Protein 1J3L (pdb70)

Radius of gyration: 29.52 Å; Cα contacts (8 Å, |Δi|>4): 2884; chains: 6; bounding box: 76×70×76 Å

Sequence (968 aa):
MEARTTDLSDLYPEGEALPVFKSFGGRARFAGRVRTLRVFEDNALVRKVLEEEGAGQVLFVDGGGSLRTALLGGNLARRAWEKGWAGVVVHGAVRDTEELREVPIGLLALAATPKKSAKEGKGEVDVPLKVLGVEVLPGSFLLADEDGLLLLPEPPSGVRSGGMEARTTDLSDLYPEGEALPVFKSFGGRARFAGRVRTLRVFEDNALVRKVLEEEGAGQVLFVDGGGSLRTALLGGNLARRAWEKGWAGVVVHGAVRDTEELREVPIGLLALAATPKKSAKEGKGEVDVPLKVLGVEVLPGSFLLADEDGLLLLPEPPSGVRSGGMEARTTDLSDLYPEGEALPVFKSFGGRARFAGRVRTLRVFEDNALVRKVLEEEGAGQVLFVDGGGSLRTALLGGNLARRAWEKGWAGVVVHGAVRDTEELREVPIGLLALAATPKKSAKEGKGEVDVPLKVLGVEVLPGSFLLADEDGLLLLPEPPSGVRMEARTTDLSDLYPEGEALPVFKSFGGRARFAGRVRTLRVFEDNALVRKVLEEEGAGQVLFVDGGGSLRTALLGGNLARRAWEKGWAGVVVHGAVRDTEELREVPIGLLALAATPKKSAKEGKGEVDVPLKVLGVEVLPGSFLLADEDGLLLLPEPPSGVRSGGMEARTTDLSDLYPEGEALPVFKSFGGRARFAGRVRTLRVFEDNALVRKVLEEEGAGQVLFVDGGGSLRTALLGGNLARRAWEKGWAGVVVHGAVRDTEELREVPIGLLALAATPKKSAKEGKGEVDVPLKVLGVEVLPGSFLLADEDGLLLLPEPPSGVRSGGMEARTTDLSDLYPEGEALPVFKSFGGRARFAGRVRTLRVFEDNALVRKVLEEEGAGQVLFVDGGGSLRTALLGGNLARRAWEKGWAGVVVHGAVRDTEELREVPIGLLALAATPKKSAKEGKGEVDVPLKVLGVEVLPGSFLLADEDGLLLLPEPP

Structure (mmCIF, N/CA/C/O backbone):
data_1J3L
#
_entry.id   1J3L
#
_cell.length_a   61.872
_cell.length_b   109.068
_cell.length_c   270.319
_cell.angle_alpha   90.00
_cell.angle_beta   90.00
_cell.angle_gamma   90.00
#
_symmetry.space_group_name_H-M   'C 2 2 21'
#
loop_
_entity.id
_entity.type
_entity.pdbx_description
1 polymer 'Demethylmenaquinone Methyltransferase'
2 non-polymer 'MAGNESIUM ION'
3 non-polymer 'CHLORIDE ION'
4 water water
#
loop_
_atom_site.group_PDB
_atom_site.id
_atom_site.type_symbol
_atom_site.label_atom_id
_atom_site.label_alt_id
_atom_site.label_comp_id
_atom_site.label_asym_id
_atom_site.label_entity_id
_atom_site.label_seq_id
_atom_site.pdbx_PDB_ins_code
_atom_site.Cartn_x
_atom_site.Cartn_y
_atom_site.Cartn_z
_atom_site.occupancy
_atom_site.B_iso_or_equiv
_atom_site.auth_seq_id
_atom_site.auth_comp_id
_atom_site.auth_asym_id
_atom_site.auth_atom_id
_atom_site.pdbx_PDB_model_num
ATOM 1 N N . MET A 1 1 ? 20.687 -27.784 -60.772 1.00 94.86 1 MET A N 1
ATOM 2 C CA . MET A 1 1 ? 20.330 -27.969 -59.339 1.00 93.75 1 MET A CA 1
ATOM 3 C C . MET A 1 1 ? 21.570 -28.029 -58.460 1.00 92.81 1 MET A C 1
ATOM 4 O O . MET A 1 1 ? 22.676 -28.309 -58.933 1.00 88.69 1 MET A O 1
ATOM 9 N N . GLU A 1 2 ? 21.383 -27.758 -57.173 1.00 87.79 2 GLU A N 1
ATOM 10 C CA . GLU A 1 2 ? 22.496 -27.782 -56.232 1.00 81.58 2 GLU A CA 1
ATOM 11 C C . GLU A 1 2 ? 21.997 -28.092 -54.825 1.00 77.54 2 GLU A C 1
ATOM 12 O O . GLU A 1 2 ? 21.042 -28.844 -54.661 1.00 80.43 2 GLU A O 1
ATOM 18 N N . ALA A 1 3 ? 22.647 -27.530 -53.808 1.00 70.73 3 ALA A N 1
ATOM 19 C CA . ALA A 1 3 ? 22.223 -27.741 -52.425 1.00 63.23 3 ALA A CA 1
ATOM 20 C C . ALA A 1 3 ? 20.711 -27.763 -52.348 1.00 57.91 3 ALA A C 1
ATOM 21 O O . ALA A 1 3 ? 20.021 -27.205 -53.204 1.00 60.55 3 ALA A O 1
ATOM 23 N N . ARG A 1 4 ? 20.202 -28.377 -51.302 1.00 50.12 4 ARG A N 1
ATOM 24 C CA . ARG A 1 4 ? 18.789 -28.433 -51.149 1.00 47.48 4 ARG A CA 1
ATOM 25 C C . ARG A 1 4 ? 18.442 -28.415 -49.698 1.00 46.31 4 ARG A C 1
ATOM 26 O O . ARG A 1 4 ? 19.224 -28.806 -48.806 1.00 47.64 4 ARG A O 1
ATOM 34 N N . THR A 1 5 ? 17.206 -28.019 -49.477 1.00 40.65 5 THR A N 1
ATOM 35 C CA . THR A 1 5 ? 16.681 -27.894 -48.164 1.00 35.22 5 THR A CA 1
ATOM 36 C C . THR A 1 5 ? 16.437 -29.317 -47.676 1.00 36.98 5 THR A C 1
ATOM 37 O O . THR A 1 5 ? 16.791 -29.621 -46.549 1.00 26.42 5 THR A O 1
ATOM 41 N N . THR A 1 6 ? 15.830 -30.157 -48.520 1.00 31.55 6 THR A N 1
ATOM 42 C CA . THR A 1 6 ? 15.506 -31.525 -48.165 1.00 33.07 6 THR A CA 1
ATOM 43 C C . THR A 1 6 ? 16.750 -32.354 -47.821 1.00 38.12 6 THR A C 1
ATOM 44 O O . THR A 1 6 ? 16.893 -32.825 -46.696 1.00 34.35 6 THR A O 1
ATOM 48 N N . ASP A 1 7 ? 17.659 -32.522 -48.776 1.00 39.81 7 ASP A N 1
ATOM 49 C CA . ASP A 1 7 ? 18.873 -33.305 -48.528 1.00 40.45 7 ASP A CA 1
ATOM 50 C C . ASP A 1 7 ? 19.537 -32.899 -47.229 1.00 43.91 7 ASP A C 1
ATOM 51 O O . ASP A 1 7 ? 19.773 -33.726 -46.349 1.00 54.69 7 ASP A O 1
ATOM 56 N N . LEU A 1 8 ? 19.839 -31.613 -47.120 1.00 40.04 8 LEU A N 1
ATOM 57 C CA . LEU A 1 8 ? 20.498 -31.089 -45.941 1.00 39.32 8 LEU A CA 1
ATOM 58 C C . LEU A 1 8 ? 19.675 -31.284 -44.682 1.00 37.34 8 LEU A C 1
ATOM 59 O O . LEU A 1 8 ? 20.217 -31.308 -43.578 1.00 42.56 8 LEU A O 1
ATOM 64 N N . SER A 1 9 ? 18.366 -31.431 -44.835 1.00 36.62 9 SER A N 1
ATOM 65 C CA . SER A 1 9 ? 17.529 -31.657 -43.664 1.00 38.96 9 SER A CA 1
ATOM 66 C C . SER A 1 9 ? 17.811 -33.068 -43.156 1.00 39.95 9 SER A C 1
ATOM 67 O O . SER A 1 9 ? 17.814 -33.311 -41.948 1.00 44.39 9 SER A O 1
ATOM 70 N N . ASP A 1 10 ? 18.050 -33.996 -44.082 1.00 34.69 10 ASP A N 1
ATOM 71 C CA . ASP A 1 10 ? 18.347 -35.380 -43.716 1.00 38.19 10 ASP A CA 1
ATOM 72 C C . ASP A 1 10 ? 19.705 -35.436 -43.008 1.00 35.44 10 ASP A C 1
ATOM 73 O O . ASP A 1 10 ? 19.836 -36.037 -41.940 1.00 33.22 10 ASP A O 1
ATOM 78 N N . LEU A 1 11 ? 20.704 -34.790 -43.608 1.00 38.47 11 LEU A N 1
ATOM 79 C CA . LEU A 1 11 ? 22.056 -34.745 -43.051 1.00 44.78 11 LEU A CA 1
ATOM 80 C C . LEU A 1 11 ? 22.114 -33.995 -41.719 1.00 46.69 11 LEU A C 1
ATOM 81 O O . LEU A 1 11 ? 22.945 -34.307 -40.869 1.00 56.11 11 LEU A O 1
ATOM 86 N N . TYR A 1 12 ? 21.236 -33.008 -41.538 1.00 49.64 12 TYR A N 1
ATOM 87 C CA . TYR A 1 12 ? 21.213 -32.222 -40.301 1.00 38.59 12 TYR A CA 1
ATOM 88 C C . TYR A 1 12 ? 19.871 -32.256 -39.580 1.00 40.82 12 TYR A C 1
ATOM 89 O O . TYR A 1 12 ? 19.053 -31.350 -39.731 1.00 45.15 12 TYR A O 1
ATOM 98 N N . PRO A 1 13 ? 19.627 -33.303 -38.781 1.00 43.38 13 PRO A N 1
ATOM 99 C CA . PRO A 1 13 ? 18.359 -33.406 -38.053 1.00 37.69 13 PRO A CA 1
ATOM 100 C C . PRO A 1 13 ? 18.173 -32.341 -36.976 1.00 39.46 13 PRO A C 1
ATOM 101 O O . PRO A 1 13 ? 17.072 -32.166 -36.456 1.00 37.85 13 PRO A O 1
ATOM 105 N N . GLU A 1 14 ? 19.244 -31.629 -36.638 1.00 42.12 14 GLU A N 1
ATOM 106 C CA . GLU A 1 14 ? 19.155 -30.596 -35.607 1.00 50.17 14 GLU A CA 1
ATOM 107 C C . GLU A 1 14 ? 18.701 -29.271 -36.215 1.00 48.93 14 GLU A C 1
ATOM 108 O O . GLU A 1 14 ? 18.317 -28.344 -35.500 1.00 49.48 14 GLU A O 1
ATOM 114 N N . GLY A 1 15 ? 18.746 -29.188 -37.539 1.00 43.01 15 GLY A N 1
ATOM 115 C CA . GLY A 1 15 ? 18.326 -27.974 -38.203 1.00 43.94 15 GLY A CA 1
ATOM 116 C C . GLY A 1 15 ? 16.842 -27.723 -38.002 1.00 40.78 15 GLY A C 1
ATOM 117 O O . GLY A 1 15 ? 16.076 -28.648 -37.733 1.00 42.05 15 GLY A O 1
ATOM 118 N N . GLU A 1 16 ? 16.444 -26.462 -38.109 1.00 33.21 16 GLU A N 1
ATOM 119 C CA . GLU A 1 16 ? 15.052 -26.069 -37.967 1.00 32.20 16 GLU A CA 1
ATOM 120 C C . GLU A 1 16 ? 14.539 -25.852 -39.380 1.00 35.11 16 GLU A C 1
ATOM 121 O O . GLU A 1 16 ? 15.296 -25.449 -40.256 1.00 33.80 16 GLU A O 1
ATOM 127 N N . ALA A 1 17 ? 13.261 -26.126 -39.605 1.00 36.57 17 ALA A N 1
ATOM 128 C CA . ALA A 1 17 ? 12.689 -25.968 -40.935 1.00 37.45 17 ALA A CA 1
ATOM 129 C C . ALA A 1 17 ? 11.308 -25.310 -40.920 1.00 37.10 17 ALA A C 1
ATOM 130 O O . ALA A 1 17 ? 10.524 -25.475 -39.979 1.00 25.17 17 ALA A O 1
ATOM 132 N N . LEU A 1 18 ? 11.033 -24.547 -41.970 1.00 28.71 18 LEU A N 1
ATOM 133 C CA . LEU A 1 18 ? 9.753 -23.882 -42.125 1.00 29.40 18 LEU A CA 1
ATOM 134 C C . LEU A 1 18 ? 9.146 -24.335 -43.448 1.00 28.39 18 LEU A C 1
ATOM 135 O O . LEU A 1 18 ? 9.855 -24.492 -44.448 1.00 32.97 18 LEU A O 1
ATOM 140 N N . PRO A 1 19 ? 7.829 -24.592 -43.462 1.00 22.52 19 PRO A N 1
ATOM 141 C CA . PRO A 1 19 ? 7.177 -25.024 -44.701 1.00 23.88 19 PRO A CA 1
ATOM 142 C C . PRO A 1 19 ? 7.155 -23.865 -45.698 1.00 21.43 19 PRO A C 1
ATOM 143 O O . PRO A 1 19 ? 7.286 -22.701 -45.313 1.00 18.82 19 PRO A O 1
ATOM 155 N N . VAL A 1 21 ? 5.284 -21.709 -47.047 1.00 26.50 21 VAL A N 1
ATOM 156 C CA . VAL A 1 21 ? 4.003 -21.020 -46.942 1.00 24.44 21 VAL A CA 1
ATOM 157 C C . VAL A 1 21 ? 4.187 -19.531 -47.271 1.00 28.82 21 VAL A C 1
ATOM 158 O O . VAL A 1 21 ? 3.345 -18.692 -46.955 1.00 18.22 21 VAL A O 1
ATOM 162 N N . PHE A 1 22 ? 5.316 -19.220 -47.898 1.00 22.50 22 PHE A N 1
ATOM 163 C CA . PHE A 1 22 ? 5.626 -17.862 -48.316 1.00 30.17 22 PHE A CA 1
ATOM 164 C C . PHE A 1 22 ? 5.509 -17.800 -49.840 1.00 26.04 22 PHE A C 1
ATOM 165 O O . PHE A 1 22 ? 5.750 -18.786 -50.521 1.00 29.42 22 PHE A O 1
ATOM 173 N N . LYS A 1 23 ? 5.125 -16.656 -50.381 1.00 21.89 23 LYS A N 1
ATOM 174 C CA . LYS A 1 23 ? 5.044 -16.549 -51.825 1.00 22.24 23 LYS A CA 1
ATOM 175 C C . LYS A 1 23 ? 6.424 -16.096 -52.277 1.00 20.89 23 LYS A C 1
ATOM 176 O O . LYS A 1 23 ? 7.117 -15.400 -51.546 1.00 19.39 23 LYS A O 1
ATOM 182 N N . SER A 1 24 ? 6.841 -16.524 -53.460 1.00 15.19 24 SER A N 1
ATOM 183 C CA . SER A 1 24 ? 8.136 -16.128 -53.974 1.00 20.19 24 SER A CA 1
ATOM 184 C C . SER A 1 24 ? 7.917 -14.907 -54.861 1.00 16.33 24 SER A C 1
ATOM 185 O O . SER A 1 24 ? 7.238 -14.983 -55.881 1.00 35.40 24 SER A O 1
ATOM 188 N N . PHE A 1 25 ? 8.498 -13.779 -54.469 1.00 23.08 25 PHE A N 1
ATOM 189 C CA . PHE A 1 25 ? 8.343 -12.542 -55.224 1.00 22.50 25 PHE A CA 1
ATOM 190 C C . PHE A 1 25 ? 9.622 -12.107 -55.954 1.00 18.30 25 PHE A C 1
ATOM 191 O O . PHE A 1 25 ? 9.565 -11.305 -56.886 1.00 21.33 25 PHE A O 1
ATOM 199 N N . GLY A 1 26 ? 10.770 -12.622 -55.525 1.00 18.80 26 GLY A N 1
ATOM 200 C CA . GLY A 1 26 ? 12.033 -12.241 -56.144 1.00 11.59 26 GLY A CA 1
ATOM 201 C C . GLY A 1 26 ? 12.360 -12.982 -57.425 1.00 11.29 26 GLY A C 1
ATOM 202 O O . GLY A 1 26 ? 11.636 -13.886 -57.833 1.00 22.74 26 GLY A O 1
ATOM 203 N N . GLY A 1 27 ? 13.455 -12.594 -58.068 1.00 21.74 27 GLY A N 1
ATOM 204 C CA . GLY A 1 27 ? 13.859 -13.248 -59.302 1.00 21.50 27 GLY A CA 1
ATOM 205 C C . GLY A 1 27 ? 14.565 -14.573 -59.057 1.00 24.70 27 GLY A C 1
ATOM 206 O O . GLY A 1 27 ? 14.811 -15.325 -59.997 1.00 27.60 27 GLY A O 1
ATOM 207 N N . ARG A 1 28 ? 14.903 -14.861 -57.800 1.00 32.37 28 ARG A N 1
ATOM 208 C CA . ARG A 1 28 ? 15.572 -16.123 -57.465 1.00 29.14 28 ARG A CA 1
ATOM 209 C C . ARG A 1 28 ? 14.648 -17.001 -56.632 1.00 28.39 28 ARG A C 1
ATOM 210 O O . ARG A 1 28 ? 14.195 -16.586 -55.563 1.00 31.82 28 ARG A O 1
ATOM 218 N N . ALA A 1 29 ? 14.377 -18.210 -57.119 1.00 28.66 29 ALA A N 1
ATOM 219 C CA . ALA A 1 29 ? 13.528 -19.147 -56.395 1.00 23.73 29 ALA A CA 1
ATOM 220 C C . ALA A 1 29 ? 14.377 -19.824 -55.324 1.00 26.55 29 ALA A C 1
ATOM 221 O O . ALA A 1 29 ? 13.882 -20.208 -54.268 1.00 22.60 29 ALA A O 1
ATOM 223 N N . ARG A 1 30 ? 15.668 -19.948 -55.605 1.00 27.65 30 ARG A N 1
ATOM 224 C CA . ARG A 1 30 ? 16.591 -20.585 -54.672 1.00 31.10 30 ARG A CA 1
ATOM 225 C C . ARG A 1 30 ? 17.715 -19.635 -54.284 1.00 22.59 30 ARG A C 1
ATOM 226 O O . ARG A 1 30 ? 18.334 -19.000 -55.144 1.00 28.19 30 ARG A O 1
ATOM 234 N N . PHE A 1 31 ? 17.962 -19.544 -52.981 1.00 22.70 31 PHE A N 1
ATOM 235 C CA . PHE A 1 31 ? 19.003 -18.689 -52.432 1.00 24.09 31 PHE A CA 1
ATOM 236 C C . PHE A 1 31 ? 19.349 -19.174 -51.024 1.00 29.54 31 PHE A C 1
ATOM 237 O O . PHE A 1 31 ? 18.608 -19.957 -50.427 1.00 27.72 31 PHE A O 1
ATOM 245 N N . ALA A 1 32 ? 20.474 -18.699 -50.498 1.00 26.36 32 ALA A N 1
ATOM 246 C CA . ALA A 1 32 ? 20.928 -19.095 -49.174 1.00 23.89 32 ALA A CA 1
ATOM 247 C C . ALA A 1 32 ? 21.971 -18.123 -48.634 1.00 21.67 32 ALA A C 1
ATOM 248 O O . ALA A 1 32 ? 22.559 -17.350 -49.387 1.00 24.80 32 ALA A O 1
ATOM 250 N N . GLY A 1 33 ? 22.208 -18.159 -47.328 1.00 24.86 33 GLY A N 1
ATOM 251 C CA . GLY A 1 33 ? 23.203 -17.265 -46.765 1.00 18.19 33 GLY A CA 1
ATOM 252 C C . GLY A 1 33 ? 23.181 -17.147 -45.256 1.00 30.67 33 GLY A C 1
ATOM 253 O O . GLY A 1 33 ? 22.324 -17.728 -44.580 1.00 20.87 33 GLY A O 1
ATOM 254 N N . ARG A 1 34 ? 24.146 -16.397 -44.729 1.00 23.55 34 ARG A N 1
ATOM 255 C CA . ARG A 1 34 ? 24.248 -16.161 -43.302 1.00 20.16 34 ARG A CA 1
ATOM 256 C C . ARG A 1 34 ? 23.057 -15.285 -42.917 1.00 29.35 34 ARG A C 1
ATOM 257 O O . ARG A 1 34 ? 22.835 -14.235 -43.519 1.00 26.75 34 ARG A O 1
ATOM 265 N N . VAL A 1 35 ? 22.301 -15.722 -41.917 1.00 28.12 35 VAL A N 1
ATOM 266 C CA . VAL A 1 35 ? 21.122 -15.006 -41.453 1.00 19.50 35 VAL A CA 1
ATOM 267 C C . VAL A 1 35 ? 21.395 -13.736 -40.655 1.00 27.79 35 VAL A C 1
ATOM 268 O O . VAL A 1 35 ? 22.291 -13.674 -39.814 1.00 29.39 35 VAL A O 1
ATOM 272 N N . ARG A 1 36 ? 20.582 -12.730 -40.942 1.00 29.41 36 ARG A N 1
ATOM 273 C CA . ARG A 1 36 ? 20.620 -11.435 -40.284 1.00 34.02 36 ARG A CA 1
ATOM 274 C C . ARG A 1 36 ? 19.141 -11.238 -39.939 1.00 30.79 36 ARG A C 1
ATOM 275 O O . ARG A 1 36 ? 18.283 -11.389 -40.804 1.00 38.28 36 ARG A O 1
ATOM 283 N N . THR A 1 37 ? 18.830 -10.911 -38.694 1.00 21.26 37 THR A N 1
ATOM 284 C CA . THR A 1 37 ? 17.434 -10.754 -38.307 1.00 24.36 37 THR A CA 1
ATOM 285 C C . THR A 1 37 ? 17.010 -9.328 -38.022 1.00 31.33 37 THR A C 1
ATOM 286 O O . THR A 1 37 ? 17.835 -8.424 -37.857 1.00 35.08 37 THR A O 1
ATOM 290 N N . LEU A 1 38 ? 15.697 -9.151 -37.945 1.00 26.95 38 LEU A N 1
ATOM 291 C CA . LEU A 1 38 ? 15.108 -7.855 -37.685 1.00 28.47 38 LEU A CA 1
ATOM 292 C C . LEU A 1 38 ? 13.655 -8.050 -37.270 1.00 30.52 38 LEU A C 1
ATOM 293 O O . LEU A 1 38 ? 12.929 -8.860 -37.854 1.00 33.69 38 LEU A O 1
ATOM 298 N N . ARG A 1 39 ? 13.244 -7.324 -36.242 1.00 28.63 39 ARG A N 1
ATOM 299 C CA . ARG A 1 39 ? 11.875 -7.403 -35.766 1.00 28.90 39 ARG A CA 1
ATOM 300 C C . ARG A 1 39 ? 11.283 -6.010 -35.828 1.00 35.72 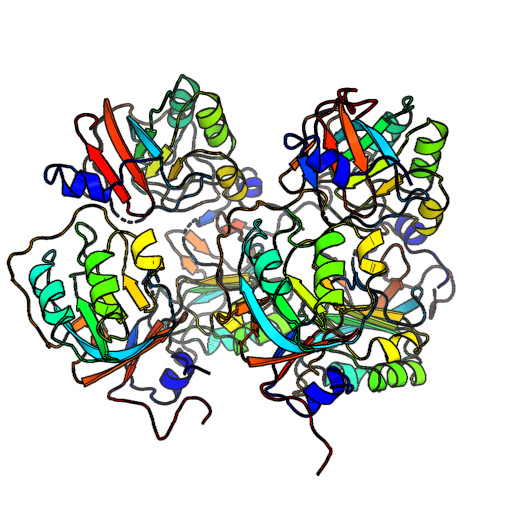39 ARG A C 1
ATOM 301 O O . ARG A 1 39 ? 11.846 -5.061 -35.287 1.00 36.67 39 ARG A O 1
ATOM 309 N N . VAL A 1 40 ? 10.156 -5.890 -36.517 1.00 32.48 40 VAL A N 1
ATOM 310 C CA . VAL A 1 40 ? 9.474 -4.616 -36.646 1.00 25.45 40 VAL A CA 1
ATOM 311 C C . VAL A 1 40 ? 7.996 -4.897 -36.802 1.00 29.13 40 VAL A C 1
ATOM 312 O O . VAL A 1 40 ? 7.565 -6.051 -36.893 1.00 23.87 40 VAL A O 1
ATOM 316 N N . PHE A 1 41 ? 7.213 -3.832 -36.825 1.00 24.55 41 PHE A N 1
ATOM 317 C CA . PHE A 1 41 ? 5.788 -3.980 -37.008 1.00 27.48 41 PHE A CA 1
ATOM 318 C C . PHE A 1 41 ? 5.325 -2.782 -37.800 1.00 30.28 41 PHE A C 1
ATOM 319 O O . PHE A 1 41 ? 5.379 -1.652 -37.317 1.00 24.95 41 PHE A O 1
ATOM 327 N N . GLU A 1 42 ? 4.878 -3.029 -39.022 1.00 28.46 42 GLU A N 1
ATOM 328 C CA . GLU A 1 42 ? 4.397 -1.965 -39.881 1.00 30.09 42 GLU A CA 1
ATOM 329 C C . GLU A 1 42 ? 5.256 -0.715 -39.921 1.00 33.86 42 GLU A C 1
ATOM 330 O O . GLU A 1 42 ? 4.733 0.390 -40.030 1.00 40.95 42 GLU A O 1
ATOM 336 N N . ASP A 1 43 ? 6.572 -0.906 -39.853 1.00 36.86 43 ASP A N 1
ATOM 337 C CA . ASP A 1 43 ? 7.536 0.194 -39.917 1.00 33.15 43 ASP A CA 1
ATOM 338 C C . ASP A 1 43 ? 8.797 -0.429 -40.510 1.00 23.44 43 ASP A C 1
ATOM 339 O O . ASP A 1 43 ? 9.246 -1.482 -40.046 1.00 34.03 43 ASP A O 1
ATOM 344 N N . ASN A 1 44 ? 9.370 0.205 -41.526 1.00 22.15 44 ASN A N 1
ATOM 345 C CA . ASN A 1 44 ? 10.550 -0.352 -42.167 1.00 20.47 44 ASN A CA 1
ATOM 346 C C . ASN A 1 44 ? 11.752 0.560 -42.279 1.00 27.67 44 ASN A C 1
ATOM 347 O O . ASN A 1 44 ? 12.627 0.296 -43.100 1.00 31.35 44 ASN A O 1
ATOM 352 N N . ALA A 1 45 ? 11.816 1.626 -41.486 1.00 27.60 45 ALA A N 1
ATOM 353 C CA . ALA A 1 45 ? 12.989 2.502 -41.558 1.00 31.50 45 ALA A CA 1
ATOM 354 C C . ALA A 1 45 ? 14.223 1.634 -41.272 1.00 24.82 45 ALA A C 1
ATOM 355 O O . ALA A 1 45 ? 15.281 1.810 -41.886 1.00 23.16 45 ALA A O 1
ATOM 357 N N . LEU A 1 46 ? 14.060 0.683 -40.351 1.00 20.14 46 LEU A N 1
ATOM 358 C CA . LEU A 1 46 ? 15.127 -0.243 -39.984 1.00 25.59 46 LEU A CA 1
ATOM 359 C C . LEU A 1 46 ? 15.486 -1.165 -41.143 1.00 19.95 46 LEU A C 1
ATOM 360 O O . LEU A 1 46 ? 16.616 -1.633 -41.234 1.00 32.97 46 LEU A O 1
ATOM 365 N N . VAL A 1 47 ? 14.529 -1.428 -42.028 1.00 20.97 47 VAL A N 1
ATOM 366 C CA . VAL A 1 47 ? 14.792 -2.299 -43.170 1.00 19.15 47 VAL A CA 1
ATOM 367 C C . VAL A 1 47 ? 15.721 -1.594 -44.140 1.00 27.78 47 VAL A C 1
ATOM 368 O O . VAL A 1 47 ? 16.639 -2.201 -44.695 1.00 37.44 47 VAL A O 1
ATOM 372 N N . ARG A 1 48 ? 15.476 -0.307 -44.347 1.00 26.21 48 ARG A N 1
ATOM 373 C CA . ARG A 1 48 ? 16.303 0.472 -45.249 1.00 24.48 48 ARG A CA 1
ATOM 374 C C . ARG A 1 48 ? 17.718 0.629 -44.695 1.00 24.07 48 ARG A C 1
ATOM 375 O O . ARG A 1 48 ? 18.691 0.426 -45.418 1.00 23.62 48 ARG A O 1
ATOM 383 N N . LYS A 1 49 ? 17.828 0.967 -43.410 1.00 22.59 49 LYS A N 1
ATOM 384 C CA . LYS A 1 49 ? 19.132 1.150 -42.771 1.00 24.50 49 LYS A CA 1
ATOM 385 C C . LYS A 1 49 ? 19.994 -0.117 -42.828 1.00 29.67 49 LYS A C 1
ATOM 386 O O . LYS A 1 49 ? 21.156 -0.072 -43.231 1.00 28.91 49 LYS A O 1
ATOM 392 N N . VAL A 1 50 ? 19.417 -1.248 -42.433 1.00 26.38 50 VAL A N 1
ATOM 393 C CA . VAL A 1 50 ? 20.135 -2.515 -42.444 1.00 29.82 50 VAL A CA 1
ATOM 394 C C . VAL A 1 50 ? 20.517 -3.021 -43.846 1.00 25.42 50 VAL A C 1
ATOM 395 O O . VAL A 1 50 ? 21.629 -3.506 -44.040 1.00 31.78 50 VAL A O 1
ATOM 399 N N . LEU A 1 51 ? 19.620 -2.909 -44.824 1.00 26.51 51 LEU A N 1
ATOM 400 C CA . LEU A 1 51 ? 19.946 -3.389 -46.167 1.00 28.92 51 LEU A CA 1
ATOM 401 C C . LEU A 1 51 ? 21.012 -2.534 -46.835 1.00 28.36 51 LEU A C 1
ATOM 402 O O . LEU A 1 51 ? 21.543 -2.898 -47.883 1.00 36.38 51 LEU A O 1
ATOM 407 N N . GLU A 1 52 ? 21.329 -1.401 -46.220 1.00 29.85 52 GLU A N 1
ATOM 408 C CA . GLU A 1 52 ? 22.336 -0.498 -46.762 1.00 31.46 52 GLU A CA 1
ATOM 409 C C . GLU A 1 52 ? 23.710 -0.975 -46.313 1.00 37.80 52 GLU A C 1
ATOM 410 O O . GLU A 1 52 ? 24.738 -0.501 -46.803 1.00 27.13 52 GLU A O 1
ATOM 416 N N . GLU A 1 53 ? 23.718 -1.911 -45.366 1.00 39.01 53 GLU A N 1
ATOM 417 C CA . GLU A 1 53 ? 24.968 -2.453 -44.861 1.00 42.22 53 GLU A CA 1
ATOM 418 C C . GLU A 1 53 ? 25.332 -3.596 -45.785 1.00 45.13 53 GLU A C 1
ATOM 419 O O . GLU A 1 53 ? 24.443 -4.266 -46.322 1.00 40.92 53 GLU A O 1
ATOM 425 N N . GLU A 1 54 ? 26.622 -3.806 -46.018 1.00 41.64 54 GLU A N 1
ATOM 426 C CA . GLU A 1 54 ? 26.973 -4.878 -46.908 1.00 35.58 54 GLU A CA 1
ATOM 427 C C . GLU A 1 54 ? 26.427 -6.234 -46.537 1.00 25.45 54 GLU A C 1
ATOM 428 O O . GLU A 1 54 ? 26.666 -6.721 -45.436 1.00 41.49 54 GLU A O 1
ATOM 434 N N . GLY A 1 55 ? 25.676 -6.811 -47.481 1.00 27.12 55 GLY A N 1
ATOM 435 C CA . GLY A 1 55 ? 25.040 -8.099 -47.267 1.00 33.38 55 GLY A CA 1
ATOM 436 C C . GLY A 1 55 ? 25.566 -9.277 -48.075 1.00 26.07 55 GLY A C 1
ATOM 437 O O . GLY A 1 55 ? 24.837 -10.248 -48.310 1.00 30.71 55 GLY A O 1
ATOM 438 N N . ALA A 1 56 ? 26.828 -9.209 -48.483 1.00 19.70 56 ALA A N 1
ATOM 439 C CA . ALA A 1 56 ? 27.440 -10.290 -49.239 1.00 20.96 56 ALA A CA 1
ATOM 440 C C . ALA A 1 56 ? 27.257 -11.622 -48.512 1.00 19.35 56 ALA A C 1
ATOM 441 O O . ALA A 1 56 ? 27.591 -11.757 -47.337 1.00 27.54 56 ALA A O 1
ATOM 443 N N . GLY A 1 57 ? 26.712 -12.601 -49.221 1.00 21.61 57 GLY A N 1
ATOM 444 C CA . GLY A 1 57 ? 26.506 -13.919 -48.641 1.00 19.86 57 GLY A CA 1
ATOM 445 C C . GLY A 1 57 ? 25.573 -13.949 -47.443 1.00 28.14 57 GLY A C 1
ATOM 446 O O . GLY A 1 57 ? 25.690 -14.820 -46.581 1.00 30.56 57 GLY A O 1
ATOM 447 N N . GLN A 1 58 ? 24.635 -13.010 -47.376 1.00 27.22 58 GLN A N 1
ATOM 448 C CA . GLN A 1 58 ? 23.716 -12.974 -46.243 1.00 26.04 58 GLN A CA 1
ATOM 449 C C . GLN A 1 58 ? 22.244 -12.973 -46.623 1.00 22.64 58 GLN A C 1
ATOM 450 O O . GLN A 1 58 ? 21.869 -12.623 -47.735 1.00 26.21 58 GLN A O 1
ATOM 456 N N . VAL A 1 59 ? 21.415 -13.375 -45.671 1.00 25.73 59 VAL A N 1
ATOM 457 C CA . VAL A 1 59 ? 19.982 -13.402 -45.860 1.00 28.04 59 VAL A CA 1
ATOM 458 C C . VAL A 1 59 ? 19.331 -12.625 -44.721 1.00 28.30 59 VAL A C 1
ATOM 459 O O . VAL A 1 59 ? 19.571 -12.918 -43.550 1.00 33.96 59 VAL A O 1
ATOM 463 N N . LEU A 1 60 ? 18.515 -11.633 -45.056 1.00 21.93 60 LEU A N 1
ATOM 464 C CA . LEU A 1 60 ? 17.845 -10.866 -44.022 1.00 19.02 60 LEU A CA 1
ATOM 465 C C . LEU A 1 60 ? 16.460 -11.466 -43.794 1.00 18.06 60 LEU A C 1
ATOM 466 O O . LEU A 1 60 ? 15.675 -11.638 -44.725 1.00 22.03 60 LEU A O 1
ATOM 471 N N . PHE A 1 61 ? 16.186 -11.811 -42.547 1.00 23.61 61 PHE A N 1
ATOM 472 C CA . PHE A 1 61 ? 14.908 -12.385 -42.166 1.00 33.80 61 PHE A CA 1
ATOM 473 C C . PHE A 1 61 ? 14.179 -11.292 -41.391 1.00 28.02 61 PHE A C 1
ATOM 474 O O . PHE A 1 61 ? 14.597 -10.913 -40.297 1.00 32.29 61 PHE A O 1
ATOM 482 N N . VAL A 1 62 ? 13.105 -10.773 -41.972 1.00 26.09 62 VAL A N 1
ATOM 483 C CA . VAL A 1 62 ? 12.335 -9.713 -41.334 1.00 30.19 62 VAL A CA 1
ATOM 484 C C . VAL A 1 62 ? 11.061 -10.240 -40.712 1.00 27.74 62 VAL A C 1
ATOM 485 O O . VAL A 1 62 ? 10.179 -10.751 -41.408 1.00 24.54 62 VAL A O 1
ATOM 489 N N . ASP A 1 63 ? 10.977 -10.128 -39.395 1.00 30.58 63 ASP A N 1
ATOM 490 C CA . ASP A 1 63 ? 9.787 -10.570 -38.683 1.00 38.72 63 ASP A CA 1
ATOM 491 C C . ASP A 1 63 ? 8.853 -9.364 -38.579 1.00 32.08 63 ASP A C 1
ATOM 492 O O . ASP A 1 63 ? 9.129 -8.430 -37.826 1.00 24.20 63 ASP A O 1
ATOM 497 N N . GLY A 1 64 ? 7.767 -9.374 -39.349 1.00 29.77 64 GLY A N 1
ATOM 498 C CA . GLY A 1 64 ? 6.832 -8.261 -39.317 1.00 17.17 64 GLY A CA 1
ATOM 499 C C . GLY A 1 64 ? 5.615 -8.570 -38.472 1.00 20.29 64 GLY A C 1
ATOM 500 O O . GLY A 1 64 ? 4.566 -7.935 -38.600 1.00 25.99 64 GLY A O 1
ATOM 501 N N . GLY A 1 65 ? 5.750 -9.549 -37.590 1.00 20.45 65 GLY A N 1
ATOM 502 C CA . GLY A 1 65 ? 4.622 -9.913 -36.758 1.00 30.60 65 GLY A CA 1
ATOM 503 C C . GLY A 1 65 ? 3.550 -10.545 -37.619 1.00 29.08 65 GLY A C 1
ATOM 504 O O . GLY A 1 65 ? 2.422 -10.742 -37.174 1.00 34.93 65 GLY A O 1
ATOM 505 N N . GLY A 1 66 ? 3.914 -10.850 -38.864 1.00 33.48 66 GLY A N 1
ATOM 506 C CA . GLY A 1 66 ? 2.991 -11.470 -39.797 1.00 22.91 66 GLY A CA 1
ATOM 507 C C . GLY A 1 66 ? 1.959 -10.522 -40.374 1.00 30.75 66 GLY A C 1
ATOM 508 O O . GLY A 1 66 ? 1.074 -10.956 -41.110 1.00 25.50 66 GLY A O 1
ATOM 509 N N . SER A 1 67 ? 2.062 -9.232 -40.057 1.00 19.45 67 SER A N 1
ATOM 510 C CA . SER A 1 67 ? 1.096 -8.260 -40.566 1.00 22.08 67 SER A CA 1
ATOM 511 C C . SER A 1 67 ? 1.080 -8.119 -42.080 1.00 23.02 67 SER A C 1
ATOM 512 O O . SER A 1 67 ? 2.121 -8.134 -42.723 1.00 24.13 67 SER A O 1
ATOM 515 N N . LEU A 1 68 ? -0.114 -7.948 -42.639 1.00 26.91 68 LEU A N 1
ATOM 516 C CA . LEU A 1 68 ? -0.278 -7.792 -44.081 1.00 20.36 68 LEU A CA 1
ATOM 517 C C . LEU A 1 68 ? -0.843 -6.401 -44.377 1.00 25.80 68 LEU A C 1
ATOM 518 O O . LEU A 1 68 ? -1.186 -6.087 -45.525 1.00 30.54 68 LEU A O 1
ATOM 523 N N . ARG A 1 69 ? -0.928 -5.574 -43.337 1.00 28.53 69 ARG A N 1
ATOM 524 C CA . ARG A 1 69 ? -1.462 -4.215 -43.444 1.00 28.97 69 ARG A CA 1
ATOM 525 C C . ARG A 1 69 ? -0.574 -3.269 -44.231 1.00 25.13 69 ARG A C 1
ATOM 526 O O . ARG A 1 69 ? -1.075 -2.399 -44.938 1.00 30.98 69 ARG A O 1
ATOM 534 N N . THR A 1 70 ? 0.737 -3.407 -44.084 1.00 19.43 70 THR A N 1
ATOM 535 C CA . THR A 1 70 ? 1.663 -2.528 -44.792 1.00 26.16 70 THR A CA 1
ATOM 536 C C . THR A 1 70 ? 2.837 -3.318 -45.353 1.00 24.45 70 THR A C 1
ATOM 537 O O . THR A 1 70 ? 3.132 -4.416 -44.894 1.00 20.48 70 THR A O 1
ATOM 541 N N . ALA A 1 71 ? 3.498 -2.750 -46.353 1.00 23.14 71 ALA A N 1
ATOM 542 C CA . ALA A 1 71 ? 4.634 -3.403 -46.984 1.00 26.08 71 ALA A CA 1
ATOM 543 C C . ALA A 1 71 ? 5.931 -3.028 -46.282 1.00 32.66 71 ALA A C 1
ATOM 544 O O . ALA A 1 71 ? 6.175 -1.854 -45.993 1.00 30.94 71 ALA A O 1
ATOM 546 N N . LEU A 1 72 ? 6.756 -4.033 -46.004 1.00 24.86 72 LEU A N 1
ATOM 547 C CA . LEU A 1 72 ? 8.033 -3.799 -45.350 1.00 26.09 72 LEU A CA 1
ATOM 548 C C . LEU A 1 72 ? 9.123 -3.642 -46.393 1.00 25.23 72 LEU A C 1
ATOM 549 O O . LEU A 1 72 ? 10.230 -3.191 -46.091 1.00 24.29 72 LEU A O 1
ATOM 554 N N . LEU A 1 73 ? 8.810 -3.996 -47.633 1.00 22.65 73 LEU A N 1
ATOM 555 C CA . LEU A 1 73 ? 9.797 -3.872 -48.692 1.00 18.69 73 LEU A CA 1
ATOM 556 C C . LEU A 1 73 ? 9.112 -3.650 -50.036 1.00 23.04 73 LEU A C 1
ATOM 557 O O . LEU A 1 73 ? 8.132 -4.318 -50.372 1.00 21.69 73 LEU A O 1
ATOM 562 N N . GLY A 1 74 ? 9.617 -2.672 -50.781 1.00 23.64 74 GLY A N 1
ATOM 563 C CA . GLY A 1 74 ? 9.061 -2.366 -52.081 1.00 13.24 74 GLY A CA 1
ATOM 564 C C . GLY A 1 74 ? 10.101 -2.535 -53.161 1.00 19.84 74 GLY A C 1
ATOM 565 O O . GLY A 1 74 ? 11.152 -3.150 -52.943 1.00 18.11 74 GLY A O 1
ATOM 566 N N . GLY A 1 75 ? 9.808 -2.001 -54.342 1.00 21.10 75 GLY A N 1
ATOM 567 C CA . GLY A 1 75 ? 10.744 -2.108 -55.436 1.00 18.83 75 GLY A CA 1
ATOM 568 C C . GLY A 1 75 ? 12.089 -1.479 -55.122 1.00 26.72 75 GLY A C 1
ATOM 569 O O . GLY A 1 75 ? 13.128 -2.037 -55.462 1.00 30.71 75 GLY A O 1
ATOM 570 N N . ASN A 1 76 ? 12.074 -0.320 -54.470 1.00 34.84 76 ASN A N 1
ATOM 571 C CA . ASN A 1 76 ? 13.308 0.385 -54.133 1.00 28.67 76 ASN A CA 1
ATOM 572 C C . ASN A 1 76 ? 14.232 -0.405 -53.216 1.00 20.71 76 ASN A C 1
ATOM 573 O O . ASN A 1 76 ? 15.416 -0.548 -53.503 1.00 18.92 76 ASN A O 1
ATOM 578 N N . LEU A 1 77 ? 13.699 -0.897 -52.104 1.00 21.62 77 LEU A N 1
ATOM 579 C CA . LEU A 1 77 ? 14.521 -1.664 -51.175 1.00 26.41 77 LEU A CA 1
ATOM 580 C C . LEU A 1 77 ? 15.015 -2.963 -51.795 1.00 26.56 77 LEU A C 1
ATOM 581 O O . LEU A 1 77 ? 16.134 -3.396 -51.534 1.00 29.52 77 LEU A O 1
ATOM 586 N N . ALA A 1 78 ? 14.193 -3.585 -52.630 1.00 21.04 78 ALA A N 1
ATOM 587 C CA . ALA A 1 78 ? 14.613 -4.824 -53.266 1.00 26.55 78 ALA A CA 1
ATOM 588 C C . ALA A 1 78 ? 15.874 -4.558 -54.089 1.00 20.83 78 ALA A C 1
ATOM 589 O O . ALA A 1 78 ? 16.866 -5.290 -53.985 1.00 22.20 78 ALA A O 1
ATOM 591 N N . ARG A 1 79 ? 15.828 -3.507 -54.903 1.00 22.82 79 ARG A N 1
ATOM 592 C CA . ARG A 1 79 ? 16.959 -3.145 -55.736 1.00 20.68 79 ARG A CA 1
ATOM 593 C C . ARG A 1 79 ? 18.144 -2.745 -54.872 1.00 14.70 79 ARG A C 1
ATOM 594 O O . ARG A 1 79 ? 19.266 -3.070 -55.191 1.00 15.72 79 ARG A O 1
ATOM 602 N N . ARG A 1 80 ? 17.894 -2.041 -53.773 1.00 15.60 80 ARG A N 1
ATOM 603 C CA . ARG A 1 80 ? 18.986 -1.635 -52.901 1.00 26.10 80 ARG A CA 1
ATOM 604 C C . ARG A 1 80 ? 19.675 -2.875 -52.311 1.00 34.24 80 ARG A C 1
ATOM 605 O O . ARG A 1 80 ? 20.901 -2.988 -52.349 1.00 28.35 80 ARG A O 1
ATOM 613 N N . ALA A 1 81 ? 18.876 -3.810 -51.796 1.00 23.28 81 ALA A N 1
ATOM 614 C CA . ALA A 1 81 ? 19.393 -5.043 -51.204 1.00 26.10 81 ALA A CA 1
ATOM 615 C C . ALA A 1 81 ? 20.290 -5.764 -52.187 1.00 22.36 81 ALA A C 1
ATOM 616 O O . ALA A 1 81 ? 21.347 -6.295 -51.819 1.00 21.11 81 ALA A O 1
ATOM 618 N N . TRP A 1 82 ? 19.866 -5.772 -53.445 1.00 22.20 82 TRP A N 1
ATOM 619 C CA . TRP A 1 82 ? 20.631 -6.417 -54.497 1.00 21.35 82 TRP A CA 1
ATOM 620 C C . TRP A 1 82 ? 21.948 -5.701 -54.772 1.00 24.17 82 TRP A C 1
ATOM 621 O O . TRP A 1 82 ? 22.985 -6.349 -54.919 1.00 30.29 82 TRP A O 1
ATOM 632 N N . GLU A 1 83 ? 21.909 -4.370 -54.857 1.00 28.81 83 GLU A N 1
ATOM 633 C CA . GLU A 1 83 ? 23.120 -3.584 -55.113 1.00 28.96 83 GLU A CA 1
ATOM 634 C C . GLU A 1 83 ? 24.119 -3.775 -53.967 1.00 23.72 83 GLU A C 1
ATOM 635 O O . GLU A 1 83 ? 25.321 -3.696 -54.168 1.00 21.95 83 GLU A O 1
ATOM 641 N N . LYS A 1 84 ? 23.610 -4.019 -52.766 1.00 25.49 84 LYS A N 1
ATOM 642 C CA . LYS A 1 84 ? 24.461 -4.217 -51.601 1.00 21.76 84 LYS A CA 1
ATOM 643 C C . LYS A 1 84 ? 24.922 -5.669 -51.444 1.00 29.87 84 LYS A C 1
ATOM 644 O O . LYS A 1 84 ? 25.600 -6.012 -50.475 1.00 25.61 84 LYS A O 1
ATOM 650 N N . GLY A 1 85 ? 24.531 -6.518 -52.392 1.00 23.45 85 GLY A N 1
ATOM 651 C CA . GLY A 1 85 ? 24.954 -7.912 -52.379 1.00 27.27 85 GLY A CA 1
ATOM 652 C C . GLY A 1 85 ? 24.142 -8.941 -51.613 1.00 25.71 85 GLY A C 1
ATOM 653 O O . GLY A 1 85 ? 24.509 -10.115 -51.566 1.00 27.89 85 GLY A O 1
ATOM 654 N N . TRP A 1 86 ? 23.047 -8.520 -51.001 1.00 18.60 86 TRP A N 1
ATOM 655 C CA . TRP A 1 86 ? 22.233 -9.461 -50.258 1.00 23.07 86 TRP A CA 1
ATOM 656 C C . TRP A 1 86 ? 21.846 -10.643 -51.136 1.00 22.83 86 TRP A C 1
ATOM 657 O O . TRP A 1 86 ? 21.535 -10.482 -52.319 1.00 29.98 86 TRP A O 1
ATOM 668 N N . ALA A 1 87 ? 21.879 -11.835 -50.556 1.00 21.23 87 ALA A N 1
ATOM 669 C CA . ALA A 1 87 ? 21.510 -13.043 -51.287 1.00 22.09 87 ALA A CA 1
ATOM 670 C C . ALA A 1 87 ? 19.992 -13.168 -51.313 1.00 18.68 87 ALA A C 1
ATOM 671 O O . ALA A 1 87 ? 19.417 -13.713 -52.258 1.00 20.89 87 ALA A O 1
ATOM 673 N N . GLY A 1 88 ? 19.346 -12.651 -50.275 1.00 18.38 88 GLY A N 1
ATOM 674 C CA . GLY A 1 88 ? 17.900 -12.720 -50.204 1.00 22.21 88 GLY A CA 1
ATOM 675 C C . GLY A 1 88 ? 17.298 -12.087 -48.962 1.00 17.99 88 GLY A C 1
ATOM 676 O O . GLY A 1 88 ? 17.993 -11.761 -48.001 1.00 18.31 88 GLY A O 1
ATOM 677 N N . VAL A 1 89 ? 15.982 -11.927 -48.998 1.00 24.13 89 VAL A N 1
ATOM 678 C CA . VAL A 1 89 ? 15.220 -11.348 -47.900 1.00 21.26 89 VAL A CA 1
ATOM 679 C C . VAL A 1 89 ? 13.996 -12.227 -47.659 1.00 23.07 89 VAL A C 1
ATOM 680 O O . VAL A 1 89 ? 13.305 -12.624 -48.606 1.00 26.72 89 VAL A O 1
ATOM 684 N N . VAL A 1 90 ? 13.746 -12.561 -46.400 1.00 20.55 90 VAL A N 1
ATOM 685 C CA . VAL A 1 90 ? 12.574 -13.356 -46.052 1.00 16.93 90 VAL A CA 1
ATOM 686 C C . VAL A 1 90 ? 11.706 -12.488 -45.161 1.00 20.94 90 VAL A C 1
ATOM 687 O O . VAL A 1 90 ? 12.142 -12.044 -44.104 1.00 24.57 90 VAL A O 1
ATOM 691 N N . VAL A 1 91 ? 10.478 -12.237 -45.589 1.00 22.97 91 VAL A N 1
ATOM 692 C CA . VAL A 1 91 ? 9.592 -11.388 -44.816 1.00 24.02 91 VAL A CA 1
ATOM 693 C C . VAL A 1 91 ? 8.404 -12.110 -44.199 1.00 27.50 91 VAL A C 1
ATOM 694 O O . VAL A 1 91 ? 7.543 -12.634 -44.913 1.00 22.63 91 VAL A O 1
ATOM 698 N N . HIS A 1 92 ? 8.373 -12.158 -42.871 1.00 19.36 92 HIS A N 1
ATOM 699 C CA . HIS A 1 92 ? 7.235 -12.751 -42.190 1.00 25.76 92 HIS A CA 1
ATOM 700 C C . HIS A 1 92 ? 6.313 -11.550 -42.113 1.00 22.56 92 HIS A C 1
ATOM 701 O O . HIS A 1 92 ? 6.242 -10.871 -41.087 1.00 26.74 92 HIS A O 1
ATOM 708 N N . GLY A 1 93 ? 5.641 -11.283 -43.228 1.00 19.50 93 GLY A N 1
ATOM 709 C CA . GLY A 1 93 ? 4.760 -10.137 -43.343 1.00 7.85 93 GLY A CA 1
ATOM 710 C C . GLY A 1 93 ? 4.554 -9.844 -44.817 1.00 23.42 93 GLY A C 1
ATOM 711 O O . GLY A 1 93 ? 4.677 -10.759 -45.647 1.00 15.39 93 GLY A O 1
ATOM 712 N N . ALA A 1 94 ? 4.280 -8.585 -45.162 1.00 16.16 94 ALA A N 1
ATOM 713 C CA . ALA A 1 94 ? 4.021 -8.251 -46.553 1.00 23.72 94 ALA A CA 1
ATOM 714 C C . ALA A 1 94 ? 5.032 -7.341 -47.236 1.00 23.14 94 ALA A C 1
ATOM 715 O O . ALA A 1 94 ? 5.842 -6.681 -46.580 1.00 18.41 94 ALA A O 1
ATOM 717 N N . VAL A 1 95 ? 4.956 -7.335 -48.567 1.00 15.02 95 VAL A N 1
ATOM 718 C CA . VAL A 1 95 ? 5.814 -6.533 -49.438 1.00 19.48 95 VAL A CA 1
ATOM 719 C C . VAL A 1 95 ? 4.913 -5.866 -50.494 1.00 22.15 95 VAL A C 1
ATOM 720 O O . VAL A 1 95 ? 3.698 -6.062 -50.462 1.00 21.10 95 VAL A O 1
ATOM 724 N N . ARG A 1 96 ? 5.487 -5.062 -51.395 1.00 14.87 96 ARG A N 1
ATOM 725 C CA . ARG A 1 96 ? 4.702 -4.442 -52.470 1.00 16.74 96 ARG A CA 1
ATOM 726 C C . ARG A 1 96 ? 5.527 -4.208 -53.749 1.00 21.89 96 ARG A C 1
ATOM 727 O O . ARG A 1 96 ? 6.741 -4.381 -53.748 1.00 13.90 96 ARG A O 1
ATOM 735 N N . ASP A 1 97 ? 4.860 -3.813 -54.833 1.00 27.49 97 ASP A N 1
ATOM 736 C CA . ASP A 1 97 ? 5.494 -3.597 -56.147 1.00 20.82 97 ASP A CA 1
ATOM 737 C C . ASP A 1 97 ? 5.922 -4.949 -56.698 1.00 20.93 97 ASP A C 1
ATOM 738 O O . ASP A 1 97 ? 6.986 -5.084 -57.294 1.00 26.85 97 ASP A O 1
ATOM 743 N N . THR A 1 98 ? 5.086 -5.951 -56.492 1.00 19.62 98 THR A N 1
ATOM 744 C CA . THR A 1 98 ? 5.385 -7.288 -56.966 1.00 18.03 98 THR A CA 1
ATOM 745 C C . THR A 1 98 ? 5.969 -7.336 -58.383 1.00 22.11 98 THR A C 1
ATOM 746 O O . THR A 1 98 ? 6.908 -8.088 -58.629 1.00 20.25 98 THR A O 1
ATOM 750 N N . GLU A 1 99 ? 5.432 -6.551 -59.315 1.00 19.54 99 GLU A N 1
ATOM 751 C CA . GLU A 1 99 ? 5.975 -6.573 -60.671 1.00 19.08 99 GLU A CA 1
ATOM 752 C C . GLU A 1 99 ? 7.461 -6.190 -60.658 1.00 21.02 99 GLU A C 1
ATOM 753 O O . GLU A 1 99 ? 8.263 -6.761 -61.390 1.00 18.86 99 GLU A O 1
ATOM 759 N N . GLU A 1 100 ? 7.830 -5.224 -59.823 1.00 19.11 100 GLU A N 1
ATOM 760 C CA . GLU A 1 100 ? 9.231 -4.818 -59.730 1.00 24.67 100 GLU A CA 1
ATOM 761 C C . GLU A 1 100 ? 10.107 -5.822 -58.956 1.00 23.86 100 GLU A C 1
ATOM 762 O O . GLU A 1 100 ? 11.264 -6.048 -59.315 1.00 23.55 100 GLU A O 1
ATOM 768 N N . LEU A 1 101 ? 9.559 -6.429 -57.909 1.00 17.13 101 LEU A N 1
ATOM 769 C CA . LEU A 1 101 ? 10.326 -7.383 -57.117 1.00 21.55 101 LEU A CA 1
ATOM 770 C C . LEU A 1 101 ? 10.792 -8.564 -57.967 1.00 27.40 101 LEU A C 1
ATOM 771 O O . LEU A 1 101 ? 11.933 -9.022 -57.836 1.00 20.13 101 LEU A O 1
ATOM 776 N N . ARG A 1 102 ? 9.899 -9.034 -58.840 1.00 22.83 102 ARG A N 1
ATOM 777 C CA . ARG A 1 102 ? 10.153 -10.177 -59.717 1.00 21.66 102 ARG A CA 1
ATOM 778 C C . ARG A 1 102 ? 11.370 -9.996 -60.621 1.00 21.32 102 ARG A C 1
ATOM 779 O O . ARG A 1 102 ? 12.007 -10.966 -61.021 1.00 16.64 102 ARG A O 1
ATOM 787 N N . GLU A 1 103 ? 11.681 -8.746 -60.930 1.00 10.25 103 GLU A N 1
ATOM 788 C CA . GLU A 1 103 ? 12.794 -8.410 -61.806 1.00 30.52 103 GLU A CA 1
ATOM 789 C C . GLU A 1 103 ? 14.159 -8.245 -61.140 1.00 26.66 103 GLU A C 1
ATOM 790 O O . GLU A 1 103 ? 15.147 -8.018 -61.832 1.00 14.63 103 GLU A O 1
ATOM 796 N N . VAL A 1 104 ? 14.210 -8.346 -59.813 1.00 22.75 104 VAL A N 1
ATOM 797 C CA . VAL A 1 104 ? 15.469 -8.200 -59.079 1.00 23.87 104 VAL A CA 1
ATOM 798 C C . VAL A 1 104 ? 16.036 -9.594 -58.835 1.00 25.05 104 VAL A C 1
ATOM 799 O O . VAL A 1 104 ? 15.358 -10.458 -58.276 1.00 18.09 104 VAL A O 1
ATOM 803 N N . PRO A 1 105 ? 17.290 -9.833 -59.253 1.00 29.87 105 PRO A N 1
ATOM 804 C CA . PRO A 1 105 ? 17.915 -11.150 -59.073 1.00 30.00 105 PRO A CA 1
ATOM 805 C C . PRO A 1 105 ? 18.385 -11.499 -57.671 1.00 25.82 105 PRO A C 1
ATOM 806 O O . PRO A 1 105 ? 19.570 -11.710 -57.439 1.00 28.64 105 PRO A O 1
ATOM 810 N N . ILE A 1 106 ? 17.433 -11.546 -56.745 1.00 21.68 106 ILE A N 1
ATOM 811 C CA . ILE A 1 106 ? 17.677 -11.913 -55.357 1.00 25.04 106 ILE A CA 1
ATOM 812 C C . ILE A 1 106 ? 16.453 -12.697 -54.914 1.00 20.70 106 ILE A C 1
ATOM 813 O O . ILE A 1 106 ? 15.407 -12.647 -55.563 1.00 27.00 106 ILE A O 1
ATOM 818 N N . GLY A 1 107 ? 16.593 -13.430 -53.820 1.00 20.99 107 GLY A N 1
ATOM 819 C CA . GLY A 1 107 ? 15.471 -14.181 -53.302 1.00 15.89 107 GLY A CA 1
ATOM 820 C C . GLY A 1 107 ? 14.603 -13.245 -52.493 1.00 15.42 107 GLY A C 1
ATOM 821 O O . GLY A 1 107 ? 15.125 -12.399 -51.765 1.00 17.52 107 GLY A O 1
ATOM 822 N N . LEU A 1 108 ? 13.287 -13.366 -52.639 1.00 20.83 108 LEU A N 1
ATOM 823 C CA . LEU A 1 108 ? 12.350 -12.529 -51.891 1.00 27.75 108 LEU A CA 1
ATOM 824 C C . LEU A 1 108 ? 11.049 -13.264 -51.538 1.00 21.15 108 LEU A C 1
ATOM 825 O O . LEU A 1 108 ? 10.170 -13.446 -52.385 1.00 26.27 108 LEU A O 1
ATOM 830 N N . LEU A 1 109 ? 10.938 -13.676 -50.279 1.00 20.97 109 LEU A N 1
ATOM 831 C CA . LEU A 1 109 ? 9.755 -14.381 -49.803 1.00 19.42 109 LEU A CA 1
ATOM 832 C C . LEU A 1 109 ? 8.946 -13.492 -48.873 1.00 19.69 109 LEU A C 1
ATOM 833 O O . LEU A 1 109 ? 9.496 -12.687 -48.115 1.00 18.90 109 LEU A O 1
ATOM 838 N N . ALA A 1 110 ? 7.631 -13.633 -48.943 1.00 16.86 110 ALA A N 1
ATOM 839 C CA . ALA A 1 110 ? 6.743 -12.866 -48.094 1.00 20.78 110 ALA A CA 1
ATOM 840 C C . ALA A 1 110 ? 5.437 -13.635 -48.026 1.00 21.64 110 ALA A C 1
ATOM 841 O O . ALA A 1 110 ? 5.210 -14.544 -48.822 1.00 26.09 110 ALA A O 1
ATOM 843 N N . LEU A 1 111 ? 4.587 -13.284 -47.069 1.00 16.96 111 LEU A N 1
ATOM 844 C CA . LEU A 1 111 ? 3.305 -13.955 -46.918 1.00 17.38 111 LEU A CA 1
ATOM 845 C C . LEU A 1 111 ? 2.327 -13.424 -47.953 1.00 18.74 111 LEU A C 1
ATOM 846 O O . LEU A 1 111 ? 1.429 -14.133 -48.397 1.00 11.62 111 LEU A O 1
ATOM 851 N N . ALA A 1 112 ? 2.524 -12.170 -48.350 1.00 22.08 112 ALA A N 1
ATOM 852 C CA . ALA A 1 112 ? 1.644 -11.553 -49.324 1.00 18.12 112 ALA A CA 1
ATOM 853 C C . ALA A 1 112 ? 2.084 -10.159 -49.707 1.00 18.02 112 ALA A C 1
ATOM 854 O O . ALA A 1 112 ? 2.940 -9.552 -49.058 1.00 18.10 112 ALA A O 1
ATOM 856 N N . ALA A 1 113 ? 1.501 -9.667 -50.793 1.00 10.42 113 ALA A N 1
ATOM 857 C CA . ALA A 1 113 ? 1.764 -8.308 -51.238 1.00 21.14 113 ALA A CA 1
ATOM 858 C C . ALA A 1 113 ? 0.596 -7.463 -50.697 1.00 11.82 113 ALA A C 1
ATOM 859 O O . ALA A 1 113 ? -0.502 -7.974 -50.477 1.00 14.91 113 ALA A O 1
ATOM 861 N N . THR A 1 114 ? 0.838 -6.181 -50.475 1.00 14.96 114 THR A N 1
ATOM 862 C CA . THR A 1 114 ? -0.188 -5.275 -49.971 1.00 13.39 114 THR A CA 1
ATOM 863 C C . THR A 1 114 ? 0.178 -3.892 -50.518 1.00 18.05 114 THR A C 1
ATOM 864 O O . THR A 1 114 ? 1.362 -3.591 -50.714 1.00 18.55 114 THR A O 1
ATOM 868 N N . PRO A 1 115 ? -0.828 -3.032 -50.763 1.00 18.11 115 PRO A N 1
ATOM 869 C CA . PRO A 1 115 ? -0.639 -1.677 -51.305 1.00 21.45 115 PRO A CA 1
ATOM 870 C C . PRO A 1 115 ? -0.019 -0.578 -50.449 1.00 22.46 115 PRO A C 1
ATOM 871 O O . PRO A 1 115 ? 0.760 0.230 -50.956 1.00 23.27 115 PRO A O 1
ATOM 875 N N . LYS A 1 116 ? -0.383 -0.523 -49.169 1.00 29.52 116 LYS A N 1
ATOM 876 C CA . LYS A 1 116 ? 0.123 0.526 -48.283 1.00 26.83 116 LYS A CA 1
ATOM 877 C C . LYS A 1 116 ? 1.572 0.429 -47.863 1.00 27.09 116 LYS A C 1
ATOM 878 O O . LYS A 1 116 ? 2.066 -0.644 -47.521 1.00 31.40 116 LYS A O 1
ATOM 884 N N . LYS A 1 117 ? 2.241 1.577 -47.869 1.00 22.35 117 LYS A N 1
ATOM 885 C CA . LYS A 1 117 ? 3.629 1.658 -47.455 1.00 24.78 117 LYS A CA 1
ATOM 886 C C . LYS A 1 117 ? 3.670 1.661 -45.923 1.00 25.12 117 LYS A C 1
ATOM 887 O O . LYS A 1 117 ? 2.685 2.007 -45.272 1.00 25.57 117 LYS A O 1
ATOM 893 N N . SER A 1 118 ? 4.804 1.255 -45.361 1.00 24.35 118 SER A N 1
ATOM 894 C CA . SER A 1 118 ? 4.994 1.205 -43.914 1.00 25.19 118 SER A CA 1
ATOM 895 C C . SER A 1 118 ? 5.448 2.561 -43.379 1.00 32.36 118 SER A C 1
ATOM 896 O O . SER A 1 118 ? 5.951 3.405 -44.123 1.00 28.33 118 SER A O 1
ATOM 899 N N . ALA A 1 119 ? 5.269 2.757 -42.080 1.00 20.96 119 ALA A N 1
ATOM 900 C CA . ALA A 1 119 ? 5.679 3.991 -41.440 1.00 28.18 119 ALA A CA 1
ATOM 901 C C . ALA A 1 119 ? 7.198 3.950 -41.332 1.00 32.49 119 ALA A C 1
ATOM 902 O O . ALA A 1 119 ? 7.814 2.900 -41.538 1.00 32.20 119 ALA A O 1
ATOM 904 N N . LYS A 1 120 ? 7.800 5.086 -40.997 1.00 39.68 120 LYS A N 1
ATOM 905 C CA . LYS A 1 120 ? 9.248 5.167 -40.900 1.00 40.06 120 LYS A CA 1
ATOM 906 C C . LYS A 1 120 ? 9.782 5.810 -39.623 1.00 41.15 120 LYS A C 1
ATOM 907 O O . LYS A 1 120 ? 10.718 6.608 -39.675 1.00 41.61 120 LYS A O 1
ATOM 913 N N . GLU A 1 121 ? 9.201 5.461 -38.480 1.00 39.36 121 GLU A N 1
ATOM 914 C CA . GLU A 1 121 ? 9.650 6.025 -37.213 1.00 41.66 121 GLU A CA 1
ATOM 915 C C . GLU A 1 121 ? 10.973 5.382 -36.827 1.00 45.46 121 GLU A C 1
ATOM 916 O O . GLU A 1 121 ? 11.817 6.012 -36.194 1.00 51.74 121 GLU A O 1
ATOM 922 N N . GLY A 1 122 ? 11.152 4.126 -37.216 1.00 43.06 122 GLY A N 1
ATOM 923 C CA . GLY A 1 122 ? 12.388 3.430 -36.910 1.00 41.34 122 GLY A CA 1
ATOM 924 C C . GLY A 1 122 ? 12.321 2.496 -35.718 1.00 39.26 122 GLY A C 1
ATOM 925 O O . GLY A 1 122 ? 13.355 2.145 -35.152 1.00 45.66 122 GLY A O 1
ATOM 926 N N . LYS A 1 123 ? 11.112 2.097 -35.331 1.00 40.36 123 LYS A N 1
ATOM 927 C CA . LYS A 1 123 ? 10.924 1.183 -34.202 1.00 38.38 123 LYS A CA 1
ATOM 928 C C . LYS A 1 123 ? 11.309 -0.228 -34.631 1.00 43.08 123 LYS A C 1
ATOM 929 O O . LYS A 1 123 ? 11.107 -0.605 -35.786 1.00 39.19 123 LYS A O 1
ATOM 935 N N . GLY A 1 124 ? 11.861 -1.005 -33.705 1.00 36.51 124 GLY A N 1
ATOM 936 C CA . GLY A 1 124 ? 12.254 -2.361 -34.033 1.00 43.45 124 GLY A CA 1
ATOM 937 C C . GLY A 1 124 ? 13.588 -2.778 -33.447 1.00 44.11 124 GLY A C 1
ATOM 938 O O . GLY A 1 124 ? 14.346 -1.948 -32.941 1.00 40.72 124 GLY A O 1
ATOM 939 N N . GLU A 1 125 ? 13.875 -4.075 -33.527 1.00 47.06 125 GLU A N 1
ATOM 940 C CA . GLU A 1 125 ? 15.113 -4.639 -32.997 1.00 44.02 125 GLU A CA 1
ATOM 941 C C . GLU A 1 125 ? 15.963 -5.257 -34.105 1.00 39.82 125 GLU A C 1
ATOM 942 O O . GLU A 1 125 ? 15.438 -5.877 -35.031 1.00 40.59 125 GLU A O 1
ATOM 948 N N . VAL A 1 126 ? 17.279 -5.109 -33.984 1.00 42.38 126 VAL A N 1
ATOM 949 C CA . VAL A 1 126 ? 18.212 -5.646 -34.964 1.00 37.37 126 VAL A CA 1
ATOM 950 C C . VAL A 1 126 ? 19.014 -6.832 -34.417 1.00 40.50 126 VAL A C 1
ATOM 951 O O . VAL A 1 126 ? 19.486 -6.809 -33.282 1.00 49.75 126 VAL A O 1
ATOM 955 N N . ASP A 1 127 ? 19.168 -7.859 -35.249 1.00 44.56 127 ASP A N 1
ATOM 956 C CA . ASP A 1 127 ? 19.895 -9.079 -34.908 1.00 38.88 127 ASP A CA 1
ATOM 957 C C . ASP A 1 127 ? 19.535 -9.716 -33.559 1.00 42.29 127 ASP A C 1
ATOM 958 O O . ASP A 1 127 ? 20.413 -10.033 -32.753 1.00 39.15 127 ASP A O 1
ATOM 963 N N . VAL A 1 128 ? 18.235 -9.904 -33.330 1.00 34.61 128 VAL A N 1
ATOM 964 C CA . VAL A 1 128 ? 17.729 -10.532 -32.109 1.00 35.48 128 VAL A CA 1
ATOM 965 C C . VAL A 1 128 ? 17.109 -11.877 -32.461 1.00 40.83 128 VAL A C 1
ATOM 966 O O . VAL A 1 128 ? 16.693 -12.095 -33.600 1.00 41.95 128 VAL A O 1
ATOM 970 N N . PRO A 1 129 ? 17.051 -12.805 -31.491 1.00 42.00 129 PRO A N 1
ATOM 971 C CA . PRO A 1 129 ? 16.458 -14.113 -31.773 1.00 42.85 129 PRO A CA 1
ATOM 972 C C . PRO A 1 129 ? 14.996 -13.907 -32.161 1.00 38.63 129 PRO A C 1
ATOM 973 O O . PRO A 1 129 ? 14.285 -13.141 -31.513 1.00 45.22 129 PRO A O 1
ATOM 977 N N . LEU A 1 130 ? 14.549 -14.580 -33.213 1.00 36.85 130 LEU A N 1
ATOM 978 C CA . LEU A 1 130 ? 13.165 -14.452 -33.656 1.00 30.79 130 LEU A CA 1
ATOM 979 C C . LEU A 1 130 ? 12.446 -15.777 -33.494 1.00 29.76 130 LEU A C 1
ATOM 980 O O . LEU A 1 130 ? 13.071 -16.837 -33.484 1.00 30.33 130 LEU A O 1
ATOM 985 N N . LYS A 1 131 ? 11.125 -15.711 -33.391 1.00 32.51 131 LYS A N 1
ATOM 986 C CA . LYS A 1 131 ? 10.307 -16.909 -33.279 1.00 35.67 131 LYS A CA 1
ATOM 987 C C . LYS A 1 131 ? 9.263 -16.778 -34.386 1.00 25.37 131 LYS A C 1
ATOM 988 O O . LYS A 1 131 ? 8.322 -15.996 -34.274 1.00 29.90 131 LYS A O 1
ATOM 994 N N . VAL A 1 132 ? 9.435 -17.540 -35.460 1.00 32.87 132 VAL A N 1
ATOM 995 C CA . VAL A 1 132 ? 8.517 -17.475 -36.593 1.00 33.74 132 VAL A CA 1
ATOM 996 C C . VAL A 1 132 ? 7.829 -18.807 -36.871 1.00 37.72 132 VAL A C 1
ATOM 997 O O . VAL A 1 132 ? 8.491 -19.820 -37.112 1.00 32.63 132 VAL A O 1
ATOM 1001 N N . LEU A 1 133 ? 6.497 -18.790 -36.852 1.00 38.11 133 LEU A N 1
ATOM 1002 C CA . LEU A 1 133 ? 5.706 -19.996 -37.076 1.00 42.89 133 LEU A CA 1
ATOM 1003 C C . LEU A 1 133 ? 6.297 -21.141 -36.270 1.00 34.22 133 LEU A C 1
ATOM 1004 O O . LEU A 1 133 ? 6.632 -22.194 -36.809 1.00 35.85 133 LEU A O 1
ATOM 1009 N N . GLY A 1 134 ? 6.441 -20.901 -34.972 1.00 31.69 134 GLY A N 1
ATOM 1010 C CA . GLY A 1 134 ? 6.971 -21.905 -34.069 1.00 38.16 134 GLY A CA 1
ATOM 1011 C C . GLY A 1 134 ? 8.455 -22.193 -34.170 1.00 39.67 134 GLY A C 1
ATOM 1012 O O . GLY A 1 134 ? 8.999 -22.913 -33.337 1.00 47.44 134 GLY A O 1
ATOM 1013 N N . VAL A 1 135 ? 9.120 -21.637 -35.176 1.00 40.16 135 VAL A N 1
ATOM 1014 C CA . VAL A 1 135 ? 10.545 -21.879 -35.340 1.00 33.10 135 VAL A CA 1
ATOM 1015 C C . VAL A 1 135 ? 11.401 -20.676 -34.968 1.00 32.80 135 VAL A C 1
ATOM 1016 O O . VAL A 1 135 ? 11.088 -19.533 -35.303 1.00 28.43 135 VAL A O 1
ATOM 1020 N N . GLU A 1 136 ? 12.486 -20.954 -34.258 1.00 33.69 136 GLU A N 1
ATOM 1021 C CA . GLU A 1 136 ? 13.412 -19.924 -33.815 1.00 31.48 136 GLU A CA 1
ATOM 1022 C C . GLU A 1 136 ? 14.409 -19.591 -34.922 1.00 35.05 136 GLU A C 1
ATOM 1023 O O . GLU A 1 136 ? 15.030 -20.481 -35.504 1.00 37.84 136 GLU A O 1
ATOM 1029 N N . VAL A 1 137 ? 14.551 -18.307 -35.227 1.00 34.12 137 VAL A N 1
ATOM 1030 C CA . VAL A 1 137 ? 15.502 -17.885 -36.247 1.00 34.93 137 VAL A CA 1
ATOM 1031 C C . VAL A 1 137 ? 16.573 -17.071 -35.549 1.00 29.65 137 VAL A C 1
ATOM 1032 O O . VAL A 1 137 ? 16.285 -16.078 -34.889 1.00 41.08 137 VAL A O 1
ATOM 1036 N N . LEU A 1 138 ? 17.815 -17.508 -35.687 1.00 30.71 138 LEU A N 1
ATOM 1037 C CA . LEU A 1 138 ? 18.910 -16.844 -35.002 1.00 34.78 138 LEU A CA 1
ATOM 1038 C C . LEU A 1 138 ? 19.886 -16.085 -35.876 1.00 26.76 138 LEU A C 1
ATOM 1039 O O . LEU A 1 138 ? 20.264 -16.533 -36.961 1.00 24.51 138 LEU A O 1
ATOM 1044 N N . PRO A 1 139 ? 20.307 -14.908 -35.404 1.00 23.38 139 PRO A N 1
ATOM 1045 C CA . PRO A 1 139 ? 21.260 -14.111 -36.163 1.00 23.08 139 PRO A CA 1
ATOM 1046 C C . PRO A 1 139 ? 22.514 -14.982 -36.176 1.00 37.19 139 PRO A C 1
ATOM 1047 O O . PRO A 1 139 ? 22.919 -15.491 -35.124 1.00 33.23 139 PRO A O 1
ATOM 1051 N N . GLY A 1 140 ? 23.106 -15.188 -37.348 1.00 31.14 140 GLY A N 1
ATOM 1052 C CA . GLY A 1 140 ? 24.313 -15.987 -37.408 1.00 32.60 140 GLY A CA 1
ATOM 1053 C C . GLY A 1 140 ? 24.144 -17.415 -37.868 1.00 30.02 140 GLY A C 1
ATOM 1054 O O . GLY A 1 140 ? 25.133 -18.129 -38.052 1.00 40.73 140 GLY A O 1
ATOM 1055 N N . SER A 1 141 ? 22.905 -17.852 -38.039 1.00 30.49 141 SER A N 1
ATOM 1056 C CA . SER A 1 141 ? 22.665 -19.212 -38.507 1.00 33.29 141 SER A CA 1
ATOM 1057 C C . SER A 1 141 ? 22.713 -19.148 -40.023 1.00 26.93 141 SER A C 1
ATOM 1058 O O . SER A 1 141 ? 22.742 -18.061 -40.590 1.00 29.32 141 SER A O 1
ATOM 1061 N N . PHE A 1 142 ? 22.738 -20.304 -40.676 1.00 26.52 142 PHE A N 1
ATOM 1062 C CA . PHE A 1 142 ? 22.776 -20.354 -42.134 1.00 24.97 142 PHE A CA 1
ATOM 1063 C C . PHE A 1 142 ? 21.377 -20.691 -42.637 1.00 34.02 142 PHE A C 1
ATOM 1064 O O . PHE A 1 142 ? 20.740 -21.624 -42.147 1.00 36.28 142 PHE A O 1
ATOM 1072 N N . LEU A 1 143 ? 20.889 -19.920 -43.603 1.00 38.57 143 LEU A N 1
ATOM 1073 C CA . LEU A 1 143 ? 19.567 -20.170 -44.145 1.00 28.10 143 LEU A CA 1
ATOM 1074 C C . LEU A 1 143 ? 19.623 -20.666 -45.577 1.00 30.16 143 LEU A C 1
ATOM 1075 O O . LEU A 1 143 ? 20.438 -20.222 -46.385 1.00 28.81 143 LEU A O 1
ATOM 1080 N N . LEU A 1 144 ? 18.742 -21.609 -45.871 1.00 32.07 144 LEU A N 1
ATOM 1081 C CA . LEU A 1 144 ? 18.637 -22.197 -47.188 1.00 27.90 144 LEU A CA 1
ATOM 1082 C C . LEU A 1 144 ? 17.185 -22.054 -47.589 1.00 27.17 144 LEU A C 1
ATOM 1083 O O . LEU A 1 144 ? 16.286 -22.287 -46.784 1.00 30.48 144 LEU A O 1
ATOM 1088 N N . ALA A 1 145 ? 16.950 -21.661 -48.833 1.00 32.57 145 ALA A N 1
ATOM 1089 C CA . ALA A 1 145 ? 15.586 -21.489 -49.296 1.00 25.46 145 ALA A CA 1
ATOM 1090 C C . ALA A 1 145 ? 15.384 -21.977 -50.714 1.00 24.10 145 ALA A C 1
ATOM 1091 O O . ALA A 1 145 ? 16.172 -21.668 -51.615 1.00 22.58 145 ALA A O 1
ATOM 1093 N N . ASP A 1 146 ? 14.317 -22.751 -50.897 1.00 22.52 146 ASP A N 1
ATOM 1094 C CA . ASP A 1 146 ? 13.952 -23.272 -52.207 1.00 31.26 146 ASP A CA 1
ATOM 1095 C C . ASP A 1 146 ? 12.469 -23.652 -52.219 1.00 25.51 146 ASP A C 1
ATOM 1096 O O . ASP A 1 146 ? 11.752 -23.377 -51.260 1.00 20.39 146 ASP A O 1
ATOM 1101 N N . GLU A 1 147 ? 12.021 -24.282 -53.304 1.00 18.41 147 GLU A N 1
ATOM 1102 C CA . GLU A 1 147 ? 10.627 -24.691 -53.457 1.00 23.60 147 GLU A CA 1
ATOM 1103 C C . GLU A 1 147 ? 10.064 -25.597 -52.361 1.00 27.36 147 GLU A C 1
ATOM 1104 O O . GLU A 1 147 ? 8.849 -25.696 -52.213 1.00 29.41 147 GLU A O 1
ATOM 1110 N N . ASP A 1 148 ? 10.926 -26.266 -51.601 1.00 24.99 148 ASP A N 1
ATOM 1111 C CA . ASP A 1 148 ? 10.441 -27.145 -50.546 1.00 26.47 148 ASP A CA 1
ATOM 1112 C C . ASP A 1 148 ? 10.419 -26.461 -49.191 1.00 25.53 148 ASP A C 1
ATOM 1113 O O . ASP A 1 148 ? 10.058 -27.080 -48.190 1.00 26.76 148 ASP A O 1
ATOM 1118 N N . GLY A 1 149 ? 10.815 -25.194 -49.147 1.00 21.80 149 GLY A N 1
ATOM 1119 C CA . GLY A 1 149 ? 10.804 -24.490 -47.879 1.00 24.71 149 GLY A CA 1
ATOM 1120 C C . GLY A 1 149 ? 12.113 -23.858 -47.440 1.00 25.18 149 GLY A C 1
ATOM 1121 O O . GLY A 1 149 ? 13.003 -23.604 -48.250 1.00 26.05 149 GLY A O 1
ATOM 1122 N N . LEU A 1 150 ? 12.223 -23.609 -46.139 1.00 28.03 150 LEU A N 1
ATOM 1123 C CA . LEU A 1 150 ? 13.403 -22.970 -45.565 1.00 28.11 150 LEU A CA 1
ATOM 1124 C C . LEU A 1 150 ? 14.087 -23.836 -44.521 1.00 30.73 150 LEU A C 1
ATOM 1125 O O . LEU A 1 150 ? 13.439 -24.346 -43.607 1.00 23.16 150 LEU A O 1
ATOM 1130 N N . LEU A 1 151 ? 15.401 -23.990 -44.655 1.00 34.17 151 LEU A N 1
ATOM 1131 C CA . LEU A 1 151 ? 16.175 -24.768 -43.699 1.00 31.44 151 LEU A CA 1
ATOM 1132 C C . LEU A 1 151 ? 17.139 -23.837 -42.961 1.00 35.89 151 LEU A C 1
ATOM 1133 O O . LEU A 1 151 ? 17.887 -23.079 -43.581 1.00 32.20 151 LEU A O 1
ATOM 1138 N N . LEU A 1 152 ? 17.106 -23.895 -41.635 1.00 36.35 152 LEU A N 1
ATOM 1139 C CA . LEU A 1 152 ? 17.969 -23.074 -40.794 1.00 35.30 152 LEU A CA 1
ATOM 1140 C C . LEU A 1 152 ? 18.976 -23.959 -40.064 1.00 38.41 152 LEU A C 1
ATOM 1141 O O . LEU A 1 152 ? 18.589 -24.787 -39.242 1.00 34.94 152 LEU A O 1
ATOM 1146 N N . LEU A 1 153 ? 20.260 -23.773 -40.360 1.00 40.41 153 LEU A N 1
ATOM 1147 C CA . LEU A 1 153 ? 21.331 -24.551 -39.741 1.00 44.61 153 LEU A CA 1
ATOM 1148 C C . LEU A 1 153 ? 22.137 -23.662 -38.798 1.00 53.30 153 LEU A C 1
ATOM 1149 O O . LEU A 1 153 ? 22.371 -22.490 -39.096 1.00 61.76 153 LEU A O 1
ATOM 1154 N N . PRO A 1 154 ? 22.575 -24.206 -37.646 1.00 60.11 154 PRO A N 1
ATOM 1155 C CA . PRO A 1 154 ? 23.357 -23.439 -36.663 1.00 56.29 154 PRO A CA 1
ATOM 1156 C C . PRO A 1 154 ? 24.564 -22.754 -37.304 1.00 50.73 154 PRO A C 1
ATOM 1157 O O . PRO A 1 154 ? 25.086 -21.771 -36.784 1.00 45.67 154 PRO A O 1
ATOM 1161 N N . GLU A 1 155 ? 24.995 -23.308 -38.433 1.00 52.05 155 GLU A N 1
ATOM 1162 C CA . GLU A 1 155 ? 26.107 -22.788 -39.220 1.00 46.13 155 GLU A CA 1
ATOM 1163 C C . GLU A 1 155 ? 26.027 -23.500 -40.573 1.00 44.85 155 GLU A C 1
ATOM 1164 O O . GLU A 1 155 ? 25.331 -24.510 -40.704 1.00 43.13 155 GLU A O 1
ATOM 1170 N N . PRO A 1 156 ? 26.720 -22.982 -41.601 1.00 45.28 156 PRO A N 1
ATOM 1171 C CA . PRO A 1 156 ? 26.667 -23.630 -42.916 1.00 51.34 156 PRO A CA 1
ATOM 1172 C C . PRO A 1 156 ? 27.108 -25.095 -42.882 1.00 56.97 156 PRO A C 1
ATOM 1173 O O . PRO A 1 156 ? 27.708 -25.546 -41.907 1.00 54.25 156 PRO A O 1
ATOM 1177 N N . PRO A 1 157 ? 26.801 -25.857 -43.947 1.00 62.98 157 PRO A N 1
ATOM 1178 C CA . PRO A 1 157 ? 27.160 -27.277 -44.047 1.00 67.49 157 PRO A CA 1
ATOM 1179 C C . PRO A 1 157 ? 28.637 -27.575 -43.791 1.00 70.28 157 PRO A C 1
ATOM 1180 O O . PRO A 1 157 ? 29.516 -26.967 -44.401 1.00 68.83 157 PRO A O 1
ATOM 1184 N N . SER A 1 158 ? 28.895 -28.517 -42.885 1.00 79.16 158 SER A N 1
ATOM 1185 C CA . SER A 1 158 ? 30.254 -28.924 -42.529 1.00 85.66 158 SER A CA 1
ATOM 1186 C C . SER A 1 158 ? 30.678 -30.147 -43.342 1.00 92.31 158 SER A C 1
ATOM 1187 O O . SER A 1 158 ? 30.013 -31.186 -43.318 1.00 93.97 158 SER A O 1
ATOM 1190 N N . GLY A 1 159 ? 31.791 -30.017 -44.057 1.00 97.27 159 GLY A N 1
ATOM 1191 C CA . GLY A 1 159 ? 32.285 -31.114 -44.871 1.00 101.81 159 GLY A CA 1
ATOM 1192 C C . GLY A 1 159 ? 32.629 -32.376 -44.099 1.00 105.63 159 GLY A C 1
ATOM 1193 O O . GLY A 1 159 ? 33.765 -32.550 -43.651 1.00 108.07 159 GLY A O 1
ATOM 1194 N N . VAL A 1 160 ? 31.644 -33.259 -43.944 1.00 104.13 160 VAL A N 1
ATOM 1195 C CA . VAL A 1 160 ? 31.836 -34.523 -43.237 1.00 100.83 160 VAL A CA 1
ATOM 1196 C C . VAL A 1 160 ? 31.572 -35.670 -44.213 1.00 100.84 160 VAL A C 1
ATOM 1197 O O . VAL A 1 160 ? 31.308 -36.806 -43.815 1.00 99.02 160 VAL A O 1
ATOM 1201 N N . ARG A 1 161 ? 31.642 -35.347 -45.501 1.00 102.53 161 ARG A N 1
ATOM 1202 C CA . ARG A 1 161 ? 31.438 -36.313 -46.578 1.00 103.07 161 ARG A CA 1
ATOM 1203 C C . ARG A 1 161 ? 32.238 -35.849 -47.792 1.00 102.39 161 ARG A C 1
ATOM 1204 O O . ARG A 1 161 ? 32.891 -36.647 -48.467 1.00 99.91 161 ARG A O 1
ATOM 1212 N N . SER A 1 162 ? 32.172 -34.545 -48.052 1.00 103.76 162 SER A N 1
ATOM 1213 C CA . SER A 1 162 ? 32.866 -33.921 -49.174 1.00 102.46 162 SER A CA 1
ATOM 1214 C C . SER A 1 162 ? 32.354 -32.494 -49.395 1.00 99.00 162 SER A C 1
ATOM 1215 O O . SER A 1 162 ? 32.650 -31.868 -50.412 1.00 95.78 162 SER A O 1
ATOM 1216 N N . GLY A 1 163 ? 31.585 -31.987 -48.433 1.00 99.33 163 GLY A N 1
ATOM 1217 C CA . GLY A 1 163 ? 31.045 -30.641 -48.538 1.00 95.50 163 GLY A CA 1
ATOM 1218 C C . GLY A 1 163 ? 29.956 -30.372 -47.514 1.00 93.42 163 GLY A C 1
ATOM 1219 O O . GLY A 1 163 ? 30.105 -29.508 -46.648 1.00 87.86 163 GLY A O 1
ATOM 1220 N N . GLY A 1 164 ? 28.858 -31.115 -47.618 1.00 92.69 164 GLY A N 1
ATOM 1221 C CA . GLY A 1 164 ? 27.755 -30.953 -46.689 1.00 92.35 164 GLY A CA 1
ATOM 1222 C C . GLY A 1 164 ? 27.913 -31.843 -45.469 1.00 93.49 164 GLY A C 1
ATOM 1223 O O . GLY A 1 164 ? 28.939 -32.553 -45.374 1.00 91.74 164 GLY A O 1
ATOM 1225 N N . MET B 1 1 ? -6.846 -1.816 -64.093 1.00 29.11 1 MET B N 1
ATOM 1226 C CA . MET B 1 1 ? -5.756 -2.212 -65.034 1.00 45.18 1 MET B CA 1
ATOM 1227 C C . MET B 1 1 ? -4.723 -1.097 -65.158 1.00 46.08 1 MET B C 1
ATOM 1228 O O . MET B 1 1 ? -3.531 -1.363 -65.328 1.00 43.44 1 MET B O 1
ATOM 1233 N N . GLU B 1 2 ? -5.198 0.146 -65.050 1.00 57.24 2 GLU B N 1
ATOM 1234 C CA . GLU B 1 2 ? -4.373 1.354 -65.173 1.00 58.62 2 GLU B CA 1
ATOM 1235 C C . GLU B 1 2 ? -3.564 1.759 -63.933 1.00 56.01 2 GLU B C 1
ATOM 1236 O O . GLU B 1 2 ? -2.539 1.151 -63.618 1.00 61.39 2 GLU B O 1
ATOM 1242 N N . ALA B 1 3 ? -4.017 2.807 -63.251 1.00 48.85 3 ALA B N 1
ATOM 1243 C CA . ALA B 1 3 ? -3.338 3.302 -62.056 1.00 43.75 3 ALA B CA 1
ATOM 1244 C C . ALA B 1 3 ? -3.054 2.182 -61.040 1.00 32.66 3 ALA B C 1
ATOM 1245 O O . ALA B 1 3 ? -3.910 1.343 -60.768 1.00 30.47 3 ALA B O 1
ATOM 1247 N N . ARG B 1 4 ? -1.844 2.180 -60.489 1.00 24.04 4 ARG B N 1
ATOM 1248 C CA . ARG B 1 4 ? -1.431 1.168 -59.521 1.00 26.05 4 ARG B CA 1
ATOM 1249 C C . ARG B 1 4 ? -1.961 1.376 -58.110 1.00 21.32 4 ARG B C 1
ATOM 1250 O O . ARG B 1 4 ? -2.037 2.498 -57.628 1.00 23.47 4 ARG B O 1
ATOM 1258 N N . THR B 1 5 ? -2.308 0.284 -57.436 1.00 20.11 5 THR B N 1
ATOM 1259 C CA . THR B 1 5 ? -2.805 0.389 -56.074 1.00 17.43 5 THR B CA 1
ATOM 1260 C C . THR B 1 5 ? -1.721 0.996 -55.187 1.00 25.76 5 THR B C 1
ATOM 1261 O O . THR B 1 5 ? -2.025 1.741 -54.263 1.00 18.45 5 THR B O 1
ATOM 1265 N N . THR B 1 6 ? -0.459 0.693 -55.485 1.00 18.89 6 THR B N 1
ATOM 1266 C CA . THR B 1 6 ? 0.650 1.208 -54.694 1.00 19.12 6 THR B CA 1
ATOM 1267 C C . THR B 1 6 ? 0.825 2.727 -54.799 1.00 19.34 6 THR B C 1
ATOM 1268 O O . THR B 1 6 ? 0.996 3.411 -53.785 1.00 23.82 6 THR B O 1
ATOM 1272 N N . ASP B 1 7 ? 0.789 3.242 -56.025 1.00 20.84 7 ASP B N 1
ATOM 1273 C CA . ASP B 1 7 ? 0.955 4.668 -56.284 1.00 22.74 7 ASP B CA 1
ATOM 1274 C C . ASP B 1 7 ? -0.202 5.487 -55.742 1.00 33.19 7 ASP B C 1
ATOM 1275 O O . ASP B 1 7 ? -0.005 6.595 -55.219 1.00 27.64 7 ASP B O 1
ATOM 1280 N N . LEU B 1 8 ? -1.409 4.945 -55.879 1.00 24.07 8 LEU B N 1
ATOM 1281 C CA . LEU B 1 8 ? -2.591 5.646 -55.413 1.00 30.90 8 LEU B CA 1
ATOM 1282 C C . LEU B 1 8 ? -2.662 5.601 -53.901 1.00 32.97 8 LEU B C 1
ATOM 1283 O O . LEU B 1 8 ? -3.182 6.525 -53.282 1.00 27.60 8 LEU B O 1
ATOM 1288 N N . SER B 1 9 ? -2.147 4.523 -53.310 1.00 29.44 9 SER B N 1
ATOM 1289 C CA . SER B 1 9 ? -2.152 4.397 -51.857 1.00 26.24 9 SER B CA 1
ATOM 1290 C C . SER B 1 9 ? -1.264 5.496 -51.297 1.00 22.04 9 SER B C 1
ATOM 1291 O O . SER B 1 9 ? -1.588 6.109 -50.285 1.00 16.13 9 SER B O 1
ATOM 1294 N N . ASP B 1 10 ? -0.144 5.747 -51.970 1.00 24.64 10 ASP B N 1
ATOM 1295 C CA . ASP B 1 10 ? 0.779 6.785 -51.535 1.00 23.44 10 ASP B CA 1
ATOM 1296 C C . ASP B 1 10 ? 0.106 8.141 -51.672 1.00 30.91 10 ASP B C 1
ATOM 1297 O O . ASP B 1 10 ? 0.199 8.987 -50.782 1.00 29.85 10 ASP B O 1
ATOM 1302 N N . LEU B 1 11 ? -0.587 8.326 -52.791 1.00 31.51 11 LEU B N 1
ATOM 1303 C CA . LEU B 1 11 ? -1.279 9.575 -53.078 1.00 34.26 11 LEU B CA 1
ATOM 1304 C C . LEU B 1 11 ? -2.482 9.812 -52.161 1.00 31.05 11 LEU B C 1
ATOM 1305 O O . LEU B 1 11 ? -2.727 10.944 -51.748 1.00 37.07 11 LEU B O 1
ATOM 1310 N N . TYR B 1 12 ? -3.226 8.751 -51.844 1.00 29.88 12 TYR B N 1
ATOM 1311 C CA . TYR B 1 12 ? -4.396 8.858 -50.962 1.00 35.81 12 TYR B CA 1
ATOM 1312 C C . TYR B 1 12 ? -4.190 8.018 -49.700 1.00 31.16 12 TYR B C 1
ATOM 1313 O O . TYR B 1 12 ? -4.813 6.969 -49.525 1.00 33.42 12 TYR B O 1
ATOM 1322 N N . PRO B 1 13 ? -3.313 8.479 -48.795 1.00 38.96 13 PRO B N 1
ATOM 1323 C CA . PRO B 1 13 ? -3.009 7.779 -47.542 1.00 39.53 13 PRO B CA 1
ATOM 1324 C C . PRO B 1 13 ? -4.225 7.313 -46.749 1.00 41.22 13 PRO B C 1
ATOM 1325 O O . PRO B 1 13 ? -4.205 6.234 -46.162 1.00 49.30 13 PRO B O 1
ATOM 1329 N N . GLU B 1 14 ? -5.280 8.124 -46.736 1.00 49.23 14 GLU B N 1
ATOM 1330 C CA . GLU B 1 14 ? -6.499 7.793 -45.995 1.00 47.83 14 GLU B CA 1
ATOM 1331 C C . GLU B 1 14 ? -7.259 6.579 -46.534 1.00 43.44 14 GLU B C 1
ATOM 1332 O O . GLU B 1 14 ? -8.011 5.935 -45.801 1.00 42.44 14 GLU B O 1
ATOM 1338 N N . GLY B 1 15 ? -7.066 6.279 -47.815 1.00 32.87 15 GLY B N 1
ATOM 1339 C CA . GLY B 1 15 ? -7.745 5.155 -48.433 1.00 36.53 15 GLY B CA 1
ATOM 1340 C C . GLY B 1 15 ? -7.540 3.838 -47.711 1.00 30.07 15 GLY B C 1
ATOM 1341 O O . GLY B 1 15 ? -6.534 3.651 -47.027 1.00 29.83 15 GLY B O 1
ATOM 1342 N N . GLU B 1 16 ? -8.502 2.931 -47.866 1.00 29.33 16 GLU B N 1
ATOM 1343 C CA . GLU B 1 16 ? -8.457 1.607 -47.237 1.00 34.12 16 GLU B CA 1
ATOM 1344 C C . GLU B 1 16 ? -7.869 0.608 -48.224 1.00 25.89 16 GLU B C 1
ATOM 1345 O O . GLU B 1 16 ? -8.198 0.639 -49.407 1.00 21.75 16 GLU B O 1
ATOM 1351 N N . ALA B 1 17 ? -7.012 -0.285 -47.738 1.00 22.25 17 ALA B N 1
ATOM 1352 C CA . ALA B 1 17 ? -6.386 -1.268 -48.611 1.00 22.41 17 ALA B CA 1
ATOM 1353 C C . ALA B 1 17 ? -6.423 -2.667 -48.036 1.00 19.80 17 ALA B C 1
ATOM 1354 O O . ALA B 1 17 ? -6.403 -2.848 -46.820 1.00 23.75 17 ALA B O 1
ATOM 1356 N N . LEU B 1 18 ? -6.497 -3.655 -48.922 1.00 22.59 18 LEU B N 1
ATOM 1357 C CA . LEU B 1 18 ? -6.500 -5.062 -48.530 1.00 25.97 18 LEU B CA 1
ATOM 1358 C C . LEU B 1 18 ? -5.378 -5.767 -49.277 1.00 23.59 18 LEU B C 1
ATOM 1359 O O . LEU B 1 18 ? -5.156 -5.511 -50.465 1.00 23.29 18 LEU B O 1
ATOM 1364 N N . PRO B 1 19 ? -4.658 -6.670 -48.588 1.00 28.57 19 PRO B N 1
ATOM 1365 C CA . PRO B 1 19 ? -3.551 -7.429 -49.174 1.00 15.68 19 PRO B CA 1
ATOM 1366 C C . PRO B 1 19 ? -4.104 -8.425 -50.196 1.00 17.95 19 PRO B C 1
ATOM 1367 O O . PRO B 1 19 ? -5.273 -8.817 -50.124 1.00 25.44 19 PRO B O 1
ATOM 1379 N N . VAL B 1 21 ? -4.667 -11.513 -50.761 1.00 20.44 21 VAL B N 1
ATOM 1380 C CA . VAL B 1 21 ? -4.760 -12.839 -50.165 1.00 21.50 21 VAL B CA 1
ATOM 1381 C C . VAL B 1 21 ? -5.777 -13.656 -50.951 1.00 23.65 21 VAL B C 1
ATOM 1382 O O . VAL B 1 21 ? -6.116 -14.778 -50.590 1.00 21.97 21 VAL B O 1
ATOM 1386 N N . PHE B 1 22 ? -6.256 -13.078 -52.043 1.00 17.88 22 PHE B N 1
ATOM 1387 C CA . PHE B 1 22 ? -7.221 -13.755 -52.886 1.00 22.56 22 PHE B CA 1
ATOM 1388 C C . PHE B 1 22 ? -6.524 -14.405 -54.081 1.00 26.60 22 PHE B C 1
ATOM 1389 O O . PHE B 1 22 ? -5.442 -13.985 -54.487 1.00 26.06 22 PHE B O 1
ATOM 1397 N N . LYS B 1 23 ? -7.134 -15.448 -54.628 1.00 23.62 23 LYS B N 1
ATOM 1398 C CA . LYS B 1 23 ? -6.599 -16.069 -55.823 1.00 22.11 23 LYS B CA 1
ATOM 1399 C C . LYS B 1 23 ? -7.334 -15.362 -56.976 1.00 22.92 23 LYS B C 1
ATOM 1400 O O . LYS B 1 23 ? -8.540 -15.112 -56.884 1.00 19.75 23 LYS B O 1
ATOM 1406 N N . SER B 1 24 ? -6.602 -15.022 -58.034 1.00 18.88 24 SER B N 1
ATOM 1407 C CA . SER B 1 24 ? -7.174 -14.374 -59.206 1.00 16.00 24 SER B CA 1
ATOM 1408 C C . SER B 1 24 ? -7.632 -15.460 -60.186 1.00 22.61 24 SER B C 1
ATOM 1409 O O . S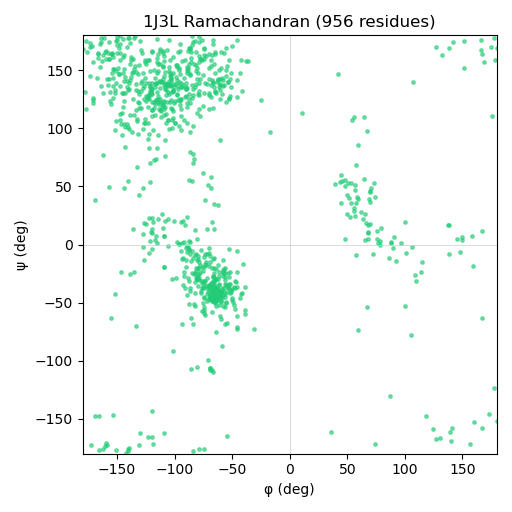ER B 1 24 ? -6.819 -16.070 -60.873 1.00 19.02 24 SER B O 1
ATOM 1412 N N . PHE B 1 25 ? -8.940 -15.686 -60.251 1.00 24.43 25 PHE B N 1
ATOM 1413 C CA . PHE B 1 25 ? -9.517 -16.721 -61.108 1.00 25.38 25 PHE B CA 1
ATOM 1414 C C . PHE B 1 25 ? -9.930 -16.270 -62.507 1.00 19.08 25 PHE B C 1
ATOM 1415 O O . PHE B 1 25 ? -10.008 -17.090 -63.426 1.00 19.23 25 PHE B O 1
ATOM 1423 N N . GLY B 1 26 ? -10.192 -14.977 -62.664 1.00 24.18 26 GLY B N 1
ATOM 1424 C CA . GLY B 1 26 ? -10.617 -14.454 -63.951 1.00 22.30 26 GLY B CA 1
ATOM 1425 C C . GLY B 1 26 ? -9.500 -14.256 -64.957 1.00 24.66 26 GLY B C 1
ATOM 1426 O O . GLY B 1 26 ? -8.349 -14.595 -64.696 1.00 26.62 26 GLY B O 1
ATOM 1427 N N . GLY B 1 27 ? -9.842 -13.694 -66.110 1.00 26.63 27 GLY B N 1
ATOM 1428 C CA . GLY B 1 27 ? -8.855 -13.486 -67.158 1.00 26.55 27 GLY B CA 1
ATOM 1429 C C . GLY B 1 27 ? -8.097 -12.180 -67.056 1.00 19.96 27 GLY B C 1
ATOM 1430 O O . GLY B 1 27 ? -7.279 -11.853 -67.918 1.00 31.99 27 GLY B O 1
ATOM 1431 N N . ARG B 1 28 ? -8.380 -11.430 -66.000 1.00 13.73 28 ARG B N 1
ATOM 1432 C CA . ARG B 1 28 ? -7.726 -10.154 -65.753 1.00 16.45 28 ARG B CA 1
ATOM 1433 C C . ARG B 1 28 ? -7.536 -10.012 -64.256 1.00 23.47 28 ARG B C 1
ATOM 1434 O O . ARG B 1 28 ? -8.491 -10.089 -63.485 1.00 27.91 28 ARG B O 1
ATOM 1442 N N . ALA B 1 29 ? -6.297 -9.815 -63.836 1.00 21.32 29 ALA B N 1
ATOM 1443 C CA . ALA B 1 29 ? -6.039 -9.659 -62.423 1.00 19.22 29 ALA B CA 1
ATOM 1444 C C . ALA B 1 29 ? -6.134 -8.173 -62.073 1.00 27.04 29 ALA B C 1
ATOM 1445 O O . ALA B 1 29 ? -6.301 -7.808 -60.912 1.00 36.37 29 ALA B O 1
ATOM 1447 N N . ARG B 1 30 ? -6.029 -7.313 -63.083 1.00 22.45 30 ARG B N 1
ATOM 1448 C CA . ARG B 1 30 ? -6.145 -5.873 -62.853 1.00 21.52 30 ARG B CA 1
ATOM 1449 C C . ARG B 1 30 ? -7.505 -5.395 -63.336 1.00 22.26 30 ARG B C 1
ATOM 1450 O O . ARG B 1 30 ? -7.925 -5.691 -64.456 1.00 18.07 30 ARG B O 1
ATOM 1458 N N . PHE B 1 31 ? -8.192 -4.664 -62.469 1.00 19.73 31 PHE B N 1
ATOM 1459 C CA . PHE B 1 31 ? -9.504 -4.134 -62.781 1.00 10.71 31 PHE B CA 1
ATOM 1460 C C . PHE B 1 31 ? -9.871 -3.076 -61.739 1.00 15.15 31 PHE B C 1
ATOM 1461 O O . PHE B 1 31 ? -9.231 -2.983 -60.690 1.00 19.11 31 PHE B O 1
ATOM 1469 N N . ALA B 1 32 ? -10.882 -2.268 -62.033 1.00 16.89 32 ALA B N 1
ATOM 1470 C CA . ALA B 1 32 ? -11.314 -1.229 -61.100 1.00 25.05 32 ALA B CA 1
ATOM 1471 C C . ALA B 1 32 ? -12.764 -0.899 -61.381 1.00 18.88 32 ALA B C 1
ATOM 1472 O O . ALA B 1 32 ? -13.279 -1.244 -62.436 1.00 18.18 32 ALA B O 1
ATOM 1474 N N . GLY B 1 33 ? -13.414 -0.229 -60.435 1.00 23.07 33 GLY B N 1
ATOM 1475 C CA . GLY B 1 33 ? -14.803 0.145 -60.619 1.00 31.02 33 GLY B CA 1
ATOM 1476 C C . GLY B 1 33 ? -15.481 0.611 -59.345 1.00 28.93 33 GLY B C 1
ATOM 1477 O O . GLY B 1 33 ? -14.970 0.403 -58.242 1.00 22.74 33 GLY B O 1
ATOM 1478 N N . ARG B 1 34 ? -16.627 1.263 -59.502 1.00 25.89 34 ARG B N 1
ATOM 1479 C CA . ARG B 1 34 ? -17.393 1.731 -58.359 1.00 27.50 34 ARG B CA 1
ATOM 1480 C C . ARG B 1 34 ? -17.877 0.475 -57.636 1.00 22.21 34 ARG B C 1
ATOM 1481 O O . ARG B 1 34 ? -18.277 -0.508 -58.271 1.00 25.67 34 ARG B O 1
ATOM 1489 N N . VAL B 1 35 ? -17.846 0.515 -56.310 1.00 19.18 35 VAL B N 1
ATOM 1490 C CA . VAL B 1 35 ? -18.220 -0.636 -55.506 1.00 24.00 35 VAL B CA 1
ATOM 1491 C C . VAL B 1 35 ? -19.696 -0.843 -55.196 1.00 25.19 35 VAL B C 1
ATOM 1492 O O . VAL B 1 35 ? -20.422 0.085 -54.853 1.00 24.98 35 VAL B O 1
ATOM 1496 N N . ARG B 1 36 ? -20.102 -2.099 -55.300 1.00 24.81 36 ARG B N 1
ATOM 1497 C CA . ARG B 1 36 ? -21.450 -2.557 -55.009 1.00 21.84 36 ARG B CA 1
ATOM 1498 C C . ARG B 1 36 ? -21.160 -3.653 -53.981 1.00 24.51 36 ARG B C 1
ATOM 1499 O O . ARG B 1 36 ? -20.329 -4.521 -54.239 1.00 24.02 36 ARG B O 1
ATOM 1507 N N . THR B 1 37 ? -21.804 -3.622 -52.817 1.00 24.27 37 THR B N 1
ATOM 1508 C CA . THR B 1 37 ? -21.510 -4.640 -51.806 1.00 21.68 37 THR B CA 1
ATOM 1509 C C . THR B 1 37 ? -22.602 -5.668 -51.555 1.00 24.40 37 THR B C 1
ATOM 1510 O O . THR B 1 37 ? -23.772 -5.462 -51.887 1.00 25.48 37 THR B O 1
ATOM 1514 N N . LEU B 1 38 ? -22.206 -6.768 -50.930 1.00 20.29 38 LEU B N 1
ATOM 1515 C CA . LEU B 1 38 ? -23.129 -7.847 -50.636 1.00 27.09 38 LEU B CA 1
ATOM 1516 C C . LEU B 1 38 ? -22.553 -8.761 -49.558 1.00 22.87 38 LEU B C 1
ATOM 1517 O O . LEU B 1 38 ? -21.414 -9.194 -49.621 1.00 25.33 38 LEU B O 1
ATOM 1522 N N . ARG B 1 39 ? -23.342 -9.036 -48.543 1.00 17.29 39 ARG B N 1
ATOM 1523 C CA . ARG B 1 39 ? -22.904 -9.927 -47.479 1.00 17.54 39 ARG B CA 1
ATOM 1524 C C . ARG B 1 39 ? -23.861 -11.105 -47.444 1.00 20.78 39 ARG B C 1
ATOM 1525 O O . ARG B 1 39 ? -25.026 -10.956 -47.188 1.00 24.67 39 ARG B O 1
ATOM 1533 N N . VAL B 1 40 ? -23.346 -12.282 -47.735 1.00 21.53 40 VAL B N 1
ATOM 1534 C CA . VAL B 1 40 ? -24.155 -13.498 -47.764 1.00 25.00 40 VAL B CA 1
ATOM 1535 C C . VAL B 1 40 ? -23.418 -14.658 -47.122 1.00 31.87 40 VAL B C 1
ATOM 1536 O O . VAL B 1 40 ? -22.201 -14.593 -46.934 1.00 31.05 40 VAL B O 1
ATOM 1540 N N . PHE B 1 41 ? -24.150 -15.701 -46.740 1.00 27.55 41 PHE B N 1
ATOM 1541 C CA . PHE B 1 41 ? -23.484 -16.849 -46.148 1.00 23.63 41 PHE B CA 1
ATOM 1542 C C . PHE B 1 41 ? -23.879 -18.131 -46.863 1.00 21.42 41 PHE B C 1
ATOM 1543 O O . PHE B 1 41 ? -24.949 -18.673 -46.590 1.00 27.19 41 PHE B O 1
ATOM 1551 N N . GLU B 1 42 ? -23.021 -18.605 -47.768 1.00 25.11 42 GLU B N 1
ATOM 1552 C CA . GLU B 1 42 ? -23.235 -19.848 -48.500 1.00 23.41 42 GLU B CA 1
ATOM 1553 C C . GLU B 1 42 ? -24.525 -19.911 -49.247 1.00 25.58 42 GLU B C 1
ATOM 1554 O O . GLU B 1 42 ? -25.091 -20.981 -49.383 1.00 28.89 42 GLU B O 1
ATOM 1560 N N . ASP B 1 43 ? -24.984 -18.753 -49.717 1.00 26.60 43 ASP B N 1
ATOM 1561 C CA . ASP B 1 43 ? -26.217 -18.648 -50.492 1.00 27.15 43 ASP B CA 1
ATOM 1562 C C . ASP B 1 43 ? -25.907 -17.644 -51.602 1.00 24.81 43 ASP B C 1
ATOM 1563 O O . ASP B 1 43 ? -25.331 -16.592 -51.332 1.00 24.38 43 ASP B O 1
ATOM 1568 N N . ASN B 1 44 ? -26.267 -17.942 -52.847 1.00 19.15 44 ASN B N 1
ATOM 1569 C CA . ASN B 1 44 ? -25.916 -17.004 -53.906 1.00 27.20 44 ASN B CA 1
ATOM 1570 C C . ASN B 1 44 ? -27.070 -16.461 -54.733 1.00 19.57 44 ASN B C 1
ATOM 1571 O O . ASN B 1 44 ? -26.862 -16.006 -55.851 1.00 20.75 44 ASN B O 1
ATOM 1576 N N . ALA B 1 45 ? -28.279 -16.482 -54.184 1.00 21.50 45 ALA B N 1
ATOM 1577 C CA . ALA B 1 45 ? -29.425 -15.967 -54.927 1.00 21.72 45 ALA B CA 1
ATOM 1578 C C . ALA B 1 45 ? -29.297 -14.461 -55.115 1.00 17.47 45 ALA B C 1
ATOM 1579 O O . ALA B 1 45 ? -29.571 -13.958 -56.192 1.00 23.48 45 ALA B O 1
ATOM 1581 N N . LEU B 1 46 ? -28.872 -13.748 -54.075 1.00 25.66 46 LEU B N 1
ATOM 1582 C CA . LEU B 1 46 ? -28.709 -12.299 -54.168 1.00 17.18 46 LEU B CA 1
ATOM 1583 C C . LEU B 1 46 ? -27.547 -11.928 -55.068 1.00 25.80 46 LEU B C 1
ATOM 1584 O O . LEU B 1 46 ? -27.605 -10.916 -55.759 1.00 30.45 46 LEU B O 1
ATOM 1589 N N . VAL B 1 47 ? -26.490 -12.738 -55.053 1.00 25.94 47 VAL B N 1
ATOM 1590 C CA . VAL B 1 47 ? -25.328 -12.474 -55.898 1.00 31.72 47 VAL B CA 1
ATOM 1591 C C . VAL B 1 47 ? -25.754 -12.559 -57.358 1.00 22.08 47 VAL B C 1
ATOM 1592 O O . VAL B 1 47 ? -25.326 -11.760 -58.175 1.00 18.97 47 VAL B O 1
ATOM 1596 N N . ARG B 1 48 ? -26.600 -13.533 -57.679 1.00 26.26 48 ARG B N 1
ATOM 1597 C CA . ARG B 1 48 ? -27.094 -13.693 -59.043 1.00 26.88 48 ARG B CA 1
ATOM 1598 C C . ARG B 1 48 ? -28.036 -12.534 -59.413 1.00 29.38 48 ARG B C 1
ATOM 1599 O O . ARG B 1 48 ? -27.920 -11.944 -60.483 1.00 24.83 48 ARG B O 1
ATOM 1607 N N . LYS B 1 49 ? -28.960 -12.214 -58.513 1.00 27.28 49 LYS B N 1
ATOM 1608 C CA . LYS B 1 49 ? -29.909 -11.131 -58.736 1.00 35.00 49 LYS B CA 1
ATOM 1609 C C . LYS B 1 49 ? -29.167 -9.818 -59.005 1.00 32.51 49 LYS B C 1
ATOM 1610 O O . LYS B 1 49 ? -29.558 -9.051 -59.884 1.00 29.99 49 LYS B O 1
ATOM 1616 N N . VAL B 1 50 ? -28.090 -9.571 -58.259 1.00 29.53 50 VAL B N 1
ATOM 1617 C CA . VAL B 1 50 ? -27.312 -8.344 -58.422 1.00 24.97 50 VAL B CA 1
ATOM 1618 C C . VAL B 1 50 ? -26.503 -8.287 -59.720 1.00 27.42 50 VAL B C 1
ATOM 1619 O O . VAL B 1 50 ? -26.529 -7.280 -60.426 1.00 27.69 50 VAL B O 1
ATOM 1623 N N . LEU B 1 51 ? -25.789 -9.357 -60.047 1.00 23.65 51 LEU B N 1
ATOM 1624 C CA . LEU B 1 51 ? -24.982 -9.363 -61.259 1.00 26.31 51 LEU B CA 1
ATOM 1625 C C . LEU B 1 51 ? -25.821 -9.430 -62.536 1.00 32.23 51 LEU B C 1
ATOM 1626 O O . LEU B 1 51 ? -25.311 -9.276 -63.645 1.00 22.80 51 LEU B O 1
ATOM 1631 N N . GLU B 1 52 ? -27.117 -9.645 -62.373 1.00 32.22 52 GLU B N 1
ATOM 1632 C CA . GLU B 1 52 ? -28.024 -9.701 -63.511 1.00 32.51 52 GLU B CA 1
ATOM 1633 C C . GLU B 1 52 ? -28.401 -8.270 -63.932 1.00 32.16 52 GLU B C 1
ATOM 1634 O O . GLU B 1 52 ? -29.046 -8.058 -64.958 1.00 29.90 52 GLU B O 1
ATOM 1640 N N . GLU B 1 53 ? -28.001 -7.292 -63.123 1.00 35.12 53 GLU B N 1
ATOM 1641 C CA . GLU B 1 53 ? -28.280 -5.893 -63.422 1.00 35.08 53 GLU B CA 1
ATOM 1642 C C . GLU B 1 53 ? -27.159 -5.341 -64.311 1.00 35.96 53 GLU B C 1
ATOM 1643 O O . GLU B 1 53 ? -26.136 -5.998 -64.498 1.00 30.11 53 GLU B O 1
ATOM 1649 N N . GLU B 1 54 ? -27.349 -4.146 -64.865 1.00 36.89 54 GLU B N 1
ATOM 1650 C CA . GLU B 1 54 ? -26.319 -3.543 -65.706 1.00 37.09 54 GLU B CA 1
ATOM 1651 C C . GLU B 1 54 ? -25.073 -3.358 -64.857 1.00 26.45 54 GLU B C 1
ATOM 1652 O O . GLU B 1 54 ? -25.133 -2.733 -63.798 1.00 20.61 54 GLU B O 1
ATOM 1658 N N . GLY B 1 55 ? -23.953 -3.900 -65.328 1.00 26.84 55 GLY B N 1
ATOM 1659 C CA . GLY B 1 55 ? -22.701 -3.800 -64.597 1.00 29.19 55 GLY B CA 1
ATOM 1660 C C . GLY B 1 55 ? -22.125 -2.399 -64.631 1.00 26.75 55 GLY B C 1
ATOM 1661 O O . GLY B 1 55 ? -21.723 -1.857 -63.601 1.00 30.56 55 GLY B O 1
ATOM 1662 N N . ALA B 1 56 ? -22.075 -1.826 -65.828 1.00 23.12 56 ALA B N 1
ATOM 1663 C CA . ALA B 1 56 ? -21.579 -0.474 -66.027 1.00 26.52 56 ALA B CA 1
ATOM 1664 C C . ALA B 1 56 ? -20.296 -0.177 -65.268 1.00 24.46 56 ALA B C 1
ATOM 1665 O O . ALA B 1 56 ? -20.261 0.716 -64.429 1.00 34.14 56 ALA B O 1
ATOM 1667 N N . GLY B 1 57 ? -19.245 -0.929 -65.554 1.00 34.25 57 GLY B N 1
ATOM 1668 C CA . GLY B 1 57 ? -17.975 -0.697 -64.889 1.00 41.35 57 GLY B CA 1
ATOM 1669 C C . GLY B 1 57 ? -17.942 -0.746 -63.369 1.00 35.01 57 GLY B C 1
ATOM 1670 O O . GLY B 1 57 ? -17.072 -0.140 -62.750 1.00 45.50 57 GLY B O 1
ATOM 1671 N N . GLN B 1 58 ? -18.875 -1.452 -62.749 1.00 29.41 58 GLN B N 1
ATOM 1672 C CA . GLN B 1 58 ? -18.852 -1.540 -61.299 1.00 25.05 58 GLN B CA 1
ATOM 1673 C C . GLN B 1 58 ? -18.161 -2.821 -60.883 1.00 19.29 58 GLN B C 1
ATOM 1674 O O . GLN B 1 58 ? -17.948 -3.729 -61.698 1.00 14.68 58 GLN B O 1
ATOM 1680 N N . VAL B 1 59 ? -17.807 -2.871 -59.604 1.00 18.24 59 VAL B N 1
ATOM 1681 C CA . VAL B 1 59 ? -17.194 -4.047 -59.012 1.00 16.89 59 VAL B CA 1
ATOM 1682 C C . VAL B 1 59 ? -18.103 -4.496 -57.874 1.00 21.44 59 VAL B C 1
ATOM 1683 O O . VAL B 1 59 ? -18.558 -3.687 -57.050 1.00 18.05 59 VAL B O 1
ATOM 1687 N N . LEU B 1 60 ? -18.406 -5.787 -57.855 1.00 18.37 60 LEU B N 1
ATOM 1688 C CA . LEU B 1 60 ? -19.265 -6.336 -56.824 1.00 17.60 60 LEU B CA 1
ATOM 1689 C C . LEU B 1 60 ? -18.346 -6.938 -55.790 1.00 17.98 60 LEU B C 1
ATOM 1690 O O . LEU B 1 60 ? -17.430 -7.684 -56.141 1.00 19.90 60 LEU B O 1
ATOM 1695 N N . PHE B 1 61 ? -18.549 -6.566 -54.530 1.00 18.92 61 PHE B N 1
ATOM 1696 C CA . PHE B 1 61 ? -17.739 -7.102 -53.457 1.00 19.80 61 PHE B CA 1
ATOM 1697 C C . PHE B 1 61 ? -18.655 -7.979 -52.630 1.00 23.83 61 PHE B C 1
ATOM 1698 O O . PHE B 1 61 ? -19.564 -7.489 -51.953 1.00 23.44 61 PHE B O 1
ATOM 1706 N N . VAL B 1 62 ? -18.429 -9.286 -52.715 1.00 21.70 62 VAL B N 1
ATOM 1707 C CA . VAL B 1 62 ? -19.243 -10.234 -51.980 1.00 16.87 62 VAL B CA 1
ATOM 1708 C C . VAL B 1 62 ? -18.490 -10.722 -50.773 1.00 17.36 62 VAL B C 1
ATOM 1709 O O . VAL B 1 62 ? -17.364 -11.197 -50.884 1.00 23.10 62 VAL B O 1
ATOM 1713 N N . ASP B 1 63 ? -19.106 -10.568 -49.612 1.00 25.60 63 ASP B N 1
ATOM 1714 C CA . ASP B 1 63 ? -18.504 -11.033 -48.380 1.00 20.55 63 ASP B CA 1
ATOM 1715 C C . ASP B 1 63 ? -19.260 -12.298 -47.988 1.00 26.11 63 ASP B C 1
ATOM 1716 O O . ASP B 1 63 ? -20.368 -12.234 -47.451 1.00 24.38 63 ASP B O 1
ATOM 1721 N N . GLY B 1 64 ? -18.658 -13.443 -48.300 1.00 18.12 64 GLY B N 1
ATOM 1722 C CA . GLY B 1 64 ? -19.252 -14.717 -47.977 1.00 15.80 64 GLY B CA 1
ATOM 1723 C C . GLY B 1 64 ? -18.742 -15.182 -46.631 1.00 18.65 64 GLY B C 1
ATOM 1724 O O . GLY B 1 64 ? -18.790 -16.370 -46.322 1.00 22.51 64 GLY B O 1
ATOM 1725 N N . GLY B 1 65 ? -18.241 -14.245 -45.834 1.00 17.88 65 GLY B N 1
ATOM 1726 C CA . GLY B 1 65 ? -17.742 -14.591 -44.515 1.00 26.55 65 GLY B CA 1
ATOM 1727 C C . GLY B 1 65 ? -16.490 -15.447 -44.511 1.00 32.73 65 GLY B C 1
ATOM 1728 O O . GLY B 1 65 ? -16.037 -15.874 -43.448 1.00 31.04 65 GLY B O 1
ATOM 1729 N N . GLY B 1 66 ? -15.930 -15.701 -45.691 1.00 29.19 66 GLY B N 1
ATOM 1730 C CA . GLY B 1 66 ? -14.720 -16.500 -45.772 1.00 21.38 66 GLY B CA 1
ATOM 1731 C C . GLY B 1 66 ? -14.956 -17.991 -45.916 1.00 22.78 66 GLY B C 1
ATOM 1732 O O . GLY B 1 66 ? -14.007 -18.758 -46.056 1.00 31.05 66 GLY B O 1
ATOM 1733 N N . SER B 1 67 ? -16.216 -18.410 -45.883 1.00 13.96 67 SER B N 1
ATOM 1734 C CA . SER B 1 67 ? -16.549 -19.825 -46.020 1.00 20.80 67 SER B CA 1
ATOM 1735 C C . SER B 1 67 ? -16.048 -20.414 -47.343 1.00 31.47 67 SER B C 1
ATOM 1736 O O . SER B 1 67 ? -16.076 -19.747 -48.374 1.00 23.79 67 SER B O 1
ATOM 1739 N N . LEU B 1 68 ? -15.593 -21.667 -47.307 1.00 24.87 68 LEU B N 1
ATOM 1740 C CA . LEU B 1 68 ? -15.124 -22.332 -48.513 1.00 22.81 68 LEU B CA 1
ATOM 1741 C C . LEU B 1 68 ? -15.972 -23.571 -48.756 1.00 16.35 68 LEU B C 1
ATOM 1742 O O . LEU B 1 68 ? -15.620 -24.431 -49.564 1.00 25.77 68 LEU B O 1
ATOM 1747 N N . ARG B 1 69 ? -17.094 -23.668 -48.051 1.00 22.15 69 ARG B N 1
ATOM 1748 C CA . ARG B 1 69 ? -17.983 -24.821 -48.203 1.00 27.44 69 ARG B CA 1
ATOM 1749 C C . ARG B 1 69 ? -18.753 -24.837 -49.520 1.00 31.78 69 ARG B C 1
ATOM 1750 O O . ARG B 1 69 ? -18.901 -25.891 -50.141 1.00 38.00 69 ARG B O 1
ATOM 1758 N N . THR B 1 70 ? -19.267 -23.682 -49.935 1.00 20.28 70 THR B N 1
ATOM 1759 C CA . THR B 1 70 ? -20.030 -23.615 -51.177 1.00 21.81 70 THR B CA 1
ATOM 1760 C C . THR B 1 70 ? -19.534 -22.469 -52.052 1.00 21.67 70 THR B C 1
ATOM 1761 O O . THR B 1 70 ? -18.968 -21.494 -51.548 1.00 21.77 70 THR B O 1
ATOM 1765 N N . ALA B 1 71 ? -19.737 -22.590 -53.360 1.00 12.97 71 ALA B N 1
ATOM 1766 C CA . ALA B 1 71 ? -19.294 -21.558 -54.295 1.00 16.84 71 ALA B CA 1
ATOM 1767 C C . ALA B 1 71 ? -20.360 -20.484 -54.460 1.00 20.67 71 ALA B C 1
ATOM 1768 O O . ALA B 1 71 ? -21.510 -20.779 -54.782 1.00 21.29 71 ALA B O 1
ATOM 1770 N N . LEU B 1 72 ? -19.970 -19.237 -54.235 1.00 9.69 72 LEU B N 1
ATOM 1771 C CA . LEU B 1 72 ? -20.890 -18.125 -54.381 1.00 18.20 72 LEU B CA 1
ATOM 1772 C C . LEU B 1 72 ? -21.021 -17.668 -55.824 1.00 16.33 72 LEU B C 1
ATOM 1773 O O . LEU B 1 72 ? -21.906 -16.876 -56.145 1.00 20.60 72 LEU B O 1
ATOM 1778 N N . LEU B 1 73 ? -20.172 -18.204 -56.696 1.00 15.73 73 LEU B N 1
ATOM 1779 C CA . LEU B 1 73 ? -20.163 -17.806 -58.101 1.00 22.23 73 LEU B CA 1
ATOM 1780 C C . LEU B 1 73 ? -19.627 -18.938 -58.996 1.00 19.29 73 LEU B C 1
ATOM 1781 O O . LEU B 1 73 ? -18.652 -19.623 -58.649 1.00 22.75 73 LEU B O 1
ATOM 1786 N N . GLY B 1 74 ? -20.309 -19.159 -60.117 1.00 26.12 74 GLY B N 1
ATOM 1787 C CA . GLY B 1 74 ? -19.911 -20.193 -61.061 1.00 18.14 74 GLY B CA 1
ATOM 1788 C C . GLY B 1 74 ? -19.573 -19.612 -62.428 1.00 22.10 74 GLY B C 1
ATOM 1789 O O . GLY B 1 74 ? -19.522 -18.390 -62.581 1.00 18.99 74 GLY B O 1
ATOM 1790 N N . GLY B 1 75 ? -19.351 -20.469 -63.427 1.00 20.70 75 GLY B N 1
ATOM 1791 C CA . GLY B 1 75 ? -19.012 -19.999 -64.768 1.00 24.27 75 GLY B CA 1
ATOM 1792 C C . GLY B 1 75 ? -20.117 -19.230 -65.476 1.00 31.15 75 GLY B C 1
ATOM 1793 O O . GLY B 1 75 ? -19.869 -18.162 -66.047 1.00 24.52 75 GLY B O 1
ATOM 1794 N N . ASN B 1 76 ? -21.338 -19.760 -65.423 1.00 30.52 76 ASN B N 1
ATOM 1795 C CA . ASN B 1 76 ? -22.485 -19.134 -66.079 1.00 31.83 76 ASN B CA 1
ATOM 1796 C C . ASN B 1 76 ? -22.768 -17.732 -65.560 1.00 29.96 76 ASN B C 1
ATOM 1797 O O . ASN B 1 76 ? -23.034 -16.808 -66.335 1.00 25.87 76 ASN B O 1
ATOM 1802 N N . LEU B 1 77 ? -22.709 -17.577 -64.246 1.00 19.98 77 LEU B N 1
ATOM 1803 C CA . LEU B 1 77 ? -22.963 -16.292 -63.632 1.00 26.12 77 LEU B CA 1
ATOM 1804 C C . LEU B 1 77 ? -21.791 -15.324 -63.893 1.00 26.94 77 LEU B C 1
ATOM 1805 O O . LEU B 1 77 ? -21.994 -14.124 -64.089 1.00 27.60 77 LEU B O 1
ATOM 1810 N N . ALA B 1 78 ? -20.571 -15.854 -63.907 1.00 25.71 78 ALA B N 1
ATOM 1811 C CA . ALA B 1 78 ? -19.379 -15.043 -64.157 1.00 26.02 78 ALA B CA 1
ATOM 1812 C C . ALA B 1 78 ? -19.448 -14.461 -65.564 1.00 24.74 78 ALA B C 1
ATOM 1813 O O . ALA B 1 78 ? -19.193 -13.274 -65.769 1.00 22.69 78 ALA B O 1
ATOM 1815 N N . ARG B 1 79 ? -19.774 -15.314 -66.529 1.00 21.90 79 ARG B N 1
ATOM 1816 C CA . ARG B 1 79 ? -19.887 -14.895 -67.921 1.00 28.83 79 ARG B CA 1
ATOM 1817 C C . ARG B 1 79 ? -21.054 -13.941 -68.078 1.00 25.60 79 ARG B C 1
ATOM 1818 O O . ARG B 1 79 ? -21.021 -13.040 -68.911 1.00 27.20 79 ARG B O 1
ATOM 1826 N N . ARG B 1 80 ? -22.080 -14.143 -67.260 1.00 24.32 80 ARG B N 1
ATOM 1827 C CA . ARG B 1 80 ? -23.273 -13.306 -67.290 1.00 25.77 80 ARG B CA 1
ATOM 1828 C C . ARG B 1 80 ? -22.881 -11.906 -66.827 1.00 29.44 80 ARG B C 1
ATOM 1829 O O . ARG B 1 80 ? -23.200 -10.902 -67.476 1.00 21.87 80 ARG B O 1
ATOM 1837 N N . ALA B 1 81 ? -22.164 -11.847 -65.709 1.00 22.17 81 ALA B N 1
ATOM 1838 C CA . ALA B 1 81 ? -21.729 -10.563 -65.180 1.00 26.20 81 ALA B CA 1
ATOM 1839 C C . ALA B 1 81 ? -20.922 -9.824 -66.247 1.00 24.21 81 ALA B C 1
ATOM 1840 O O . ALA B 1 81 ? -21.118 -8.638 -66.479 1.00 26.01 81 ALA B O 1
ATOM 1842 N N . TRP B 1 82 ? -20.020 -10.546 -66.898 1.00 23.35 82 TRP B N 1
ATOM 1843 C CA . TRP B 1 82 ? -19.165 -9.974 -67.931 1.00 23.74 82 TRP B CA 1
ATOM 1844 C C . TRP B 1 82 ? -19.978 -9.370 -69.078 1.00 24.89 82 TRP B C 1
ATOM 1845 O O . TRP B 1 82 ? -19.707 -8.251 -69.522 1.00 22.41 82 TRP B O 1
ATOM 1856 N N . GLU B 1 83 ? -20.980 -10.108 -69.537 1.00 22.45 83 GLU B N 1
ATOM 1857 C CA . GLU B 1 83 ? -21.833 -9.643 -70.612 1.00 33.27 83 GLU B CA 1
ATOM 1858 C C . GLU B 1 83 ? -22.677 -8.458 -70.161 1.00 26.82 83 GLU B C 1
ATOM 1859 O O . GLU B 1 83 ? -23.178 -7.700 -70.988 1.00 36.87 83 GLU B O 1
ATOM 1865 N N . LYS B 1 84 ? -22.828 -8.302 -68.848 1.00 26.04 84 LYS B N 1
ATOM 1866 C CA . LYS B 1 84 ? -23.598 -7.190 -68.289 1.00 24.55 84 LYS B CA 1
ATOM 1867 C C . LYS B 1 84 ? -22.689 -5.981 -68.065 1.00 28.55 84 LYS B C 1
ATOM 1868 O O . LYS B 1 84 ? -23.140 -4.923 -67.614 1.00 29.48 84 LYS B O 1
ATOM 1874 N N . GLY B 1 85 ? -21.404 -6.149 -68.372 1.00 27.48 85 GLY B N 1
ATOM 1875 C CA . GLY B 1 85 ? -20.455 -5.059 -68.212 1.00 17.76 85 GLY B CA 1
ATOM 1876 C C . GLY B 1 85 ? -19.792 -4.916 -66.854 1.00 14.75 85 GLY B C 1
ATOM 1877 O O . GLY B 1 85 ? -19.037 -3.974 -66.630 1.00 29.23 85 GLY B O 1
ATOM 1878 N N . TRP B 1 86 ? -20.082 -5.820 -65.931 1.00 17.88 86 TRP B N 1
ATOM 1879 C CA . TRP B 1 86 ? -19.452 -5.756 -64.620 1.00 21.04 86 TRP B CA 1
ATOM 1880 C C . TRP B 1 86 ? -17.938 -5.821 -64.818 1.00 28.41 86 TRP B C 1
ATOM 1881 O O . TRP B 1 86 ? -17.439 -6.623 -65.607 1.00 32.57 86 TRP B O 1
ATOM 1892 N N . ALA B 1 87 ? -17.207 -4.978 -64.100 1.00 24.49 87 ALA B N 1
ATOM 1893 C CA . ALA B 1 87 ? -15.756 -4.945 -64.223 1.00 24.29 87 ALA B CA 1
ATOM 1894 C C . ALA B 1 87 ? -15.057 -6.056 -63.449 1.00 18.24 87 ALA B C 1
ATOM 1895 O O . ALA B 1 87 ? -13.906 -6.376 -63.731 1.00 17.91 87 ALA B O 1
ATOM 1897 N N . GLY B 1 88 ? -15.749 -6.628 -62.468 1.00 13.79 88 GLY B N 1
ATOM 1898 C CA . GLY B 1 88 ? -15.161 -7.682 -61.659 1.00 24.39 88 GLY B CA 1
ATOM 1899 C C . GLY B 1 88 ? -15.930 -8.013 -60.385 1.00 21.63 88 GLY B C 1
ATOM 1900 O O . GLY B 1 88 ? -16.819 -7.275 -59.959 1.00 14.44 88 GLY B O 1
ATOM 1901 N N . VAL B 1 89 ? -15.574 -9.134 -59.776 1.00 20.82 89 VAL B N 1
ATOM 1902 C CA . VAL B 1 89 ? -16.225 -9.591 -58.564 1.00 17.20 89 VAL B CA 1
ATOM 1903 C C . VAL B 1 89 ? -15.165 -10.077 -57.585 1.00 22.29 89 VAL B C 1
ATOM 1904 O O . VAL B 1 89 ? -14.336 -10.919 -57.920 1.00 23.86 89 VAL B O 1
ATOM 1908 N N . VAL B 1 90 ? -15.190 -9.524 -56.379 1.00 23.30 90 VAL B N 1
ATOM 1909 C CA . VAL B 1 90 ? -14.265 -9.912 -55.328 1.00 24.22 90 VAL B CA 1
ATOM 1910 C C . VAL B 1 90 ? -15.102 -10.739 -54.350 1.00 22.93 90 VAL B C 1
ATOM 1911 O O . VAL B 1 90 ? -16.111 -10.266 -53.844 1.00 21.82 90 VAL B O 1
ATOM 1915 N N . VAL B 1 91 ? -14.694 -11.976 -54.095 1.00 21.26 91 VAL B N 1
ATOM 1916 C CA . VAL B 1 91 ? -15.462 -12.831 -53.202 1.00 18.35 91 VAL B CA 1
ATOM 1917 C C . VAL B 1 91 ? -14.689 -13.291 -51.974 1.00 20.93 91 VAL B C 1
ATOM 1918 O O . VAL B 1 91 ? -13.746 -14.076 -52.099 1.00 23.33 91 VAL B O 1
ATOM 1922 N N . HIS B 1 92 ? -15.061 -12.792 -50.792 1.00 20.03 92 HIS B N 1
ATOM 1923 C CA . HIS B 1 92 ? -14.406 -13.251 -49.564 1.00 11.38 92 HIS B CA 1
ATOM 1924 C C . HIS B 1 92 ? -15.176 -14.526 -49.241 1.00 19.81 92 HIS B C 1
ATOM 1925 O O . HIS B 1 92 ? -16.060 -14.537 -48.387 1.00 20.45 92 HIS B O 1
ATOM 1932 N N . GLY B 1 93 ? -14.831 -15.588 -49.964 1.00 17.57 93 GLY B N 1
ATOM 1933 C CA . GLY B 1 93 ? -15.481 -16.880 -49.830 1.00 17.30 93 GLY B CA 1
ATOM 1934 C C . GLY B 1 93 ? -15.004 -17.645 -51.045 1.00 19.04 93 GLY B C 1
ATOM 1935 O O . GLY B 1 93 ? -13.983 -17.269 -51.611 1.00 18.06 93 GLY B O 1
ATOM 1936 N N . ALA B 1 94 ? -15.728 -18.673 -51.480 1.00 23.57 94 ALA B N 1
ATOM 1937 C CA . ALA B 1 94 ? -15.270 -19.464 -52.627 1.00 25.03 94 ALA B CA 1
ATOM 1938 C C . ALA B 1 94 ? -16.094 -19.377 -53.913 1.00 28.61 94 ALA B C 1
ATOM 1939 O O . ALA B 1 94 ? -17.200 -18.853 -53.932 1.00 21.71 94 ALA B O 1
ATOM 1941 N N . VAL B 1 95 ? -15.519 -19.906 -54.987 1.00 18.43 95 VAL B N 1
ATOM 1942 C CA . VAL B 1 95 ? -16.141 -19.931 -56.296 1.00 19.02 95 VAL B CA 1
ATOM 1943 C C . VAL B 1 95 ? -15.931 -21.337 -56.877 1.00 21.46 95 VAL B C 1
ATOM 1944 O O . VAL B 1 95 ? -15.297 -22.189 -56.250 1.00 20.20 95 VAL B O 1
ATOM 1948 N N . ARG B 1 96 ? -16.465 -21.584 -58.066 1.00 19.68 96 ARG B N 1
ATOM 1949 C CA . ARG B 1 96 ? -16.280 -22.880 -58.705 1.00 18.33 96 ARG B CA 1
ATOM 1950 C C . ARG B 1 96 ? -16.231 -22.734 -60.220 1.00 17.82 96 ARG B C 1
ATOM 1951 O O . ARG B 1 96 ? -16.493 -21.649 -60.743 1.00 18.70 96 ARG B O 1
ATOM 1959 N N . ASP B 1 97 ? -15.910 -23.827 -60.913 1.00 16.88 97 ASP B N 1
ATOM 1960 C CA . ASP B 1 97 ? -15.775 -23.835 -62.381 1.00 21.31 97 ASP B CA 1
ATOM 1961 C C . ASP B 1 97 ? -14.537 -23.042 -62.753 1.00 24.36 97 ASP B C 1
ATOM 1962 O O . ASP B 1 97 ? -14.530 -22.336 -63.765 1.00 19.85 97 ASP B O 1
ATOM 1967 N N . THR B 1 98 ? -13.495 -23.156 -61.937 1.00 18.88 98 THR B N 1
ATOM 1968 C CA . THR B 1 98 ? -12.274 -22.405 -62.174 1.00 25.15 98 THR B CA 1
ATOM 1969 C C . THR B 1 98 ? -11.781 -22.446 -63.619 1.00 26.87 98 THR B C 1
ATOM 1970 O O . THR B 1 98 ? -11.214 -21.466 -64.106 1.00 22.23 98 THR B O 1
ATOM 1974 N N . GLU B 1 99 ? -12.015 -23.562 -64.309 1.00 30.00 99 GLU B N 1
ATOM 1975 C CA . GLU B 1 99 ? -11.594 -23.688 -65.701 1.00 26.76 99 GLU B CA 1
ATOM 1976 C C . GLU B 1 99 ? -12.341 -22.675 -66.563 1.00 28.89 99 GLU B C 1
ATOM 1977 O O . GLU B 1 99 ? -11.739 -21.969 -67.374 1.00 23.46 99 GLU B O 1
ATOM 1983 N N . GLU B 1 100 ? -13.655 -22.616 -66.386 1.00 17.07 100 GLU B N 1
ATOM 1984 C CA . GLU B 1 100 ? -14.490 -21.662 -67.112 1.00 20.95 100 GLU B CA 1
ATOM 1985 C C . GLU B 1 100 ? -14.151 -20.220 -66.705 1.00 16.06 100 GLU B C 1
ATOM 1986 O O . GLU B 1 100 ? -14.047 -19.338 -67.554 1.00 28.37 100 GLU B O 1
ATOM 1992 N N . LEU B 1 101 ? -13.959 -19.993 -65.407 1.00 21.10 101 LEU B N 1
ATOM 1993 C CA . LEU B 1 101 ? -13.659 -18.658 -64.883 1.00 18.80 101 LEU B CA 1
ATOM 1994 C C . LEU B 1 101 ? -12.437 -18.011 -65.520 1.00 18.45 101 LEU B C 1
ATOM 1995 O O . LEU B 1 101 ? -12.457 -16.829 -65.815 1.00 12.81 101 LEU B O 1
ATOM 2000 N N . ARG B 1 102 ? -11.373 -18.785 -65.707 1.00 20.53 102 ARG B N 1
ATOM 2001 C CA . ARG B 1 102 ? -10.143 -18.278 -66.312 1.00 15.43 102 ARG B CA 1
ATOM 2002 C C . ARG B 1 102 ? -10.424 -17.673 -67.694 1.00 24.06 102 ARG B C 1
ATOM 2003 O O . ARG B 1 102 ? -9.690 -16.807 -68.158 1.00 23.40 102 ARG B O 1
ATOM 2011 N N . GLU B 1 103 ? -11.503 -18.116 -68.332 1.00 20.23 103 GLU B N 1
ATOM 2012 C CA . GLU B 1 103 ? -11.877 -17.627 -69.654 1.00 15.77 103 GLU B CA 1
ATOM 2013 C C . GLU B 1 103 ? -12.751 -16.365 -69.646 1.00 24.09 103 GLU B C 1
ATOM 2014 O O . GLU B 1 103 ? -13.050 -15.824 -70.704 1.00 22.18 103 GLU B O 1
ATOM 2020 N N . VAL B 1 104 ? -13.167 -15.904 -68.467 1.00 18.34 104 VAL B N 1
ATOM 2021 C CA . VAL B 1 104 ? -13.996 -14.707 -68.376 1.00 16.91 104 VAL B CA 1
ATOM 2022 C C . VAL B 1 104 ? -13.060 -13.526 -68.128 1.00 26.02 104 VAL B C 1
ATOM 2023 O O . VAL B 1 104 ? -12.464 -13.396 -67.059 1.00 21.94 104 VAL B O 1
ATOM 2027 N N . PRO B 1 105 ? -12.919 -12.646 -69.132 1.00 25.15 105 PRO B N 1
ATOM 2028 C CA . PRO B 1 105 ? -12.050 -11.477 -69.062 1.00 22.25 105 PRO B CA 1
ATOM 2029 C C . PRO B 1 105 ? -12.419 -10.286 -68.160 1.00 24.54 105 PRO B C 1
ATOM 2030 O O . PRO B 1 105 ? -12.427 -9.141 -68.609 1.00 23.06 105 PRO B O 1
ATOM 2034 N N . ILE B 1 106 ? -12.715 -10.562 -66.891 1.00 14.72 106 ILE B N 1
ATOM 2035 C CA . ILE B 1 106 ? -13.003 -9.508 -65.919 1.00 17.02 106 ILE B CA 1
ATOM 2036 C C . ILE B 1 106 ? -12.318 -9.955 -64.646 1.00 14.49 106 ILE B C 1
ATOM 2037 O O . ILE B 1 106 ? -11.723 -11.023 -64.611 1.00 19.42 106 ILE B O 1
ATOM 2042 N N . GLY B 1 107 ? -12.387 -9.145 -63.602 1.00 17.63 107 GLY B N 1
ATOM 2043 C CA . GLY B 1 107 ? -11.745 -9.536 -62.362 1.00 13.59 107 GLY B CA 1
ATOM 2044 C C . GLY B 1 107 ? -12.595 -10.544 -61.627 1.00 14.72 107 GLY B C 1
ATOM 2045 O O . GLY B 1 107 ? -13.799 -10.359 -61.474 1.00 17.08 107 GLY B O 1
ATOM 2046 N N . LEU B 1 108 ? -11.979 -11.623 -61.184 1.00 15.33 108 LEU B N 1
ATOM 2047 C CA . LEU B 1 108 ? -12.704 -12.648 -60.448 1.00 15.17 108 LEU B CA 1
ATOM 2048 C C . LEU B 1 108 ? -11.797 -13.199 -59.346 1.00 20.93 108 LEU B C 1
ATOM 2049 O O . LEU B 1 108 ? -11.142 -14.227 -59.523 1.00 23.69 108 LEU B O 1
ATOM 2054 N N . LEU B 1 109 ? -11.766 -12.493 -58.214 1.00 12.12 109 LEU B N 1
ATOM 2055 C CA . LEU B 1 109 ? -10.945 -12.865 -57.071 1.00 7.77 109 LEU B CA 1
ATOM 2056 C C . LEU B 1 109 ? -11.737 -13.596 -56.000 1.00 13.54 109 LEU B C 1
ATOM 2057 O O . LEU B 1 109 ? -12.861 -13.219 -55.679 1.00 21.77 109 LEU B O 1
ATOM 2062 N N . ALA B 1 110 ? -11.138 -14.643 -55.443 1.00 10.61 110 ALA B N 1
ATOM 2063 C CA . ALA B 1 110 ? -11.778 -15.417 -54.396 1.00 13.57 110 ALA B CA 1
ATOM 2064 C C . ALA B 1 110 ? -10.719 -16.100 -53.530 1.00 21.60 110 ALA B C 1
ATOM 2065 O O . ALA B 1 110 ? -9.549 -16.189 -53.917 1.00 19.30 110 ALA B O 1
ATOM 2067 N N . LEU B 1 111 ? -11.121 -16.571 -52.352 1.00 19.21 111 LEU B N 1
ATOM 2068 C CA . LEU B 1 111 ? -10.169 -17.244 -51.479 1.00 20.42 111 LEU B CA 1
ATOM 2069 C C . LEU B 1 111 ? -9.851 -18.639 -51.995 1.00 17.71 111 LEU B C 1
ATOM 2070 O O . LEU B 1 111 ? -8.733 -19.117 -51.835 1.00 29.07 111 LEU B O 1
ATOM 2075 N N . ALA B 1 112 ? -10.828 -19.289 -52.619 1.00 18.19 112 ALA B N 1
ATOM 2076 C CA . ALA B 1 112 ? -10.610 -20.631 -53.138 1.00 22.42 112 ALA B CA 1
ATOM 2077 C C . ALA B 1 112 ? -11.768 -21.183 -53.950 1.00 29.01 112 ALA B C 1
ATOM 2078 O O . ALA B 1 112 ? -12.861 -20.622 -53.992 1.00 22.05 112 ALA B O 1
ATOM 2080 N N . ALA B 1 113 ? -11.496 -22.307 -54.597 1.00 25.40 113 ALA B N 1
ATOM 2081 C CA . ALA B 1 113 ? -12.486 -23.002 -55.391 1.00 21.95 113 ALA B CA 1
ATOM 2082 C C . ALA B 1 113 ? -13.075 -24.100 -54.510 1.00 24.60 113 ALA B C 1
ATOM 2083 O O . ALA B 1 113 ? -12.413 -24.596 -53.600 1.00 14.68 113 ALA B O 1
ATOM 2085 N N . THR B 1 114 ? -14.322 -24.464 -54.769 1.00 18.01 114 THR B N 1
ATOM 2086 C CA . THR B 1 114 ? -14.965 -25.527 -54.021 1.00 18.00 114 THR B CA 1
ATOM 2087 C C . THR B 1 114 ? -16.033 -26.062 -54.960 1.00 26.03 114 THR B C 1
ATOM 2088 O O . THR B 1 114 ? -16.592 -25.310 -55.753 1.00 23.49 114 THR B O 1
ATOM 2092 N N . PRO B 1 115 ? -16.328 -27.366 -54.880 1.00 21.31 115 PRO B N 1
ATOM 2093 C CA . PRO B 1 115 ? -17.315 -28.063 -55.707 1.00 24.39 115 PRO B CA 1
ATOM 2094 C C . PRO B 1 115 ? -18.792 -27.755 -55.488 1.00 24.45 115 PRO B C 1
ATOM 2095 O O . PRO B 1 115 ? -19.540 -27.570 -56.450 1.00 16.01 115 PRO B O 1
ATOM 2099 N N . LYS B 1 116 ? -19.214 -27.719 -54.232 1.00 21.06 116 LYS B N 1
ATOM 2100 C CA . LYS B 1 116 ? -20.623 -27.508 -53.920 1.00 29.56 116 LYS B CA 1
ATOM 2101 C C . LYS B 1 116 ? -21.187 -26.151 -54.317 1.00 32.91 116 LYS B C 1
ATOM 2102 O O . LYS B 1 116 ? -20.591 -25.107 -54.042 1.00 31.06 116 LYS B O 1
ATOM 2108 N N . LYS B 1 117 ? -22.335 -26.172 -54.987 1.00 23.91 117 LYS B N 1
ATOM 2109 C CA . LYS B 1 117 ? -22.983 -24.929 -55.365 1.00 30.63 117 LYS B CA 1
ATOM 2110 C C . LYS B 1 117 ? -23.642 -24.439 -54.077 1.00 20.78 117 LYS B C 1
ATOM 2111 O O . LYS B 1 117 ? -23.847 -25.214 -53.149 1.00 24.58 117 LYS B O 1
ATOM 2117 N N . SER B 1 118 ? -23.946 -23.152 -54.000 1.00 28.36 118 SER B N 1
ATOM 2118 C CA . SER B 1 118 ? -24.563 -22.617 -52.792 1.00 26.23 118 SER B CA 1
ATOM 2119 C C . SER B 1 118 ? -26.078 -22.769 -52.829 1.00 27.34 118 SER B C 1
ATOM 2120 O O . SER B 1 118 ? -26.664 -23.096 -53.864 1.00 29.20 118 SER B O 1
ATOM 2123 N N . ALA B 1 119 ? -26.701 -22.541 -51.682 1.00 21.98 119 ALA B N 1
ATOM 2124 C CA . ALA B 1 119 ? -28.148 -22.596 -51.566 1.00 24.15 119 ALA B CA 1
ATOM 2125 C C . ALA B 1 119 ? -28.653 -21.344 -52.275 1.00 24.66 119 ALA B C 1
ATOM 2126 O O . ALA B 1 119 ? -27.888 -20.406 -52.480 1.00 23.22 119 ALA B O 1
ATOM 2128 N N . LYS B 1 120 ? -29.931 -21.318 -52.633 1.00 32.80 120 LYS B N 1
ATOM 2129 C CA . LYS B 1 120 ? -30.504 -20.158 -53.313 1.00 35.13 120 LYS B CA 1
ATOM 2130 C C . LYS B 1 120 ? -31.756 -19.646 -52.608 1.00 40.87 120 LYS B C 1
ATOM 2131 O O . LYS B 1 120 ? -32.780 -19.414 -53.248 1.00 40.65 120 LYS B O 1
ATOM 2137 N N . GLU B 1 121 ? -31.674 -19.471 -51.292 1.00 37.39 121 GLU B N 1
ATOM 2138 C CA . GLU B 1 121 ? -32.815 -18.987 -50.518 1.00 39.27 121 GLU B CA 1
ATOM 2139 C C . GLU B 1 121 ? -32.973 -17.469 -50.609 1.00 40.35 121 GLU B C 1
ATOM 2140 O O . GLU B 1 121 ? -34.002 -16.913 -50.210 1.00 33.57 121 GLU B O 1
ATOM 2146 N N . GLY B 1 122 ? -31.938 -16.800 -51.113 1.00 40.58 122 GLY B N 1
ATOM 2147 C CA . GLY B 1 122 ? -31.990 -15.357 -51.289 1.00 26.29 122 GLY B CA 1
ATOM 2148 C C . GLY B 1 122 ? -31.770 -14.441 -50.103 1.00 24.07 122 GLY B C 1
ATOM 2149 O O . GLY B 1 122 ? -32.065 -13.249 -50.200 1.00 33.61 122 GLY B O 1
ATOM 2150 N N . LYS B 1 123 ? -31.255 -14.956 -48.991 1.00 23.82 123 LYS B N 1
ATOM 2151 C CA . LYS B 1 123 ? -31.010 -14.099 -47.827 1.00 30.89 123 LYS B CA 1
ATOM 2152 C C . LYS B 1 123 ? -29.671 -13.372 -47.950 1.00 29.28 123 LYS B C 1
ATOM 2153 O O . LYS B 1 123 ? -28.764 -13.843 -48.637 1.00 32.88 123 LYS B O 1
ATOM 2159 N N . GLY B 1 124 ? -29.551 -12.235 -47.270 1.00 25.27 124 GLY B N 1
ATOM 2160 C CA . GLY B 1 124 ? -28.325 -11.452 -47.316 1.00 27.11 124 GLY B CA 1
ATOM 2161 C C . GLY B 1 124 ? -28.579 -9.952 -47.333 1.00 25.81 124 GLY B C 1
ATOM 2162 O O . GLY B 1 124 ? -29.729 -9.514 -47.401 1.00 39.68 124 GLY B O 1
ATOM 2163 N N . GLU B 1 125 ? -27.518 -9.154 -47.265 1.00 25.80 125 GLU B N 1
ATOM 2164 C CA . GLU B 1 125 ? -27.672 -7.704 -47.278 1.00 31.58 125 GLU B CA 1
ATOM 2165 C C . GLU B 1 125 ? -26.967 -7.038 -48.458 1.00 34.09 125 GLU B C 1
ATOM 2166 O O . GLU B 1 125 ? -25.792 -7.281 -48.712 1.00 24.58 125 GLU B O 1
ATOM 2172 N N . VAL B 1 126 ? -27.702 -6.186 -49.167 1.00 33.05 126 VAL B N 1
ATOM 2173 C CA . VAL B 1 126 ? -27.179 -5.485 -50.332 1.00 31.86 126 VAL B CA 1
ATOM 2174 C C . VAL B 1 126 ? -26.773 -4.042 -50.045 1.00 28.35 126 VAL B C 1
ATOM 2175 O O . VAL B 1 126 ? -27.496 -3.308 -49.389 1.00 28.59 126 VAL B O 1
ATOM 2179 N N . ASP B 1 127 ? -25.613 -3.647 -50.558 1.00 28.11 127 ASP B N 1
ATOM 2180 C CA . ASP B 1 127 ? -25.088 -2.296 -50.381 1.00 29.07 127 ASP B CA 1
ATOM 2181 C C . ASP B 1 127 ? -25.056 -1.755 -48.957 1.00 23.95 127 ASP B C 1
ATOM 2182 O O . ASP B 1 127 ? -25.580 -0.675 -48.686 1.00 36.53 127 ASP B O 1
ATOM 2187 N N . VAL B 1 128 ? -24.452 -2.512 -48.049 1.00 25.66 128 VAL B N 1
ATOM 2188 C CA . VAL B 1 128 ? -24.292 -2.085 -46.658 1.00 27.07 128 VAL B CA 1
ATOM 2189 C C . VAL B 1 128 ? -22.789 -2.118 -46.393 1.00 29.95 128 VAL B C 1
ATOM 2190 O O . VAL B 1 128 ? -22.051 -2.783 -47.116 1.00 32.76 128 VAL B O 1
ATOM 2194 N N . PRO B 1 129 ? -22.307 -1.381 -45.378 1.00 33.48 129 PRO B N 1
ATOM 2195 C CA . PRO B 1 129 ? -20.863 -1.429 -45.122 1.00 25.40 129 PRO B CA 1
ATOM 2196 C C . PRO B 1 129 ? -20.427 -2.890 -44.916 1.00 29.39 129 PRO B C 1
ATOM 2197 O O . PRO B 1 129 ? -21.212 -3.721 -44.464 1.00 25.15 129 PRO B O 1
ATOM 2201 N N . LEU B 1 130 ? -19.190 -3.210 -45.271 1.00 20.34 130 LEU B N 1
ATOM 2202 C CA . LEU B 1 130 ? -18.679 -4.567 -45.088 1.00 29.47 130 LEU B CA 1
ATOM 2203 C C . LEU B 1 130 ? -17.432 -4.476 -44.220 1.00 21.69 130 LEU B C 1
ATOM 2204 O O . LEU B 1 130 ? -16.823 -3.420 -44.118 1.00 24.09 130 LEU B O 1
ATOM 2209 N N . LYS B 1 131 ? -17.059 -5.575 -43.584 1.00 22.16 131 LYS B N 1
ATOM 2210 C CA . LYS B 1 131 ? -15.852 -5.589 -42.762 1.00 32.37 131 LYS B CA 1
ATOM 2211 C C . LYS B 1 131 ? -15.066 -6.826 -43.174 1.00 31.12 131 LYS B C 1
ATOM 2212 O O . LYS B 1 131 ? -15.322 -7.934 -42.700 1.00 22.25 131 LYS B O 1
ATOM 2218 N N . VAL B 1 132 ? -14.123 -6.622 -44.086 1.00 23.14 132 VAL B N 1
ATOM 2219 C CA . VAL B 1 132 ? -13.305 -7.701 -44.608 1.00 23.23 132 VAL B CA 1
ATOM 2220 C C . VAL B 1 132 ? -11.884 -7.548 -44.112 1.00 31.00 132 VAL B C 1
ATOM 2221 O O . VAL B 1 132 ? -11.232 -6.528 -44.367 1.00 23.07 132 VAL B O 1
ATOM 2225 N N . LEU B 1 133 ? -11.418 -8.566 -43.392 1.00 32.64 133 LEU B N 1
ATOM 2226 C CA . LEU B 1 133 ? -10.066 -8.577 -42.850 1.00 32.73 133 LEU B CA 1
ATOM 2227 C C . LEU B 1 133 ? -9.728 -7.268 -42.135 1.00 26.65 133 LEU B C 1
ATOM 2228 O O . LEU B 1 133 ? -8.751 -6.601 -42.459 1.00 29.92 133 LEU B O 1
ATOM 2233 N N . GLY B 1 134 ? -10.556 -6.896 -41.169 1.00 38.30 134 GLY B N 1
ATOM 2234 C CA . GLY B 1 134 ? -10.310 -5.677 -40.422 1.00 37.46 134 GLY B CA 1
ATOM 2235 C C . GLY B 1 134 ? -10.400 -4.381 -41.205 1.00 30.22 134 GLY B C 1
ATOM 2236 O O . GLY B 1 134 ? -10.125 -3.316 -40.659 1.00 33.37 134 GLY B O 1
ATOM 2237 N N . VAL B 1 135 ? -10.767 -4.451 -42.479 1.00 27.96 135 VAL B N 1
ATOM 2238 C CA . VAL B 1 135 ? -10.888 -3.228 -43.272 1.00 29.41 135 VAL B CA 1
ATOM 2239 C C . VAL B 1 135 ? -12.340 -3.033 -43.705 1.00 35.87 135 VAL B C 1
ATOM 2240 O O . VAL B 1 135 ? -13.017 -3.998 -44.078 1.00 34.09 135 VAL B O 1
ATOM 2244 N N . GLU B 1 136 ? -12.832 -1.797 -43.653 1.00 35.87 136 GLU B N 1
ATOM 2245 C CA . GLU B 1 136 ? -14.212 -1.570 -44.053 1.00 34.80 136 GLU B CA 1
ATOM 2246 C C . GLU B 1 136 ? -14.360 -1.274 -45.545 1.00 32.92 136 GLU B C 1
ATOM 2247 O O . GLU B 1 136 ? -13.600 -0.504 -46.127 1.00 28.98 136 GLU B O 1
ATOM 2253 N N . VAL B 1 137 ? -15.340 -1.929 -46.153 1.00 19.11 137 VAL B N 1
ATOM 2254 C CA . VAL B 1 137 ? -15.627 -1.767 -47.564 1.00 27.14 137 VAL B CA 1
ATOM 2255 C C . VAL B 1 137 ? -16.992 -1.111 -47.658 1.00 26.34 137 VAL B C 1
ATOM 2256 O O . VAL B 1 137 ? -17.996 -1.688 -47.249 1.00 28.18 137 VAL B O 1
ATOM 2260 N N . LEU B 1 138 ? -17.026 0.095 -48.204 1.00 23.38 138 LEU B N 1
ATOM 2261 C CA . LEU B 1 138 ? -18.276 0.829 -48.318 1.00 19.91 138 LEU B CA 1
ATOM 2262 C C . LEU B 1 138 ? -18.830 0.866 -49.729 1.00 21.23 138 LEU B C 1
ATOM 2263 O O . LEU B 1 138 ? -18.091 1.071 -50.691 1.00 24.45 138 LEU B O 1
ATOM 2268 N N . PRO B 1 139 ? -20.144 0.649 -49.875 1.00 26.92 139 PRO B N 1
ATOM 2269 C CA . PRO B 1 139 ? -20.745 0.690 -51.210 1.00 24.73 139 PRO B CA 1
ATOM 2270 C C . PRO B 1 139 ? -20.685 2.154 -51.677 1.00 30.18 139 PRO B C 1
ATOM 2271 O O . PRO B 1 139 ? -20.945 3.076 -50.896 1.00 28.07 139 PRO B O 1
ATOM 2275 N N . GLY B 1 140 ? -20.319 2.367 -52.935 1.00 27.16 140 GLY B N 1
ATOM 2276 C CA . GLY B 1 140 ? -20.215 3.724 -53.446 1.00 27.81 140 GLY B CA 1
ATOM 2277 C C . GLY B 1 140 ? -18.762 4.103 -53.650 1.00 26.01 140 GLY B C 1
ATOM 2278 O O . GLY B 1 140 ? -18.438 4.951 -54.481 1.00 32.71 140 GLY B O 1
ATOM 2279 N N . SER B 1 141 ? -17.890 3.460 -52.880 1.00 26.37 141 SER B N 1
ATOM 2280 C CA . SER B 1 141 ? -16.448 3.669 -52.955 1.00 23.81 141 SER B CA 1
ATOM 2281 C C . SER B 1 141 ? -15.918 3.210 -54.300 1.00 17.90 141 SER B C 1
ATOM 2282 O O . SER B 1 141 ? -16.588 2.485 -55.027 1.00 27.97 141 SER B O 1
ATOM 2285 N N . PHE B 1 142 ? -14.708 3.628 -54.635 1.00 22.83 142 PHE B N 1
ATOM 2286 C CA . PHE B 1 142 ? -14.119 3.205 -55.891 1.00 30.48 142 PHE B CA 1
ATOM 2287 C C . PHE B 1 142 ? -12.979 2.242 -55.576 1.00 34.76 142 PHE B C 1
ATOM 2288 O O . PHE B 1 142 ? -12.038 2.590 -54.846 1.00 28.10 142 PHE B O 1
ATOM 2296 N N . LEU B 1 143 ? -13.071 1.037 -56.132 1.00 26.05 143 LEU B N 1
ATOM 2297 C CA . LEU B 1 143 ? -12.078 -0.011 -55.901 1.00 22.70 143 LEU B CA 1
ATOM 2298 C C . LEU B 1 143 ? -11.095 -0.244 -57.048 1.00 22.59 143 LEU B C 1
ATOM 2299 O O . LEU B 1 143 ? -11.467 -0.292 -58.218 1.00 30.30 143 LEU B O 1
ATOM 2304 N N . LEU B 1 144 ? -9.832 -0.395 -56.674 1.00 22.62 144 LEU B N 1
ATOM 2305 C CA . LEU B 1 144 ? -8.747 -0.658 -57.601 1.00 21.24 144 LEU B CA 1
ATOM 2306 C C . LEU B 1 144 ? -8.136 -1.978 -57.151 1.00 19.91 144 LEU B C 1
ATOM 2307 O O . LEU B 1 144 ? -7.955 -2.201 -55.959 1.00 23.80 144 LEU B O 1
ATOM 2312 N N . ALA B 1 145 ? -7.840 -2.849 -58.110 1.00 19.65 145 ALA B N 1
ATOM 2313 C CA . ALA B 1 145 ? -7.270 -4.151 -57.817 1.00 19.71 145 ALA B CA 1
ATOM 2314 C C . ALA B 1 145 ? -6.181 -4.532 -58.810 1.00 14.43 145 ALA B C 1
ATOM 2315 O O . ALA B 1 145 ? -6.307 -4.303 -60.006 1.00 16.39 145 ALA B O 1
ATOM 2317 N N . ASP B 1 146 ? -5.107 -5.111 -58.288 1.00 19.14 146 ASP B N 1
ATOM 2318 C CA . ASP B 1 146 ? -3.992 -5.580 -59.097 1.00 15.79 146 ASP B CA 1
ATOM 2319 C C . ASP B 1 146 ? -3.208 -6.581 -58.255 1.00 14.55 146 ASP B C 1
ATOM 2320 O O . ASP B 1 146 ? -3.632 -6.947 -57.155 1.00 15.82 146 ASP B O 1
ATOM 2325 N N . GLU B 1 147 ? -2.070 -7.027 -58.766 1.00 16.55 147 GLU B N 1
ATOM 2326 C CA . GLU B 1 147 ? -1.256 -8.003 -58.065 1.00 18.52 147 GLU B CA 1
ATOM 2327 C C . GLU B 1 147 ? -0.795 -7.567 -56.669 1.00 20.35 147 GLU B C 1
ATOM 2328 O O . GLU B 1 147 ? -0.497 -8.397 -55.819 1.00 19.18 147 GLU B O 1
ATOM 2334 N N . ASP B 1 148 ? -0.748 -6.268 -56.426 1.00 19.73 148 ASP B N 1
ATOM 2335 C CA . ASP B 1 148 ? -0.301 -5.774 -55.135 1.00 18.39 148 ASP B CA 1
ATOM 2336 C C . ASP B 1 148 ? -1.410 -5.640 -54.101 1.00 16.33 148 ASP B C 1
ATOM 2337 O O . ASP B 1 148 ? -1.157 -5.270 -52.958 1.00 21.56 148 ASP B O 1
ATOM 2342 N N . GLY B 1 149 ? -2.639 -5.935 -54.499 1.00 21.20 149 GLY B N 1
ATOM 2343 C CA . GLY B 1 149 ? -3.731 -5.847 -53.553 1.00 25.13 149 GLY B CA 1
ATOM 2344 C C . GLY B 1 149 ? -4.906 -5.004 -53.988 1.00 21.58 149 GLY B C 1
ATOM 2345 O O . GLY B 1 149 ? -5.018 -4.641 -55.169 1.00 27.04 149 GLY B O 1
ATOM 2346 N N . LEU B 1 150 ? -5.779 -4.703 -53.020 1.00 24.79 150 LEU B N 1
ATOM 2347 C CA . LEU B 1 150 ? -7.006 -3.930 -53.248 1.00 26.87 150 LEU B CA 1
ATOM 2348 C C . LEU B 1 150 ? -7.018 -2.574 -52.527 1.00 24.56 150 LEU B C 1
ATOM 2349 O O . LEU B 1 150 ? -6.716 -2.493 -51.333 1.00 31.49 150 LEU B O 1
ATOM 2354 N N . LEU B 1 151 ? -7.362 -1.507 -53.244 1.00 28.06 151 LEU B N 1
ATOM 2355 C CA . LEU B 1 151 ? -7.433 -0.176 -52.639 1.00 22.94 151 LEU B CA 1
ATOM 2356 C C . LEU B 1 151 ? -8.822 0.448 -52.807 1.00 18.72 151 LEU B C 1
ATOM 2357 O O . LEU B 1 151 ? -9.370 0.490 -53.906 1.00 22.59 151 LEU B O 1
ATOM 2362 N N . LEU B 1 152 ? -9.388 0.924 -51.706 1.00 21.80 152 LEU B N 1
ATOM 2363 C CA . LEU B 1 152 ? -10.700 1.557 -51.726 1.00 31.11 152 LEU B CA 1
ATOM 2364 C C . LEU B 1 152 ? -10.595 3.070 -51.483 1.00 29.84 152 LEU B C 1
ATOM 2365 O O . LEU B 1 152 ? -10.050 3.515 -50.477 1.00 26.68 152 LEU B O 1
ATOM 2370 N N . LEU B 1 153 ? -11.117 3.848 -52.428 1.00 26.57 153 LEU B N 1
ATOM 2371 C CA . LEU B 1 153 ? -11.111 5.307 -52.362 1.00 28.94 153 LEU B CA 1
ATOM 2372 C C . LEU B 1 153 ? -12.554 5.838 -52.365 1.00 36.18 153 LEU B C 1
ATOM 2373 O O . LEU B 1 153 ? -13.491 5.102 -52.672 1.00 33.59 153 LEU B O 1
ATOM 2378 N N . PRO B 1 154 ? -12.750 7.122 -52.009 1.00 37.96 154 PRO B N 1
ATOM 2379 C CA . PRO B 1 154 ? -14.085 7.726 -51.986 1.00 26.84 154 PRO B CA 1
ATOM 2380 C C . PRO B 1 154 ? -14.523 8.089 -53.409 1.00 33.26 154 PRO B C 1
ATOM 2381 O O . PRO B 1 154 ? -15.721 8.144 -53.702 1.00 33.66 154 PRO B O 1
ATOM 2385 N N . GLU B 1 155 ? -13.547 8.308 -54.290 1.00 33.93 155 GLU B N 1
ATOM 2386 C CA . GLU B 1 155 ? -13.808 8.695 -55.675 1.00 36.09 155 GLU B CA 1
ATOM 2387 C C . GLU B 1 155 ? -12.660 8.233 -56.556 1.00 36.88 155 GLU B C 1
ATOM 2388 O O . GLU B 1 155 ? -11.508 8.134 -56.110 1.00 39.33 155 GLU B O 1
ATOM 2394 N N . PRO B 1 156 ? -12.948 7.956 -57.827 1.00 34.80 156 PRO B N 1
ATOM 2395 C CA . PRO B 1 156 ? -11.958 7.515 -58.810 1.00 38.12 156 PRO B CA 1
ATOM 2396 C C . PRO B 1 156 ? -10.740 8.424 -58.854 1.00 37.34 156 PRO B C 1
ATOM 2397 O O . PRO B 1 156 ? -10.850 9.613 -58.615 1.00 49.65 156 PRO B O 1
ATOM 2401 N N . PRO B 1 157 ? -9.557 7.862 -59.150 1.00 45.18 157 PRO B N 1
ATOM 2402 C CA . PRO B 1 157 ? -8.344 8.686 -59.215 1.00 52.36 157 PRO B CA 1
ATOM 2403 C C . PRO B 1 157 ? -8.543 9.838 -60.200 1.00 57.12 157 PRO B C 1
ATOM 2404 O O . PRO B 1 157 ? -9.517 9.850 -60.953 1.00 58.12 157 PRO B O 1
ATOM 2408 N N . SER B 1 158 ? -7.613 10.787 -60.202 1.00 68.89 158 SER B N 1
ATOM 2409 C CA . SER B 1 158 ? -7.683 11.945 -61.092 1.00 83.07 158 SER B CA 1
ATOM 2410 C C . SER B 1 158 ? -7.624 11.563 -62.572 1.00 88.24 158 SER B C 1
ATOM 2411 O O . SER B 1 158 ? -7.077 12.303 -63.392 1.00 86.74 158 SER B O 1
ATOM 2414 N N . GLY B 1 159 ? -8.195 10.410 -62.907 1.00 93.67 159 GLY B N 1
ATOM 2415 C CA . GLY B 1 159 ? -8.192 9.955 -64.284 1.00 98.25 159 GLY B CA 1
ATOM 2416 C C . GLY B 1 159 ? -9.506 10.191 -65.003 1.00 101.01 159 GLY B C 1
ATOM 2417 O O . GLY B 1 159 ? -9.719 11.249 -65.597 1.00 101.06 159 GLY B O 1
ATOM 2418 N N . VAL B 1 160 ? -10.390 9.200 -64.953 1.00 102.58 160 VAL B N 1
ATOM 2419 C CA . VAL B 1 160 ? -11.692 9.298 -65.604 1.00 105.85 160 VAL B CA 1
ATOM 2420 C C . VAL B 1 160 ? -12.617 8.160 -65.177 1.00 108.99 160 VAL B C 1
ATOM 2421 O O . VAL B 1 160 ? -13.375 7.628 -65.992 1.00 108.92 160 VAL B O 1
ATOM 2422 N N . ARG B 1 161 ? -12.549 7.803 -63.895 1.00 108.71 161 ARG B N 1
ATOM 2423 C CA . ARG B 1 161 ? -13.362 6.732 -63.314 1.00 103.74 161 ARG B CA 1
ATOM 2424 C C . ARG B 1 161 ? -13.615 5.543 -64.241 1.00 104.87 161 ARG B C 1
ATOM 2425 O O . ARG B 1 161 ? -12.893 5.337 -65.219 1.00 109.28 161 ARG B O 1
ATOM 2433 N N . SER B 1 162 ? -14.637 4.755 -63.908 1.00 104.26 162 SER B N 1
ATOM 2434 C CA . SER B 1 162 ? -15.029 3.581 -64.689 1.00 97.03 162 SER B CA 1
ATOM 2435 C C . SER B 1 162 ? -14.002 2.442 -64.682 1.00 93.57 162 SER B C 1
ATOM 2436 O O . SER B 1 162 ? -14.337 1.299 -64.363 1.00 86.02 162 SER B O 1
ATOM 2439 N N . GLY B 1 163 ? -12.759 2.753 -65.038 1.00 91.25 163 GLY B N 1
ATOM 2440 C CA . GLY B 1 163 ? -11.729 1.730 -65.069 1.00 90.88 163 GLY B CA 1
ATOM 2441 C C . GLY B 1 163 ? -10.403 2.156 -64.469 1.00 91.75 163 GLY B C 1
ATOM 2442 O O . GLY B 1 163 ? -9.386 1.483 -64.656 1.00 87.65 163 GLY B O 1
ATOM 2443 N N . GLY B 1 164 ? -10.408 3.272 -63.745 1.00 92.36 164 GLY B N 1
ATOM 2444 C CA . GLY B 1 164 ? -9.185 3.755 -63.129 1.00 92.14 164 GLY B CA 1
ATOM 2445 C C . GLY B 1 164 ? -9.103 5.267 -63.062 1.00 88.53 164 GLY B C 1
ATOM 2446 O O . GLY B 1 164 ? -10.028 5.941 -63.561 1.00 84.40 164 GLY B O 1
ATOM 2448 N N . MET C 1 1 ? -16.003 -41.772 -63.929 1.00 72.46 1 MET C N 1
ATOM 2449 C CA . MET C 1 1 ? -15.102 -41.083 -62.960 1.00 71.31 1 MET C CA 1
ATOM 2450 C C . MET C 1 1 ? -14.386 -39.916 -63.626 1.00 73.36 1 MET C C 1
ATOM 2451 O O . MET C 1 1 ? -13.426 -39.373 -63.079 1.00 70.64 1 MET C O 1
ATOM 2456 N N . GLU C 1 2 ? -14.850 -39.536 -64.812 1.00 74.14 2 GLU C N 1
ATOM 2457 C CA . GLU C 1 2 ? -14.233 -38.434 -65.532 1.00 68.57 2 GLU C CA 1
ATOM 2458 C C . GLU C 1 2 ? -15.148 -37.210 -65.559 1.00 61.41 2 GLU C C 1
ATOM 2459 O O . GLU C 1 2 ? -14.872 -36.221 -66.239 1.00 58.28 2 GLU C O 1
ATOM 2465 N N . ALA C 1 3 ? -16.249 -37.282 -64.822 1.00 52.90 3 ALA C N 1
ATOM 2466 C CA . ALA C 1 3 ? -17.154 -36.149 -64.753 1.00 47.50 3 ALA C CA 1
ATOM 2467 C C . ALA C 1 3 ? -16.463 -35.119 -63.858 1.00 41.62 3 ALA C C 1
ATOM 2468 O O . ALA C 1 3 ? -15.457 -35.416 -63.218 1.00 39.67 3 ALA C O 1
ATOM 2470 N N . ARG C 1 4 ? -16.996 -33.907 -63.814 1.00 42.10 4 ARG C N 1
ATOM 2471 C CA . ARG C 1 4 ? -16.393 -32.868 -62.997 1.00 35.91 4 ARG C CA 1
ATOM 2472 C C . ARG C 1 4 ? -16.983 -32.898 -61.596 1.00 35.08 4 ARG C C 1
ATOM 2473 O O . ARG C 1 4 ? -18.139 -33.288 -61.412 1.00 31.47 4 ARG C O 1
ATOM 2481 N N . THR C 1 5 ? -16.193 -32.500 -60.604 1.00 25.36 5 THR C N 1
ATOM 2482 C CA . THR C 1 5 ? -16.689 -32.504 -59.235 1.00 23.75 5 THR C CA 1
ATOM 2483 C C . THR C 1 5 ? -17.882 -31.582 -59.091 1.00 17.51 5 THR C C 1
ATOM 2484 O O . THR C 1 5 ? -18.797 -31.864 -58.330 1.00 31.85 5 THR C O 1
ATOM 2488 N N . THR C 1 6 ? -17.873 -30.482 -59.834 1.00 24.08 6 THR C N 1
ATOM 2489 C CA . THR C 1 6 ? -18.959 -29.518 -59.764 1.00 24.41 6 THR C CA 1
ATOM 2490 C C . THR C 1 6 ? -20.257 -30.130 -60.284 1.00 29.53 6 THR C C 1
ATOM 2491 O O . THR C 1 6 ? -21.301 -30.068 -59.624 1.00 17.59 6 THR C O 1
ATOM 2495 N N . ASP C 1 7 ? -20.187 -30.749 -61.454 1.00 31.82 7 ASP C N 1
ATOM 2496 C CA . ASP C 1 7 ? -21.371 -31.353 -62.045 1.00 34.45 7 ASP C CA 1
ATOM 2497 C C . ASP C 1 7 ? -21.915 -32.548 -61.254 1.00 38.92 7 ASP C C 1
ATOM 2498 O O . ASP C 1 7 ? -23.132 -32.716 -61.129 1.00 34.09 7 ASP C O 1
ATOM 2503 N N . LEU C 1 8 ? -21.021 -33.369 -60.711 1.00 34.98 8 LEU C N 1
ATOM 2504 C CA . LEU C 1 8 ? -21.441 -34.540 -59.945 1.00 33.66 8 LEU C CA 1
ATOM 2505 C C . LEU C 1 8 ? -22.022 -34.169 -58.594 1.00 27.16 8 LEU C C 1
ATOM 2506 O O . LEU C 1 8 ? -22.864 -34.883 -58.050 1.00 32.58 8 LEU C O 1
ATOM 2511 N N . SER C 1 9 ? -21.558 -33.055 -58.047 1.00 25.85 9 SER C N 1
ATOM 2512 C CA . SER C 1 9 ? -22.044 -32.574 -56.762 1.00 22.82 9 SER C CA 1
ATOM 2513 C C . SER C 1 9 ? -23.485 -32.122 -56.956 1.00 21.79 9 SER C C 1
ATOM 2514 O O . SER C 1 9 ? -24.334 -32.317 -56.080 1.00 20.97 9 SER C O 1
ATOM 2517 N N . ASP C 1 10 ? -23.751 -31.523 -58.114 1.00 27.31 10 ASP C N 1
ATOM 2518 C CA . ASP C 1 10 ? -25.090 -31.043 -58.455 1.00 37.28 10 ASP C CA 1
ATOM 2519 C C . ASP C 1 10 ? -26.073 -32.213 -58.514 1.00 37.29 10 ASP C C 1
ATOM 2520 O O . ASP C 1 10 ? -27.228 -32.077 -58.102 1.00 32.75 10 ASP C O 1
ATOM 2525 N N . LEU C 1 11 ? -25.600 -33.351 -59.036 1.00 38.80 11 LEU C N 1
ATOM 2526 C CA . LEU C 1 11 ? -26.397 -34.578 -59.146 1.00 37.07 11 LEU C CA 1
ATOM 2527 C C . LEU C 1 11 ? -26.477 -35.319 -57.818 1.00 38.57 11 LEU C C 1
ATOM 2528 O O . LEU C 1 11 ? -27.454 -36.008 -57.535 1.00 41.94 11 LEU C O 1
ATOM 2533 N N . TYR C 1 12 ? -25.434 -35.188 -57.011 1.00 40.07 12 TYR C N 1
ATOM 2534 C CA . TYR C 1 12 ? -25.390 -35.856 -55.724 1.00 36.22 12 TYR C CA 1
ATOM 2535 C C . TYR C 1 12 ? -25.224 -34.857 -54.588 1.00 33.67 12 TYR C C 1
ATOM 2536 O O . TYR C 1 12 ? -24.181 -34.813 -53.943 1.00 33.51 12 TYR C O 1
ATOM 2545 N N . PRO C 1 13 ? -26.268 -34.058 -54.312 1.00 37.75 13 PRO C N 1
ATOM 2546 C CA . PRO C 1 13 ? -26.236 -33.048 -53.248 1.00 39.73 13 PRO C CA 1
ATOM 2547 C C . PRO C 1 13 ? -25.809 -33.582 -51.891 1.00 40.12 13 PRO C C 1
ATOM 2548 O O . PRO C 1 13 ? -25.251 -32.851 -51.078 1.00 49.46 13 PRO C O 1
ATOM 2552 N N . GLU C 1 14 ? -26.072 -34.861 -51.650 1.00 47.60 14 GLU C N 1
ATOM 2553 C CA . GLU C 1 14 ? -25.705 -35.487 -50.388 1.00 41.73 14 GLU C CA 1
ATOM 2554 C C . GLU C 1 14 ? -24.219 -35.838 -50.369 1.00 43.38 14 GLU C C 1
ATOM 2555 O O . GLU C 1 14 ? -23.655 -36.123 -49.309 1.00 42.87 14 GLU C O 1
ATOM 2561 N N . GLY C 1 15 ? -23.591 -35.819 -51.544 1.00 33.08 15 GLY C N 1
ATOM 2562 C CA . GLY C 1 15 ? -22.173 -36.117 -51.630 1.00 28.27 15 GLY C CA 1
ATOM 2563 C C . GLY C 1 15 ? -21.359 -35.044 -50.922 1.00 32.09 15 GLY C C 1
ATOM 2564 O O . GLY C 1 15 ? -21.617 -33.856 -51.085 1.00 34.25 15 GLY C O 1
ATOM 2565 N N . GLU C 1 16 ? -20.376 -35.448 -50.129 1.00 36.71 16 GLU C N 1
ATOM 2566 C CA . GLU C 1 16 ? -19.556 -34.479 -49.420 1.00 35.68 16 GLU C CA 1
ATOM 2567 C C . GLU C 1 16 ? -18.364 -33.991 -50.226 1.00 34.51 16 GLU C C 1
ATOM 2568 O O . GLU C 1 16 ? -17.593 -34.781 -50.777 1.00 34.61 16 GLU C O 1
ATOM 2574 N N . ALA C 1 17 ? -18.229 -32.670 -50.285 1.00 29.25 17 ALA C N 1
ATOM 2575 C CA . ALA C 1 17 ? -17.150 -32.034 -51.017 1.00 32.42 17 ALA C CA 1
ATOM 2576 C C . ALA C 1 17 ? -16.184 -31.281 -50.105 1.00 30.19 17 ALA C C 1
ATOM 2577 O O . ALA C 1 17 ? -16.544 -30.865 -49.000 1.00 31.28 17 ALA C O 1
ATOM 2579 N N . LEU C 1 18 ? -14.951 -31.122 -50.583 1.00 28.81 18 LEU C N 1
ATOM 2580 C CA . LEU C 1 18 ? -13.896 -30.403 -49.866 1.00 24.21 18 LEU C CA 1
ATOM 2581 C C . LEU C 1 18 ? -13.321 -29.350 -50.818 1.00 30.49 18 LEU C C 1
ATOM 2582 O O . LEU C 1 18 ? -13.061 -29.645 -51.987 1.00 28.59 18 LEU C O 1
ATOM 2587 N N . PRO C 1 19 ? -13.117 -28.107 -50.333 1.00 27.38 19 PRO C N 1
ATOM 2588 C CA . PRO C 1 19 ? -12.572 -27.043 -51.186 1.00 26.72 19 PRO C CA 1
ATOM 2589 C C . PRO C 1 19 ? -11.134 -27.324 -51.597 1.00 21.36 19 PRO C C 1
ATOM 2590 O O . PRO C 1 19 ? -10.443 -28.112 -50.960 1.00 24.49 19 PRO C O 1
ATOM 2602 N N . VAL C 1 21 ? -8.115 -26.353 -51.129 1.00 18.62 21 VAL C N 1
ATOM 2603 C CA . VAL C 1 21 ? -7.178 -25.619 -50.287 1.00 26.18 21 VAL C CA 1
ATOM 2604 C C . VAL C 1 21 ? -5.836 -26.343 -50.342 1.00 30.91 21 VAL C C 1
ATOM 2605 O O . VAL C 1 21 ? -4.880 -25.981 -49.652 1.00 36.59 21 VAL C O 1
ATOM 2609 N N . PHE C 1 22 ? -5.790 -27.373 -51.178 1.00 25.81 22 PHE C N 1
ATOM 2610 C CA . PHE C 1 22 ? -4.599 -28.187 -51.379 1.00 36.82 22 PHE C CA 1
ATOM 2611 C C . PHE C 1 22 ? -3.867 -27.718 -52.644 1.00 38.41 22 PHE C C 1
ATOM 2612 O O . PHE C 1 22 ? -4.477 -27.172 -53.560 1.00 40.76 22 PHE C O 1
ATOM 2620 N N . LYS C 1 23 ? -2.563 -27.941 -52.713 1.00 38.18 23 LYS C N 1
ATOM 2621 C CA . LYS C 1 23 ? -1.791 -27.579 -53.904 1.00 30.16 23 LYS C CA 1
ATOM 2622 C C . LYS C 1 23 ? -1.590 -28.880 -54.702 1.00 24.42 23 LYS C C 1
ATOM 2623 O O . LYS C 1 23 ? -1.324 -29.899 -54.111 1.00 25.44 23 LYS C O 1
ATOM 2629 N N . SER C 1 24 ? -1.732 -28.831 -56.029 1.00 26.23 24 SER C N 1
ATOM 2630 C CA . SER C 1 24 ? -1.592 -29.989 -56.922 1.00 29.62 24 SER C CA 1
ATOM 2631 C C . SER C 1 24 ? -0.140 -30.144 -57.280 1.00 29.62 24 SER C C 1
ATOM 2632 O O . SER C 1 24 ? 0.344 -29.434 -58.181 1.00 26.88 24 SER C O 1
ATOM 2635 N N . PHE C 1 25 ? 0.560 -31.018 -56.563 1.00 31.83 25 PHE C N 1
ATOM 2636 C CA . PHE C 1 25 ? 1.975 -31.254 -56.790 1.00 31.42 25 PHE C CA 1
ATOM 2637 C C . PHE C 1 25 ? 2.272 -32.278 -57.899 1.00 34.82 25 PHE C C 1
ATOM 2638 O O . PHE C 1 25 ? 3.347 -32.242 -58.531 1.00 24.51 25 PHE C O 1
ATOM 2646 N N . GLY C 1 26 ? 1.308 -33.162 -58.146 1.00 26.38 26 GLY C N 1
ATOM 2647 C CA . GLY C 1 26 ? 1.484 -34.215 -59.130 1.00 25.13 26 GLY C CA 1
ATOM 2648 C C . GLY C 1 26 ? 1.320 -33.862 -60.587 1.00 30.29 26 GLY C C 1
ATOM 2649 O O . GLY C 1 26 ? 1.022 -32.726 -60.947 1.00 31.65 26 GLY C O 1
ATOM 2650 N N . GLY C 1 27 ? 1.522 -34.874 -61.424 1.00 34.79 27 GLY C N 1
ATOM 2651 C CA . GLY C 1 27 ? 1.416 -34.708 -62.862 1.00 35.31 27 GLY C CA 1
ATOM 2652 C C . GLY C 1 27 ? -0.022 -34.675 -63.335 1.00 35.05 27 GLY C C 1
ATOM 2653 O O . GLY C 1 27 ? -0.321 -34.131 -64.393 1.00 44.22 27 GLY C O 1
ATOM 2654 N N . ARG C 1 28 ? -0.915 -35.260 -62.547 1.00 31.67 28 ARG C N 1
ATOM 2655 C CA . ARG C 1 28 ? -2.333 -35.282 -62.882 1.00 31.10 28 ARG C CA 1
ATOM 2656 C C . ARG C 1 28 ? -3.024 -34.332 -61.918 1.00 28.57 28 ARG C C 1
ATOM 2657 O O . ARG C 1 28 ? -2.760 -34.360 -60.718 1.00 29.59 28 ARG C O 1
ATOM 2665 N N . ALA C 1 29 ? -3.899 -33.490 -62.445 1.00 24.05 29 ALA C N 1
ATOM 2666 C CA . ALA C 1 29 ? -4.646 -32.551 -61.621 1.00 31.25 29 ALA C CA 1
ATOM 2667 C C . ALA C 1 29 ? -6.028 -33.146 -61.380 1.00 23.66 29 ALA C C 1
ATOM 2668 O O . ALA C 1 29 ? -6.670 -32.889 -60.360 1.00 29.57 29 ALA C O 1
ATOM 2670 N N . ARG C 1 30 ? -6.481 -33.943 -62.335 1.00 30.23 30 ARG C N 1
ATOM 2671 C CA . ARG C 1 30 ? -7.784 -34.588 -62.241 1.00 33.01 30 ARG C CA 1
ATOM 2672 C C . ARG C 1 30 ? -7.606 -36.093 -62.119 1.00 31.84 30 ARG C C 1
ATOM 2673 O O . ARG C 1 30 ? -6.996 -36.732 -62.978 1.00 34.70 30 ARG C O 1
ATOM 2681 N N . PHE C 1 31 ? -8.122 -36.650 -61.031 1.00 26.35 31 PHE C N 1
ATOM 2682 C CA . PHE C 1 31 ? -8.030 -38.082 -60.781 1.00 23.32 31 PHE C CA 1
ATOM 2683 C C . PHE C 1 31 ? -9.181 -38.534 -59.881 1.00 31.54 31 PHE C C 1
ATOM 2684 O O . PHE C 1 31 ? -9.840 -37.711 -59.239 1.00 33.30 31 PHE C O 1
ATOM 2692 N N . ALA C 1 32 ? -9.413 -39.842 -59.822 1.00 20.97 32 ALA C N 1
ATOM 2693 C CA . ALA C 1 32 ? -10.490 -40.374 -58.996 1.00 32.01 32 ALA C CA 1
ATOM 2694 C C . ALA C 1 32 ? -10.344 -41.875 -58.778 1.00 28.43 32 ALA C C 1
ATOM 2695 O O . ALA C 1 32 ? -9.757 -42.574 -59.592 1.00 23.39 32 ALA C O 1
ATOM 2697 N N . GLY C 1 33 ? -10.878 -42.364 -57.667 1.00 33.71 33 GLY C N 1
ATOM 2698 C CA . GLY C 1 33 ? -10.789 -43.782 -57.374 1.00 31.55 33 GLY C CA 1
ATOM 2699 C C . GLY C 1 33 ? -11.346 -44.104 -56.002 1.00 38.48 33 GLY C C 1
ATOM 2700 O O . GLY C 1 33 ? -11.638 -43.194 -55.214 1.00 38.07 33 GLY C O 1
ATOM 2701 N N . ARG C 1 34 ? -11.507 -45.394 -55.716 1.00 32.16 34 ARG C N 1
ATOM 2702 C CA . ARG C 1 34 ? -12.019 -45.818 -54.418 1.00 21.80 34 ARG C CA 1
ATOM 2703 C C . ARG C 1 34 ? -11.041 -45.312 -53.379 1.00 24.98 34 ARG C C 1
ATOM 2704 O O . ARG C 1 34 ? -9.825 -45.399 -53.565 1.00 24.69 34 ARG C O 1
ATOM 2712 N N . VAL C 1 35 ? -11.564 -44.775 -52.286 1.00 22.54 35 VAL C N 1
ATOM 2713 C CA . VAL C 1 35 ? -10.696 -44.231 -51.249 1.00 34.71 35 VAL C CA 1
ATOM 2714 C C . VAL C 1 35 ? -10.221 -45.268 -50.241 1.00 33.72 35 VAL C C 1
ATOM 2715 O O . VAL C 1 35 ? -10.823 -46.326 -50.085 1.00 37.66 35 VAL C O 1
ATOM 2719 N N . ARG C 1 36 ? -9.107 -44.948 -49.594 1.00 31.16 36 ARG C N 1
ATOM 2720 C CA . ARG C 1 36 ? -8.527 -45.754 -48.537 1.00 27.64 36 ARG C CA 1
ATOM 2721 C C . ARG C 1 36 ? -7.934 -44.719 -47.584 1.00 32.16 36 ARG C C 1
ATOM 2722 O O . ARG C 1 36 ? -7.062 -43.928 -47.950 1.00 34.63 36 ARG C O 1
ATOM 2730 N N . THR C 1 37 ? -8.449 -44.709 -46.365 1.00 32.15 37 THR C N 1
ATOM 2731 C CA . THR C 1 37 ? -8.026 -43.755 -45.367 1.00 33.45 37 THR C CA 1
ATOM 2732 C C . THR C 1 37 ? -6.829 -44.175 -44.545 1.00 35.20 37 THR C C 1
ATOM 2733 O O . THR C 1 37 ? -6.547 -45.358 -44.367 1.00 44.11 37 THR C O 1
ATOM 2737 N N . LEU C 1 38 ? -6.139 -43.167 -44.035 1.00 40.27 38 LEU C N 1
ATOM 2738 C CA . LEU C 1 38 ? -4.968 -43.342 -43.196 1.00 41.15 38 LEU C CA 1
ATOM 2739 C C . LEU C 1 38 ? -4.829 -42.078 -42.357 1.00 40.69 38 LEU C C 1
ATOM 2740 O O . LEU C 1 38 ? -4.922 -40.960 -42.876 1.00 38.58 38 LEU C O 1
ATOM 2745 N N . ARG C 1 39 ? -4.644 -42.260 -41.055 1.00 38.63 39 ARG C N 1
ATOM 2746 C CA . ARG C 1 39 ? -4.480 -41.134 -40.157 1.00 36.59 39 ARG C CA 1
ATOM 2747 C C . ARG C 1 39 ? -3.164 -41.301 -39.428 1.00 40.11 39 ARG C C 1
ATOM 2748 O O . ARG C 1 39 ? -2.906 -42.345 -38.829 1.00 39.24 39 ARG C O 1
ATOM 2756 N N . VAL C 1 40 ? -2.335 -40.263 -39.507 1.00 38.52 40 VAL C N 1
ATOM 2757 C CA . VAL C 1 40 ? -1.018 -40.240 -38.888 1.00 36.35 40 VAL C CA 1
ATOM 2758 C C . VAL C 1 40 ? -0.701 -38.823 -38.461 1.00 35.69 40 VAL C C 1
ATOM 2759 O O . VAL C 1 40 ? -1.492 -37.909 -38.680 1.00 41.35 40 VAL C O 1
ATOM 2763 N N . PHE C 1 41 ? 0.469 -38.647 -37.861 1.00 39.38 41 PHE C N 1
ATOM 2764 C CA . PHE C 1 41 ? 0.910 -37.337 -37.406 1.00 35.22 41 PHE C CA 1
ATOM 2765 C C . PHE C 1 41 ? 2.425 -37.248 -37.400 1.00 28.82 41 PHE C C 1
ATOM 2766 O O . PHE C 1 41 ? 3.069 -37.711 -36.466 1.00 35.43 41 PHE C O 1
ATOM 2774 N N . GLU C 1 42 ? 2.990 -36.650 -38.443 1.00 41.39 42 GLU C N 1
ATOM 2775 C CA . GLU C 1 42 ? 4.434 -36.474 -38.535 1.00 42.06 42 GLU C CA 1
ATOM 2776 C C . GLU C 1 42 ? 5.196 -37.792 -38.462 1.00 42.20 42 GLU C C 1
ATOM 2777 O O . GLU C 1 42 ? 6.283 -37.868 -37.898 1.00 45.32 42 GLU C O 1
ATOM 2783 N N . ASP C 1 43 ? 4.603 -38.827 -39.041 1.00 43.98 43 ASP C N 1
ATOM 2784 C CA . ASP C 1 43 ? 5.201 -40.153 -39.099 1.00 32.07 43 ASP C CA 1
ATOM 2785 C C . ASP C 1 43 ? 4.537 -40.786 -40.305 1.00 33.53 43 ASP C C 1
ATOM 2786 O O . ASP C 1 43 ? 3.314 -40.907 -40.349 1.00 28.74 43 ASP C O 1
ATOM 2791 N N . ASN C 1 44 ? 5.338 -41.181 -41.287 1.00 37.76 44 ASN C N 1
ATOM 2792 C CA . ASN C 1 44 ? 4.794 -41.753 -42.509 1.00 38.23 44 ASN C CA 1
ATOM 2793 C C . ASN C 1 44 ? 5.056 -43.235 -42.700 1.00 39.18 44 ASN C C 1
ATOM 2794 O O . ASN C 1 44 ? 4.882 -43.755 -43.802 1.00 38.60 44 ASN C O 1
ATOM 2799 N N . ALA C 1 45 ? 5.472 -43.917 -41.640 1.00 37.69 45 ALA C N 1
ATOM 2800 C CA . ALA C 1 45 ? 5.746 -45.347 -41.742 1.00 41.03 45 ALA C CA 1
ATOM 2801 C C . ALA C 1 45 ? 4.592 -46.048 -42.443 1.00 33.94 45 ALA C C 1
ATOM 2802 O O . ALA C 1 45 ? 4.797 -46.777 -43.414 1.00 39.51 45 ALA C O 1
ATOM 2804 N N . LEU C 1 46 ? 3.378 -45.808 -41.953 1.00 37.24 46 LEU C N 1
ATOM 2805 C CA . LEU C 1 46 ? 2.175 -46.407 -42.521 1.00 30.31 46 LEU C CA 1
ATOM 2806 C C . LEU C 1 46 ? 1.900 -45.955 -43.951 1.00 39.87 46 LEU C C 1
ATOM 2807 O O . LEU C 1 46 ? 1.307 -46.695 -44.735 1.00 47.91 46 LEU C O 1
ATOM 2812 N N . VAL C 1 47 ? 2.321 -44.741 -44.295 1.00 38.74 47 VAL C N 1
ATOM 2813 C CA . VAL C 1 47 ? 2.110 -44.246 -45.647 1.00 36.95 47 VAL C CA 1
ATOM 2814 C C . VAL C 1 47 ? 2.877 -45.119 -46.635 1.00 37.71 47 VAL C C 1
ATOM 2815 O O . VAL C 1 47 ? 2.331 -45.532 -47.656 1.00 26.62 47 VAL C O 1
ATOM 2819 N N . ARG C 1 48 ? 4.144 -45.391 -46.330 1.00 32.83 48 ARG C N 1
ATOM 2820 C CA . ARG C 1 48 ? 4.980 -46.225 -47.200 1.00 47.91 48 ARG C CA 1
ATOM 2821 C C . ARG C 1 48 ? 4.445 -47.652 -47.303 1.00 43.82 48 ARG C C 1
ATOM 2822 O O . ARG C 1 48 ? 4.390 -48.238 -48.386 1.00 41.86 48 ARG C O 1
ATOM 2830 N N . LYS C 1 49 ? 4.063 -48.199 -46.158 1.00 47.93 49 LYS C N 1
ATOM 2831 C CA . LYS C 1 49 ? 3.525 -49.550 -46.068 1.00 49.27 49 LYS C CA 1
ATOM 2832 C C . LYS C 1 49 ? 2.305 -49.718 -46.978 1.00 45.71 49 LYS C C 1
ATOM 2833 O O . LYS C 1 49 ? 2.260 -50.617 -47.821 1.00 44.01 49 LYS C O 1
ATOM 2839 N N . VAL C 1 50 ? 1.328 -48.831 -46.808 1.00 47.07 50 VAL C N 1
ATOM 2840 C CA . VAL C 1 50 ? 0.094 -48.860 -47.582 1.00 36.06 50 VAL C CA 1
ATOM 2841 C C . VAL C 1 50 ? 0.279 -48.709 -49.082 1.00 33.20 50 VAL C C 1
ATOM 2842 O O . VAL C 1 50 ? -0.349 -49.428 -49.859 1.00 32.00 50 VAL C O 1
ATOM 2846 N N . LEU C 1 51 ? 1.129 -47.780 -49.501 1.00 28.26 51 LEU C N 1
ATOM 2847 C CA . LEU C 1 51 ? 1.342 -47.571 -50.929 1.00 34.52 51 LEU C CA 1
ATOM 2848 C C . LEU C 1 51 ? 2.147 -48.685 -51.578 1.00 35.09 51 LEU C C 1
ATOM 2849 O O . LEU C 1 51 ? 2.138 -48.823 -52.798 1.00 36.65 51 LEU C O 1
ATOM 2854 N N . GLU C 1 52 ? 2.850 -49.478 -50.774 1.00 44.66 52 GLU C N 1
ATOM 2855 C CA . GLU C 1 52 ? 3.627 -50.574 -51.341 1.00 47.80 52 GLU C CA 1
ATOM 2856 C C . GLU C 1 52 ? 2.628 -51.648 -51.744 1.00 48.96 52 GLU C C 1
ATOM 2857 O O . GLU C 1 52 ? 2.930 -52.522 -52.562 1.00 51.00 52 GLU C O 1
ATOM 2863 N N . GLU C 1 53 ? 1.433 -51.572 -51.159 1.00 42.78 53 GLU C N 1
ATOM 2864 C CA . GLU C 1 53 ? 0.354 -52.502 -51.484 1.00 41.42 53 GLU C CA 1
ATOM 2865 C C . GLU C 1 53 ? -0.048 -52.227 -52.931 1.00 34.46 53 GLU C C 1
ATOM 2866 O O . GLU C 1 53 ? 0.466 -51.307 -53.567 1.00 36.49 53 GLU C O 1
ATOM 2872 N N . GLU C 1 54 ? -0.968 -53.016 -53.457 1.00 36.98 54 GLU C N 1
ATOM 2873 C CA . GLU C 1 54 ? -1.400 -52.809 -54.826 1.00 41.96 54 GLU C CA 1
ATOM 2874 C C . GLU C 1 54 ? -2.405 -51.661 -54.866 1.00 41.94 54 GLU C C 1
ATOM 2875 O O . GLU C 1 54 ? -3.371 -51.635 -54.096 1.00 37.03 54 GLU C O 1
ATOM 2881 N N . GLY C 1 55 ? -2.155 -50.708 -55.762 1.00 42.37 55 GLY C N 1
ATOM 2882 C CA . GLY C 1 55 ? -3.020 -49.551 -55.902 1.00 34.60 55 GLY C CA 1
ATOM 2883 C C . GLY C 1 55 ? -4.401 -49.871 -56.435 1.00 37.67 55 GLY C C 1
ATOM 2884 O O . GLY C 1 55 ? -5.400 -49.567 -55.795 1.00 39.92 55 GLY C O 1
ATOM 2885 N N . ALA C 1 56 ? -4.458 -50.474 -57.615 1.00 33.07 56 ALA C N 1
ATOM 2886 C CA . ALA C 1 56 ? -5.728 -50.838 -58.233 1.00 37.25 56 ALA C CA 1
ATOM 2887 C C . ALA C 1 56 ? -6.632 -49.629 -58.472 1.00 34.63 56 ALA C C 1
ATOM 2888 O O . ALA C 1 56 ? -7.845 -49.713 -58.287 1.00 28.42 56 ALA C O 1
ATOM 2890 N N . GLY C 1 57 ? -6.038 -48.511 -58.882 1.00 35.25 57 GLY C N 1
ATOM 2891 C CA . GLY C 1 57 ? -6.813 -47.313 -59.155 1.00 36.27 57 GLY C CA 1
ATOM 2892 C C . GLY C 1 57 ? -7.514 -46.683 -57.957 1.00 33.55 57 GLY C C 1
ATOM 2893 O O . GLY C 1 57 ? -8.534 -46.013 -58.110 1.00 34.85 57 GLY C O 1
ATOM 2894 N N . GLN C 1 58 ? -6.972 -46.893 -56.763 1.00 20.01 58 GLN C N 1
ATOM 2895 C CA . GLN C 1 58 ? -7.553 -46.323 -55.554 1.00 23.87 58 GLN C CA 1
ATOM 2896 C C . GLN C 1 58 ? -6.846 -45.012 -55.234 1.00 25.93 58 GLN C C 1
ATOM 2897 O O . GLN C 1 58 ? -5.795 -44.706 -55.798 1.00 28.14 58 GLN C O 1
ATOM 2903 N N . VAL C 1 59 ? -7.425 -44.238 -54.329 1.00 20.79 59 VAL C N 1
ATOM 2904 C CA . VAL C 1 59 ? -6.815 -42.990 -53.918 1.00 26.59 59 VAL C CA 1
ATOM 2905 C C . VAL C 1 59 ? -6.584 -43.045 -52.420 1.00 28.50 59 VAL C C 1
ATOM 2906 O O . VAL C 1 59 ? -7.495 -43.359 -51.642 1.00 28.63 59 VAL C O 1
ATOM 2910 N N . LEU C 1 60 ? -5.351 -42.750 -52.028 1.00 22.33 60 LEU C N 1
ATOM 2911 C CA . LEU C 1 60 ? -4.966 -42.757 -50.628 1.00 27.02 60 LEU C CA 1
ATOM 2912 C C . LEU C 1 60 ? -5.225 -41.372 -50.051 1.00 26.50 60 LEU C C 1
ATOM 2913 O O . LEU C 1 60 ? -4.708 -40.375 -50.561 1.00 26.59 60 LEU C O 1
ATOM 2918 N N . PHE C 1 61 ? -6.052 -41.310 -49.014 1.00 32.49 61 PHE C N 1
ATOM 2919 C CA . PHE C 1 61 ? -6.355 -40.045 -48.367 1.00 29.78 61 PHE C CA 1
ATOM 2920 C C . PHE C 1 61 ? -5.660 -40.032 -47.026 1.00 29.64 61 PHE C C 1
ATOM 2921 O O . PHE C 1 61 ? -6.102 -40.687 -46.086 1.00 33.12 61 PHE C O 1
ATOM 2929 N N . VAL C 1 62 ? -4.567 -39.288 -46.941 1.00 32.11 62 VAL C N 1
ATOM 2930 C CA . VAL C 1 62 ? -3.816 -39.206 -45.699 1.00 30.07 62 VA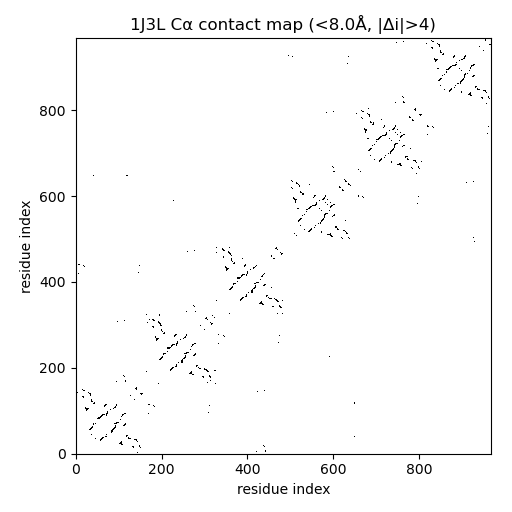L C CA 1
ATOM 2931 C C . VAL C 1 62 ? -4.198 -37.971 -44.891 1.00 34.37 62 VAL C C 1
ATOM 2932 O O . VAL C 1 62 ? -4.302 -36.862 -45.423 1.00 32.46 62 VAL C O 1
ATOM 2936 N N . ASP C 1 63 ? -4.421 -38.182 -43.599 1.00 39.52 63 ASP C N 1
ATOM 2937 C CA . ASP C 1 63 ? -4.764 -37.097 -42.699 1.00 35.05 63 ASP C CA 1
ATOM 2938 C C . ASP C 1 63 ? -3.631 -36.953 -41.704 1.00 38.81 63 ASP C C 1
ATOM 2939 O O . ASP C 1 63 ? -3.600 -37.649 -40.696 1.00 31.87 63 ASP C O 1
ATOM 2944 N N . GLY C 1 64 ? -2.701 -36.051 -42.005 1.00 40.79 64 GLY C N 1
ATOM 2945 C CA . GLY C 1 64 ? -1.567 -35.827 -41.130 1.00 36.66 64 GLY C CA 1
ATOM 2946 C C . GLY C 1 64 ? -1.848 -34.779 -40.078 1.00 29.54 64 GLY C C 1
ATOM 2947 O O . GLY C 1 64 ? -0.928 -34.160 -39.547 1.00 29.03 64 GLY C O 1
ATOM 2948 N N . GLY C 1 65 ? -3.124 -34.578 -39.776 1.00 25.13 65 GLY C N 1
ATOM 2949 C CA . GLY C 1 65 ? -3.490 -33.598 -38.773 1.00 31.72 65 GLY C CA 1
ATOM 2950 C C . GLY C 1 65 ? -3.239 -32.180 -39.242 1.00 31.52 65 GLY C C 1
ATOM 2951 O O . GLY C 1 65 ? -3.171 -31.251 -38.437 1.00 34.04 65 GLY C O 1
ATOM 2952 N N . GLY C 1 66 ? -3.094 -32.019 -40.552 1.00 33.26 66 GLY C N 1
ATOM 2953 C CA . GLY C 1 66 ? -2.854 -30.707 -41.123 1.00 33.05 66 GLY C CA 1
ATOM 2954 C C . GLY C 1 66 ? -1.515 -30.123 -40.724 1.00 34.26 66 GLY C C 1
ATOM 2955 O O . GLY C 1 66 ? -1.307 -28.919 -40.825 1.00 41.82 66 GLY C O 1
ATOM 2956 N N . SER C 1 67 ? -0.598 -30.966 -40.266 1.00 33.12 67 SER C N 1
ATOM 2957 C CA . SER C 1 67 ? 0.710 -30.471 -39.861 1.00 34.18 67 SER C CA 1
ATOM 2958 C C . SER C 1 67 ? 1.635 -30.195 -41.044 1.00 35.21 67 SER C C 1
ATOM 2959 O O . SER C 1 67 ? 1.686 -30.962 -42.007 1.00 25.89 67 SER C O 1
ATOM 2962 N N . LEU C 1 68 ? 2.373 -29.091 -40.959 1.00 26.73 68 LEU C N 1
ATOM 2963 C CA . LEU C 1 68 ? 3.300 -28.724 -42.016 1.00 31.02 68 LEU C CA 1
ATOM 2964 C C . LEU C 1 68 ? 4.739 -28.896 -41.546 1.00 26.24 68 LEU C C 1
ATOM 2965 O O . LEU C 1 68 ? 5.673 -28.523 -42.250 1.00 28.27 68 LEU C O 1
ATOM 2970 N N . ARG C 1 69 ? 4.908 -29.472 -40.359 1.00 27.99 69 ARG C N 1
ATOM 2971 C CA . ARG C 1 69 ? 6.234 -29.671 -39.777 1.00 25.31 69 ARG C CA 1
ATOM 2972 C C . ARG C 1 69 ? 7.071 -30.717 -40.490 1.00 25.60 69 ARG C C 1
ATOM 2973 O O . ARG C 1 69 ? 8.290 -30.595 -40.562 1.00 19.37 69 ARG C O 1
ATOM 2981 N N . THR C 1 70 ? 6.424 -31.764 -40.990 1.00 22.10 70 THR C N 1
ATOM 2982 C CA . THR C 1 70 ? 7.153 -32.814 -41.695 1.00 27.42 70 THR C CA 1
ATOM 2983 C C . THR C 1 70 ? 6.401 -33.288 -42.923 1.00 23.74 70 THR C C 1
ATOM 2984 O O . THR C 1 70 ? 5.180 -33.163 -43.002 1.00 31.11 70 THR C O 1
ATOM 2988 N N . ALA C 1 71 ? 7.143 -33.827 -43.880 1.00 17.82 71 ALA C N 1
ATOM 2989 C CA . ALA C 1 71 ? 6.563 -34.346 -45.103 1.00 26.23 71 ALA C CA 1
ATOM 2990 C C . ALA C 1 71 ? 6.203 -35.841 -44.945 1.00 33.83 71 ALA C C 1
ATOM 2991 O O . ALA C 1 71 ? 7.024 -36.666 -44.538 1.00 33.07 71 ALA C O 1
ATOM 2993 N N . LEU C 1 72 ? 4.962 -36.175 -45.272 1.00 28.46 72 LEU C N 1
ATOM 2994 C CA . LEU C 1 72 ? 4.476 -37.538 -45.168 1.00 25.78 72 LEU C CA 1
ATOM 2995 C C . LEU C 1 72 ? 4.723 -38.300 -46.455 1.00 26.35 72 LEU C C 1
ATOM 2996 O O . LEU C 1 72 ? 4.477 -39.502 -46.529 1.00 27.17 72 LEU C O 1
ATOM 3001 N N . LEU C 1 73 ? 5.203 -37.599 -47.471 1.00 25.39 73 LEU C N 1
ATOM 3002 C CA . LEU C 1 73 ? 5.457 -38.231 -48.750 1.00 23.64 73 LEU C CA 1
ATOM 3003 C C . LEU C 1 73 ? 6.444 -37.432 -49.590 1.00 25.93 73 LEU C C 1
ATOM 3004 O O . LEU C 1 73 ? 6.434 -36.198 -49.588 1.00 30.29 73 LEU C O 1
ATOM 3009 N N . GLY C 1 74 ? 7.308 -38.150 -50.300 1.00 27.63 74 GLY C N 1
ATOM 3010 C CA . GLY C 1 74 ? 8.300 -37.507 -51.139 1.00 28.76 74 GLY C CA 1
ATOM 3011 C C . GLY C 1 74 ? 8.316 -38.083 -52.538 1.00 22.32 74 GLY C C 1
ATOM 3012 O O . GLY C 1 74 ? 7.363 -38.735 -52.959 1.00 28.22 74 GLY C O 1
ATOM 3013 N N . GLY C 1 75 ? 9.404 -37.836 -53.257 1.00 21.60 75 GLY C N 1
ATOM 3014 C CA . GLY C 1 75 ? 9.526 -38.329 -54.610 1.00 26.42 75 GLY C CA 1
ATOM 3015 C C . GLY C 1 75 ? 9.563 -39.841 -54.686 1.00 36.10 75 GLY C C 1
ATOM 3016 O O . GLY C 1 75 ? 8.827 -40.450 -55.462 1.00 36.79 75 GLY C O 1
ATOM 3017 N N . ASN C 1 76 ? 10.428 -40.450 -53.882 1.00 33.67 76 ASN C N 1
ATOM 3018 C CA . ASN C 1 76 ? 10.558 -41.897 -53.869 1.00 35.79 76 ASN C CA 1
ATOM 3019 C C . ASN C 1 76 ? 9.216 -42.584 -53.610 1.00 37.96 76 ASN C C 1
ATOM 3020 O O . ASN C 1 76 ? 8.816 -43.486 -54.347 1.00 33.06 76 ASN C O 1
ATOM 3025 N N . LEU C 1 77 ? 8.519 -42.152 -52.567 1.00 27.21 77 LEU C N 1
ATOM 3026 C CA . LEU C 1 77 ? 7.234 -42.741 -52.249 1.00 34.09 77 LEU C CA 1
ATOM 3027 C C . LEU C 1 77 ? 6.197 -42.403 -53.323 1.00 33.38 77 LEU C C 1
ATOM 3028 O O . LEU C 1 77 ? 5.313 -43.205 -53.608 1.00 29.16 77 LEU C O 1
ATOM 3033 N N . ALA C 1 78 ? 6.300 -41.221 -53.924 1.00 37.40 78 ALA C N 1
ATOM 3034 C CA . ALA C 1 78 ? 5.356 -40.847 -54.975 1.00 34.90 78 ALA C CA 1
ATOM 3035 C C . ALA C 1 78 ? 5.534 -41.797 -56.167 1.00 32.66 78 ALA C C 1
ATOM 3036 O O . ALA C 1 78 ? 4.561 -42.345 -56.680 1.00 35.98 78 ALA C O 1
ATOM 3038 N N . ARG C 1 79 ? 6.778 -41.994 -56.597 1.00 25.32 79 ARG C N 1
ATOM 3039 C CA . ARG C 1 79 ? 7.049 -42.886 -57.715 1.00 28.12 79 ARG C CA 1
ATOM 3040 C C . ARG C 1 79 ? 6.578 -44.310 -57.418 1.00 26.64 79 ARG C C 1
ATOM 3041 O O . ARG C 1 79 ? 6.006 -44.956 -58.290 1.00 28.26 79 ARG C O 1
ATOM 3049 N N . ARG C 1 80 ? 6.790 -44.789 -56.192 1.00 25.81 80 ARG C N 1
ATOM 3050 C CA . ARG C 1 80 ? 6.354 -46.138 -55.820 1.00 34.91 80 ARG C CA 1
ATOM 3051 C C . ARG C 1 80 ? 4.854 -46.255 -56.039 1.00 40.66 80 ARG C C 1
ATOM 3052 O O . ARG C 1 80 ? 4.380 -47.173 -56.711 1.00 46.63 80 ARG C O 1
ATOM 3060 N N . ALA C 1 81 ? 4.113 -45.315 -55.458 1.00 41.12 81 ALA C N 1
ATOM 3061 C CA . ALA C 1 81 ? 2.661 -45.298 -55.569 1.00 42.84 81 ALA C CA 1
ATOM 3062 C C . ALA C 1 81 ? 2.233 -45.420 -57.024 1.00 36.80 81 ALA C C 1
ATOM 3063 O O . ALA C 1 81 ? 1.356 -46.217 -57.356 1.00 37.81 81 ALA C O 1
ATOM 3065 N N . TRP C 1 82 ? 2.861 -44.628 -57.886 1.00 32.45 82 TRP C N 1
ATOM 3066 C CA . TRP C 1 82 ? 2.559 -44.651 -59.313 1.00 35.26 82 TRP C CA 1
ATOM 3067 C C . TRP C 1 82 ? 2.836 -46.030 -59.917 1.00 36.47 82 TRP C C 1
ATOM 3068 O O . TRP C 1 82 ? 2.018 -46.558 -60.668 1.00 36.33 82 TRP C O 1
ATOM 3079 N N . GLU C 1 83 ? 3.986 -46.610 -59.588 1.00 27.45 83 GLU C N 1
ATOM 3080 C CA . GLU C 1 83 ? 4.335 -47.927 -60.108 1.00 36.25 83 GLU C CA 1
ATOM 3081 C C . GLU C 1 83 ? 3.453 -49.023 -59.511 1.00 31.89 83 GLU C C 1
ATOM 3082 O O . GLU C 1 83 ? 3.397 -50.134 -60.027 1.00 39.07 83 GLU C O 1
ATOM 3088 N N . LYS C 1 84 ? 2.751 -48.701 -58.430 1.00 38.21 84 LYS C N 1
ATOM 3089 C CA . LYS C 1 84 ? 1.867 -49.665 -57.789 1.00 35.51 84 LYS C CA 1
ATOM 3090 C C . LYS C 1 84 ? 0.417 -49.530 -58.244 1.00 36.75 84 LYS C C 1
ATOM 3091 O O . LYS C 1 84 ? -0.452 -50.256 -57.774 1.00 45.07 84 LYS C O 1
ATOM 3097 N N . GLY C 1 85 ? 0.157 -48.592 -59.149 1.00 34.34 85 GLY C N 1
ATOM 3098 C CA . GLY C 1 85 ? -1.190 -48.425 -59.668 1.00 31.14 85 GLY C CA 1
ATOM 3099 C C . GLY C 1 85 ? -2.173 -47.480 -58.992 1.00 34.13 85 GLY C C 1
ATOM 3100 O O . GLY C 1 85 ? -3.346 -47.449 -59.376 1.00 34.18 85 GLY C O 1
ATOM 3101 N N . TRP C 1 86 ? -1.725 -46.712 -58.003 1.00 31.41 86 TRP C N 1
ATOM 3102 C CA . TRP C 1 86 ? -2.623 -45.784 -57.322 1.00 29.39 86 TRP C CA 1
ATOM 3103 C C . TRP C 1 86 ? -3.010 -44.631 -58.251 1.00 30.04 86 TRP C C 1
ATOM 3104 O O . TRP C 1 86 ? -2.189 -44.162 -59.031 1.00 24.57 86 TRP C O 1
ATOM 3115 N N . ALA C 1 87 ? -4.264 -44.187 -58.173 1.00 25.61 87 ALA C N 1
ATOM 3116 C CA . ALA C 1 87 ? -4.743 -43.080 -59.004 1.00 27.62 87 ALA C CA 1
ATOM 3117 C C . ALA C 1 87 ? -4.217 -41.761 -58.437 1.00 25.58 87 ALA C C 1
ATOM 3118 O O . ALA C 1 87 ? -3.934 -40.818 -59.176 1.00 24.33 87 ALA C O 1
ATOM 3120 N N . GLY C 1 88 ? -4.080 -41.709 -57.115 1.00 26.53 88 GLY C N 1
ATOM 3121 C CA . GLY C 1 88 ? -3.575 -40.509 -56.483 1.00 23.90 88 GLY C CA 1
ATOM 3122 C C . GLY C 1 88 ? -3.479 -40.594 -54.971 1.00 30.49 88 GLY C C 1
ATOM 3123 O O . GLY C 1 88 ? -3.981 -41.535 -54.341 1.00 27.18 88 GLY C O 1
ATOM 3124 N N . VAL C 1 89 ? -2.811 -39.598 -54.397 1.00 23.53 89 VAL C N 1
ATOM 3125 C CA . VAL C 1 89 ? -2.631 -39.481 -52.963 1.00 21.74 89 VAL C CA 1
ATOM 3126 C C . VAL C 1 89 ? -3.042 -38.059 -52.558 1.00 30.28 89 VAL C C 1
ATOM 3127 O O . VAL C 1 89 ? -2.653 -37.078 -53.199 1.00 22.89 89 VAL C O 1
ATOM 3131 N N . VAL C 1 90 ? -3.855 -37.962 -51.513 1.00 24.90 90 VAL C N 1
ATOM 3132 C CA . VAL C 1 90 ? -4.309 -36.682 -51.000 1.00 22.71 90 VAL C CA 1
ATOM 3133 C C . VAL C 1 90 ? -3.751 -36.564 -49.590 1.00 24.23 90 VAL C C 1
ATOM 3134 O O . VAL C 1 90 ? -3.981 -37.431 -48.748 1.00 32.34 90 VAL C O 1
ATOM 3138 N N . VAL C 1 91 ? -3.023 -35.492 -49.318 1.00 23.47 91 VAL C N 1
ATOM 3139 C CA . VAL C 1 91 ? -2.428 -35.365 -48.002 1.00 17.59 91 VAL C CA 1
ATOM 3140 C C . VAL C 1 91 ? -2.869 -34.141 -47.225 1.00 23.48 91 VAL C C 1
ATOM 3141 O O . VAL C 1 91 ? -2.610 -33.013 -47.633 1.00 37.73 91 VAL C O 1
ATOM 3145 N N . HIS C 1 92 ? -3.546 -34.369 -46.106 1.00 29.39 92 HIS C N 1
ATOM 3146 C CA . HIS C 1 92 ? -3.956 -33.268 -45.247 1.00 30.40 92 HIS C CA 1
ATOM 3147 C C . HIS C 1 92 ? -2.723 -33.008 -44.398 1.00 27.21 92 HIS C C 1
ATOM 3148 O O . HIS C 1 92 ? -2.701 -33.314 -43.204 1.00 26.19 92 HIS C O 1
ATOM 3155 N N . GLY C 1 93 ? -1.688 -32.476 -45.042 1.00 34.30 93 GLY C N 1
ATOM 3156 C CA . GLY C 1 93 ? -0.439 -32.189 -44.363 1.00 29.30 93 GLY C CA 1
ATOM 3157 C C . GLY C 1 93 ? 0.621 -31.754 -45.354 1.00 29.36 93 GLY C C 1
ATOM 3158 O O . GLY C 1 93 ? 0.309 -31.118 -46.357 1.00 33.87 93 GLY C O 1
ATOM 3159 N N . ALA C 1 94 ? 1.872 -32.116 -45.098 1.00 26.04 94 ALA C N 1
ATOM 3160 C CA . ALA C 1 94 ? 2.965 -31.708 -45.971 1.00 19.80 94 ALA C CA 1
ATOM 3161 C C . ALA C 1 94 ? 3.669 -32.852 -46.705 1.00 27.52 94 ALA C C 1
ATOM 3162 O O . ALA C 1 94 ? 3.581 -34.015 -46.315 1.00 22.76 94 ALA C O 1
ATOM 3164 N N . VAL C 1 95 ? 4.361 -32.486 -47.779 1.00 17.99 95 VAL C N 1
ATOM 3165 C CA . VAL C 1 95 ? 5.122 -33.405 -48.609 1.00 22.79 95 VAL C CA 1
ATOM 3166 C C . VAL C 1 95 ? 6.399 -32.668 -49.021 1.00 27.33 95 VAL C C 1
ATOM 3167 O O . VAL C 1 95 ? 6.617 -31.521 -48.624 1.00 23.50 95 VAL C O 1
ATOM 3171 N N . ARG C 1 96 ? 7.248 -33.327 -49.798 1.00 23.18 96 ARG C N 1
ATOM 3172 C CA . ARG C 1 96 ? 8.474 -32.698 -50.259 1.00 26.06 96 ARG C CA 1
ATOM 3173 C C . ARG C 1 96 ? 8.936 -33.227 -51.616 1.00 26.85 96 ARG C C 1
ATOM 3174 O O . ARG C 1 96 ? 8.300 -34.106 -52.203 1.00 22.69 96 ARG C O 1
ATOM 3182 N N . ASP C 1 97 ? 10.040 -32.675 -52.109 1.00 26.76 97 ASP C N 1
ATOM 3183 C CA . ASP C 1 97 ? 10.581 -33.038 -53.416 1.00 29.81 97 ASP C CA 1
ATOM 3184 C C . ASP C 1 97 ? 9.627 -32.502 -54.483 1.00 36.05 97 ASP C C 1
ATOM 3185 O O . ASP C 1 97 ? 9.264 -33.211 -55.432 1.00 28.56 97 ASP C O 1
ATOM 3190 N N . THR C 1 98 ? 9.218 -31.249 -54.302 1.00 28.53 98 THR C N 1
ATOM 3191 C CA . THR C 1 98 ? 8.306 -30.571 -55.218 1.00 27.97 98 THR C CA 1
ATOM 3192 C C . THR C 1 98 ? 8.661 -30.835 -56.677 1.00 28.12 98 THR C C 1
ATOM 3193 O O . THR C 1 98 ? 7.797 -31.138 -57.497 1.00 36.69 98 THR C O 1
ATOM 3197 N N . GLU C 1 99 ? 9.940 -30.722 -56.993 1.00 29.11 99 GLU C N 1
ATOM 3198 C CA . GLU C 1 99 ? 10.424 -30.941 -58.349 1.00 40.01 99 GLU C CA 1
ATOM 3199 C C . GLU C 1 99 ? 10.188 -32.372 -58.856 1.00 35.46 99 GLU C C 1
ATOM 3200 O O . GLU C 1 99 ? 9.842 -32.577 -60.022 1.00 27.45 99 GLU C O 1
ATOM 3206 N N . GLU C 1 100 ? 10.367 -33.351 -57.973 1.00 27.53 100 GLU C N 1
ATOM 3207 C CA . GLU C 1 100 ? 10.166 -34.759 -58.312 1.00 26.28 100 GLU C CA 1
ATOM 3208 C C . GLU C 1 100 ? 8.690 -35.147 -58.389 1.00 28.47 100 GLU C C 1
ATOM 3209 O O . GLU C 1 100 ? 8.295 -35.949 -59.227 1.00 26.16 100 GLU C O 1
ATOM 3215 N N . LEU C 1 101 ? 7.878 -34.590 -57.498 1.00 31.23 101 LEU C N 1
ATOM 3216 C CA . LEU C 1 101 ? 6.458 -34.902 -57.481 1.00 26.93 101 LEU C CA 1
ATOM 3217 C C . LEU C 1 101 ? 5.773 -34.544 -58.804 1.00 26.17 101 LEU C C 1
ATOM 3218 O O . LEU C 1 101 ? 4.976 -35.319 -59.345 1.00 35.35 101 LEU C O 1
ATOM 3223 N N . ARG C 1 102 ? 6.097 -33.367 -59.323 1.00 29.49 102 ARG C N 1
ATOM 3224 C CA . ARG C 1 102 ? 5.498 -32.871 -60.561 1.00 34.10 102 ARG C CA 1
ATOM 3225 C C . ARG C 1 102 ? 5.708 -33.802 -61.748 1.00 33.61 102 ARG C C 1
ATOM 3226 O O . ARG C 1 102 ? 4.950 -33.751 -62.724 1.00 18.84 102 ARG C O 1
ATOM 3234 N N . GLU C 1 103 ? 6.726 -34.655 -61.652 1.00 32.77 103 GLU C N 1
ATOM 3235 C CA . GLU C 1 103 ? 7.057 -35.590 -62.720 1.00 40.54 103 GLU C CA 1
ATOM 3236 C C . GLU C 1 103 ? 6.217 -36.861 -62.721 1.00 37.65 103 GLU C C 1
ATOM 3237 O O . GLU C 1 103 ? 6.044 -37.493 -63.763 1.00 46.34 103 GLU C O 1
ATOM 3243 N N . VAL C 1 104 ? 5.688 -37.228 -61.561 1.00 31.35 104 VAL C N 1
ATOM 3244 C CA . VAL C 1 104 ? 4.867 -38.431 -61.439 1.00 33.86 104 VAL C CA 1
ATOM 3245 C C . VAL C 1 104 ? 3.436 -38.196 -61.944 1.00 35.42 104 VAL C C 1
ATOM 3246 O O . VAL C 1 104 ? 2.685 -37.404 -61.366 1.00 27.47 104 VAL C O 1
ATOM 3250 N N . PRO C 1 105 ? 3.036 -38.908 -63.017 1.00 33.12 105 PRO C N 1
ATOM 3251 C CA . PRO C 1 105 ? 1.708 -38.797 -63.631 1.00 30.83 105 PRO C CA 1
ATOM 3252 C C . PRO C 1 105 ? 0.512 -39.300 -62.831 1.00 34.60 105 PRO C C 1
ATOM 3253 O O . PRO C 1 105 ? -0.315 -40.042 -63.357 1.00 37.47 105 PRO C O 1
ATOM 3257 N N . ILE C 1 106 ? 0.420 -38.903 -61.566 1.00 29.20 106 ILE C N 1
ATOM 3258 C CA . ILE C 1 106 ? -0.717 -39.284 -60.739 1.00 32.52 106 ILE C CA 1
ATOM 3259 C C . ILE C 1 106 ? -1.148 -38.084 -59.900 1.00 32.50 106 ILE C C 1
ATOM 3260 O O . ILE C 1 106 ? -0.487 -37.046 -59.896 1.00 32.40 106 ILE C O 1
ATOM 3265 N N . GLY C 1 107 ? -2.256 -38.227 -59.188 1.00 32.58 107 GLY C N 1
ATOM 3266 C CA . GLY C 1 107 ? -2.728 -37.132 -58.366 1.00 29.52 107 GLY C CA 1
ATOM 3267 C C . GLY C 1 107 ? -1.963 -37.027 -57.063 1.00 31.44 107 GLY C C 1
ATOM 3268 O O . GLY C 1 107 ? -1.824 -38.006 -56.343 1.00 31.60 107 GLY C O 1
ATOM 3269 N N . LEU C 1 108 ? -1.464 -35.835 -56.759 1.00 23.95 108 LEU C N 1
ATOM 3270 C CA . LEU C 1 108 ? -0.726 -35.611 -55.528 1.00 31.89 108 LEU C CA 1
ATOM 3271 C C . LEU C 1 108 ? -1.095 -34.247 -54.936 1.00 25.63 108 LEU C C 1
ATOM 3272 O O . LEU C 1 108 ? -0.610 -33.217 -55.391 1.00 29.17 108 LEU C O 1
ATOM 3277 N N . LEU C 1 109 ? -1.963 -34.254 -53.930 1.00 26.31 109 LEU C N 1
ATOM 3278 C CA . LEU C 1 109 ? -2.407 -33.027 -53.267 1.00 24.85 109 LEU C CA 1
ATOM 3279 C C . LEU C 1 109 ? -1.912 -32.932 -51.825 1.00 20.22 109 LEU C C 1
ATOM 3280 O O . LEU C 1 109 ? -1.894 -33.929 -51.092 1.00 25.28 109 LEU C O 1
ATOM 3285 N N . ALA C 1 110 ? -1.511 -31.732 -51.419 1.00 22.00 110 ALA C N 1
ATOM 3286 C CA . ALA C 1 110 ? -1.030 -31.500 -50.056 1.00 18.23 110 ALA C CA 1
ATOM 3287 C C . ALA C 1 110 ? -1.192 -30.021 -49.715 1.00 25.74 110 ALA C C 1
ATOM 3288 O O . ALA C 1 110 ? -1.292 -29.180 -50.610 1.00 27.92 110 ALA C O 1
ATOM 3290 N N . LEU C 1 111 ? -1.213 -29.705 -48.426 1.00 21.56 111 LEU C N 1
ATOM 3291 C CA . LEU C 1 111 ? -1.376 -28.324 -47.996 1.00 23.81 111 LEU C CA 1
ATOM 3292 C C . LEU C 1 111 ? -0.161 -27.480 -48.360 1.00 25.82 111 LEU C C 1
ATOM 3293 O O . LEU C 1 111 ? -0.297 -26.325 -48.763 1.00 27.91 111 LEU C O 1
ATOM 3298 N N . ALA C 1 112 ? 1.025 -28.057 -48.225 1.00 25.93 112 ALA C N 1
ATOM 3299 C CA . ALA C 1 112 ? 2.250 -27.333 -48.534 1.00 23.10 112 ALA C CA 1
ATOM 3300 C C . ALA C 1 112 ? 3.426 -28.285 -48.662 1.00 27.70 112 ALA C C 1
ATOM 3301 O O . ALA C 1 112 ? 3.314 -29.475 -48.378 1.00 17.18 112 ALA C O 1
ATOM 3303 N N . ALA C 1 113 ? 4.558 -27.746 -49.090 1.00 26.70 113 ALA C N 1
ATOM 3304 C CA . ALA C 1 113 ? 5.767 -28.533 -49.212 1.00 19.89 113 ALA C CA 1
ATOM 3305 C C . ALA C 1 113 ? 6.593 -28.141 -47.995 1.00 25.26 113 ALA C C 1
ATOM 3306 O O . ALA C 1 113 ? 6.561 -26.985 -47.571 1.00 27.66 113 ALA C O 1
ATOM 3308 N N . THR C 1 114 ? 7.300 -29.103 -47.411 1.00 26.43 114 THR C N 1
ATOM 3309 C CA . THR C 1 114 ? 8.121 -28.832 -46.239 1.00 26.00 114 THR C CA 1
ATOM 3310 C C . THR C 1 114 ? 9.391 -29.674 -46.299 1.00 36.00 114 THR C C 1
ATOM 3311 O O . THR C 1 114 ? 9.366 -30.834 -46.708 1.00 33.33 114 THR C O 1
ATOM 3315 N N . PRO C 1 115 ? 10.525 -29.092 -45.887 1.00 32.35 115 PRO C N 1
ATOM 3316 C CA . PRO C 1 115 ? 11.836 -29.753 -45.896 1.00 39.55 115 PRO C CA 1
ATOM 3317 C C . PRO C 1 115 ? 12.006 -31.093 -45.186 1.00 37.36 115 PRO C C 1
ATOM 3318 O O . PRO C 1 115 ? 12.239 -32.114 -45.834 1.00 34.35 115 PRO C O 1
ATOM 3322 N N . LYS C 1 116 ? 11.899 -31.085 -43.860 1.00 34.92 116 LYS C N 1
ATOM 3323 C CA . LYS C 1 116 ? 12.089 -32.295 -43.063 1.00 28.77 116 LYS C CA 1
ATOM 3324 C C . LYS C 1 116 ? 11.260 -33.530 -43.373 1.00 27.55 116 LYS C C 1
ATOM 3325 O O . LYS C 1 116 ? 10.089 -33.464 -43.728 1.00 31.63 116 LYS C O 1
ATOM 3331 N N . LYS C 1 117 ? 11.906 -34.671 -43.197 1.00 30.01 117 LYS C N 1
ATOM 3332 C CA . LYS C 1 117 ? 11.294 -35.971 -43.387 1.00 34.98 117 LYS C CA 1
ATOM 3333 C C . LYS C 1 117 ? 10.505 -36.287 -42.108 1.00 30.20 117 LYS C C 1
ATOM 3334 O O . LYS C 1 117 ? 10.820 -35.773 -41.033 1.00 33.23 117 LYS C O 1
ATOM 3340 N N . SER C 1 118 ? 9.478 -37.120 -42.223 1.00 32.70 118 SER C N 1
ATOM 3341 C CA . SER C 1 118 ? 8.695 -37.511 -41.059 1.00 38.31 118 SER C CA 1
ATOM 3342 C C . SER C 1 118 ? 9.408 -38.669 -40.361 1.00 38.27 118 SER C C 1
ATOM 3343 O O . SER C 1 118 ? 10.412 -39.181 -40.856 1.00 39.59 118 SER C O 1
ATOM 3346 N N . ALA C 1 119 ? 8.889 -39.074 -39.210 1.00 38.22 119 ALA C N 1
ATOM 3347 C CA . ALA C 1 119 ? 9.478 -40.177 -38.462 1.00 43.62 119 ALA C CA 1
ATOM 3348 C C . ALA C 1 119 ? 9.062 -41.493 -39.113 1.00 43.34 119 ALA C C 1
ATOM 3349 O O . ALA C 1 119 ? 8.081 -41.552 -39.855 1.00 46.56 119 ALA C O 1
ATOM 3351 N N . LYS C 1 120 ? 9.814 -42.548 -38.832 1.00 50.06 120 LYS C N 1
ATOM 3352 C CA . LYS C 1 120 ? 9.545 -43.851 -39.419 1.00 48.91 120 LYS C CA 1
ATOM 3353 C C . LYS C 1 120 ? 9.279 -44.934 -38.378 1.00 49.48 120 LYS C C 1
ATOM 3354 O O . LYS C 1 120 ? 9.917 -45.981 -38.388 1.00 50.36 120 LYS C O 1
ATOM 3360 N N . GLU C 1 121 ? 8.330 -44.671 -37.485 1.00 53.24 121 GLU C N 1
ATOM 3361 C CA . GLU C 1 121 ? 7.969 -45.619 -36.438 1.00 57.01 121 GLU C CA 1
ATOM 3362 C C . GLU C 1 121 ? 6.803 -46.479 -36.904 1.00 58.88 121 GLU C C 1
ATOM 3363 O O . GLU C 1 121 ? 6.966 -47.683 -37.126 1.00 61.48 121 GLU C O 1
ATOM 3369 N N . GLY C 1 122 ? 5.629 -45.866 -37.047 1.00 49.45 122 GLY C N 1
ATOM 3370 C CA . GLY C 1 122 ? 4.467 -46.612 -37.507 1.00 46.31 122 GLY C CA 1
ATOM 3371 C C . GLY C 1 122 ? 3.159 -46.342 -36.790 1.00 42.65 122 GLY C C 1
ATOM 3372 O O . GLY C 1 122 ? 2.218 -47.133 -36.881 1.00 42.55 122 GLY C O 1
ATOM 3373 N N . LYS C 1 123 ? 3.096 -45.229 -36.068 1.00 45.18 123 LYS C N 1
ATOM 3374 C CA . LYS C 1 123 ? 1.880 -44.864 -35.353 1.00 43.54 123 LYS C CA 1
ATOM 3375 C C . LYS C 1 123 ? 0.824 -44.458 -36.381 1.00 43.99 123 LYS C C 1
ATOM 3376 O O . LYS C 1 123 ? 1.156 -43.998 -37.474 1.00 48.79 123 LYS C O 1
ATOM 3382 N N . GLY C 1 124 ? -0.447 -44.636 -36.038 1.00 42.46 124 GLY C N 1
ATOM 3383 C CA . GLY C 1 124 ? -1.505 -44.280 -36.968 1.00 40.68 124 GLY C CA 1
ATOM 3384 C C . GLY C 1 124 ? -2.500 -45.400 -37.219 1.00 41.71 124 GLY C C 1
ATOM 3385 O O . GLY C 1 124 ? -2.281 -46.546 -36.818 1.00 39.65 124 GLY C O 1
ATOM 3386 N N . GLU C 1 125 ? -3.594 -45.073 -37.900 1.00 31.78 125 GLU C N 1
ATOM 3387 C CA . GLU C 1 125 ? -4.635 -46.051 -38.183 1.00 46.58 125 GLU C CA 1
ATOM 3388 C C . GLU C 1 125 ? -5.013 -46.120 -39.662 1.00 46.85 125 GLU C C 1
ATOM 3389 O O . GLU C 1 125 ? -5.086 -45.096 -40.343 1.00 51.82 125 GLU C O 1
ATOM 3395 N N . VAL C 1 126 ? -5.260 -47.331 -40.152 1.00 41.63 126 VAL C N 1
ATOM 3396 C CA . VAL C 1 126 ? -5.640 -47.516 -41.542 1.00 42.21 126 VAL C CA 1
ATOM 3397 C C . VAL C 1 126 ? -7.132 -47.787 -41.624 1.00 40.49 126 VAL C C 1
ATOM 3398 O O . VAL C 1 126 ? -7.753 -48.183 -40.641 1.00 52.33 126 VAL C O 1
ATOM 3402 N N . ASP C 1 127 ? -7.696 -47.553 -42.802 1.00 47.63 127 ASP C N 1
ATOM 3403 C CA . ASP C 1 127 ? -9.113 -47.776 -43.075 1.00 46.29 127 ASP C CA 1
ATOM 3404 C C . ASP C 1 127 ? -10.081 -47.403 -41.961 1.00 49.96 127 ASP C C 1
ATOM 3405 O O . ASP C 1 127 ? -10.914 -48.219 -41.560 1.00 47.47 127 ASP C O 1
ATOM 3410 N N . VAL C 1 128 ? -9.972 -46.174 -41.465 1.00 46.63 128 VAL C N 1
ATOM 3411 C CA . VAL C 1 128 ? -10.862 -45.696 -40.418 1.00 37.01 128 VAL C CA 1
ATOM 3412 C C . VAL C 1 128 ? -11.526 -44.411 -40.888 1.00 42.09 128 VAL C C 1
ATOM 3413 O O . VAL C 1 128 ? -11.001 -43.712 -41.758 1.00 35.00 128 VAL C O 1
ATOM 3417 N N . PRO C 1 129 ? -12.704 -44.093 -40.331 1.00 48.27 129 PRO C N 1
ATOM 3418 C CA . PRO C 1 129 ? -13.421 -42.874 -40.707 1.00 45.09 129 PRO C CA 1
ATOM 3419 C C . PRO C 1 129 ? -12.510 -41.679 -40.448 1.00 45.04 129 PRO C C 1
ATOM 3420 O O . PRO C 1 129 ? -11.773 -41.665 -39.462 1.00 46.44 129 PRO C O 1
ATOM 3424 N N . LEU C 1 130 ? -12.540 -40.688 -41.331 1.00 37.00 130 LEU C N 1
ATOM 3425 C CA . LEU C 1 130 ? -11.705 -39.506 -41.142 1.00 41.40 130 LEU C CA 1
ATOM 3426 C C . LEU C 1 130 ? -12.549 -38.245 -41.032 1.00 40.95 130 LEU C C 1
ATOM 3427 O O . LEU C 1 130 ? -13.741 -38.250 -41.343 1.00 45.70 130 LEU C O 1
ATOM 3432 N N . LYS C 1 131 ? -11.927 -37.163 -40.581 1.00 37.68 131 LYS C N 1
ATOM 3433 C CA . LYS C 1 131 ? -12.620 -35.893 -40.477 1.00 41.43 131 LYS C CA 1
ATOM 3434 C C . LYS C 1 131 ? -11.635 -34.796 -40.835 1.00 40.48 131 LYS C C 1
ATOM 3435 O O . LYS C 1 131 ? -10.770 -34.425 -40.036 1.00 42.92 131 LYS C O 1
ATOM 3441 N N . VAL C 1 132 ? -11.759 -34.307 -42.065 1.00 32.45 132 VAL C N 1
ATOM 3442 C CA . VAL C 1 132 ? -10.886 -33.265 -42.585 1.00 17.86 132 VAL C CA 1
ATOM 3443 C C . VAL C 1 132 ? -11.714 -32.040 -42.917 1.00 23.18 132 VAL C C 1
ATOM 3444 O O . VAL C 1 132 ? -12.646 -32.112 -43.712 1.00 28.38 132 VAL C O 1
ATOM 3448 N N . LEU C 1 133 ? -11.362 -30.915 -42.308 1.00 30.16 133 LEU C N 1
ATOM 3449 C CA . LEU C 1 133 ? -12.064 -29.665 -42.541 1.00 27.20 133 LEU C CA 1
ATOM 3450 C C . LEU C 1 133 ? -13.581 -29.825 -42.412 1.00 31.38 133 LEU C C 1
ATOM 3451 O O . LEU C 1 133 ? -14.345 -29.301 -43.226 1.00 28.67 133 LEU C O 1
ATOM 3456 N N . GLY C 1 134 ? -13.999 -30.567 -41.386 1.00 29.53 134 GLY C N 1
ATOM 3457 C CA . GLY C 1 134 ? -15.412 -30.763 -41.114 1.00 26.26 134 GLY C CA 1
ATOM 3458 C C . GLY C 1 134 ? -16.158 -31.722 -42.015 1.00 34.80 134 GLY C C 1
ATOM 3459 O O . GLY C 1 134 ? -17.388 -31.782 -41.978 1.00 36.03 134 GLY C O 1
ATOM 3460 N N . VAL C 1 135 ? -15.421 -32.482 -42.815 1.00 33.19 135 VAL C N 1
ATOM 3461 C CA . VAL C 1 135 ? -16.026 -33.435 -43.735 1.00 36.19 135 VAL C CA 1
ATOM 3462 C C . VAL C 1 135 ? -15.562 -34.856 -43.432 1.00 37.67 135 VAL C C 1
ATOM 3463 O O . VAL C 1 135 ? -14.390 -35.086 -43.145 1.00 37.97 135 VAL C O 1
ATOM 3467 N N . GLU C 1 136 ? -16.488 -35.808 -43.498 1.00 37.80 136 GLU C N 1
ATOM 3468 C CA . GLU C 1 136 ? -16.159 -37.208 -43.237 1.00 41.40 136 GLU C CA 1
ATOM 3469 C C . GLU C 1 136 ? -15.626 -37.952 -44.455 1.00 36.67 136 GLU C C 1
ATOM 3470 O O . GLU C 1 136 ? -16.253 -37.962 -45.516 1.00 42.07 136 GLU C O 1
ATOM 3476 N N . VAL C 1 137 ? -14.455 -38.562 -44.289 1.00 33.98 137 VAL C N 1
ATOM 3477 C CA . VAL C 1 137 ? -13.808 -39.340 -45.346 1.00 35.59 137 VAL C CA 1
ATOM 3478 C C . VAL C 1 137 ? -14.007 -40.785 -44.922 1.00 35.00 137 VAL C C 1
ATOM 3479 O O . VAL C 1 137 ? -13.379 -41.253 -43.966 1.00 28.41 137 VAL C O 1
ATOM 3483 N N . LEU C 1 138 ? -14.887 -41.488 -45.625 1.00 26.39 138 LEU C N 1
ATOM 3484 C CA . LEU C 1 138 ? -15.190 -42.865 -45.268 1.00 32.02 138 LEU C CA 1
ATOM 3485 C C . LEU C 1 138 ? -14.621 -43.959 -46.154 1.00 33.87 138 LEU C C 1
ATOM 3486 O O . LEU C 1 138 ? -14.739 -43.914 -47.377 1.00 29.62 138 LEU C O 1
ATOM 3491 N N . PRO C 1 139 ? -13.992 -44.970 -45.535 1.00 43.17 139 PRO C N 1
ATOM 3492 C CA . PRO C 1 139 ? -13.414 -46.084 -46.292 1.00 46.04 139 PRO C CA 1
ATOM 3493 C C . PRO C 1 139 ? -14.479 -46.688 -47.205 1.00 42.13 139 PRO C C 1
ATOM 3494 O O . PRO C 1 139 ? -15.639 -46.818 -46.806 1.00 41.30 139 PRO C O 1
ATOM 3498 N N . GLY C 1 140 ? -14.090 -47.040 -48.429 1.00 40.67 140 GLY C N 1
ATOM 3499 C CA . GLY C 1 140 ? -15.043 -47.614 -49.360 1.00 38.57 140 GLY C CA 1
ATOM 3500 C C . GLY C 1 140 ? -15.694 -46.566 -50.243 1.00 41.42 140 GLY C C 1
ATOM 3501 O O . GLY C 1 140 ? -16.328 -46.903 -51.241 1.00 34.47 140 GLY C O 1
ATOM 3502 N N . SER C 1 141 ? -15.550 -45.296 -49.868 1.00 37.13 141 SER C N 1
ATOM 3503 C CA . SER C 1 141 ? -16.106 -44.192 -50.649 1.00 33.78 141 SER C CA 1
ATOM 3504 C C . SER C 1 141 ? -15.284 -43.961 -51.919 1.00 32.32 141 SER C C 1
ATOM 3505 O O . SER C 1 141 ? -14.145 -44.416 -52.031 1.00 31.98 141 SER C O 1
ATOM 3508 N N . PHE C 1 142 ? -15.866 -43.248 -52.874 1.00 35.49 142 PHE C N 1
ATOM 3509 C CA . PHE C 1 142 ? -15.194 -42.968 -54.135 1.00 24.82 142 PHE C CA 1
ATOM 3510 C C . PHE C 1 142 ? -14.808 -41.494 -54.165 1.00 38.86 142 PHE C C 1
ATOM 3511 O O . PHE C 1 142 ? -15.680 -40.620 -54.095 1.00 44.04 142 PHE C O 1
ATOM 3519 N N . LEU C 1 143 ? -13.509 -41.211 -54.255 1.00 35.02 143 LEU C N 1
ATOM 3520 C CA . LEU C 1 143 ? -13.052 -39.823 -54.287 1.00 27.27 143 LEU C CA 1
ATOM 3521 C C . LEU C 1 143 ? -12.857 -39.320 -55.712 1.00 26.23 143 LEU C C 1
ATOM 3522 O O . LEU C 1 143 ? -12.283 -40.005 -56.555 1.00 32.50 143 LEU C O 1
ATOM 3527 N N . LEU C 1 144 ? -13.343 -38.111 -55.965 1.00 32.52 144 LEU C N 1
ATOM 3528 C CA . LEU C 1 144 ? -13.225 -37.472 -57.271 1.00 38.48 144 LEU C CA 1
ATOM 3529 C C . LEU C 1 144 ? -12.461 -36.176 -57.046 1.00 34.22 144 LEU C C 1
ATOM 3530 O O . LEU C 1 144 ? -12.765 -35.434 -56.112 1.00 44.49 144 LEU C O 1
ATOM 3535 N N . ALA C 1 145 ? -11.480 -35.889 -57.892 1.00 33.27 145 ALA C N 1
ATOM 3536 C CA . ALA C 1 145 ? -10.700 -34.675 -57.708 1.00 27.18 145 ALA C CA 1
ATOM 3537 C C . ALA C 1 145 ? -10.370 -33.924 -58.979 1.00 33.42 145 ALA C C 1
ATOM 3538 O O . ALA C 1 145 ? -10.079 -34.528 -60.016 1.00 26.56 145 ALA C O 1
ATOM 3540 N N . ASP C 1 146 ? -10.423 -32.597 -58.887 1.00 25.74 146 ASP C N 1
ATOM 3541 C CA . ASP C 1 146 ? -10.068 -31.733 -60.005 1.00 27.76 146 ASP C CA 1
ATOM 3542 C C . ASP C 1 146 ? -9.731 -30.328 -59.507 1.00 23.14 146 ASP C C 1
ATOM 3543 O O . ASP C 1 146 ? -9.611 -30.102 -58.300 1.00 27.00 146 ASP C O 1
ATOM 3548 N N . GLU C 1 147 ? -9.571 -29.394 -60.438 1.00 22.76 147 GLU C N 1
ATOM 3549 C CA . GLU C 1 147 ? -9.213 -28.017 -60.105 1.00 27.40 147 GLU C CA 1
ATOM 3550 C C . GLU C 1 147 ? -10.161 -27.300 -59.154 1.00 20.64 147 GLU C C 1
ATOM 3551 O O . GLU C 1 147 ? -9.781 -26.324 -58.530 1.00 32.81 147 GLU C O 1
ATOM 3557 N N . ASP C 1 148 ? -11.393 -27.775 -59.043 1.00 28.98 148 ASP C N 1
ATOM 3558 C CA . ASP C 1 148 ? -12.339 -27.127 -58.161 1.00 21.32 148 ASP C CA 1
ATOM 3559 C C . ASP C 1 148 ? -12.378 -27.730 -56.771 1.00 25.40 148 ASP C C 1
ATOM 3560 O O . ASP C 1 148 ? -13.154 -27.259 -55.933 1.00 19.85 148 ASP C O 1
ATOM 3565 N N . GLY C 1 149 ? -11.528 -28.740 -56.523 1.00 32.05 149 GLY C N 1
ATOM 3566 C CA . GLY C 1 149 ? -11.489 -29.437 -55.234 1.00 28.21 149 GLY C CA 1
ATOM 3567 C C . GLY C 1 149 ? -11.809 -30.929 -55.250 1.00 29.87 149 GLY C C 1
ATOM 3568 O O . GLY C 1 149 ? -11.555 -31.593 -56.242 1.00 23.32 149 GLY C O 1
ATOM 3569 N N . LEU C 1 150 ? -12.417 -31.438 -54.179 1.00 32.00 150 LEU C N 1
ATOM 3570 C CA . LEU C 1 150 ? -12.688 -32.870 -54.056 1.00 32.93 150 LEU C CA 1
ATOM 3571 C C . LEU C 1 150 ? -14.145 -33.257 -53.736 1.00 25.80 150 LEU C C 1
ATOM 3572 O O . LEU C 1 150 ? -14.874 -32.528 -53.030 1.00 33.15 150 LEU C O 1
ATOM 3577 N N . LEU C 1 151 ? -14.564 -34.409 -54.259 1.00 22.08 151 LEU C N 1
ATOM 3578 C CA . LEU C 1 151 ? -15.896 -34.930 -53.994 1.00 19.31 151 LEU C CA 1
ATOM 3579 C C . LEU C 1 151 ? -15.893 -36.395 -53.568 1.00 26.11 151 LEU C C 1
ATOM 3580 O O . LEU C 1 151 ? -15.460 -37.260 -54.319 1.00 26.98 151 LEU C O 1
ATOM 3585 N N . LEU C 1 152 ? -16.434 -36.681 -52.386 1.00 25.48 152 LEU C N 1
ATOM 3586 C CA . LEU C 1 152 ? -16.506 -38.061 -51.887 1.00 28.39 152 LEU C CA 1
ATOM 3587 C C . LEU C 1 152 ? -17.903 -38.636 -52.085 1.00 32.05 152 LEU C C 1
ATOM 3588 O O . LEU C 1 152 ? -18.868 -38.143 -51.504 1.00 32.23 152 LEU C O 1
ATOM 3593 N N . LEU C 1 153 ? -17.993 -39.666 -52.928 1.00 23.03 153 LEU C N 1
ATOM 3594 C CA . LEU C 1 153 ? -19.256 -40.315 -53.243 1.00 33.31 153 LEU C CA 1
ATOM 3595 C C . LEU C 1 153 ? -19.275 -41.751 -52.746 1.00 40.71 153 LEU C C 1
ATOM 3596 O O . LEU C 1 153 ? -18.243 -42.418 -52.704 1.00 37.62 153 LEU C O 1
ATOM 3601 N N . PRO C 1 154 ? -20.463 -42.249 -52.378 1.00 48.03 154 PRO C N 1
ATOM 3602 C CA . PRO C 1 154 ? -20.634 -43.618 -51.881 1.00 49.36 154 PRO C CA 1
ATOM 3603 C C . PRO C 1 154 ? -20.549 -44.675 -52.986 1.00 51.12 154 PRO C C 1
ATOM 3604 O O . PRO C 1 154 ? -20.475 -45.875 -52.704 1.00 43.83 154 PRO C O 1
ATOM 3608 N N . GLU C 1 155 ? -20.562 -44.221 -54.238 1.00 50.24 155 GLU C N 1
ATOM 3609 C CA . GLU C 1 155 ? -20.501 -45.117 -55.393 1.00 49.78 155 GLU C CA 1
ATOM 3610 C C . GLU C 1 155 ? -19.992 -44.394 -56.634 1.00 50.80 155 GLU C C 1
ATOM 3611 O O . GLU C 1 155 ? -20.391 -43.262 -56.912 1.00 53.38 155 GLU C O 1
ATOM 3617 N N . PRO C 1 156 ? -19.107 -45.044 -57.404 1.00 49.08 156 PRO C N 1
ATOM 3618 C CA . PRO C 1 156 ? -18.566 -44.432 -58.621 1.00 54.09 156 PRO C CA 1
ATOM 3619 C C . PRO C 1 156 ? -19.696 -43.927 -59.521 1.00 59.70 156 PRO C C 1
ATOM 3620 O O . PRO C 1 156 ? -20.745 -44.565 -59.625 1.00 56.30 156 PRO C O 1
ATOM 3624 N N . PRO C 1 157 ? -19.501 -42.771 -60.176 1.00 61.11 157 PRO C N 1
ATOM 3625 C CA . PRO C 1 157 ? -20.541 -42.228 -61.059 1.00 64.32 157 PRO C CA 1
ATOM 3626 C C . PRO C 1 157 ? -20.858 -43.223 -62.173 1.00 66.19 157 PRO C C 1
ATOM 3627 O O . PRO C 1 157 ? -19.999 -44.015 -62.560 1.00 65.01 157 PRO C O 1
ATOM 3631 N N . SER C 1 158 ? -22.084 -43.183 -62.688 1.00 76.49 158 SER C N 1
ATOM 3632 C CA . SER C 1 158 ? -22.479 -44.098 -63.758 1.00 87.17 158 SER C CA 1
ATOM 3633 C C . SER C 1 158 ? -22.976 -43.371 -65.008 1.00 88.97 158 SER C C 1
ATOM 3634 O O . SER C 1 158 ? -22.774 -42.166 -65.165 1.00 89.38 158 SER C O 1
ATOM 3637 N N . GLY C 1 159 ? -23.623 -44.122 -65.895 1.00 92.57 159 GLY C N 1
ATOM 3638 C CA . GLY C 1 159 ? -24.141 -43.559 -67.129 1.00 93.74 159 GLY C CA 1
ATOM 3639 C C . GLY C 1 159 ? -24.369 -44.648 -68.163 1.00 96.17 159 GLY C C 1
ATOM 3640 O O . GLY C 1 159 ? -25.103 -44.455 -69.134 1.00 97.15 159 GLY C O 1
ATOM 3641 N N . VAL C 1 160 ? -23.731 -45.796 -67.945 1.00 96.96 160 VAL C N 1
ATOM 3642 C CA . VAL C 1 160 ? -23.843 -46.946 -68.839 1.00 99.36 160 VAL C CA 1
ATOM 3643 C C . VAL C 1 160 ? -25.296 -47.211 -69.232 1.00 101.42 160 VAL C C 1
ATOM 3644 O O . VAL C 1 160 ? -25.697 -46.981 -70.377 1.00 97.63 160 VAL C O 1
ATOM 3648 N N . ARG C 1 161 ? -26.076 -47.697 -68.269 1.00 101.62 161 ARG C N 1
ATOM 3649 C CA . ARG C 1 161 ? -27.486 -48.003 -68.485 1.00 100.41 161 ARG C CA 1
ATOM 3650 C C . ARG C 1 161 ? -28.345 -47.491 -67.330 1.00 98.53 161 ARG C C 1
ATOM 3651 O O . ARG C 1 161 ? -28.075 -47.912 -66.185 1.00 95.59 161 ARG C O 1
ATOM 3659 N N . MET D 1 1 ? -6.250 -7.543 -37.829 1.00 94.71 1 MET D N 1
ATOM 3660 C CA . MET D 1 1 ? -6.328 -6.780 -36.549 1.00 90.82 1 MET D CA 1
ATOM 3661 C C . MET D 1 1 ? -5.340 -7.303 -35.506 1.00 85.21 1 MET D C 1
ATOM 3662 O O . MET D 1 1 ? -4.332 -7.921 -35.846 1.00 79.10 1 MET D O 1
ATOM 3667 N N . GLU D 1 2 ? -5.635 -7.039 -34.235 1.00 88.03 2 GLU D N 1
ATOM 3668 C CA . GLU D 1 2 ? -4.790 -7.477 -33.127 1.00 81.83 2 GLU D CA 1
ATOM 3669 C C . GLU D 1 2 ? -5.377 -6.950 -31.817 1.00 76.21 2 GLU D C 1
ATOM 3670 O O . GLU D 1 2 ? -6.539 -7.215 -31.511 1.00 75.10 2 GLU D O 1
ATOM 3676 N N . ALA D 1 3 ? -4.578 -6.206 -31.055 1.00 68.95 3 ALA D N 1
ATOM 3677 C CA . ALA D 1 3 ? -5.022 -5.634 -29.784 1.00 66.00 3 ALA D CA 1
ATOM 3678 C C . ALA D 1 3 ? -5.546 -6.700 -28.821 1.00 66.26 3 ALA D C 1
ATOM 3679 O O . ALA D 1 3 ? -6.618 -7.268 -29.025 1.00 69.75 3 ALA D O 1
ATOM 3681 N N . ARG D 1 4 ? -4.790 -6.958 -27.762 1.00 64.14 4 ARG D N 1
ATOM 3682 C CA . ARG D 1 4 ? -5.183 -7.962 -26.785 1.00 60.15 4 ARG D CA 1
ATOM 3683 C C . ARG D 1 4 ? -5.867 -7.373 -25.548 1.00 60.62 4 ARG D C 1
ATOM 3684 O O . ARG D 1 4 ? -5.481 -6.312 -25.048 1.00 54.89 4 ARG D O 1
ATOM 3692 N N . THR D 1 5 ? -6.887 -8.079 -25.065 1.00 60.82 5 THR D N 1
ATOM 3693 C CA . THR D 1 5 ? -7.644 -7.671 -23.883 1.00 58.93 5 THR D CA 1
ATOM 3694 C C . THR D 1 5 ? -6.671 -7.473 -22.725 1.00 53.31 5 THR D C 1
ATOM 3695 O O . THR D 1 5 ? -6.847 -6.597 -21.877 1.00 38.27 5 THR D O 1
ATOM 3699 N N . THR D 1 6 ? -5.635 -8.302 -22.706 1.00 56.42 6 THR D N 1
ATOM 3700 C CA . THR D 1 6 ? -4.625 -8.238 -21.665 1.00 58.78 6 THR D CA 1
ATOM 3701 C C . THR D 1 6 ? -3.788 -6.966 -21.801 1.00 64.53 6 THR D C 1
ATOM 3702 O O . THR D 1 6 ? -3.518 -6.284 -20.812 1.00 62.16 6 THR D O 1
ATOM 3706 N N . ASP D 1 7 ? -3.396 -6.638 -23.029 1.00 67.84 7 ASP D N 1
ATOM 3707 C CA . ASP D 1 7 ? -2.594 -5.443 -23.276 1.00 64.19 7 ASP D CA 1
ATOM 3708 C C . ASP D 1 7 ? -3.363 -4.164 -22.948 1.00 63.51 7 ASP D C 1
ATOM 3709 O O . ASP D 1 7 ? -2.827 -3.253 -22.320 1.00 67.22 7 ASP D O 1
ATOM 3714 N N . LEU D 1 8 ? -4.624 -4.102 -23.364 1.00 61.86 8 LEU D N 1
ATOM 3715 C CA . LEU D 1 8 ? -5.445 -2.919 -23.128 1.00 61.06 8 LEU D CA 1
ATOM 3716 C C . LEU D 1 8 ? -5.972 -2.805 -21.704 1.00 62.99 8 LEU D C 1
ATOM 3717 O O . LEU D 1 8 ? -6.610 -1.812 -21.343 1.00 54.43 8 LEU D O 1
ATOM 3722 N N . SER D 1 9 ? -5.714 -3.825 -20.896 1.00 65.25 9 SER D N 1
ATOM 3723 C CA . SER D 1 9 ? -6.159 -3.808 -19.510 1.00 62.27 9 SER D CA 1
ATOM 3724 C C . SER D 1 9 ? -5.211 -2.905 -18.733 1.00 63.08 9 SER D C 1
ATOM 3725 O O . SER D 1 9 ? -5.628 -2.120 -17.878 1.00 55.55 9 SER D O 1
ATOM 3728 N N . ASP D 1 10 ? -3.928 -3.021 -19.060 1.00 64.01 10 ASP D N 1
ATOM 3729 C CA . ASP D 1 10 ? -2.883 -2.239 -18.418 1.00 72.40 10 ASP D CA 1
ATOM 3730 C C . ASP D 1 10 ? -3.084 -0.744 -18.645 1.00 75.53 10 ASP D C 1
ATOM 3731 O O . ASP D 1 10 ? -2.654 0.073 -17.831 1.00 81.08 10 ASP D O 1
ATOM 3736 N N . LEU D 1 11 ? -3.737 -0.393 -19.750 1.00 75.37 11 LEU D N 1
ATOM 3737 C CA . LEU D 1 11 ? -3.987 1.005 -20.084 1.00 69.07 11 LEU D CA 1
ATOM 3738 C C . LEU D 1 11 ? -5.271 1.562 -19.483 1.00 70.83 11 LEU D C 1
ATOM 3739 O O . LEU D 1 11 ? -5.349 2.753 -19.181 1.00 74.89 11 LEU D O 1
ATOM 3744 N N . TYR D 1 12 ? -6.277 0.712 -19.310 1.00 71.11 12 TYR D N 1
ATOM 3745 C CA . TYR D 1 12 ? -7.544 1.165 -18.748 1.00 79.51 12 TYR D CA 1
ATOM 3746 C C . TYR D 1 12 ? -7.878 0.515 -17.403 1.00 83.75 12 TYR D C 1
ATOM 3747 O O . TYR D 1 12 ? -8.760 -0.343 -17.316 1.00 78.83 12 TYR D O 1
ATOM 3756 N N . PRO D 1 13 ? -7.178 0.927 -16.331 1.00 85.88 13 PRO D N 1
ATOM 3757 C CA . PRO D 1 13 ? -7.409 0.381 -14.988 1.00 83.64 13 PRO D CA 1
ATOM 3758 C C . PRO D 1 13 ? -8.860 0.606 -14.572 1.00 82.81 13 PRO D C 1
ATOM 3759 O O . PRO D 1 13 ? -9.402 -0.108 -13.729 1.00 84.84 13 PRO D O 1
ATOM 3763 N N . GLU D 1 14 ? -9.470 1.617 -15.183 1.00 82.30 14 GLU D N 1
ATOM 3764 C CA . GLU D 1 14 ? -10.853 2.006 -14.923 1.00 80.99 14 GLU D CA 1
ATOM 3765 C C . GLU D 1 14 ? -11.814 1.007 -15.544 1.00 81.47 14 GLU D C 1
ATOM 3766 O O . GLU D 1 14 ? -13.000 0.952 -15.202 1.00 84.81 14 GLU D O 1
ATOM 3772 N N . GLY D 1 15 ? -11.276 0.222 -16.466 1.00 77.01 15 GLY D N 1
ATOM 3773 C CA . GLY D 1 15 ? -12.066 -0.770 -17.148 1.00 75.93 15 GLY D CA 1
ATOM 3774 C C . GLY D 1 15 ? -12.228 -2.051 -16.363 1.00 73.02 15 GLY D C 1
ATOM 3775 O O . GLY D 1 15 ? -11.256 -2.588 -15.768 1.00 67.23 15 GLY D O 1
ATOM 3776 N N . GLU D 1 16 ? -13.487 -2.521 -16.377 1.00 66.71 16 GLU D N 1
ATOM 3777 C CA . GLU D 1 16 ? -13.956 -3.769 -15.722 1.00 66.32 16 GLU D CA 1
ATOM 3778 C C . GLU D 1 16 ? -13.628 -4.949 -16.602 1.00 61.94 16 GLU D C 1
ATOM 3779 O O . GLU D 1 16 ? -13.590 -4.835 -17.811 1.00 65.69 16 GLU D O 1
ATOM 3785 N N . ALA D 1 17 ? -13.385 -6.089 -15.992 1.00 53.60 17 ALA D N 1
ATOM 3786 C CA . ALA D 1 17 ? -13.106 -7.293 -16.748 1.00 47.30 17 ALA D CA 1
ATOM 3787 C C . ALA D 1 17 ? -13.921 -8.499 -16.330 1.00 51.40 17 ALA D C 1
ATOM 3788 O O . ALA D 1 17 ? -14.681 -8.446 -15.328 1.00 43.61 17 ALA D O 1
ATOM 3790 N N . LEU D 1 18 ? -13.742 -9.597 -17.083 1.00 49.15 18 LEU D N 1
ATOM 3791 C CA . LEU D 1 18 ? -14.434 -10.846 -16.796 1.00 50.71 18 LEU D CA 1
ATOM 3792 C C . LEU D 1 18 ? -13.429 -11.906 -17.235 1.00 49.16 18 LEU D C 1
ATOM 3793 O O . LEU D 1 18 ? -12.792 -11.774 -18.343 1.00 42.10 18 LEU D O 1
ATOM 3798 N N . PRO D 1 19 ? -13.263 -12.966 -16.389 1.00 47.36 19 PRO D N 1
ATOM 3799 C CA . PRO D 1 19 ? -12.328 -14.013 -16.774 1.00 44.02 19 PRO D CA 1
ATOM 3800 C C . PRO D 1 19 ? -12.931 -14.775 -17.922 1.00 37.96 19 PRO D C 1
ATOM 3801 O O . PRO D 1 19 ? -14.068 -14.518 -18.271 1.00 34.06 19 PRO D O 1
ATOM 3813 N N . VAL D 1 21 ? -14.609 -17.592 -18.598 1.00 33.79 21 VAL D N 1
ATOM 3814 C CA . VAL D 1 21 ? -15.338 -18.723 -18.038 1.00 41.64 21 VAL D CA 1
ATOM 3815 C C . VAL D 1 21 ? -16.392 -19.177 -19.029 1.00 43.60 21 VAL D C 1
ATOM 3816 O O . VAL D 1 21 ? -17.189 -20.067 -18.739 1.00 44.82 21 VAL D O 1
ATOM 3820 N N . PHE D 1 22 ? -16.390 -18.547 -20.200 1.00 36.32 22 PHE D N 1
ATOM 3821 C CA . PHE D 1 22 ? -17.317 -18.908 -21.261 1.00 35.65 22 PHE D CA 1
ATOM 3822 C C . PHE D 1 22 ? -16.516 -19.747 -22.231 1.00 30.46 22 PHE D C 1
ATOM 3823 O O . PHE D 1 22 ? -15.288 -19.714 -22.222 1.00 34.58 22 PHE D O 1
ATOM 3831 N N . LYS D 1 23 ? -17.215 -20.506 -23.062 1.00 36.70 23 LYS D N 1
ATOM 3832 C CA . LYS D 1 23 ? -16.560 -21.325 -24.064 1.00 35.06 23 LYS D CA 1
ATOM 3833 C C . LYS D 1 23 ? -16.794 -20.646 -25.418 1.00 37.41 23 LYS D C 1
ATOM 3834 O O . LYS D 1 23 ? -17.880 -20.136 -25.688 1.00 40.14 23 LYS D O 1
ATOM 3840 N N . SER D 1 24 ? -15.756 -20.618 -26.246 1.00 40.11 24 SER D N 1
ATOM 3841 C CA . SER D 1 24 ? -15.809 -19.992 -27.560 1.00 39.12 24 SER D CA 1
ATOM 3842 C C . SER D 1 24 ? -16.466 -20.946 -28.549 1.00 35.12 24 SER D C 1
ATOM 3843 O O . SER D 1 24 ? -15.923 -22.004 -28.860 1.00 40.84 24 SER D O 1
ATOM 3846 N N . PHE D 1 25 ? -17.645 -20.558 -29.029 1.00 33.91 25 PHE D N 1
ATOM 3847 C CA . PHE D 1 25 ? -18.424 -21.358 -29.971 1.00 29.46 25 PHE D CA 1
ATOM 3848 C C . PHE D 1 25 ? -18.351 -20.872 -31.426 1.00 28.58 25 PHE D C 1
ATOM 3849 O O . PHE D 1 25 ? -18.480 -21.662 -32.354 1.00 29.56 25 PHE D O 1
ATOM 3857 N N . GLY D 1 26 ? -18.167 -19.571 -31.619 1.00 30.16 26 GLY D N 1
ATOM 3858 C CA . GLY D 1 26 ? -18.111 -19.023 -32.964 1.00 29.17 26 GLY D CA 1
ATOM 3859 C C . GLY D 1 26 ? -16.827 -19.246 -33.740 1.00 24.05 26 GLY D C 1
ATOM 3860 O O . GLY D 1 26 ? -15.863 -19.811 -33.229 1.00 26.18 26 GLY D O 1
ATOM 3861 N N . GLY D 1 27 ? -16.834 -18.800 -34.996 1.00 31.33 27 GLY D N 1
ATOM 3862 C CA . GLY D 1 27 ? -15.682 -18.940 -35.873 1.00 26.10 27 GLY D CA 1
ATOM 3863 C C . GLY D 1 27 ? -14.550 -17.988 -35.522 1.00 29.36 27 GLY D C 1
ATOM 3864 O O . GLY D 1 27 ? -13.460 -18.087 -36.078 1.00 36.68 27 GLY D O 1
ATOM 3865 N N . ARG D 1 28 ? -14.809 -17.065 -34.598 1.00 31.13 28 ARG D N 1
ATOM 3866 C CA . ARG D 1 28 ? -13.798 -16.111 -34.156 1.00 31.36 28 ARG D CA 1
ATOM 3867 C C . ARG D 1 28 ? -13.748 -16.052 -32.637 1.00 41.43 28 ARG D C 1
ATOM 3868 O O . ARG D 1 28 ? -14.787 -15.935 -31.985 1.00 37.89 28 ARG D O 1
ATOM 3876 N N . ALA D 1 29 ? -12.537 -16.124 -32.086 1.00 44.83 29 ALA D N 1
ATOM 3877 C CA . ALA D 1 29 ? -12.322 -16.070 -30.640 1.00 36.16 29 ALA D CA 1
ATOM 3878 C C . ALA D 1 29 ? -12.061 -14.630 -30.234 1.00 42.49 29 ALA D C 1
ATOM 3879 O O . ALA D 1 29 ? -12.457 -14.192 -29.152 1.00 45.56 29 ALA D O 1
ATOM 3881 N N . ARG D 1 30 ? -11.390 -13.894 -31.114 1.00 39.22 30 ARG D N 1
ATOM 3882 C CA . ARG D 1 30 ? -11.085 -12.496 -30.859 1.00 39.50 30 ARG D CA 1
ATOM 3883 C C . ARG D 1 30 ? -12.077 -11.610 -31.605 1.00 33.60 30 ARG D C 1
ATOM 3884 O O . ARG D 1 30 ? -12.204 -11.693 -32.827 1.00 41.85 30 ARG D O 1
ATOM 3892 N N . PHE D 1 31 ? -12.792 -10.776 -30.858 1.00 37.95 31 PHE D N 1
ATOM 3893 C CA . PHE D 1 31 ? -13.777 -9.871 -31.440 1.00 40.12 31 PHE D CA 1
ATOM 3894 C C . PHE D 1 31 ? -14.090 -8.713 -30.503 1.00 42.33 31 PHE D C 1
ATOM 3895 O O . PHE D 1 31 ? -13.744 -8.745 -29.322 1.00 43.67 31 PHE D O 1
ATOM 3903 N N . ALA D 1 32 ? -14.756 -7.695 -31.039 1.00 47.20 32 ALA D N 1
ATOM 3904 C CA . ALA D 1 32 ? -15.111 -6.511 -30.264 1.00 50.01 32 ALA D CA 1
ATOM 3905 C C . ALA D 1 32 ? -16.186 -5.663 -30.948 1.00 56.96 32 ALA D C 1
ATOM 3906 O O . ALA D 1 32 ? -16.583 -5.936 -32.083 1.00 60.58 32 ALA D O 1
ATOM 3908 N N . GLY D 1 33 ? -16.649 -4.629 -30.250 1.00 59.90 33 GLY D N 1
ATOM 3909 C CA . GLY D 1 33 ? -17.663 -3.749 -30.805 1.00 62.82 33 GLY D CA 1
ATOM 3910 C C . GLY D 1 33 ? -18.535 -3.119 -29.735 1.00 62.85 33 GLY D C 1
ATOM 3911 O O . GLY D 1 33 ? -18.710 -3.701 -28.663 1.00 63.27 33 GLY D O 1
ATOM 3912 N N . ARG D 1 34 ? -19.075 -1.932 -30.010 1.00 64.62 34 ARG D N 1
ATOM 3913 C CA . ARG D 1 34 ? -19.941 -1.261 -29.044 1.00 61.42 34 ARG D CA 1
ATOM 3914 C C . ARG D 1 34 ? -20.877 -2.307 -28.467 1.00 54.14 34 ARG D C 1
ATOM 3915 O O . ARG D 1 34 ? -21.263 -3.247 -29.157 1.00 51.28 34 ARG D O 1
ATOM 3923 N N . VAL D 1 35 ? -21.249 -2.140 -27.205 1.00 58.67 35 VAL D N 1
ATOM 3924 C CA . VAL D 1 35 ? -22.100 -3.115 -26.540 1.00 50.60 35 VAL D CA 1
ATOM 3925 C C . VAL D 1 35 ? -23.589 -2.816 -26.466 1.00 45.13 35 VAL D C 1
ATOM 3926 O O . VAL D 1 35 ? -24.011 -1.737 -26.065 1.00 52.27 35 VAL D O 1
ATOM 3930 N N . ARG D 1 36 ? -24.374 -3.804 -26.866 1.00 47.85 36 ARG D N 1
ATOM 3931 C CA . ARG D 1 36 ? -25.823 -3.741 -26.796 1.00 48.91 36 ARG D CA 1
ATOM 3932 C C . ARG D 1 36 ? -26.104 -4.749 -25.695 1.00 51.45 36 ARG D C 1
ATOM 3933 O O . ARG D 1 36 ? -25.315 -5.669 -25.485 1.00 48.79 36 ARG D O 1
ATOM 3941 N N . THR D 1 37 ? -27.208 -4.587 -24.983 1.00 50.60 37 THR D N 1
ATOM 3942 C CA . THR D 1 37 ? -27.509 -5.510 -23.902 1.00 47.20 37 THR D CA 1
ATOM 3943 C C . THR D 1 37 ? -28.914 -6.076 -24.011 1.00 49.22 37 THR D C 1
ATOM 3944 O O . THR D 1 37 ? -29.750 -5.565 -24.750 1.00 43.47 37 THR D O 1
ATOM 3948 N N . LEU D 1 38 ? -29.161 -7.147 -23.274 1.00 48.77 38 LEU D N 1
ATOM 3949 C CA . LEU D 1 38 ? -30.457 -7.797 -23.292 1.00 53.55 38 LEU D CA 1
ATOM 3950 C C . LEU D 1 38 ? -30.476 -8.840 -22.184 1.00 53.55 38 LEU D C 1
ATOM 3951 O O . LEU D 1 38 ? -29.591 -9.692 -22.103 1.00 54.51 38 LEU D O 1
ATOM 3956 N N . ARG D 1 39 ? -31.476 -8.756 -21.318 1.00 53.60 39 ARG D N 1
ATOM 3957 C CA . ARG D 1 39 ? -31.606 -9.705 -20.228 1.00 49.65 39 ARG D CA 1
ATOM 3958 C C . ARG D 1 39 ? -32.903 -10.468 -20.443 1.00 47.96 39 ARG D C 1
ATOM 3959 O O . ARG D 1 39 ? -33.970 -9.869 -20.577 1.00 49.55 39 ARG D O 1
ATOM 3967 N N . VAL D 1 40 ? -32.797 -11.792 -20.492 1.00 41.33 40 VAL D N 1
ATOM 3968 C CA . VAL D 1 40 ? -33.949 -12.657 -20.709 1.00 32.45 40 VAL D CA 1
ATOM 3969 C C . VAL D 1 40 ? -33.830 -13.898 -19.830 1.00 40.05 40 VAL D C 1
ATOM 3970 O O . VAL D 1 40 ? -32.885 -14.023 -19.055 1.00 37.66 40 VAL D O 1
ATOM 3974 N N . PHE D 1 41 ? -34.785 -14.814 -19.946 1.00 34.35 41 PHE D N 1
ATOM 3975 C CA . PHE D 1 41 ? -34.747 -16.031 -19.145 1.00 36.12 41 PHE D CA 1
ATOM 3976 C C . PHE D 1 41 ? -35.433 -17.187 -19.859 1.00 36.02 41 PHE D C 1
ATOM 3977 O O . PHE D 1 41 ? -36.658 -17.238 -19.950 1.00 38.51 41 PHE D O 1
ATOM 3985 N N . GLU D 1 42 ? -34.623 -18.114 -20.361 1.00 36.92 42 GLU D N 1
ATOM 3986 C CA . GLU D 1 42 ? -35.107 -19.287 -21.079 1.00 40.62 42 GLU D CA 1
ATOM 3987 C C . GLU D 1 42 ? -36.068 -18.896 -22.207 1.00 49.02 42 GLU D C 1
ATOM 3988 O O . GLU D 1 42 ? -36.890 -19.701 -22.653 1.00 46.55 42 GLU D O 1
ATOM 3994 N N . ASP D 1 43 ? -35.936 -17.653 -22.666 1.00 48.98 43 ASP D N 1
ATOM 3995 C CA . ASP D 1 43 ? -36.751 -17.102 -23.749 1.00 54.35 43 ASP D CA 1
ATOM 3996 C C . ASP D 1 43 ? -35.859 -16.193 -24.592 1.00 45.16 43 ASP D C 1
ATOM 3997 O O . ASP D 1 43 ? -35.179 -15.320 -24.052 1.00 47.69 43 ASP D O 1
ATOM 4002 N N . ASN D 1 44 ? -35.871 -16.380 -25.909 1.00 41.76 44 ASN D N 1
ATOM 4003 C CA . ASN D 1 44 ? -35.011 -15.582 -26.788 1.00 50.39 44 ASN D CA 1
ATOM 4004 C C . ASN D 1 44 ? -35.704 -14.762 -27.880 1.00 51.34 44 ASN D C 1
ATOM 4005 O O . ASN D 1 44 ? -35.027 -14.124 -28.690 1.00 50.28 44 ASN D O 1
ATOM 4010 N N . ALA D 1 45 ? -37.033 -14.775 -27.915 1.00 49.46 45 ALA D N 1
ATOM 4011 C CA . ALA D 1 45 ? -37.766 -14.027 -28.935 1.00 56.31 45 ALA D CA 1
ATOM 4012 C C . ALA D 1 45 ? -37.230 -12.602 -29.113 1.00 52.60 45 ALA D C 1
ATOM 4013 O O . ALA D 1 45 ? -37.396 -11.993 -30.170 1.00 60.62 45 ALA D O 1
ATOM 4015 N N . LEU D 1 46 ? -36.581 -12.077 -28.081 1.00 51.76 46 LEU D N 1
ATOM 4016 C CA . LEU D 1 46 ? -36.019 -10.737 -28.142 1.00 50.03 46 LEU D CA 1
ATOM 4017 C C . LEU D 1 46 ? -34.575 -10.797 -28.622 1.00 52.37 46 LEU D C 1
ATOM 4018 O O . LEU D 1 46 ? -34.063 -9.833 -29.190 1.00 61.84 46 LEU D O 1
ATOM 4023 N N . VAL D 1 47 ? -33.910 -11.921 -28.373 1.00 50.58 47 VAL D N 1
ATOM 4024 C CA . VAL D 1 47 ? -32.534 -12.086 -28.828 1.00 39.75 47 VAL D CA 1
ATOM 4025 C C . VAL D 1 47 ? -32.602 -11.902 -30.335 1.00 39.44 47 VAL D C 1
ATOM 4026 O O . VAL D 1 47 ? -31.768 -11.216 -30.932 1.00 27.64 47 VAL D O 1
ATOM 4030 N N . ARG D 1 48 ? -33.617 -12.524 -30.933 1.00 37.83 48 ARG D N 1
ATOM 4031 C CA . ARG D 1 48 ? -33.845 -12.451 -32.366 1.00 47.13 48 ARG D CA 1
ATOM 4032 C C . ARG D 1 48 ? -33.986 -11.010 -32.847 1.00 48.92 48 ARG D C 1
ATOM 4033 O O . ARG D 1 48 ? -33.130 -10.500 -33.571 1.00 39.51 48 ARG D O 1
ATOM 4041 N N . LYS D 1 49 ? -35.084 -10.373 -32.450 1.00 50.55 49 LYS D N 1
ATOM 4042 C CA . LYS D 1 49 ? -35.360 -8.995 -32.826 1.00 53.42 49 LYS D CA 1
ATOM 4043 C C . LYS D 1 49 ? -34.091 -8.154 -32.809 1.00 45.83 49 LYS D C 1
ATOM 4044 O O . LYS D 1 49 ? -33.729 -7.542 -33.809 1.00 49.43 49 LYS D O 1
ATOM 4050 N N . VAL D 1 50 ? -33.412 -8.133 -31.669 1.00 46.77 50 VAL D N 1
ATOM 4051 C CA . VAL D 1 50 ? -32.184 -7.358 -31.531 1.00 49.80 50 VAL D CA 1
ATOM 4052 C C . VAL D 1 50 ? -31.135 -7.733 -32.587 1.00 50.02 50 VAL D C 1
ATOM 4053 O O . VAL D 1 50 ? -30.334 -6.894 -33.012 1.00 38.63 50 VAL D O 1
ATOM 4057 N N . LEU D 1 51 ? -31.151 -8.996 -33.008 1.00 50.72 51 LEU D N 1
ATOM 4058 C CA . LEU D 1 51 ? -30.210 -9.494 -34.009 1.00 53.02 51 LEU D CA 1
ATOM 4059 C C . LEU D 1 51 ? -30.766 -9.392 -35.422 1.00 47.94 51 LEU D C 1
ATOM 4060 O O . LEU D 1 51 ? -30.038 -9.583 -36.393 1.00 51.22 51 LEU D O 1
ATOM 4065 N N . GLU D 1 52 ? -32.060 -9.109 -35.528 1.00 49.88 52 GLU D N 1
ATOM 4066 C CA . GLU D 1 52 ? -32.715 -8.964 -36.821 1.00 50.31 52 GLU D CA 1
ATOM 4067 C C . GLU D 1 52 ? -32.539 -7.508 -37.249 1.00 50.23 52 GLU D C 1
ATOM 4068 O O . GLU D 1 52 ? -32.868 -7.131 -38.372 1.00 49.77 52 GLU D O 1
ATOM 4074 N N . GLU D 1 53 ? -32.010 -6.700 -36.334 1.00 39.77 53 GLU D N 1
ATOM 4075 C CA . GLU D 1 53 ? -31.774 -5.285 -36.579 1.00 46.39 53 GLU D CA 1
ATOM 4076 C C . GLU D 1 53 ? -30.327 -5.102 -37.020 1.00 50.52 53 GLU D C 1
ATOM 4077 O O . GLU D 1 53 ? -29.545 -6.049 -36.985 1.00 56.42 53 GLU D O 1
ATOM 4083 N N . GLU D 1 54 ? -29.970 -3.891 -37.438 1.00 52.44 54 GLU D N 1
ATOM 4084 C CA . GLU D 1 54 ? -28.606 -3.611 -37.877 1.00 53.35 54 GLU D CA 1
ATOM 4085 C C . GLU D 1 54 ? -27.670 -3.650 -36.670 1.00 53.92 54 GLU D C 1
ATOM 4086 O O . GLU D 1 54 ? -27.942 -3.021 -35.650 1.00 51.96 54 GLU D O 1
ATOM 4092 N N . GLY D 1 55 ? -26.570 -4.387 -36.785 1.00 51.58 55 GLY D N 1
ATOM 4093 C CA . GLY D 1 55 ? -25.636 -4.480 -35.676 1.00 55.18 55 GLY D CA 1
ATOM 4094 C C . GLY D 1 55 ? -24.242 -3.989 -36.006 1.00 54.29 55 GLY D C 1
ATOM 4095 O O . GLY D 1 55 ? -23.306 -4.181 -35.230 1.00 50.34 55 GLY D O 1
ATOM 4096 N N . ALA D 1 56 ? -24.115 -3.347 -37.161 1.00 58.73 56 ALA D N 1
ATOM 4097 C CA . ALA D 1 56 ? -22.844 -2.817 -37.643 1.00 59.98 56 ALA D CA 1
ATOM 4098 C C . ALA D 1 56 ? -21.758 -2.673 -36.582 1.00 56.20 56 ALA D C 1
ATOM 4099 O O . ALA D 1 56 ? -21.718 -1.683 -35.851 1.00 61.61 56 ALA D O 1
ATOM 4101 N N . GLY D 1 57 ? -20.882 -3.670 -36.507 1.00 47.46 57 GLY D N 1
ATOM 4102 C CA . GLY D 1 57 ? -19.781 -3.643 -35.559 1.00 61.97 57 GLY D CA 1
ATOM 4103 C C . GLY D 1 57 ? -20.138 -3.490 -34.091 1.00 61.55 57 GLY D C 1
ATOM 4104 O O . GLY D 1 57 ? -19.545 -2.672 -33.382 1.00 63.49 57 GLY D O 1
ATOM 4105 N N . GLN D 1 58 ? -21.106 -4.273 -33.630 1.00 54.30 58 GLN D N 1
ATOM 4106 C CA . GLN D 1 58 ? -21.521 -4.218 -32.236 1.00 53.93 58 GLN D CA 1
ATOM 4107 C C . GLN D 1 58 ? -21.537 -5.615 -31.645 1.00 53.19 58 GLN D C 1
ATOM 4108 O O . GLN D 1 58 ? -21.465 -6.608 -32.368 1.00 55.14 58 GLN D O 1
ATOM 4114 N N . VAL D 1 59 ? -21.636 -5.681 -30.322 1.00 52.33 59 VAL D N 1
ATOM 4115 C CA . VAL D 1 59 ? -21.673 -6.954 -29.616 1.00 48.89 59 VAL D CA 1
ATOM 4116 C C . VAL D 1 59 ? -22.911 -7.032 -28.732 1.00 35.36 59 VAL D C 1
ATOM 4117 O O . VAL D 1 59 ? -23.135 -6.171 -27.894 1.00 34.62 59 VAL D O 1
ATOM 4121 N N . LEU D 1 60 ? -23.723 -8.061 -28.938 1.00 41.27 60 LEU D N 1
ATOM 4122 C CA . LEU D 1 60 ? -24.914 -8.251 -28.125 1.00 46.27 60 LEU D CA 1
ATOM 4123 C C . LEU D 1 60 ? -24.551 -9.086 -26.892 1.00 52.66 60 LEU D C 1
ATOM 4124 O O . LEU D 1 60 ? -24.102 -10.232 -27.002 1.00 47.31 60 LEU D O 1
ATOM 4129 N N . PHE D 1 61 ? -24.736 -8.500 -25.716 1.00 55.86 61 PHE D N 1
ATOM 4130 C CA . PHE D 1 61 ? -24.439 -9.190 -24.468 1.00 51.34 61 PHE D CA 1
ATOM 4131 C C . PHE D 1 61 ? -25.759 -9.654 -23.859 1.00 47.52 61 PHE D C 1
ATOM 4132 O O . PHE D 1 61 ? -26.480 -8.868 -23.251 1.00 39.09 61 PHE D O 1
ATOM 4140 N N . VAL D 1 62 ? -26.081 -10.928 -24.039 1.00 48.26 62 VAL D N 1
ATOM 4141 C CA . VAL D 1 62 ? -27.319 -11.465 -23.498 1.00 50.28 62 VAL D CA 1
ATOM 4142 C C . VAL D 1 62 ? -27.102 -12.001 -22.090 1.00 53.68 62 VAL D C 1
ATOM 4143 O O . VAL D 1 62 ? -26.116 -12.686 -21.816 1.00 50.20 62 VAL D O 1
ATOM 4147 N N . ASP D 1 63 ? -28.026 -11.670 -21.197 1.00 54.14 63 ASP D N 1
ATOM 4148 C CA . ASP D 1 63 ? -27.962 -12.137 -19.822 1.00 51.56 63 ASP D CA 1
ATOM 4149 C C . ASP D 1 63 ? -29.071 -13.164 -19.669 1.00 52.67 63 ASP D C 1
ATOM 4150 O O . ASP D 1 63 ? -30.209 -12.824 -19.339 1.00 56.02 63 ASP D O 1
ATOM 4155 N N . GLY D 1 64 ? -28.735 -14.419 -19.937 1.00 49.80 64 GLY D N 1
ATOM 4156 C CA . GLY D 1 64 ? -29.709 -15.483 -19.827 1.00 49.22 64 GLY D CA 1
ATOM 4157 C C . GLY D 1 64 ? -29.858 -15.958 -18.398 1.00 43.87 64 GLY D C 1
ATOM 4158 O O . GLY D 1 64 ? -30.463 -16.999 -18.153 1.00 45.42 64 GLY D O 1
ATOM 4159 N N . GLY D 1 65 ? -29.303 -15.197 -17.458 1.00 44.93 65 GLY D N 1
ATOM 4160 C CA . GLY D 1 65 ? -29.393 -15.560 -16.054 1.00 49.78 65 GLY D CA 1
ATOM 4161 C C . GLY D 1 65 ? -28.611 -16.807 -15.691 1.00 47.88 65 GLY D C 1
ATOM 4162 O O . GLY D 1 65 ? -28.838 -17.408 -14.642 1.00 50.10 65 GLY D O 1
ATOM 4163 N N . GLY D 1 66 ? -27.688 -17.198 -16.563 1.00 48.58 66 GLY D N 1
ATOM 4164 C CA . GLY D 1 66 ? -26.881 -18.377 -16.313 1.00 44.79 66 GLY D CA 1
ATOM 4165 C C . GLY D 1 66 ? -27.600 -19.691 -16.559 1.00 41.65 66 GLY D C 1
ATOM 4166 O O . GLY D 1 66 ? -27.021 -20.764 -16.369 1.00 44.99 66 GLY D O 1
ATOM 4167 N N . SER D 1 67 ? -28.857 -19.626 -16.986 1.00 35.81 67 SER D N 1
ATOM 4168 C CA . SER D 1 67 ? -29.605 -20.851 -17.233 1.00 34.19 67 SER D CA 1
ATOM 4169 C C . SER D 1 67 ? -28.989 -21.671 -18.355 1.00 35.48 67 SER D C 1
ATOM 4170 O O . SER D 1 67 ? -28.549 -21.121 -19.365 1.00 34.84 67 SER D O 1
ATOM 4173 N N . LEU D 1 68 ? -28.972 -22.987 -18.168 1.00 32.78 68 LEU D N 1
ATOM 4174 C CA . LEU D 1 68 ? -28.418 -23.908 -19.150 1.00 30.84 68 LEU D CA 1
ATOM 4175 C C . LEU D 1 68 ? -29.495 -24.873 -19.628 1.00 30.33 68 LEU D C 1
ATOM 4176 O O . LEU D 1 68 ? -29.199 -25.845 -20.326 1.00 32.59 68 LEU D O 1
ATOM 4181 N N . ARG D 1 69 ? -30.745 -24.603 -19.261 1.00 28.06 69 ARG D N 1
ATOM 4182 C CA . ARG D 1 69 ? -31.849 -25.485 -19.642 1.00 35.70 69 ARG D CA 1
ATOM 4183 C C . ARG D 1 69 ? -32.361 -25.318 -21.075 1.00 33.21 69 ARG D C 1
ATOM 4184 O O . ARG D 1 69 ? -32.912 -26.261 -21.653 1.00 34.20 69 ARG D O 1
ATOM 4192 N N . THR D 1 70 ? -32.182 -24.129 -21.650 1.00 31.55 70 THR D N 1
ATOM 4193 C CA . THR D 1 70 ? -32.622 -23.873 -23.031 1.00 35.87 70 THR D CA 1
ATOM 4194 C C . THR D 1 70 ? -31.649 -22.959 -23.780 1.00 34.65 70 THR D C 1
ATOM 4195 O O . THR D 1 70 ? -31.077 -22.028 -23.205 1.00 33.29 70 THR D O 1
ATOM 4199 N N . ALA D 1 71 ? -31.480 -23.228 -25.070 1.00 32.41 71 ALA D N 1
ATOM 4200 C CA . ALA D 1 71 ? -30.587 -22.453 -25.923 1.00 35.87 71 ALA D CA 1
ATOM 4201 C C . ALA D 1 71 ? -31.189 -21.094 -26.253 1.00 35.00 71 ALA D C 1
ATOM 4202 O O . ALA D 1 71 ? -32.347 -20.997 -26.665 1.00 41.03 71 ALA D O 1
ATOM 4204 N N . LEU D 1 72 ? -30.395 -20.044 -26.070 1.00 37.85 72 LEU D N 1
ATOM 4205 C CA . LEU D 1 72 ? -30.845 -18.687 -26.342 1.00 27.74 72 LEU D CA 1
ATOM 4206 C C . LEU D 1 72 ? -30.502 -18.283 -27.768 1.00 38.29 72 LEU D C 1
ATOM 4207 O O . LEU D 1 72 ? -30.764 -17.151 -28.180 1.00 36.63 72 LEU D O 1
ATOM 4212 N N . LEU D 1 73 ? -29.921 -19.216 -28.516 1.00 36.65 73 LEU D N 1
ATOM 4213 C CA . LEU D 1 73 ? -29.520 -18.961 -29.889 1.00 34.91 73 LEU D CA 1
ATOM 4214 C C . LEU D 1 73 ? -28.916 -20.201 -30.544 1.00 36.63 73 LEU D C 1
ATOM 4215 O O . LEU D 1 73 ? -28.048 -20.850 -29.971 1.00 36.72 73 LEU D O 1
ATOM 4220 N N . GLY D 1 74 ? -29.390 -20.519 -31.746 1.00 36.77 74 GLY D N 1
ATOM 4221 C CA . GLY D 1 74 ? -28.881 -21.657 -32.489 1.00 20.65 74 GLY D CA 1
ATOM 4222 C C . GLY D 1 74 ? -28.058 -21.183 -33.679 1.00 33.47 74 GLY D C 1
ATOM 4223 O O . GLY D 1 74 ? -27.640 -20.031 -33.731 1.00 36.80 74 GLY D O 1
ATOM 4224 N N . GLY D 1 75 ? -27.829 -22.067 -34.642 1.00 31.74 75 GLY D N 1
ATOM 4225 C CA . GLY D 1 75 ? -27.040 -21.704 -35.808 1.00 32.97 75 GLY D CA 1
ATOM 4226 C C . GLY D 1 75 ? -27.714 -20.750 -36.774 1.00 33.58 75 GLY D C 1
ATOM 4227 O O . GLY D 1 75 ? -27.065 -19.870 -37.341 1.00 36.08 75 GLY D O 1
ATOM 4228 N N . ASN D 1 76 ? -29.019 -20.914 -36.960 1.00 36.84 76 ASN D N 1
ATOM 4229 C CA . ASN D 1 76 ? -29.761 -20.063 -37.880 1.00 32.84 76 ASN D CA 1
ATOM 4230 C C . ASN D 1 76 ? -29.748 -18.608 -37.439 1.00 38.92 76 ASN D C 1
ATOM 4231 O O . ASN D 1 76 ? -29.642 -17.696 -38.269 1.00 32.99 76 ASN D O 1
ATOM 4236 N N . LEU D 1 77 ? -29.827 -18.390 -36.130 1.00 33.36 77 LEU D N 1
ATOM 4237 C CA . LEU D 1 77 ? -29.820 -17.040 -35.603 1.00 22.12 77 LEU D CA 1
ATOM 4238 C C . LEU D 1 77 ? -28.425 -16.433 -35.673 1.00 21.55 77 LEU D C 1
ATOM 4239 O O . LEU D 1 77 ? -28.280 -15.237 -35.952 1.00 22.33 77 LEU D O 1
ATOM 4244 N N . ALA D 1 78 ? -27.407 -17.256 -35.416 1.00 31.73 78 ALA D N 1
ATOM 4245 C CA . ALA D 1 78 ? -26.016 -16.826 -35.449 1.00 21.83 78 ALA D CA 1
ATOM 4246 C C . ALA D 1 78 ? -25.702 -16.328 -36.852 1.00 24.29 78 ALA D C 1
ATOM 4247 O O . ALA D 1 78 ? -25.058 -15.282 -37.015 1.00 23.52 78 ALA D O 1
ATOM 4249 N N . ARG D 1 79 ? -26.203 -17.051 -37.854 1.00 18.51 79 ARG D N 1
ATOM 4250 C CA . ARG D 1 79 ? -25.955 -16.677 -39.227 1.00 28.46 79 ARG D CA 1
ATOM 4251 C C . ARG D 1 79 ? -26.696 -15.389 -39.546 1.00 31.90 79 ARG D C 1
ATOM 4252 O O . ARG D 1 79 ? -26.181 -14.517 -40.250 1.00 31.66 79 ARG D O 1
ATOM 4260 N N . ARG D 1 80 ? -27.894 -15.257 -38.975 1.00 31.24 80 ARG D N 1
ATOM 4261 C CA . ARG D 1 80 ? -28.726 -14.074 -39.199 1.00 32.72 80 ARG D CA 1
ATOM 4262 C C . ARG D 1 80 ? -28.017 -12.878 -38.604 1.00 28.39 80 ARG D C 1
ATOM 4263 O O . ARG D 1 80 ? -28.011 -11.812 -39.204 1.00 44.91 80 ARG D O 1
ATOM 4271 N N . ALA D 1 81 ? -27.365 -13.079 -37.463 1.00 30.25 81 ALA D N 1
ATOM 4272 C CA . ALA D 1 81 ? -26.633 -12.005 -36.798 1.00 27.70 81 ALA D CA 1
ATOM 4273 C C . ALA D 1 81 ? -25.420 -11.596 -37.624 1.00 24.58 81 ALA D C 1
ATOM 4274 O O . ALA D 1 81 ? -25.075 -10.415 -37.692 1.00 19.11 81 ALA D O 1
ATOM 4276 N N . TRP D 1 82 ? -24.776 -12.573 -38.254 1.00 24.60 82 TRP D N 1
ATOM 4277 C CA . TRP D 1 82 ? -23.622 -12.271 -39.084 1.00 24.36 82 TRP D CA 1
ATOM 4278 C C . TRP D 1 82 ? -24.024 -11.406 -40.270 1.00 27.26 82 TRP D C 1
ATOM 4279 O O . TRP D 1 82 ? -23.418 -10.369 -40.516 1.00 23.37 82 TRP D O 1
ATOM 4290 N N . GLU D 1 83 ? -25.025 -11.859 -41.023 1.00 22.35 83 GLU D N 1
ATOM 4291 C CA . GLU D 1 83 ? -25.507 -11.114 -42.181 1.00 33.18 83 GLU D CA 1
ATOM 4292 C C . GLU D 1 83 ? -25.819 -9.669 -41.777 1.00 31.11 83 GLU D C 1
ATOM 4293 O O . GLU D 1 83 ? -25.506 -8.728 -42.506 1.00 33.16 83 GLU D O 1
ATOM 4299 N N . LYS D 1 84 ? -26.431 -9.507 -40.607 1.00 30.85 84 LYS D N 1
ATOM 4300 C CA . LYS D 1 84 ? -26.821 -8.194 -40.106 1.00 33.22 84 LYS D CA 1
ATOM 4301 C C . LYS D 1 84 ? -25.680 -7.283 -39.681 1.00 35.28 84 LYS D C 1
ATOM 4302 O O . LYS D 1 84 ? -25.901 -6.114 -39.348 1.00 34.95 84 LYS D O 1
ATOM 4308 N N . GLY D 1 85 ? -24.464 -7.815 -39.671 1.00 29.57 85 GLY D N 1
ATOM 4309 C CA . GLY D 1 85 ? -23.326 -7.002 -39.302 1.00 28.19 85 GLY D CA 1
ATOM 4310 C C . GLY D 1 85 ? -22.834 -7.069 -37.871 1.00 33.65 85 GLY D C 1
ATOM 4311 O O . GLY D 1 85 ? -21.894 -6.352 -37.532 1.00 33.91 85 GLY D O 1
ATOM 4312 N N . TRP D 1 86 ? -23.445 -7.895 -37.024 1.00 27.00 86 TRP D N 1
ATOM 4313 C CA . TRP D 1 86 ? -22.979 -8.001 -35.641 1.00 28.79 86 TRP D CA 1
ATOM 4314 C C . TRP D 1 86 ? -21.591 -8.636 -35.617 1.00 31.63 86 TRP D C 1
ATOM 4315 O O . TRP D 1 86 ? -21.307 -9.554 -36.390 1.00 33.77 86 TRP D O 1
ATOM 4326 N N . ALA D 1 87 ? -20.729 -8.150 -34.730 1.00 30.77 87 ALA D N 1
ATOM 4327 C CA . ALA D 1 87 ? -19.378 -8.686 -34.619 1.00 35.91 87 ALA D CA 1
ATOM 4328 C C . ALA D 1 87 ? -19.349 -9.854 -33.638 1.00 39.05 87 ALA D C 1
ATOM 4329 O O . ALA D 1 87 ? -18.526 -10.764 -33.756 1.00 31.96 87 ALA D O 1
ATOM 4331 N N . GLY D 1 88 ? -20.255 -9.832 -32.670 1.00 35.49 88 GLY D N 1
ATOM 4332 C CA . GLY D 1 88 ? -20.276 -10.910 -31.701 1.00 46.96 88 GLY D CA 1
ATOM 4333 C C . GLY D 1 88 ? -21.457 -10.955 -30.756 1.00 42.87 88 GLY D C 1
ATOM 4334 O O . GLY D 1 88 ? -22.133 -9.947 -30.507 1.00 30.79 88 GLY D O 1
ATOM 4335 N N . VAL D 1 89 ? -21.701 -12.151 -30.230 1.00 38.12 89 VAL D N 1
ATOM 4336 C CA . VAL D 1 89 ? -22.786 -12.377 -29.292 1.00 41.61 89 VAL D CA 1
ATOM 4337 C C . VAL D 1 89 ? -22.247 -13.092 -28.059 1.00 46.79 89 VAL D C 1
ATOM 4338 O O . VAL D 1 89 ? -21.731 -14.211 -28.146 1.00 35.73 89 VAL D O 1
ATOM 4342 N N . VAL D 1 90 ? -22.355 -12.420 -26.917 1.00 45.01 90 VAL D N 1
ATOM 4343 C CA . VAL D 1 90 ? -21.913 -12.974 -25.646 1.00 44.50 90 VAL D CA 1
ATOM 4344 C C . VAL D 1 90 ? -23.178 -13.457 -24.931 1.00 44.70 90 VAL D C 1
ATOM 4345 O O . VAL D 1 90 ? -24.180 -12.739 -24.869 1.00 40.38 90 VAL D O 1
ATOM 4349 N N . VAL D 1 91 ? -23.148 -14.670 -24.395 1.00 36.66 91 VAL D N 1
ATOM 4350 C CA . VAL D 1 91 ? -24.337 -15.185 -23.733 1.00 43.98 91 VAL D CA 1
ATOM 4351 C C . VAL D 1 91 ? -24.123 -15.814 -22.367 1.00 44.71 91 VAL D C 1
ATOM 4352 O O . VAL D 1 91 ? -23.566 -16.908 -22.256 1.00 44.32 91 VAL D O 1
ATOM 4356 N N . HIS D 1 92 ? -24.554 -15.123 -21.318 1.00 44.80 92 HIS D N 1
ATOM 4357 C CA . HIS D 1 92 ? -24.426 -15.709 -20.003 1.00 40.95 92 HIS D CA 1
ATOM 4358 C C . HIS D 1 92 ? -25.638 -16.612 -19.898 1.00 41.06 92 HIS D C 1
ATOM 4359 O O . HIS D 1 92 ? -26.621 -16.309 -19.220 1.00 32.91 92 HIS D O 1
ATOM 4366 N N . GLY D 1 93 ? -25.552 -17.715 -20.628 1.00 41.75 93 GLY D N 1
ATOM 4367 C CA . GLY D 1 93 ? -26.607 -18.704 -20.677 1.00 38.55 93 GLY D CA 1
ATOM 4368 C C . GLY D 1 93 ? -26.096 -19.770 -21.618 1.00 30.95 93 GLY D C 1
ATOM 4369 O O . GLY D 1 93 ? -24.884 -19.935 -21.759 1.00 31.46 93 GLY D O 1
ATOM 4370 N N . ALA D 1 94 ? -26.998 -20.476 -22.286 1.00 28.45 94 ALA D N 1
ATOM 4371 C CA . ALA D 1 94 ? -26.584 -21.536 -23.192 1.00 33.94 94 ALA D CA 1
ATOM 4372 C C . ALA D 1 94 ? -26.919 -21.270 -24.662 1.00 31.67 94 ALA D C 1
ATOM 4373 O O . ALA D 1 94 ? -27.542 -20.265 -25.001 1.00 30.02 94 ALA D O 1
ATOM 4375 N N . VAL D 1 95 ? -26.491 -22.190 -25.522 1.00 28.67 95 VAL D N 1
ATOM 4376 C CA . VAL D 1 95 ? -26.718 -22.103 -26.961 1.00 29.62 95 VAL D CA 1
ATOM 4377 C C . VAL D 1 95 ? -26.771 -23.523 -27.493 1.00 36.45 95 VAL D C 1
ATOM 4378 O O . VAL D 1 95 ? -26.701 -24.481 -26.720 1.00 44.80 95 VAL D O 1
ATOM 4382 N N . ARG D 1 96 ? -26.899 -23.668 -28.807 1.00 33.50 96 ARG D N 1
ATOM 4383 C CA . ARG D 1 96 ? -26.928 -24.996 -29.407 1.00 32.54 96 ARG D CA 1
ATOM 4384 C C . ARG D 1 96 ? -26.529 -24.956 -30.877 1.00 31.01 96 ARG D C 1
ATOM 4385 O O . ARG D 1 96 ? -26.352 -23.877 -31.443 1.00 31.13 96 ARG D O 1
ATOM 4393 N N . ASP D 1 97 ? -26.404 -26.135 -31.489 1.00 36.43 97 ASP D N 1
ATOM 4394 C CA . ASP D 1 97 ? -25.982 -26.279 -32.886 1.00 35.60 97 ASP D CA 1
ATOM 4395 C C . ASP D 1 97 ? -24.475 -25.994 -32.950 1.00 35.89 97 ASP D C 1
ATOM 4396 O O . ASP D 1 97 ? -23.994 -25.344 -33.879 1.00 38.68 97 ASP D O 1
ATOM 4401 N N . THR D 1 98 ? -23.752 -26.498 -31.945 1.00 36.97 98 THR D N 1
ATOM 4402 C CA . THR D 1 98 ? -22.300 -26.320 -31.801 1.00 33.11 98 THR D CA 1
ATOM 4403 C C . THR D 1 98 ? -21.503 -26.439 -33.093 1.00 28.56 98 THR D C 1
ATOM 4404 O O . THR D 1 98 ? -20.577 -25.667 -33.337 1.00 27.09 98 THR D O 1
ATOM 4408 N N . GLU D 1 99 ? -21.860 -27.418 -33.909 1.00 26.38 99 GLU D N 1
ATOM 4409 C CA . GLU D 1 99 ? -21.177 -27.660 -35.169 1.00 33.81 99 GLU D CA 1
ATOM 4410 C C . GLU D 1 99 ? -21.408 -26.541 -36.186 1.00 32.99 99 GLU D C 1
ATOM 4411 O O . GLU D 1 99 ? -20.513 -26.191 -36.950 1.00 38.61 99 GLU D O 1
ATOM 4417 N N . GLU D 1 100 ? -22.614 -25.989 -36.195 1.00 33.36 100 GLU D N 1
ATOM 4418 C CA . GLU D 1 100 ? -22.958 -24.908 -37.107 1.00 30.47 100 GLU D CA 1
ATOM 4419 C C . GLU D 1 100 ? -22.296 -23.619 -36.615 1.00 35.18 100 GLU D C 1
ATOM 4420 O O . GLU D 1 100 ? -21.705 -22.876 -37.399 1.00 33.40 100 GLU D O 1
ATOM 4426 N N . LEU D 1 101 ? -22.391 -23.373 -35.308 1.00 33.80 101 LEU D N 1
ATOM 4427 C CA . LEU D 1 101 ? -21.828 -22.177 -34.683 1.00 34.62 101 LEU D CA 1
ATOM 4428 C C . LEU D 1 101 ? -20.347 -21.935 -34.971 1.00 34.50 101 LEU D C 1
ATOM 4429 O O . LEU D 1 101 ? -19.910 -20.789 -35.078 1.00 30.54 101 LEU D O 1
ATOM 4434 N N . ARG D 1 102 ? -19.568 -23.003 -35.084 1.00 37.57 102 ARG D N 1
ATOM 4435 C CA . ARG D 1 102 ? -18.143 -22.847 -35.350 1.00 39.96 102 ARG D CA 1
ATOM 4436 C C . ARG D 1 102 ? -17.902 -22.260 -36.750 1.00 37.58 102 ARG D C 1
ATOM 4437 O O . ARG D 1 102 ? -16.893 -21.593 -36.980 1.00 31.96 102 ARG D O 1
ATOM 4445 N N . GLU D 1 103 ? -18.836 -22.499 -37.673 1.00 36.88 103 GLU D N 1
ATOM 4446 C CA . GLU D 1 103 ? -18.718 -22.006 -39.044 1.00 34.50 103 GLU D CA 1
ATOM 4447 C C . GLU D 1 103 ? -19.107 -20.540 -39.209 1.00 39.79 103 GLU D C 1
ATOM 4448 O O . GLU D 1 103 ? -18.718 -19.902 -40.193 1.00 43.31 103 GLU D O 1
ATOM 4454 N N . VAL D 1 104 ? -19.871 -20.003 -38.260 1.00 32.93 104 VAL D N 1
ATOM 4455 C CA . VAL D 1 104 ? -20.292 -18.606 -38.343 1.00 29.25 104 VAL D CA 1
ATOM 4456 C C . VAL D 1 104 ? -19.144 -17.656 -37.988 1.00 29.67 104 VAL D C 1
ATOM 4457 O O . VAL D 1 104 ? -18.612 -17.694 -36.880 1.00 32.71 104 VAL D O 1
ATOM 4461 N N . PRO D 1 105 ? -18.752 -16.786 -38.938 1.00 21.78 105 PRO D N 1
ATOM 4462 C CA . PRO D 1 105 ? -17.673 -15.812 -38.781 1.00 22.90 105 PRO D CA 1
ATOM 4463 C C . PRO D 1 105 ? -17.954 -14.688 -37.797 1.00 37.88 105 PRO D C 1
ATOM 4464 O O . PRO D 1 105 ? -17.899 -13.511 -38.167 1.00 38.06 105 PRO D O 1
ATOM 4468 N N . ILE D 1 106 ? -18.247 -15.044 -36.550 1.00 38.19 106 ILE D N 1
ATOM 4469 C CA . ILE D 1 106 ? -18.525 -14.049 -35.521 1.00 35.29 106 ILE D CA 1
ATOM 4470 C C . ILE D 1 106 ? -18.064 -14.555 -34.165 1.00 34.38 106 ILE D C 1
ATOM 4471 O O . ILE D 1 106 ? -17.725 -15.724 -34.010 1.00 29.53 106 ILE D O 1
ATOM 4476 N N . GLY D 1 107 ? -18.045 -13.662 -33.185 1.00 35.44 107 GLY D N 1
ATOM 4477 C CA . GLY D 1 107 ? -17.654 -14.061 -31.851 1.00 42.58 107 GLY D CA 1
ATOM 4478 C C . GLY D 1 107 ? -18.902 -14.633 -31.209 1.00 37.29 107 GLY D C 1
ATOM 4479 O O . GLY D 1 107 ? -19.978 -14.046 -31.317 1.00 33.23 107 GLY D O 1
ATOM 4480 N N . LEU D 1 108 ? -18.772 -15.786 -30.563 1.00 33.87 108 LEU D N 1
ATOM 4481 C CA . LEU D 1 108 ? -19.913 -16.413 -29.917 1.00 35.80 108 LEU D CA 1
ATOM 4482 C C . LEU D 1 108 ? -19.462 -17.119 -28.649 1.00 39.11 108 LEU D C 1
ATOM 4483 O O . LEU D 1 108 ? -19.019 -18.269 -28.685 1.00 41.61 108 LEU D O 1
ATOM 4488 N N . LEU D 1 109 ? -19.570 -16.411 -27.531 1.00 35.55 109 LEU D N 1
ATOM 4489 C CA . LEU D 1 109 ? -19.190 -16.948 -26.232 1.00 38.60 109 LEU D CA 1
ATOM 4490 C C . LEU D 1 109 ? -20.442 -17.306 -25.420 1.00 38.84 109 LEU D C 1
ATOM 4491 O O . LEU D 1 109 ? -21.419 -16.556 -25.407 1.00 29.94 109 LEU D O 1
ATOM 4496 N N . ALA D 1 110 ? -20.409 -18.457 -24.749 1.00 40.82 110 ALA D N 1
ATOM 4497 C CA . ALA D 1 110 ? -21.534 -18.909 -23.922 1.00 34.04 110 ALA D CA 1
ATOM 4498 C C . ALA D 1 110 ? -21.069 -19.908 -22.860 1.00 37.44 110 ALA D C 1
ATOM 4499 O O . ALA D 1 110 ? -20.010 -20.527 -22.992 1.00 37.88 110 ALA D O 1
ATOM 4501 N N . LEU D 1 111 ? -21.865 -20.071 -21.810 1.00 32.23 111 LEU D N 1
ATOM 4502 C CA . LEU D 1 111 ? -21.511 -20.986 -20.734 1.00 36.66 111 LEU D CA 1
ATOM 4503 C C . LEU D 1 111 ? -21.461 -22.450 -21.180 1.00 38.68 111 LEU D C 1
ATOM 4504 O O . LEU D 1 111 ? -20.582 -23.208 -20.757 1.00 41.80 111 LEU D O 1
ATOM 4509 N N . ALA D 1 112 ? -22.399 -22.848 -22.031 1.00 39.19 112 ALA D N 1
ATOM 4510 C CA . ALA D 1 112 ? -22.425 -24.220 -22.524 1.00 39.44 112 ALA D CA 1
ATOM 4511 C C . ALA D 1 112 ? -23.538 -24.441 -23.535 1.00 35.15 112 ALA D C 1
ATOM 4512 O O . ALA D 1 112 ? -24.355 -23.556 -23.791 1.00 43.22 112 ALA D O 1
ATOM 4514 N N . ALA D 1 113 ? -23.559 -25.634 -24.110 1.00 31.07 113 ALA D N 1
ATOM 4515 C CA . ALA D 1 113 ? -24.575 -25.997 -25.076 1.00 28.71 113 ALA D CA 1
ATOM 4516 C C . ALA D 1 113 ? -25.608 -26.915 -24.423 1.00 35.81 113 ALA D C 1
ATOM 4517 O O . ALA D 1 113 ? -25.278 -27.762 -23.593 1.00 42.37 113 ALA D O 1
ATOM 4519 N N . THR D 1 114 ? -26.867 -26.726 -24.796 1.00 38.24 114 THR D N 1
ATOM 4520 C CA . THR D 1 114 ? -27.952 -27.534 -24.273 1.00 37.09 114 THR D CA 1
ATOM 4521 C C . THR D 1 114 ? -28.784 -27.879 -25.508 1.00 33.67 114 THR D C 1
ATOM 4522 O O . THR D 1 114 ? -28.795 -27.130 -26.476 1.00 32.83 114 THR D O 1
ATOM 4526 N N . PRO D 1 115 ? -29.474 -29.024 -25.499 1.00 34.59 115 PRO D N 1
ATOM 4527 C CA . PRO D 1 115 ? -30.280 -29.422 -26.656 1.00 33.48 115 PRO D CA 1
ATOM 4528 C C . PRO D 1 115 ? -31.614 -28.709 -26.872 1.00 38.68 115 PRO D C 1
ATOM 4529 O O . PRO D 1 115 ? -32.119 -28.682 -27.996 1.00 38.44 115 PRO D O 1
ATOM 4533 N N . LYS D 1 116 ? -32.187 -28.132 -25.820 1.00 35.09 116 LYS D N 1
ATOM 4534 C CA . LYS D 1 116 ? -33.490 -27.486 -25.957 1.00 36.50 116 LYS D CA 1
ATOM 4535 C C . LYS D 1 116 ? -33.526 -26.017 -26.329 1.00 40.31 116 LYS D C 1
ATOM 4536 O O . LYS D 1 116 ? -32.747 -25.207 -25.829 1.00 42.71 116 LYS D O 1
ATOM 4542 N N . LYS D 1 117 ? -34.465 -25.684 -27.207 1.00 39.55 117 LYS D N 1
ATOM 4543 C CA . LYS D 1 117 ? -34.654 -24.314 -27.657 1.00 45.85 117 LYS D CA 1
ATOM 4544 C C . LYS D 1 117 ? -35.353 -23.544 -26.552 1.00 43.34 117 LYS D C 1
ATOM 4545 O O . LYS D 1 117 ? -35.988 -24.137 -25.681 1.00 51.13 117 LYS D O 1
ATOM 4551 N N . SER D 1 118 ? -35.233 -22.223 -26.582 1.00 50.40 118 SER D N 1
ATOM 4552 C CA . SER D 1 118 ? -35.863 -21.391 -25.568 1.00 55.53 118 SER D CA 1
ATOM 4553 C C . SER D 1 118 ? -37.316 -21.091 -25.926 1.00 59.52 118 SER D C 1
ATOM 4554 O O . SER D 1 118 ? -37.817 -21.526 -26.963 1.00 58.29 118 SER D O 1
ATOM 4557 N N . ALA D 1 119 ? -37.989 -20.348 -25.054 1.00 65.29 119 ALA D N 1
ATOM 4558 C CA . ALA D 1 119 ? -39.377 -19.971 -25.279 1.00 68.35 119 ALA D CA 1
ATOM 4559 C C . ALA D 1 119 ? -39.416 -18.669 -26.063 1.00 66.18 119 ALA D C 1
ATOM 4560 O O . ALA D 1 119 ? -38.496 -17.857 -25.974 1.00 59.55 119 ALA D O 1
ATOM 4562 N N . LYS D 1 120 ? -40.481 -18.478 -26.835 1.00 67.25 120 LYS D N 1
ATOM 4563 C CA . LYS D 1 120 ? -40.642 -17.266 -27.626 1.00 63.90 120 LYS D CA 1
ATOM 4564 C C . LYS D 1 120 ? -41.939 -16.557 -27.250 1.00 65.60 120 LYS D C 1
ATOM 4565 O O . LYS D 1 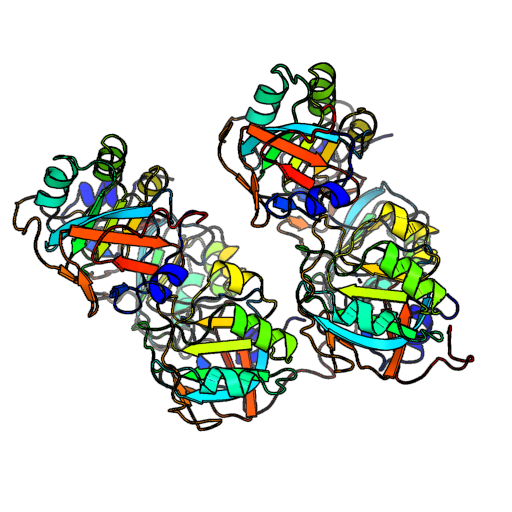120 ? -43.011 -16.894 -27.761 1.00 65.30 120 LYS D O 1
ATOM 4571 N N . GLU D 1 121 ? -41.841 -15.583 -26.348 1.00 60.97 121 GLU D N 1
ATOM 4572 C CA . GLU D 1 121 ? -43.006 -14.820 -25.915 1.00 57.95 121 GLU D CA 1
ATOM 4573 C C . GLU D 1 121 ? -42.675 -13.336 -25.869 1.00 58.62 121 GLU D C 1
ATOM 4574 O O . GLU D 1 121 ? -43.566 -12.488 -25.958 1.00 60.89 121 GLU D O 1
ATOM 4580 N N . GLY D 1 122 ? -41.390 -13.029 -25.724 1.00 50.20 122 GLY D N 1
ATOM 4581 C CA . GLY D 1 122 ? -40.967 -11.643 -25.705 1.00 48.34 122 GLY D CA 1
ATOM 4582 C C . GLY D 1 122 ? -40.557 -11.087 -24.360 1.00 51.69 122 GLY D C 1
ATOM 4583 O O . GLY D 1 122 ? -40.141 -9.935 -24.270 1.00 50.86 122 GLY D O 1
ATOM 4584 N N . LYS D 1 123 ? -40.663 -11.888 -23.307 1.00 54.92 123 LYS D N 1
ATOM 4585 C CA . LYS D 1 123 ? -40.289 -11.406 -21.983 1.00 60.27 123 LYS D CA 1
ATOM 4586 C C . LYS D 1 123 ? -38.817 -11.005 -21.968 1.00 57.02 123 LYS D C 1
ATOM 4587 O O . LYS D 1 123 ? -37.964 -11.748 -22.455 1.00 57.55 123 LYS D O 1
ATOM 4593 N N . GLY D 1 124 ? -38.524 -9.827 -21.421 1.00 55.47 124 GLY D N 1
ATOM 4594 C CA . GLY D 1 124 ? -37.145 -9.371 -21.355 1.00 50.65 124 GLY D CA 1
ATOM 4595 C C . GLY D 1 124 ? -36.962 -7.867 -21.249 1.00 44.56 124 GLY D C 1
ATOM 4596 O O . GLY D 1 124 ? -37.924 -7.123 -21.078 1.00 52.99 124 GLY D O 1
ATOM 4597 N N . GLU D 1 125 ? -35.714 -7.424 -21.354 1.00 45.33 125 GLU D N 1
ATOM 4598 C CA . GLU D 1 125 ? -35.374 -6.008 -21.275 1.00 53.45 125 GLU D CA 1
ATOM 4599 C C . GLU D 1 125 ? -34.206 -5.708 -22.206 1.00 55.10 125 GLU D C 1
ATOM 4600 O O . GLU D 1 125 ? -33.181 -6.389 -22.174 1.00 46.73 125 GLU D O 1
ATOM 4606 N N . VAL D 1 126 ? -34.365 -4.669 -23.019 1.00 56.33 126 VAL D N 1
ATOM 4607 C CA . VAL D 1 126 ? -33.356 -4.284 -23.994 1.00 46.03 126 VAL D CA 1
ATOM 4608 C C . VAL D 1 126 ? -32.509 -3.077 -23.602 1.00 50.42 126 VAL D C 1
ATOM 4609 O O . VAL D 1 126 ? -33.006 -2.108 -23.037 1.00 52.81 126 VAL D O 1
ATOM 4613 N N . ASP D 1 127 ? -31.218 -3.153 -23.906 1.00 58.31 127 ASP D N 1
ATOM 4614 C CA . ASP D 1 127 ? -30.277 -2.075 -23.616 1.00 65.47 127 ASP D CA 1
ATOM 4615 C C . ASP D 1 127 ? -30.315 -1.542 -22.178 1.00 64.86 127 ASP D C 1
ATOM 4616 O O . ASP D 1 127 ? -29.961 -0.388 -21.923 1.00 58.89 127 ASP D O 1
ATOM 4621 N N . VAL D 1 128 ? -30.737 -2.390 -21.243 1.00 66.59 128 VAL D N 1
ATOM 4622 C CA . VAL D 1 128 ? -30.792 -2.019 -19.830 1.00 63.26 128 VAL D CA 1
ATOM 4623 C C . VAL D 1 128 ? -29.483 -2.457 -19.186 1.00 60.23 128 VAL D C 1
ATOM 4624 O O . VAL D 1 128 ? -28.801 -3.341 -19.701 1.00 61.38 128 VAL D O 1
ATOM 4628 N N . PRO D 1 129 ? -29.107 -1.844 -18.056 1.00 62.70 129 PRO D N 1
ATOM 4629 C CA . PRO D 1 129 ? -27.854 -2.253 -17.419 1.00 62.19 129 PRO D CA 1
ATOM 4630 C C . PRO D 1 129 ? -27.913 -3.731 -17.038 1.00 63.80 129 PRO D C 1
ATOM 4631 O O . PRO D 1 129 ? -28.959 -4.233 -16.627 1.00 63.93 129 PRO D O 1
ATOM 4635 N N . LEU D 1 130 ? -26.791 -4.425 -17.191 1.00 60.64 130 LEU D N 1
ATOM 4636 C CA . LEU D 1 130 ? -26.724 -5.842 -16.862 1.00 62.13 130 LEU D CA 1
ATOM 4637 C C . LEU D 1 130 ? -25.661 -6.082 -15.798 1.00 58.39 130 LEU D C 1
ATOM 4638 O O . LEU D 1 130 ? -24.673 -5.352 -15.722 1.00 61.67 130 LEU D O 1
ATOM 4643 N N . LYS D 1 131 ? -25.868 -7.098 -14.971 1.00 60.10 131 LYS D N 1
ATOM 4644 C CA . LYS D 1 131 ? -24.886 -7.425 -13.950 1.00 64.96 131 LYS D CA 1
ATOM 4645 C C . LYS D 1 131 ? -24.511 -8.897 -14.102 1.00 62.11 131 LYS D C 1
ATOM 4646 O O . LYS D 1 131 ? -25.299 -9.797 -13.795 1.00 56.27 131 LYS D O 1
ATOM 4652 N N . VAL D 1 132 ? -23.298 -9.126 -14.596 1.00 56.27 132 VAL D N 1
ATOM 4653 C CA . VAL D 1 132 ? -22.804 -10.474 -14.829 1.00 54.10 132 VAL D CA 1
ATOM 4654 C C . VAL D 1 132 ? -21.500 -10.739 -14.092 1.00 53.44 132 VAL D C 1
ATOM 4655 O O . VAL D 1 132 ? -20.492 -10.077 -14.334 1.00 51.20 132 VAL D O 1
ATOM 4659 N N . LEU D 1 133 ? -21.537 -11.707 -13.183 1.00 53.71 133 LEU D N 1
ATOM 4660 C CA . LEU D 1 133 ? -20.363 -12.091 -12.412 1.00 57.14 133 LEU D CA 1
ATOM 4661 C C . LEU D 1 133 ? -19.732 -10.932 -11.635 1.00 60.84 133 LEU D C 1
ATOM 4662 O O . LEU D 1 133 ? -18.521 -10.697 -11.711 1.00 53.53 133 LEU D O 1
ATOM 4667 N N . GLY D 1 134 ? -20.561 -10.216 -10.881 1.00 61.95 134 GLY D N 1
ATOM 4668 C CA . GLY D 1 134 ? -20.066 -9.105 -10.093 1.00 61.27 134 GLY D CA 1
ATOM 4669 C C . GLY D 1 134 ? -19.395 -8.052 -10.944 1.00 63.88 134 GLY D C 1
ATOM 4670 O O . GLY D 1 134 ? -18.356 -7.506 -10.576 1.00 67.69 134 GLY D O 1
ATOM 4671 N N . VAL D 1 135 ? -19.991 -7.782 -12.097 1.00 64.91 135 VAL D N 1
ATOM 4672 C CA . VAL D 1 135 ? -19.486 -6.778 -13.023 1.00 62.93 135 VAL D CA 1
ATOM 4673 C C . VAL D 1 135 ? -20.698 -6.133 -13.676 1.00 65.01 135 VAL D C 1
ATOM 4674 O O . VAL D 1 135 ? -21.797 -6.687 -13.642 1.00 65.68 135 VAL D O 1
ATOM 4678 N N . GLU D 1 136 ? -20.509 -4.960 -14.264 1.00 67.37 136 GLU D N 1
ATOM 4679 C CA . GLU D 1 136 ? -21.621 -4.279 -14.904 1.00 69.51 136 GLU D CA 1
ATOM 4680 C C . GLU D 1 136 ? -21.404 -4.119 -16.399 1.00 68.95 136 GLU D C 1
ATOM 4681 O O . GLU D 1 136 ? -20.316 -3.759 -16.846 1.00 66.68 136 GLU D O 1
ATOM 4687 N N . VAL D 1 137 ? -22.448 -4.404 -17.170 1.00 72.34 137 VAL D N 1
ATOM 4688 C CA . VAL D 1 137 ? -22.390 -4.280 -18.621 1.00 72.34 137 VAL D CA 1
ATOM 4689 C C . VAL D 1 137 ? -23.393 -3.211 -19.030 1.00 68.71 137 VAL D C 1
ATOM 4690 O O . VAL D 1 137 ? -24.603 -3.398 -18.899 1.00 70.35 137 VAL D O 1
ATOM 4694 N N . LEU D 1 138 ? -22.876 -2.085 -19.511 1.00 68.28 138 LEU D N 1
ATOM 4695 C CA . LEU D 1 138 ? -23.712 -0.966 -19.931 1.00 67.91 138 LEU D CA 1
ATOM 4696 C C . LEU D 1 138 ? -23.646 -0.744 -21.434 1.00 62.47 138 LEU D C 1
ATOM 4697 O O . LEU D 1 138 ? -22.565 -0.760 -22.024 1.00 59.37 138 LEU D O 1
ATOM 4702 N N . PRO D 1 139 ? -24.806 -0.545 -22.078 1.00 59.30 139 PRO D N 1
ATOM 4703 C CA . PRO D 1 139 ? -24.797 -0.313 -23.524 1.00 58.68 139 PRO D CA 1
ATOM 4704 C C . PRO D 1 139 ? -24.024 0.963 -23.849 1.00 57.69 139 PRO D C 1
ATOM 4705 O O . PRO D 1 139 ? -24.092 1.948 -23.111 1.00 57.63 139 PRO D O 1
ATOM 4709 N N . GLY D 1 140 ? -23.278 0.933 -24.947 1.00 53.20 140 GLY D N 1
ATOM 4710 C CA . GLY D 1 140 ? -22.496 2.091 -25.342 1.00 49.31 140 GLY D CA 1
ATOM 4711 C C . GLY D 1 140 ? -21.013 1.829 -25.165 1.00 55.88 140 GLY D C 1
ATOM 4712 O O . GLY D 1 140 ? -20.172 2.348 -25.911 1.00 48.26 140 GLY D O 1
ATOM 4713 N N . SER D 1 141 ? -20.700 1.012 -24.164 1.00 57.60 141 SER D N 1
ATOM 4714 C CA . SER D 1 141 ? -19.324 0.639 -23.854 1.00 57.81 141 SER D CA 1
ATOM 4715 C C . SER D 1 141 ? -18.752 -0.244 -24.968 1.00 53.22 141 SER D C 1
ATOM 4716 O O . SER D 1 141 ? -19.502 -0.857 -25.727 1.00 50.09 141 SER D O 1
ATOM 4719 N N . PHE D 1 142 ? -17.427 -0.301 -25.064 1.00 47.41 142 PHE D N 1
ATOM 4720 C CA . PHE D 1 142 ? -16.769 -1.110 -26.088 1.00 50.57 142 PHE D CA 1
ATOM 4721 C C . PHE D 1 142 ? -16.223 -2.402 -25.480 1.00 57.38 142 PHE D C 1
ATOM 4722 O O . PHE D 1 142 ? -15.354 -2.359 -24.605 1.00 62.54 142 PHE D O 1
ATOM 4730 N N . LEU D 1 143 ? -16.733 -3.547 -25.935 1.00 56.20 143 LEU D N 1
ATOM 4731 C CA . LEU D 1 143 ? -16.272 -4.837 -25.424 1.00 51.31 143 LEU D CA 1
ATOM 4732 C C . LEU D 1 143 ? -15.188 -5.439 -26.300 1.00 50.02 143 LEU D C 1
ATOM 4733 O O . LEU D 1 143 ? -15.184 -5.262 -27.514 1.00 51.50 143 LEU D O 1
ATOM 4738 N N . LEU D 1 144 ? -14.269 -6.152 -25.658 1.00 57.47 144 LEU D N 1
ATOM 4739 C CA . LEU D 1 144 ? -13.168 -6.834 -26.332 1.00 56.43 144 LEU D CA 1
ATOM 4740 C C . LEU D 1 144 ? -13.133 -8.231 -25.739 1.00 53.83 144 LEU D C 1
ATOM 4741 O O . LEU D 1 144 ? -13.279 -8.399 -24.528 1.00 52.80 144 LEU D O 1
ATOM 4746 N N . ALA D 1 145 ? -12.941 -9.233 -26.585 1.00 53.59 145 ALA D N 1
ATOM 4747 C CA . ALA D 1 145 ? -12.890 -10.602 -26.106 1.00 49.64 145 ALA D CA 1
ATOM 4748 C C . ALA D 1 145 ? -11.839 -11.409 -26.846 1.00 49.25 145 ALA D C 1
ATOM 4749 O O . ALA D 1 145 ? -11.658 -11.254 -28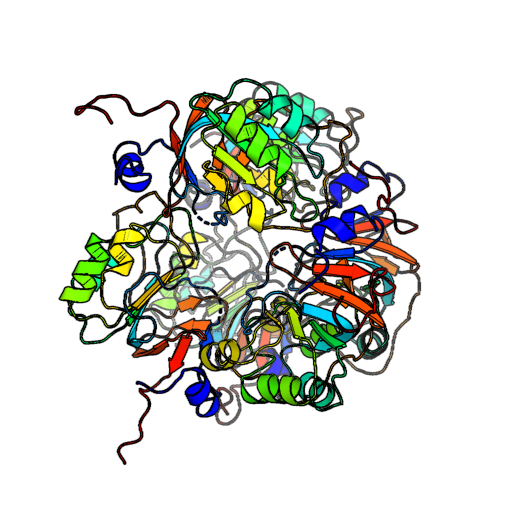.051 1.00 51.61 145 ALA D O 1
ATOM 4751 N N . ASP D 1 146 ? -11.143 -12.264 -26.107 1.00 52.77 146 ASP D N 1
ATOM 4752 C CA . ASP D 1 146 ? -10.117 -13.126 -26.677 1.00 59.42 146 ASP D CA 1
ATOM 4753 C C . ASP D 1 146 ? -9.808 -14.233 -25.676 1.00 56.69 146 ASP D C 1
ATOM 4754 O O . ASP D 1 146 ? -10.373 -14.255 -24.580 1.00 62.86 146 ASP D O 1
ATOM 4759 N N . GLU D 1 147 ? -8.922 -15.149 -26.053 1.00 52.42 147 GLU D N 1
ATOM 4760 C CA . GLU D 1 147 ? -8.549 -16.279 -25.201 1.00 50.08 147 GLU D CA 1
ATOM 4761 C C . GLU D 1 147 ? -8.237 -16.006 -23.716 1.00 49.60 147 GLU D C 1
ATOM 4762 O O . GLU D 1 147 ? -8.033 -16.946 -22.951 1.00 53.32 147 GLU D O 1
ATOM 4768 N N . ASP D 1 148 ? -8.204 -14.740 -23.307 1.00 50.87 148 ASP D N 1
ATOM 4769 C CA . ASP D 1 148 ? -7.936 -14.401 -21.911 1.00 46.92 148 ASP D CA 1
ATOM 4770 C C . ASP D 1 148 ? -9.104 -13.718 -21.179 1.00 46.45 148 ASP D C 1
ATOM 4771 O O . ASP D 1 148 ? -8.943 -13.355 -20.007 1.00 46.36 148 ASP D O 1
ATOM 4776 N N . GLY D 1 149 ? -10.242 -13.522 -21.858 1.00 39.62 149 GLY D N 1
ATOM 4777 C CA . GLY D 1 149 ? -11.402 -12.923 -21.216 1.00 42.17 149 GLY D CA 1
ATOM 4778 C C . GLY D 1 149 ? -12.055 -11.767 -21.962 1.00 48.70 149 GLY D C 1
ATOM 4779 O O . GLY D 1 149 ? -11.823 -11.497 -23.141 1.00 39.91 149 GLY D O 1
ATOM 4780 N N . LEU D 1 150 ? -12.922 -11.063 -21.254 1.00 46.73 150 LEU D N 1
ATOM 4781 C CA . LEU D 1 150 ? -13.627 -9.916 -21.826 1.00 53.48 150 LEU D CA 1
ATOM 4782 C C . LEU D 1 150 ? -13.080 -8.680 -21.077 1.00 59.79 150 LEU D C 1
ATOM 4783 O O . LEU D 1 150 ? -12.495 -8.814 -20.030 1.00 64.02 150 LEU D O 1
ATOM 4788 N N . LEU D 1 151 ? -13.343 -7.484 -21.589 1.00 63.15 151 LEU D N 1
ATOM 4789 C CA . LEU D 1 151 ? -12.889 -6.204 -20.982 1.00 63.35 151 LEU D CA 1
ATOM 4790 C C . LEU D 1 151 ? -13.860 -5.153 -21.488 1.00 61.56 151 LEU D C 1
ATOM 4791 O O . LEU D 1 151 ? -14.083 -5.045 -22.696 1.00 68.72 151 LEU D O 1
ATOM 4796 N N . LEU D 1 152 ? -14.496 -4.447 -20.558 1.00 62.20 152 LEU D N 1
ATOM 4797 C CA . LEU D 1 152 ? -15.489 -3.446 -20.906 1.00 61.95 152 LEU D CA 1
ATOM 4798 C C . LEU D 1 152 ? -15.020 -2.029 -20.630 1.00 67.54 152 LEU D C 1
ATOM 4799 O O . LEU D 1 152 ? -14.750 -1.674 -19.486 1.00 72.57 152 LEU D O 1
ATOM 4804 N N . LEU D 1 153 ? -14.972 -1.213 -21.680 1.00 70.74 153 LEU D N 1
ATOM 4805 C CA . LEU D 1 153 ? -14.528 0.175 -21.568 1.00 67.73 153 LEU D CA 1
ATOM 4806 C C . LEU D 1 153 ? -15.682 1.146 -21.773 1.00 73.04 153 LEU D C 1
ATOM 4807 O O . LEU D 1 153 ? -16.653 0.826 -22.454 1.00 75.18 153 LEU D O 1
ATOM 4812 N N . PRO D 1 154 ? -15.589 2.351 -21.186 1.00 79.61 154 PRO D N 1
ATOM 4813 C CA . PRO D 1 154 ? -16.629 3.381 -21.304 1.00 83.15 154 PRO D CA 1
ATOM 4814 C C . PRO D 1 154 ? -16.928 3.799 -22.748 1.00 86.63 154 PRO D C 1
ATOM 4815 O O . PRO D 1 154 ? -18.079 4.061 -23.096 1.00 89.33 154 PRO D O 1
ATOM 4819 N N . GLU D 1 155 ? -15.888 3.866 -23.578 1.00 86.67 155 GLU D N 1
ATOM 4820 C CA . GLU D 1 155 ? -16.030 4.244 -24.985 1.00 88.07 155 GLU D CA 1
ATOM 4821 C C . GLU D 1 155 ? -14.967 3.552 -25.834 1.00 89.23 155 GLU D C 1
ATOM 4822 O O . GLU D 1 155 ? -13.884 3.227 -25.344 1.00 90.35 155 GLU D O 1
ATOM 4828 N N . PRO D 1 156 ? -15.262 3.313 -27.123 1.00 88.52 156 PRO D N 1
ATOM 4829 C CA . PRO D 1 156 ? -14.281 2.655 -27.989 1.00 89.24 156 PRO D CA 1
ATOM 4830 C C . PRO D 1 156 ? -12.928 3.363 -27.940 1.00 90.67 156 PRO D C 1
ATOM 4831 O O . PRO D 1 156 ? -12.838 4.568 -28.167 1.00 90.51 156 PRO D O 1
ATOM 4835 N N . PRO D 1 157 ? -11.858 2.614 -27.630 1.00 90.99 157 PRO D N 1
ATOM 4836 C CA . PRO D 1 157 ? -10.493 3.135 -27.538 1.00 94.84 157 PRO D CA 1
ATOM 4837 C C . PRO D 1 157 ? -9.775 3.157 -28.883 1.00 99.71 157 PRO D C 1
ATOM 4838 O O . PRO D 1 157 ? -10.073 3.981 -29.750 1.00 100.60 157 PRO D O 1
ATOM 4842 N N . SER D 1 158 ? -8.826 2.237 -29.036 1.00 103.38 158 SER D N 1
ATOM 4843 C CA . SER D 1 158 ? -8.026 2.100 -30.249 1.00 103.29 158 SER D CA 1
ATOM 4844 C C . SER D 1 158 ? -6.978 3.191 -30.412 1.00 102.44 158 SER D C 1
ATOM 4845 O O . SER D 1 158 ? -6.736 3.994 -29.506 1.00 101.93 158 SER D O 1
ATOM 4848 N N . GLY D 1 159 ? -6.350 3.201 -31.580 1.00 101.23 159 GLY D N 1
ATOM 4849 C CA . GLY D 1 159 ? -5.327 4.183 -31.858 1.00 102.30 159 GLY D CA 1
ATOM 4850 C C . GLY D 1 159 ? -5.284 4.567 -33.321 1.00 104.46 159 GLY D C 1
ATOM 4851 O O . GLY D 1 159 ? -4.843 3.790 -34.173 1.00 101.59 159 GLY D O 1
ATOM 4852 N N . VAL D 1 160 ? -5.760 5.772 -33.612 1.00 103.79 160 VAL D N 1
ATOM 4853 C CA . VAL D 1 160 ? -5.756 6.287 -34.971 1.00 103.19 160 VAL D CA 1
ATOM 4854 C C . VAL D 1 160 ? -4.347 6.806 -35.254 1.00 108.51 160 VAL D C 1
ATOM 4855 O O . VAL D 1 160 ? -4.074 7.384 -36.308 1.00 111.46 160 VAL D O 1
ATOM 4859 N N . ARG D 1 161 ? -3.461 6.586 -34.284 1.00 109.90 161 ARG D N 1
ATOM 4860 C CA . ARG D 1 161 ? -2.060 6.985 -34.369 1.00 108.70 161 ARG D CA 1
ATOM 4861 C C . ARG D 1 161 ? -1.242 6.115 -33.407 1.00 109.05 161 ARG D C 1
ATOM 4862 O O . ARG D 1 161 ? -0.458 6.622 -32.601 1.00 109.01 161 ARG D O 1
ATOM 4870 N N . SER D 1 162 ? -1.446 4.801 -33.493 1.00 108.51 162 SER D N 1
ATOM 4871 C CA . SER D 1 162 ? -0.738 3.839 -32.649 1.00 106.64 162 SER D CA 1
ATOM 4872 C C . SER D 1 162 ? 0.295 3.071 -33.464 1.00 109.09 162 SER D C 1
ATOM 4873 O O . SER D 1 162 ? 0.000 2.582 -34.555 1.00 109.44 162 SER D O 1
ATOM 4876 N N . GLY D 1 163 ? 1.505 2.965 -32.923 1.00 111.75 163 GLY D N 1
ATOM 4877 C CA . GLY D 1 163 ? 2.566 2.259 -33.617 1.00 109.86 163 GLY D CA 1
ATOM 4878 C C . GLY D 1 163 ? 3.316 3.173 -34.567 1.00 108.91 163 GLY D C 1
ATOM 4879 O O . GLY D 1 163 ? 3.732 4.272 -34.189 1.00 108.29 163 GLY D O 1
ATOM 4880 N N . GLY D 1 164 ? 3.490 2.720 -35.804 1.00 104.52 164 GLY D N 1
ATOM 4881 C CA . GLY D 1 164 ? 4.193 3.520 -36.787 1.00 100.98 164 GLY D CA 1
ATOM 4882 C C . GLY D 1 164 ? 5.702 3.386 -36.699 1.00 98.47 164 GLY D C 1
ATOM 4883 O O . GLY D 1 164 ? 6.195 2.567 -35.892 1.00 94.78 164 GLY D O 1
ATOM 4885 N N . MET E 1 1 ? -25.270 -37.859 -39.888 1.00 109.78 1 MET E N 1
ATOM 4886 C CA . MET E 1 1 ? -26.633 -38.461 -39.900 1.00 111.89 1 MET E CA 1
ATOM 4887 C C . MET E 1 1 ? -26.779 -39.507 -38.805 1.00 110.43 1 MET E C 1
ATOM 4888 O O . MET E 1 1 ? -27.306 -40.594 -39.036 1.00 110.96 1 MET E O 1
ATOM 4893 N N . GLU E 1 2 ? -26.305 -39.170 -37.610 1.00 110.16 2 GLU E N 1
ATOM 4894 C CA . GLU E 1 2 ? -26.386 -40.077 -36.473 1.00 107.52 2 GLU E CA 1
ATOM 4895 C C . GLU E 1 2 ? -27.469 -39.611 -35.501 1.00 103.41 2 GLU E C 1
ATOM 4896 O O . GLU E 1 2 ? -27.453 -39.964 -34.321 1.00 102.39 2 GLU E O 1
ATOM 4902 N N . ALA E 1 3 ? -28.409 -38.820 -36.013 1.00 95.88 3 ALA E N 1
ATOM 4903 C CA . ALA E 1 3 ? -29.505 -38.294 -35.210 1.00 85.13 3 ALA E CA 1
ATOM 4904 C C . ALA E 1 3 ? -28.968 -37.364 -34.127 1.00 80.68 3 ALA E C 1
ATOM 4905 O O . ALA E 1 3 ? -28.321 -37.811 -33.179 1.00 77.06 3 ALA E O 1
ATOM 4907 N N . ARG E 1 4 ? -29.235 -36.069 -34.277 1.00 73.96 4 ARG E N 1
ATOM 4908 C CA . ARG E 1 4 ? -28.775 -35.077 -33.314 1.00 57.20 4 ARG E CA 1
ATOM 4909 C C . ARG E 1 4 ? -29.806 -34.832 -32.219 1.00 56.02 4 ARG E C 1
ATOM 4910 O O . ARG E 1 4 ? -30.995 -35.107 -32.391 1.00 51.34 4 ARG E O 1
ATOM 4918 N N . THR E 1 5 ? -29.339 -34.307 -31.091 1.00 47.76 5 THR E N 1
ATOM 4919 C CA . THR E 1 5 ? -30.205 -34.035 -29.957 1.00 44.00 5 THR E CA 1
ATOM 4920 C C . THR E 1 5 ? -31.047 -32.770 -30.093 1.00 46.16 5 THR E C 1
ATOM 4921 O O . THR E 1 5 ? -32.031 -32.598 -29.368 1.00 50.85 5 THR E O 1
ATOM 4925 N N . THR E 1 6 ? -30.667 -31.879 -31.004 1.00 40.61 6 THR E N 1
ATOM 4926 C CA . THR E 1 6 ? -31.432 -30.653 -31.190 1.00 44.98 6 THR E CA 1
ATOM 4927 C C . THR E 1 6 ? -32.682 -30.883 -32.039 1.00 46.54 6 THR E C 1
ATOM 4928 O O . THR E 1 6 ? -33.729 -30.276 -31.796 1.00 46.60 6 THR E O 1
ATOM 4932 N N . ASP E 1 7 ? -32.582 -31.766 -33.027 1.00 38.78 7 ASP E N 1
ATOM 4933 C CA . ASP E 1 7 ? -33.730 -32.070 -33.873 1.00 51.81 7 ASP E CA 1
ATOM 4934 C C . ASP E 1 7 ? -34.776 -32.840 -33.071 1.00 56.41 7 ASP E C 1
ATOM 4935 O O . ASP E 1 7 ? -35.973 -32.553 -33.149 1.00 54.53 7 ASP E O 1
ATOM 4940 N N . LEU E 1 8 ? -34.320 -33.821 -32.297 1.00 56.50 8 LEU E N 1
ATOM 4941 C CA . LEU E 1 8 ? -35.227 -34.622 -31.489 1.00 51.82 8 LEU E CA 1
ATOM 4942 C C . LEU E 1 8 ? -35.894 -33.798 -30.400 1.00 47.56 8 LEU E C 1
ATOM 4943 O O . LEU E 1 8 ? -37.055 -34.026 -30.070 1.00 52.07 8 LEU E O 1
ATOM 4948 N N . SER E 1 9 ? -35.164 -32.837 -29.846 1.00 43.51 9 SER E N 1
ATOM 4949 C CA . SER E 1 9 ? -35.721 -31.988 -28.801 1.00 51.88 9 SER E CA 1
ATOM 4950 C C . SER E 1 9 ? -36.872 -31.164 -29.367 1.00 56.10 9 SER E C 1
ATOM 4951 O O . SER E 1 9 ? -37.715 -30.659 -28.628 1.00 58.19 9 SER E O 1
ATOM 4954 N N . ASP E 1 10 ? -36.888 -31.019 -30.686 1.00 61.22 10 ASP E N 1
ATOM 4955 C CA . ASP E 1 10 ? -37.949 -30.283 -31.354 1.00 64.49 10 ASP E CA 1
ATOM 4956 C C . ASP E 1 10 ? -39.068 -31.274 -31.682 1.00 64.69 10 ASP E C 1
ATOM 4957 O O . ASP E 1 10 ? -40.245 -30.977 -31.462 1.00 56.57 10 ASP E O 1
ATOM 4962 N N . LEU E 1 11 ? -38.682 -32.452 -32.186 1.00 61.67 11 LEU E N 1
ATOM 4963 C CA . LEU E 1 11 ? -39.616 -33.527 -32.557 1.00 68.54 11 LEU E CA 1
ATOM 4964 C C . LEU E 1 11 ? -40.334 -34.135 -31.363 1.00 70.25 11 LEU E C 1
ATOM 4965 O O . LEU E 1 11 ? -41.446 -34.647 -31.498 1.00 67.19 11 LEU E O 1
ATOM 4970 N N . TYR E 1 12 ? -39.689 -34.087 -30.203 1.00 68.63 12 TYR E N 1
ATOM 4971 C CA . TYR E 1 12 ? -40.253 -34.622 -28.970 1.00 58.65 12 TYR E CA 1
ATOM 4972 C C . TYR E 1 12 ? -40.014 -33.516 -27.957 1.00 62.05 12 TYR E C 1
ATOM 4973 O O . TYR E 1 12 ? -39.235 -33.678 -27.020 1.00 63.14 12 TYR E O 1
ATOM 4982 N N . PRO E 1 13 ? -40.683 -32.367 -28.143 1.00 69.60 13 PRO E N 1
ATOM 4983 C CA . PRO E 1 13 ? -40.591 -31.171 -27.302 1.00 71.09 13 PRO E CA 1
ATOM 4984 C C . PRO E 1 13 ? -40.689 -31.350 -25.797 1.00 72.70 13 PRO E C 1
ATOM 4985 O O . PRO E 1 13 ? -40.082 -30.591 -25.046 1.00 68.18 13 PRO E O 1
ATOM 4989 N N . GLU E 1 14 ? -41.440 -32.350 -25.351 1.00 72.95 14 GLU E N 1
ATOM 4990 C CA . GLU E 1 14 ? -41.595 -32.572 -23.912 1.00 73.52 14 GLU E CA 1
ATOM 4991 C C . GLU E 1 14 ? -40.431 -33.330 -23.318 1.00 70.18 14 GLU E C 1
ATOM 4992 O O . GLU E 1 14 ? -40.168 -33.217 -22.123 1.00 76.34 14 GLU E O 1
ATOM 4998 N N . GLY E 1 15 ? -39.720 -34.071 -24.164 1.00 66.90 15 GLY E N 1
ATOM 4999 C CA . GLY E 1 15 ? -38.566 -34.831 -23.713 1.00 52.85 15 GLY E CA 1
ATOM 5000 C C . GLY E 1 15 ? -37.675 -34.064 -22.749 1.00 56.52 15 GLY E C 1
ATOM 5001 O O . GLY E 1 15 ? -37.707 -32.829 -22.703 1.00 46.78 15 GLY E O 1
ATOM 5002 N N . GLU E 1 16 ? -36.877 -34.795 -21.975 1.00 51.17 16 GLU E N 1
ATOM 5003 C CA . GLU E 1 16 ? -35.982 -34.175 -21.003 1.00 51.54 16 GLU E CA 1
ATOM 5004 C C . GLU E 1 16 ? -34.585 -34.012 -21.583 1.00 42.64 16 GLU E C 1
ATOM 5005 O O . GLU E 1 16 ? -34.166 -34.800 -22.422 1.00 44.85 16 GLU E O 1
ATOM 5011 N N . ALA E 1 17 ? -33.860 -32.993 -21.134 1.00 44.81 17 ALA E N 1
ATOM 5012 C CA . ALA E 1 17 ? -32.523 -32.758 -21.665 1.00 49.39 17 ALA E CA 1
ATOM 5013 C C . ALA E 1 17 ? -31.537 -32.140 -20.677 1.00 40.30 17 ALA E C 1
ATOM 5014 O O . ALA E 1 17 ? -31.913 -31.348 -19.819 1.00 40.82 17 ALA E O 1
ATOM 5016 N N . LEU E 1 18 ? -30.268 -32.511 -20.818 1.00 34.73 18 LEU E N 1
ATOM 5017 C CA . LEU E 1 18 ? -29.202 -31.999 -19.967 1.00 33.76 18 LEU E CA 1
ATOM 5018 C C . LEU E 1 18 ? -28.176 -31.216 -20.787 1.00 34.39 18 LEU E C 1
ATOM 5019 O O . LEU E 1 18 ? -27.797 -31.626 -21.886 1.00 30.94 18 LEU E O 1
ATOM 5024 N N . PRO E 1 19 ? -27.716 -30.069 -20.267 1.00 35.31 19 PRO E N 1
ATOM 5025 C CA . PRO E 1 19 ? -26.728 -29.294 -21.018 1.00 39.20 19 PRO E CA 1
ATOM 5026 C C . PRO E 1 19 ? -25.407 -30.057 -21.024 1.00 41.37 19 PRO E C 1
ATOM 5027 O O . PRO E 1 19 ? -25.173 -30.894 -20.150 1.00 40.68 19 PRO E O 1
ATOM 5039 N N . VAL E 1 21 ? -22.444 -30.136 -19.811 1.00 46.08 21 VAL E N 1
ATOM 5040 C CA . VAL E 1 21 ? -21.552 -29.646 -18.762 1.00 45.86 21 VAL E CA 1
ATOM 5041 C C . VAL E 1 21 ? -20.543 -30.753 -18.455 1.00 50.54 21 VAL E C 1
ATOM 5042 O O . VAL E 1 21 ? -19.597 -30.573 -17.678 1.00 41.46 21 VAL E O 1
ATOM 5046 N N . PHE E 1 22 ? -20.769 -31.904 -19.079 1.00 46.40 22 PHE E N 1
ATOM 5047 C CA . PHE E 1 22 ? -19.909 -33.058 -18.916 1.00 48.51 22 PHE E CA 1
ATOM 5048 C C . PHE E 1 22 ? -18.741 -32.946 -19.884 1.00 46.58 22 PHE E C 1
ATOM 5049 O O . PHE E 1 22 ? -18.722 -32.070 -20.747 1.00 48.54 22 PHE E O 1
ATOM 5057 N N . LYS E 1 23 ? -17.769 -33.836 -19.735 1.00 49.04 23 LYS E N 1
ATOM 5058 C CA . LYS E 1 23 ? -16.596 -33.852 -20.596 1.00 41.35 23 LYS E CA 1
ATOM 5059 C C . LYS E 1 23 ? -16.511 -35.206 -21.279 1.00 46.77 23 LYS E C 1
ATOM 5060 O O . LYS E 1 23 ? -16.708 -36.239 -20.642 1.00 53.42 23 LYS E O 1
ATOM 5066 N N . SER E 1 24 ? -16.230 -35.197 -22.579 1.00 42.60 24 SER E N 1
ATOM 5067 C CA . SER E 1 24 ? -16.130 -36.429 -23.360 1.00 46.50 24 SER E CA 1
ATOM 5068 C C . SER E 1 24 ? -14.752 -37.098 -23.282 1.00 49.03 24 SER E C 1
ATOM 5069 O O . SER E 1 24 ? -13.808 -36.673 -23.953 1.00 48.23 24 SER E O 1
ATOM 5072 N N . PHE E 1 25 ? -14.650 -38.149 -22.468 1.00 51.26 25 PHE E N 1
ATOM 5073 C CA . PHE E 1 25 ? -13.395 -38.883 -22.299 1.00 49.34 25 PHE E CA 1
ATOM 5074 C C . PHE E 1 25 ? -13.305 -40.042 -23.285 1.00 47.97 25 PHE E C 1
ATOM 5075 O O . PHE E 1 25 ? -12.232 -40.344 -23.804 1.00 46.19 25 PHE E O 1
ATOM 5083 N N . GLY E 1 26 ? -14.439 -40.691 -23.531 1.00 48.73 26 GLY E N 1
ATOM 5084 C CA . GLY E 1 26 ? -14.474 -41.816 -24.446 1.00 44.65 26 GLY E CA 1
ATOM 5085 C C . GLY E 1 26 ? -14.038 -41.481 -25.856 1.00 51.57 26 GLY E C 1
ATOM 5086 O O . GLY E 1 26 ? -13.954 -40.309 -26.229 1.00 57.80 26 GLY E O 1
ATOM 5087 N N . GLY E 1 27 ? -13.769 -42.524 -26.637 1.00 56.35 27 GLY E N 1
ATOM 5088 C CA . GLY E 1 27 ? -13.332 -42.353 -28.011 1.00 60.01 27 GLY E CA 1
ATOM 5089 C C . GLY E 1 27 ? -14.439 -41.871 -28.933 1.00 66.39 27 GLY E C 1
ATOM 5090 O O . GLY E 1 27 ? -14.297 -41.904 -30.151 1.00 61.80 27 GLY E O 1
ATOM 5091 N N . ARG E 1 28 ? -15.539 -41.410 -28.344 1.00 66.43 28 ARG E N 1
ATOM 5092 C CA . ARG E 1 28 ? -16.693 -40.912 -29.091 1.00 66.29 28 ARG E CA 1
ATOM 5093 C C . ARG E 1 28 ? -17.478 -39.907 -28.270 1.00 69.06 28 ARG E C 1
ATOM 5094 O O . ARG E 1 28 ? -17.490 -39.973 -27.036 1.00 68.36 28 ARG E O 1
ATOM 5102 N N . ALA E 1 29 ? -18.122 -38.980 -28.975 1.00 68.78 29 ALA E N 1
ATOM 5103 C CA . ALA E 1 29 ? -18.902 -37.925 -28.357 1.00 60.71 29 ALA E CA 1
ATOM 5104 C C . ALA E 1 29 ? -20.363 -38.002 -28.812 1.00 51.92 29 ALA E C 1
ATOM 5105 O O . ALA E 1 29 ? -21.204 -37.210 -28.381 1.00 52.72 29 ALA E O 1
ATOM 5107 N N . ARG E 1 30 ? -20.651 -38.926 -29.724 1.00 44.29 30 ARG E N 1
ATOM 5108 C CA . ARG E 1 30 ? -22.011 -39.113 -30.229 1.00 45.53 30 ARG E CA 1
ATOM 5109 C C . ARG E 1 30 ? -22.416 -40.568 -30.046 1.00 48.65 30 ARG E C 1
ATOM 5110 O O . ARG E 1 30 ? -21.970 -41.442 -30.790 1.00 55.49 30 ARG E O 1
ATOM 5118 N N . PHE E 1 31 ? -23.256 -40.823 -29.047 1.00 49.65 31 PHE E N 1
ATOM 5119 C CA . PHE E 1 31 ? -23.713 -42.176 -28.755 1.00 50.00 31 PHE E CA 1
ATOM 5120 C C . PHE E 1 31 ? -25.138 -42.135 -28.219 1.00 52.75 31 PHE E C 1
ATOM 5121 O O . PHE E 1 31 ? -25.621 -41.075 -27.822 1.00 53.46 31 PHE E O 1
ATOM 5129 N N . ALA E 1 32 ? -25.807 -43.284 -28.201 1.00 42.62 32 ALA E N 1
ATOM 5130 C CA . ALA E 1 32 ? -27.179 -43.335 -27.716 1.00 51.00 32 ALA E CA 1
ATOM 5131 C C . ALA E 1 32 ? -27.627 -44.748 -27.362 1.00 51.71 32 ALA E C 1
ATOM 5132 O O . ALA E 1 32 ? -26.844 -45.693 -27.421 1.00 57.93 32 ALA E O 1
ATOM 5134 N N . GLY E 1 33 ? -28.898 -44.878 -26.998 1.00 48.86 33 GLY E N 1
ATOM 5135 C CA . GLY E 1 33 ? -29.442 -46.172 -26.634 1.00 54.06 33 GLY E CA 1
ATOM 5136 C C . GLY E 1 33 ? -30.226 -46.116 -25.336 1.00 58.82 33 GLY E C 1
ATOM 5137 O O . GLY E 1 33 ? -30.088 -45.162 -24.563 1.00 48.34 33 GLY E O 1
ATOM 5138 N N . ARG E 1 34 ? -31.049 -47.140 -25.105 1.00 65.35 34 ARG E N 1
ATOM 5139 C CA . ARG E 1 34 ? -31.877 -47.252 -23.901 1.00 62.41 34 ARG E CA 1
ATOM 5140 C C . ARG E 1 34 ? -30.999 -47.208 -22.654 1.00 58.63 34 ARG E C 1
ATOM 5141 O O . ARG E 1 34 ? -29.943 -47.838 -22.604 1.00 55.04 34 ARG E O 1
ATOM 5149 N N . VAL E 1 35 ? -31.445 -46.463 -21.648 1.00 52.69 35 VAL E N 1
ATOM 5150 C CA . VAL E 1 35 ? -30.676 -46.290 -20.424 1.00 57.52 35 VAL E CA 1
ATOM 5151 C C . VAL E 1 35 ? -31.040 -47.155 -19.230 1.00 65.02 35 VAL E C 1
ATOM 5152 O O . VAL E 1 35 ? -32.210 -47.446 -18.977 1.00 62.28 35 VAL E O 1
ATOM 5156 N N . ARG E 1 36 ? -29.999 -47.539 -18.495 1.00 74.62 36 ARG E N 1
ATOM 5157 C CA . ARG E 1 36 ? -30.104 -48.357 -17.295 1.00 77.95 36 ARG E CA 1
ATOM 5158 C C . ARG E 1 36 ? -29.457 -47.576 -16.156 1.00 75.08 36 ARG E C 1
ATOM 5159 O O . ARG E 1 36 ? -28.251 -47.677 -15.926 1.00 77.28 36 ARG E O 1
ATOM 5167 N N . THR E 1 37 ? -30.269 -46.793 -15.455 1.00 72.63 37 THR E N 1
ATOM 5168 C CA . THR E 1 37 ? -29.802 -45.967 -14.346 1.00 74.33 37 THR E CA 1
ATOM 5169 C C . THR E 1 37 ? -28.956 -46.708 -13.309 1.00 73.56 37 THR E C 1
ATOM 5170 O O . THR E 1 37 ? -28.839 -47.935 -13.335 1.00 73.62 37 THR E O 1
ATOM 5174 N N . LEU E 1 38 ? -28.372 -45.937 -12.396 1.00 70.98 38 LEU E N 1
ATOM 5175 C CA . LEU E 1 38 ? -27.534 -46.468 -11.326 1.00 70.02 38 LEU E CA 1
ATOM 5176 C C . LEU E 1 38 ? -27.082 -45.345 -10.406 1.00 66.01 38 LEU E C 1
ATOM 5177 O O . LEU E 1 38 ? -26.361 -44.445 -10.830 1.00 69.96 38 LEU E O 1
ATOM 5182 N N . ARG E 1 39 ? -27.506 -45.400 -9.148 1.00 63.54 39 ARG E N 1
ATOM 5183 C CA . ARG E 1 39 ? -27.121 -44.380 -8.183 1.00 58.04 39 ARG E CA 1
ATOM 5184 C C . ARG E 1 39 ? -26.059 -44.936 -7.245 1.00 63.28 39 ARG E C 1
ATOM 5185 O O . ARG E 1 39 ? -25.991 -46.145 -7.020 1.00 62.62 39 ARG E O 1
ATOM 5193 N N . VAL E 1 40 ? -25.220 -44.050 -6.715 1.00 63.36 40 VAL E N 1
ATOM 5194 C CA . VAL E 1 40 ? -24.152 -44.453 -5.809 1.00 63.32 40 VAL E CA 1
ATOM 5195 C C . VAL E 1 40 ? -23.334 -43.237 -5.404 1.00 62.88 40 VAL E C 1
ATOM 5196 O O . VAL E 1 40 ? -23.347 -42.223 -6.093 1.00 67.22 40 VAL E O 1
ATOM 5200 N N . PHE E 1 41 ? -22.620 -43.343 -4.287 1.00 57.50 41 PHE E N 1
ATOM 5201 C CA . PHE E 1 41 ? -21.809 -42.236 -3.809 1.00 57.31 41 PHE E CA 1
ATOM 5202 C C . PHE E 1 41 ? -20.403 -42.676 -3.413 1.00 56.42 41 PHE E C 1
ATOM 5203 O O . PHE E 1 41 ? -20.210 -43.305 -2.378 1.00 63.86 41 PHE E O 1
ATOM 5211 N N . GLU E 1 42 ? -19.427 -42.330 -4.247 1.00 59.74 42 GLU E N 1
ATOM 5212 C CA . GLU E 1 42 ? -18.029 -42.667 -4.007 1.00 62.06 42 GLU E CA 1
ATOM 5213 C C . GLU E 1 42 ? -17.846 -44.161 -3.723 1.00 64.54 42 GLU E C 1
ATOM 5214 O O . GLU E 1 42 ? -17.054 -44.554 -2.867 1.00 66.73 42 GLU E O 1
ATOM 5220 N N . ASP E 1 43 ? -18.585 -44.983 -4.465 1.00 65.97 43 ASP E N 1
ATOM 5221 C CA . ASP E 1 43 ? -18.535 -46.435 -4.329 1.00 64.40 43 ASP E CA 1
ATOM 5222 C C . ASP E 1 43 ? -18.640 -47.096 -5.699 1.00 62.16 43 ASP E C 1
ATOM 5223 O O . ASP E 1 43 ? -19.722 -47.189 -6.269 1.00 68.20 43 ASP E O 1
ATOM 5228 N N . ASN E 1 44 ? -17.511 -47.569 -6.213 1.00 66.08 44 ASN E N 1
ATOM 5229 C CA . ASN E 1 44 ? -17.449 -48.207 -7.527 1.00 67.85 44 ASN E CA 1
ATOM 5230 C C . ASN E 1 44 ? -18.071 -49.603 -7.600 1.00 73.30 44 ASN E C 1
ATOM 5231 O O . ASN E 1 44 ? -18.337 -50.115 -8.689 1.00 68.44 44 ASN E O 1
ATOM 5236 N N . ALA E 1 45 ? -18.304 -50.203 -6.438 1.00 79.53 45 ALA E N 1
ATOM 5237 C CA . ALA E 1 45 ? -18.875 -51.548 -6.324 1.00 81.34 45 ALA E CA 1
ATOM 5238 C C . ALA E 1 45 ? -19.842 -51.992 -7.426 1.00 77.39 45 ALA E C 1
ATOM 5239 O O . ALA E 1 45 ? -19.503 -52.847 -8.246 1.00 70.54 45 ALA E O 1
ATOM 5241 N N . LEU E 1 46 ? -21.047 -51.428 -7.430 1.00 72.36 46 LEU E N 1
ATOM 5242 C CA . LEU E 1 46 ? -22.053 -51.791 -8.427 1.00 73.65 46 LEU E CA 1
ATOM 5243 C C . LEU E 1 46 ? -21.694 -51.406 -9.862 1.00 76.49 46 LEU E C 1
ATOM 5244 O O . LEU E 1 46 ? -22.074 -52.096 -10.809 1.00 74.62 46 LEU E O 1
ATOM 5249 N N . VAL E 1 47 ? -20.966 -50.306 -10.019 1.00 78.58 47 VAL E N 1
ATOM 5250 C CA . VAL E 1 47 ? -20.565 -49.836 -11.340 1.00 83.14 47 VAL E CA 1
ATOM 5251 C C . VAL E 1 47 ? -19.802 -50.902 -12.122 1.00 82.38 47 VAL E C 1
ATOM 5252 O O . VAL E 1 47 ? -19.833 -50.922 -13.352 1.00 85.23 47 VAL E O 1
ATOM 5256 N N . ARG E 1 48 ? -19.127 -51.790 -11.403 1.00 79.86 48 ARG E N 1
ATOM 5257 C CA . ARG E 1 48 ? -18.333 -52.843 -12.026 1.00 79.69 48 ARG E CA 1
ATOM 5258 C C . ARG E 1 48 ? -19.126 -54.100 -12.370 1.00 76.90 48 ARG E C 1
ATOM 5259 O O . ARG E 1 48 ? -18.892 -54.726 -13.404 1.00 73.13 48 ARG E O 1
ATOM 5267 N N . LYS E 1 49 ? -20.064 -54.467 -11.505 1.00 78.25 49 LYS E N 1
ATOM 5268 C CA . LYS E 1 49 ? -20.873 -55.657 -11.739 1.00 82.52 49 LYS E CA 1
ATOM 5269 C C . LYS E 1 49 ? -21.894 -55.403 -12.847 1.00 79.52 49 LYS E C 1
ATOM 5270 O O . LYS E 1 49 ? -21.881 -56.076 -13.881 1.00 70.17 49 LYS E O 1
ATOM 5276 N N . VAL E 1 50 ? -22.774 -54.429 -12.620 1.00 80.42 50 VAL E N 1
ATOM 5277 C CA . VAL E 1 50 ? -23.818 -54.075 -13.580 1.00 79.03 50 VAL E CA 1
ATOM 5278 C C . VAL E 1 50 ? -23.228 -53.847 -14.967 1.00 73.53 50 VAL E C 1
ATOM 5279 O O . VAL E 1 50 ? -23.811 -54.240 -15.976 1.00 67.45 50 VAL E O 1
ATOM 5283 N N . LEU E 1 51 ? -22.060 -53.216 -15.001 1.00 77.08 51 LEU E N 1
ATOM 5284 C CA . LEU E 1 51 ? -21.373 -52.918 -16.250 1.00 82.71 51 LEU E CA 1
ATOM 5285 C C . LEU E 1 51 ? -20.888 -54.204 -16.918 1.00 83.76 51 LEU E C 1
ATOM 5286 O O . LEU E 1 51 ? -20.010 -54.180 -17.778 1.00 86.24 51 LEU E O 1
ATOM 5291 N N . GLU E 1 52 ? -21.476 -55.329 -16.523 1.00 90.43 52 GLU E N 1
ATOM 5292 C CA . GLU E 1 52 ? -21.099 -56.623 -17.080 1.00 88.73 52 GLU E CA 1
ATOM 5293 C C . GLU E 1 52 ? -22.298 -57.527 -17.345 1.00 89.00 52 GLU E C 1
ATOM 5294 O O . GLU E 1 52 ? -22.230 -58.413 -18.196 1.00 86.39 52 GLU E O 1
ATOM 5300 N N . GLU E 1 53 ? -23.393 -57.307 -16.622 1.00 90.65 53 GLU E N 1
ATOM 5301 C CA . GLU E 1 53 ? -24.593 -58.119 -16.813 1.00 93.02 53 GLU E CA 1
ATOM 5302 C C . GLU E 1 53 ? -25.176 -57.887 -18.205 1.00 93.20 53 GLU E C 1
ATOM 5303 O O . GLU E 1 53 ? -26.304 -58.279 -18.500 1.00 97.79 53 GLU E O 1
ATOM 5309 N N . GLU E 1 54 ? -24.377 -57.242 -19.048 1.00 90.63 54 GLU E N 1
ATOM 5310 C CA . GLU E 1 54 ? -24.707 -56.934 -20.433 1.00 88.64 54 GLU E CA 1
ATOM 5311 C C . GLU E 1 54 ? -26.103 -56.450 -20.794 1.00 88.55 54 GLU E C 1
ATOM 5312 O O . GLU E 1 54 ? -27.108 -56.840 -20.196 1.00 83.89 54 GLU E O 1
ATOM 5318 N N . GLY E 1 55 ? -26.132 -55.590 -21.806 1.00 90.47 55 GLY E N 1
ATOM 5319 C CA . GLY E 1 55 ? -27.370 -55.027 -22.306 1.00 89.98 55 GLY E CA 1
ATOM 5320 C C . GLY E 1 55 ? -27.241 -54.826 -23.803 1.00 86.67 55 GLY E C 1
ATOM 5321 O O . GLY E 1 55 ? -28.236 -54.779 -24.528 1.00 87.89 55 GLY E O 1
ATOM 5322 N N . ALA E 1 56 ? -25.998 -54.711 -24.262 1.00 83.86 56 ALA E N 1
ATOM 5323 C CA . ALA E 1 56 ? -25.704 -54.530 -25.677 1.00 82.17 56 ALA E CA 1
ATOM 5324 C C . ALA E 1 56 ? -26.445 -53.350 -26.284 1.00 80.96 56 ALA E C 1
ATOM 5325 O O . ALA E 1 56 ? -27.654 -53.412 -26.515 1.00 78.73 56 ALA E O 1
ATOM 5327 N N . GLY E 1 57 ? -25.708 -52.277 -26.551 1.00 81.57 57 GLY E N 1
ATOM 5328 C CA . GLY E 1 57 ? -26.313 -51.097 -27.139 1.00 79.77 57 GLY E CA 1
ATOM 5329 C C . GLY E 1 57 ? -27.236 -50.399 -26.166 1.00 73.58 57 GLY E C 1
ATOM 5330 O O . GLY E 1 57 ? -28.354 -50.017 -26.511 1.00 73.63 57 GLY E O 1
ATOM 5331 N N . GLN E 1 58 ? -26.762 -50.238 -24.937 1.00 71.91 58 GLN E N 1
ATOM 5332 C CA . GLN E 1 58 ? -27.537 -49.583 -23.897 1.00 72.97 58 GLN E CA 1
ATOM 5333 C C . GLN E 1 58 ? -26.629 -48.595 -23.173 1.00 68.16 58 GLN E C 1
ATOM 5334 O O . GLN E 1 58 ? -25.409 -48.764 -23.153 1.00 66.52 58 GLN E O 1
ATOM 5340 N N . VAL E 1 59 ? -27.216 -47.556 -22.594 1.00 59.99 59 VAL E N 1
ATOM 5341 C CA . VAL E 1 59 ? -26.424 -46.544 -21.908 1.00 65.00 59 VAL E CA 1
ATOM 5342 C C . VAL E 1 59 ? -26.521 -46.670 -20.393 1.00 62.40 59 VAL E C 1
ATOM 5343 O O . VAL E 1 59 ? -27.598 -46.906 -19.851 1.00 62.20 59 VAL E O 1
ATOM 5347 N N . LEU E 1 60 ? -25.387 -46.508 -19.717 1.00 58.36 60 LEU E N 1
ATOM 5348 C CA . LEU E 1 60 ? -25.336 -46.598 -18.264 1.00 59.87 60 LEU E CA 1
ATOM 5349 C C . LEU E 1 60 ? -25.275 -45.203 -17.656 1.00 62.00 60 LEU E C 1
ATOM 5350 O O . LEU E 1 60 ? -24.245 -44.534 -17.730 1.00 65.78 60 LEU E O 1
ATOM 5355 N N . PHE E 1 61 ? -26.371 -44.761 -17.049 1.00 60.63 61 PHE E N 1
ATOM 5356 C CA . PHE E 1 61 ? -26.385 -43.445 -16.428 1.00 57.91 61 PHE E CA 1
ATOM 5357 C C . PHE E 1 61 ? -26.183 -43.589 -14.921 1.00 63.82 61 PHE E C 1
ATOM 5358 O O . PHE E 1 61 ? -27.096 -43.976 -14.190 1.00 63.89 61 PHE E O 1
ATOM 5366 N N . VAL E 1 62 ? -24.978 -43.272 -14.465 1.00 58.19 62 VAL E N 1
ATOM 5367 C CA . VAL E 1 62 ? -24.649 -43.369 -13.054 1.00 55.17 62 VAL E CA 1
ATOM 5368 C C . VAL E 1 62 ? -24.686 -41.998 -12.388 1.00 60.31 62 VAL E C 1
ATOM 5369 O O . VAL E 1 62 ? -24.118 -41.037 -12.910 1.00 64.55 62 VAL E O 1
ATOM 5373 N N . ASP E 1 63 ? -25.360 -41.909 -11.243 1.00 57.15 63 ASP E N 1
ATOM 5374 C CA . ASP E 1 63 ? -25.415 -40.662 -10.485 1.00 55.40 63 ASP E CA 1
ATOM 5375 C C . ASP E 1 63 ? -24.382 -40.843 -9.381 1.00 52.34 63 ASP E C 1
ATOM 5376 O O . ASP E 1 63 ? -24.452 -41.805 -8.622 1.00 62.95 63 ASP E O 1
ATOM 5381 N N . GLY E 1 64 ? -23.420 -39.931 -9.299 1.00 55.19 64 GLY E N 1
ATOM 5382 C CA . GLY E 1 64 ? -22.391 -40.044 -8.283 1.00 41.85 64 GLY E CA 1
ATOM 5383 C C . GLY E 1 64 ? -22.449 -38.920 -7.274 1.00 48.21 64 GLY E C 1
ATOM 5384 O O . GLY E 1 64 ? -21.461 -38.627 -6.600 1.00 54.86 64 GLY E O 1
ATOM 5385 N N . GLY E 1 65 ? -23.612 -38.289 -7.166 1.00 50.10 65 GLY E N 1
ATOM 5386 C CA . GLY E 1 65 ? -23.763 -37.190 -6.232 1.00 49.72 65 GLY E CA 1
ATOM 5387 C C . GLY E 1 65 ? -22.858 -36.047 -6.633 1.00 49.30 65 GLY E C 1
ATOM 5388 O O . GLY E 1 65 ? -22.503 -35.203 -5.811 1.00 56.51 65 GLY E O 1
ATOM 5389 N N . GLY E 1 66 ? -22.480 -36.026 -7.909 1.00 47.61 66 GLY E N 1
ATOM 5390 C CA . GLY E 1 66 ? -21.607 -34.981 -8.410 1.00 51.84 66 GLY E CA 1
ATOM 5391 C C . GLY E 1 66 ? -20.338 -34.839 -7.593 1.00 54.07 66 GLY E C 1
ATOM 5392 O O . GLY E 1 66 ? -19.833 -33.733 -7.406 1.00 57.38 66 GLY E O 1
ATOM 5393 N N . SER E 1 67 ? -19.814 -35.960 -7.108 1.00 56.52 67 SER E N 1
ATOM 5394 C CA . SER E 1 67 ? -18.605 -35.937 -6.296 1.00 55.97 67 SER E CA 1
ATOM 5395 C C . SER E 1 67 ? -17.333 -36.067 -7.128 1.00 48.51 67 SER E C 1
ATOM 5396 O O . SER E 1 67 ? -17.240 -36.925 -8.008 1.00 46.14 67 SER E O 1
ATOM 5399 N N . LEU E 1 68 ? -16.349 -35.220 -6.831 1.00 49.52 68 LEU E N 1
ATOM 5400 C CA . LEU E 1 68 ? -15.080 -35.229 -7.558 1.00 52.05 68 LEU E CA 1
ATOM 5401 C C . LEU E 1 68 ? -13.927 -35.833 -6.752 1.00 54.86 68 LEU E C 1
ATOM 5402 O O . LEU E 1 68 ? -12.803 -35.932 -7.251 1.00 55.58 68 LEU E O 1
ATOM 5407 N N . ARG E 1 69 ? -14.210 -36.232 -5.513 1.00 50.79 69 ARG E N 1
ATOM 5408 C CA . ARG E 1 69 ? -13.202 -36.824 -4.635 1.00 48.29 69 ARG E CA 1
ATOM 5409 C C . ARG E 1 69 ? -12.644 -38.154 -5.130 1.00 49.92 69 ARG E C 1
ATOM 5410 O O . ARG E 1 69 ? -11.447 -38.406 -5.025 1.00 48.38 69 ARG E O 1
ATOM 5418 N N . THR E 1 70 ? -13.515 -39.012 -5.651 1.00 51.31 70 THR E N 1
ATOM 5419 C CA . THR E 1 70 ? -13.091 -40.328 -6.115 1.00 58.44 70 THR E CA 1
ATOM 5420 C C . THR E 1 70 ? -13.681 -40.755 -7.460 1.00 60.83 70 THR E C 1
ATOM 5421 O O . THR E 1 70 ? -14.806 -40.391 -7.805 1.00 58.47 70 THR E O 1
ATOM 5425 N N . ALA E 1 71 ? -12.912 -41.544 -8.206 1.00 66.35 71 ALA E N 1
ATOM 5426 C CA . ALA E 1 71 ? -13.328 -42.032 -9.519 1.00 67.13 71 ALA E CA 1
ATOM 5427 C C . ALA E 1 71 ? -14.277 -43.217 -9.407 1.00 63.20 71 ALA E C 1
ATOM 5428 O O . ALA E 1 71 ? -14.170 -44.019 -8.485 1.00 69.84 71 ALA E O 1
ATOM 5430 N N . LEU E 1 72 ? -15.201 -43.322 -10.355 1.00 61.44 72 LEU E N 1
ATOM 5431 C CA . LEU E 1 72 ? -16.175 -44.407 -10.366 1.00 59.84 72 LEU E CA 1
ATOM 5432 C C . LEU E 1 72 ? -16.008 -45.269 -11.606 1.00 58.75 72 LEU E C 1
ATOM 5433 O O . LEU E 1 72 ? -16.790 -46.189 -11.842 1.00 68.50 72 LEU E O 1
ATOM 5438 N N . LEU E 1 73 ? -14.994 -44.966 -12.407 1.00 60.05 73 LEU E N 1
ATOM 5439 C CA . LEU E 1 73 ? -14.748 -45.732 -13.621 1.00 59.05 73 LEU E CA 1
ATOM 5440 C C . LEU E 1 73 ? -13.377 -45.415 -14.199 1.00 55.84 73 LEU E C 1
ATOM 5441 O O . LEU E 1 73 ? -12.922 -44.272 -14.148 1.00 54.71 73 LEU E O 1
ATOM 5446 N N . GLY E 1 74 ? -12.726 -46.443 -14.739 1.00 54.93 74 GLY E N 1
ATOM 5447 C CA . GLY E 1 74 ? -11.405 -46.287 -15.321 1.00 57.21 74 GLY E CA 1
ATOM 5448 C C . GLY E 1 74 ? -11.224 -47.099 -16.590 1.00 65.77 74 GLY E C 1
ATOM 5449 O O . GLY E 1 74 ? -12.167 -47.737 -17.072 1.00 57.91 74 GLY E O 1
ATOM 5450 N N . GLY E 1 75 ? -10.009 -47.081 -17.132 1.00 70.77 75 GLY E N 1
ATOM 5451 C CA . GLY E 1 75 ? -9.726 -47.813 -18.356 1.00 76.19 75 GLY E CA 1
ATOM 5452 C C . GLY E 1 75 ? -10.006 -49.298 -18.254 1.00 78.32 75 GLY E C 1
ATOM 5453 O O . GLY E 1 75 ? -10.057 -50.004 -19.260 1.00 81.55 75 GLY E O 1
ATOM 5454 N N . ASN E 1 76 ? -10.190 -49.771 -17.027 1.00 81.97 76 ASN E N 1
ATOM 5455 C CA . ASN E 1 76 ? -10.466 -51.178 -16.767 1.00 83.47 76 ASN E CA 1
ATOM 5456 C C . ASN E 1 76 ? -11.914 -51.484 -17.127 1.00 78.84 76 ASN E C 1
ATOM 5457 O O . ASN E 1 76 ? -12.196 -52.356 -17.952 1.00 71.63 76 ASN E O 1
ATOM 5462 N N . LEU E 1 77 ? -12.828 -50.750 -16.499 1.00 77.74 77 LEU E N 1
ATOM 5463 C CA . LEU E 1 77 ? -14.256 -50.915 -16.740 1.00 79.08 77 LEU E CA 1
ATOM 5464 C C . LEU E 1 77 ? -14.599 -50.484 -18.162 1.00 80.43 77 LEU E C 1
ATOM 5465 O O . LEU E 1 77 ? -15.396 -51.130 -18.843 1.00 79.14 77 LEU E O 1
ATOM 5470 N N . ALA E 1 78 ? -13.989 -49.388 -18.604 1.00 81.91 78 ALA E N 1
ATOM 5471 C CA . ALA E 1 78 ? -14.224 -48.873 -19.947 1.00 79.54 78 ALA E CA 1
ATOM 5472 C C . ALA E 1 78 ? -14.164 -50.010 -20.959 1.00 80.68 78 ALA E C 1
ATOM 5473 O O . ALA E 1 78 ? -15.194 -50.428 -21.489 1.00 79.21 78 ALA E O 1
ATOM 5475 N N . ARG E 1 79 ? -12.956 -50.510 -21.213 1.00 80.15 79 ARG E N 1
ATOM 5476 C CA . ARG E 1 79 ? -12.757 -51.602 -22.163 1.00 82.85 79 ARG E CA 1
ATOM 5477 C C . ARG E 1 79 ? -13.724 -52.754 -21.918 1.00 84.63 79 ARG E C 1
ATOM 5478 O O . ARG E 1 79 ? -14.191 -53.390 -22.862 1.00 86.19 79 ARG E O 1
ATOM 5486 N N . ARG E 1 80 ? -14.021 -53.016 -20.650 1.00 81.89 80 ARG E N 1
ATOM 5487 C CA . ARG E 1 80 ? -14.943 -54.086 -20.289 1.00 82.08 80 ARG E CA 1
ATOM 5488 C C . ARG E 1 80 ? -16.312 -53.796 -20.896 1.00 82.56 80 ARG E C 1
ATOM 5489 O O . ARG E 1 80 ? -16.958 -54.687 -21.452 1.00 80.47 80 ARG E O 1
ATOM 5497 N N . ALA E 1 81 ? -16.743 -52.541 -20.786 1.00 84.21 81 ALA E N 1
ATOM 5498 C CA . ALA E 1 81 ? -18.033 -52.107 -21.315 1.00 83.80 81 ALA E CA 1
ATOM 5499 C C . ALA E 1 81 ? -18.041 -52.136 -22.839 1.00 85.01 81 ALA E C 1
ATOM 5500 O O . ALA E 1 81 ? -19.074 -52.391 -23.457 1.00 87.63 81 ALA E O 1
ATOM 5502 N N . TRP E 1 82 ? -16.886 -51.866 -23.438 1.00 85.86 82 TRP E N 1
ATOM 5503 C CA . TRP E 1 82 ? -16.757 -51.870 -24.891 1.00 86.06 82 TRP E CA 1
ATOM 5504 C C . TRP E 1 82 ? -16.753 -53.299 -25.420 1.00 88.04 82 TRP E C 1
ATOM 5505 O O . TRP E 1 82 ? -17.570 -53.659 -26.271 1.00 89.06 82 TRP E O 1
ATOM 5516 N N . GLU E 1 83 ? -15.822 -54.102 -24.913 1.00 89.31 83 GLU E N 1
ATOM 5517 C CA . GLU E 1 83 ? -15.699 -55.497 -25.313 1.00 86.51 83 GLU E CA 1
ATOM 5518 C C . GLU E 1 83 ? -17.049 -56.186 -25.231 1.00 87.49 83 GLU E C 1
ATOM 5519 O O . GLU E 1 83 ? -17.390 -57.011 -26.079 1.00 85.82 83 GLU E O 1
ATOM 5525 N N . LYS E 1 84 ? -17.815 -55.839 -24.202 1.00 86.03 84 LYS E N 1
ATOM 5526 C CA . LYS E 1 84 ? -19.128 -56.430 -24.003 1.00 88.05 84 LYS E CA 1
ATOM 5527 C C . LYS E 1 84 ? -20.258 -55.443 -24.298 1.00 89.76 84 LYS E C 1
ATOM 5528 O O . LYS E 1 84 ? -20.883 -54.902 -23.386 1.00 89.45 84 LYS E O 1
ATOM 5534 N N . GLY E 1 85 ? -20.498 -55.226 -25.591 1.00 89.22 85 GLY E N 1
ATOM 5535 C CA . GLY E 1 85 ? -21.537 -54.326 -26.072 1.00 86.62 85 GLY E CA 1
ATOM 5536 C C . GLY E 1 85 ? -22.244 -53.411 -25.089 1.00 82.18 85 GLY E C 1
ATOM 5537 O O . GLY E 1 85 ? -22.987 -53.866 -24.220 1.00 82.01 85 GLY E O 1
ATOM 5538 N N . TRP E 1 86 ? -22.025 -52.110 -25.249 1.00 79.27 86 TRP E N 1
ATOM 5539 C CA . TRP E 1 86 ? -22.636 -51.102 -24.390 1.00 74.27 86 TRP E CA 1
ATOM 5540 C C . TRP E 1 86 ? -22.382 -49.713 -24.969 1.00 73.10 86 TRP E C 1
ATOM 5541 O O . TRP E 1 86 ? -21.236 -49.313 -25.166 1.00 77.68 86 TRP E O 1
ATOM 5552 N N . ALA E 1 87 ? -23.462 -48.987 -25.242 1.00 69.48 87 ALA E N 1
ATOM 5553 C CA . ALA E 1 87 ? -23.382 -47.648 -25.823 1.00 66.04 87 ALA E CA 1
ATOM 5554 C C . ALA E 1 87 ? -22.338 -46.741 -25.168 1.00 61.59 87 ALA E C 1
ATOM 5555 O O . ALA E 1 87 ? -21.392 -46.291 -25.822 1.00 59.02 87 ALA E O 1
ATOM 5557 N N . GLY E 1 88 ? -22.516 -46.469 -23.881 1.00 56.69 88 GLY E N 1
ATOM 5558 C CA . GLY E 1 88 ? -21.580 -45.618 -23.173 1.00 51.16 88 GLY E CA 1
ATOM 5559 C C . GLY E 1 88 ? -22.009 -45.389 -21.739 1.00 54.04 88 GLY E C 1
ATOM 5560 O O . GLY E 1 88 ? -23.064 -45.865 -21.320 1.00 52.89 88 GLY E O 1
ATOM 5561 N N . VAL E 1 89 ? -21.197 -44.654 -20.986 1.00 49.85 89 VAL E N 1
ATOM 5562 C CA . VAL E 1 89 ? -21.506 -44.375 -19.592 1.00 52.30 89 VAL E CA 1
ATOM 5563 C C . VAL E 1 89 ? -21.552 -42.880 -19.290 1.00 58.77 89 VAL E C 1
ATOM 5564 O O . VAL E 1 89 ? -20.621 -42.138 -19.606 1.00 65.92 89 VAL E O 1
ATOM 5568 N N . VAL E 1 90 ? -22.647 -42.447 -18.678 1.00 54.21 90 VAL E N 1
ATOM 5569 C CA . VAL E 1 90 ? -22.822 -41.053 -18.306 1.00 47.92 90 VAL E CA 1
ATOM 5570 C C . VAL E 1 90 ? -22.643 -40.980 -16.792 1.00 51.70 90 VAL E C 1
ATOM 5571 O O . VAL E 1 90 ? -23.504 -41.420 -16.027 1.00 52.84 90 VAL E O 1
ATOM 5575 N N . VAL E 1 91 ? -21.518 -40.420 -16.363 1.00 44.90 91 VAL E N 1
ATOM 5576 C CA . VAL E 1 91 ? -21.218 -40.335 -14.945 1.00 42.48 91 VAL E CA 1
ATOM 5577 C C . VAL E 1 91 ? -21.289 -38.926 -14.372 1.00 45.53 91 VAL E C 1
ATOM 5578 O O . VAL E 1 91 ? -20.516 -38.044 -14.754 1.00 42.62 91 VAL E O 1
ATOM 5582 N N . HIS E 1 92 ? -22.219 -38.714 -13.446 1.00 45.48 92 HIS E N 1
ATOM 5583 C CA . HIS E 1 92 ? -22.338 -37.417 -12.808 1.00 41.29 92 HIS E CA 1
ATOM 5584 C C . HIS E 1 92 ? -21.329 -37.443 -11.665 1.00 42.36 92 HIS E C 1
ATOM 5585 O O . HIS E 1 92 ? -21.666 -37.224 -10.502 1.00 47.41 92 HIS E O 1
ATOM 5592 N N . GLY E 1 93 ? -20.083 -37.736 -12.020 1.00 45.76 93 GLY E N 1
ATOM 5593 C CA . GLY E 1 93 ? -19.012 -37.803 -11.044 1.00 46.53 93 GLY E CA 1
ATOM 5594 C C . GLY E 1 93 ? -17.661 -37.808 -11.732 1.00 48.80 93 GLY E C 1
ATOM 5595 O O . GLY E 1 93 ? -17.505 -37.207 -12.798 1.00 48.24 93 GLY E O 1
ATOM 5596 N N . ALA E 1 94 ? -16.689 -38.493 -11.137 1.00 47.83 94 ALA E N 1
ATOM 5597 C CA . ALA E 1 94 ? -15.345 -38.557 -11.703 1.00 46.70 94 ALA E CA 1
ATOM 5598 C C . ALA E 1 94 ? -14.985 -39.900 -12.344 1.00 45.15 94 ALA E C 1
ATOM 5599 O O . ALA E 1 94 ? -15.679 -40.901 -12.173 1.00 52.27 94 ALA E O 1
ATOM 5601 N N . VAL E 1 95 ? -13.889 -39.896 -13.092 1.00 41.22 95 VAL E N 1
ATOM 5602 C CA . VAL E 1 95 ? -13.374 -41.081 -13.766 1.00 38.40 95 VAL E CA 1
ATOM 5603 C C . VAL E 1 95 ? -11.854 -41.049 -13.612 1.00 43.92 95 VAL E C 1
ATOM 5604 O O . VAL E 1 95 ? -11.322 -40.176 -12.923 1.00 40.72 95 VAL E O 1
ATOM 5608 N N . ARG E 1 96 ? -11.156 -41.988 -14.246 1.00 43.77 96 ARG E N 1
ATOM 5609 C CA . ARG E 1 96 ? -9.698 -42.040 -14.148 1.00 54.62 96 ARG E CA 1
ATOM 5610 C C . ARG E 1 96 ? -9.096 -42.712 -15.383 1.00 54.29 96 ARG E C 1
ATOM 5611 O O . ARG E 1 96 ? -9.796 -43.423 -16.105 1.00 51.55 96 ARG E O 1
ATOM 5619 N N . ASP E 1 97 ? -7.803 -42.486 -15.615 1.00 54.68 97 ASP E N 1
ATOM 5620 C CA . ASP E 1 97 ? -7.085 -43.051 -16.766 1.00 65.92 97 ASP E CA 1
ATOM 5621 C C . ASP E 1 97 ? -7.524 -42.408 -18.085 1.00 66.32 97 ASP E C 1
ATOM 5622 O O . ASP E 1 97 ? -7.810 -43.105 -19.059 1.00 65.29 97 ASP E O 1
ATOM 5627 N N . THR E 1 98 ? -7.573 -41.082 -18.117 1.00 70.81 98 THR E N 1
ATOM 5628 C CA . THR E 1 98 ? -7.992 -40.370 -19.317 1.00 72.76 98 THR E CA 1
ATOM 5629 C C . THR E 1 98 ? -7.464 -41.013 -20.597 1.00 71.46 98 THR E C 1
ATOM 5630 O O . THR E 1 98 ? -8.244 -41.424 -21.455 1.00 70.61 98 THR E O 1
ATOM 5634 N N . GLU E 1 99 ? -6.144 -41.111 -20.721 1.00 71.03 99 GLU E N 1
ATOM 5635 C CA . GLU E 1 99 ? -5.534 -41.707 -21.908 1.00 66.57 99 GLU E CA 1
ATOM 5636 C C . GLU E 1 99 ? -6.162 -43.060 -22.230 1.00 62.64 99 GLU E C 1
ATOM 5637 O O . GLU E 1 99 ? -6.487 -43.344 -23.382 1.00 55.69 99 GLU E O 1
ATOM 5643 N N . GLU E 1 100 ? -6.326 -43.889 -21.203 1.00 61.50 100 GLU E N 1
ATOM 5644 C CA . GLU E 1 100 ? -6.924 -45.211 -21.364 1.00 60.34 100 GLU E CA 1
ATOM 5645 C C . GLU E 1 100 ? -8.384 -45.101 -21.790 1.00 61.17 100 GLU E C 1
ATOM 5646 O O . GLU E 1 100 ? -8.874 -45.904 -22.584 1.00 61.44 100 GLU E O 1
ATOM 5652 N N . LEU E 1 101 ? -9.079 -44.106 -21.251 1.00 63.53 101 LEU E N 1
ATOM 5653 C CA . LEU E 1 101 ? -10.484 -43.897 -21.571 1.00 60.21 101 LEU E CA 1
ATOM 5654 C C . LEU E 1 101 ? -10.670 -43.273 -22.949 1.00 58.17 101 LEU E C 1
ATOM 5655 O O . LEU E 1 101 ? -11.751 -43.354 -23.527 1.00 60.78 101 LEU E O 1
ATOM 5660 N N . ARG E 1 102 ? -9.615 -42.656 -23.474 1.00 60.66 102 ARG E N 1
ATOM 5661 C CA . ARG E 1 102 ? -9.680 -42.014 -24.782 1.00 67.12 102 ARG E CA 1
ATOM 5662 C C . ARG E 1 102 ? -9.546 -43.028 -25.912 1.00 70.81 102 ARG E C 1
ATOM 5663 O O . ARG E 1 102 ? -9.807 -42.712 -27.074 1.00 74.47 102 ARG E O 1
ATOM 5671 N N . GLU E 1 103 ? -9.142 -44.247 -25.567 1.00 73.03 103 GLU E N 1
ATOM 5672 C CA . GLU E 1 103 ? -8.964 -45.308 -26.554 1.00 70.86 103 GLU E CA 1
ATOM 5673 C C . GLU E 1 103 ? -10.151 -46.261 -26.639 1.00 68.71 103 GLU E C 1
ATOM 5674 O O . GLU E 1 103 ? -10.119 -47.225 -27.401 1.00 73.82 103 GLU E O 1
ATOM 5680 N N . VAL E 1 104 ? -11.198 -45.992 -25.868 1.00 68.48 104 VAL E N 1
ATOM 5681 C CA . VAL E 1 104 ? -12.379 -46.850 -25.881 1.00 69.52 104 VAL E CA 1
ATOM 5682 C C . VAL E 1 104 ? -13.357 -46.441 -26.988 1.00 73.80 104 VAL E C 1
ATOM 5683 O O . VAL E 1 104 ? -13.825 -45.302 -27.029 1.00 75.05 104 VAL E O 1
ATOM 5687 N N . PRO E 1 105 ? -13.667 -47.369 -27.908 1.00 76.40 105 PRO E N 1
ATOM 5688 C CA . PRO E 1 105 ? -14.586 -47.146 -29.031 1.00 72.68 105 PRO E CA 1
ATOM 5689 C C . PRO E 1 105 ? -16.040 -46.892 -28.629 1.00 68.41 105 PRO E C 1
ATOM 5690 O O . PRO E 1 105 ? -16.965 -47.316 -29.325 1.00 62.99 105 PRO E O 1
ATOM 5694 N N . ILE E 1 106 ? -16.239 -46.214 -27.503 1.00 65.81 106 ILE E N 1
ATOM 5695 C CA . ILE E 1 106 ? -17.582 -45.883 -27.025 1.00 61.89 106 ILE E CA 1
ATOM 5696 C C . ILE E 1 106 ? -17.554 -44.519 -26.339 1.00 60.14 106 ILE E C 1
ATOM 5697 O O . ILE E 1 106 ? -16.494 -43.907 -26.210 1.00 57.51 106 ILE E O 1
ATOM 5702 N N . GLY E 1 107 ? -18.717 -44.050 -25.899 1.00 57.11 107 GLY E N 1
ATOM 5703 C CA . GLY E 1 107 ? -18.788 -42.759 -25.239 1.00 54.63 107 GLY E CA 1
ATOM 5704 C C . GLY E 1 107 ? -18.692 -42.826 -23.725 1.00 52.79 107 GLY E C 1
ATOM 5705 O O . GLY E 1 107 ? -19.331 -43.659 -23.085 1.00 55.35 107 GLY E O 1
ATOM 5706 N N . LEU E 1 108 ? -17.892 -41.934 -23.153 1.00 53.64 108 LEU E N 1
ATOM 5707 C CA . LEU E 1 108 ? -17.706 -41.871 -21.709 1.00 51.56 108 LEU E CA 1
ATOM 5708 C C . LEU E 1 108 ? -17.681 -40.409 -21.278 1.00 51.53 108 LEU E C 1
ATOM 5709 O O . LEU E 1 108 ? -16.742 -39.674 -21.603 1.00 49.18 108 LEU E O 1
ATOM 5714 N N . LEU E 1 109 ? -18.716 -39.992 -20.551 1.00 50.29 109 LEU E N 1
ATOM 5715 C CA . LEU E 1 109 ? -18.810 -38.618 -20.070 1.00 47.08 109 LEU E CA 1
ATOM 5716 C C . LEU E 1 109 ? -18.766 -38.572 -18.553 1.00 41.49 109 LEU E C 1
ATOM 5717 O O . LEU E 1 109 ? -19.248 -39.477 -17.875 1.00 45.42 109 LEU E O 1
ATOM 5722 N N . ALA E 1 110 ? -18.194 -37.501 -18.026 1.00 42.40 110 ALA E N 1
ATOM 5723 C CA . ALA E 1 110 ? -18.097 -37.336 -16.593 1.00 37.63 110 ALA E CA 1
ATOM 5724 C C . ALA E 1 110 ? -17.799 -35.873 -16.274 1.00 44.31 110 ALA E C 1
ATOM 5725 O O . ALA E 1 110 ? -17.307 -35.135 -17.126 1.00 45.41 110 ALA E O 1
ATOM 5727 N N . LEU E 1 111 ? -18.108 -35.449 -15.055 1.00 37.21 111 LEU E N 1
ATOM 5728 C CA . LEU E 1 111 ? -17.844 -34.075 -14.664 1.00 40.78 111 LEU E CA 1
ATOM 5729 C C . LEU E 1 111 ? -16.352 -33.783 -14.710 1.00 44.83 111 LEU E C 1
ATOM 5730 O O . LEU E 1 111 ? -15.930 -32.732 -15.192 1.00 44.14 111 LEU E O 1
ATOM 5735 N N . ALA E 1 112 ? -15.555 -34.718 -14.202 1.00 50.58 112 ALA E N 1
ATOM 5736 C CA . ALA E 1 112 ? -14.107 -34.546 -14.186 1.00 50.69 112 ALA E CA 1
ATOM 5737 C C . ALA E 1 112 ? -13.378 -35.865 -13.993 1.00 49.37 112 ALA E C 1
ATOM 5738 O O . ALA E 1 112 ? -13.991 -36.919 -13.836 1.00 46.85 112 ALA E O 1
ATOM 5740 N N . ALA E 1 113 ? -12.054 -35.790 -14.020 1.00 50.62 113 ALA E N 1
ATOM 5741 C CA . ALA E 1 113 ? -11.211 -36.955 -13.827 1.00 45.46 113 ALA E CA 1
ATOM 5742 C C . ALA E 1 113 ? -10.441 -36.720 -12.536 1.00 46.35 113 ALA E C 1
ATOM 5743 O O . ALA E 1 113 ? -9.986 -35.605 -12.268 1.00 48.16 113 ALA E O 1
ATOM 5745 N N . THR E 1 114 ? -10.301 -37.766 -11.733 1.00 40.52 114 THR E N 1
ATOM 5746 C CA . THR E 1 114 ? -9.589 -37.647 -10.471 1.00 43.53 114 THR E CA 1
ATOM 5747 C C . THR E 1 114 ? -8.655 -38.848 -10.300 1.00 40.48 114 THR E C 1
ATOM 5748 O O . THR E 1 114 ? -8.841 -39.879 -10.947 1.00 42.62 114 THR E O 1
ATOM 5752 N N . PRO E 1 115 ? -7.632 -38.724 -9.437 1.00 41.29 115 PRO E N 1
ATOM 5753 C CA . PRO E 1 115 ? -6.667 -39.807 -9.194 1.00 46.21 115 PRO E CA 1
ATOM 5754 C C . PRO E 1 115 ? -7.187 -40.969 -8.344 1.00 49.04 115 PRO E C 1
ATOM 5755 O O . PRO E 1 115 ? -7.202 -42.124 -8.783 1.00 46.12 115 PRO E O 1
ATOM 5759 N N . LYS E 1 116 ? -7.613 -40.643 -7.126 1.00 53.30 116 LYS E N 1
ATOM 5760 C CA . LYS E 1 116 ? -8.099 -41.627 -6.162 1.00 56.80 116 LYS E CA 1
ATOM 5761 C C . LYS E 1 116 ? -9.371 -42.375 -6.541 1.00 56.75 116 LYS E C 1
ATOM 5762 O O . LYS E 1 116 ? -10.367 -41.774 -6.950 1.00 50.38 116 LYS E O 1
ATOM 5768 N N . LYS E 1 117 ? -9.318 -43.697 -6.384 1.00 56.14 117 LYS E N 1
ATOM 5769 C CA . LYS E 1 117 ? -10.437 -44.587 -6.676 1.00 57.48 117 LYS E CA 1
ATOM 5770 C C . LYS E 1 117 ? -11.472 -44.581 -5.552 1.00 56.86 117 LYS E C 1
ATOM 5771 O O . LYS E 1 117 ? -11.266 -43.968 -4.502 1.00 55.42 117 LYS E O 1
ATOM 5777 N N . SER E 1 118 ? -12.580 -45.277 -5.778 1.00 57.92 118 SER E N 1
ATOM 5778 C CA . SER E 1 118 ? -13.663 -45.338 -4.804 1.00 68.41 118 SER E CA 1
ATOM 5779 C C . SER E 1 118 ? -13.817 -46.707 -4.144 1.00 71.22 118 SER E C 1
ATOM 5780 O O . SER E 1 118 ? -13.286 -47.706 -4.625 1.00 71.54 118 SER E O 1
ATOM 5783 N N . ALA E 1 119 ? -14.559 -46.737 -3.041 1.00 72.45 119 ALA E N 1
ATOM 5784 C CA . ALA E 1 119 ? -14.805 -47.965 -2.293 1.00 78.95 119 ALA E CA 1
ATOM 5785 C C . ALA E 1 119 ? -15.341 -49.084 -3.180 1.00 80.62 119 ALA E C 1
ATOM 5786 O O . ALA E 1 119 ? -15.881 -48.833 -4.258 1.00 84.07 119 ALA E O 1
ATOM 5788 N N . LYS E 1 120 ? -15.183 -50.322 -2.718 1.00 83.71 120 LYS E N 1
ATOM 5789 C CA . LYS E 1 120 ? -15.654 -51.493 -3.453 1.00 79.83 120 LYS E CA 1
ATOM 5790 C C . LYS E 1 120 ? -16.673 -52.259 -2.617 1.00 81.72 120 LYS E C 1
ATOM 5791 O O . LYS E 1 120 ? -16.880 -53.454 -2.823 1.00 86.47 120 LYS E O 1
ATOM 5797 N N . GLU E 1 121 ? -17.302 -51.572 -1.669 1.00 77.03 121 GLU E N 1
ATOM 5798 C CA . GLU E 1 121 ? -18.295 -52.208 -0.812 1.00 75.87 121 GLU E CA 1
ATOM 5799 C C . GLU E 1 121 ? -19.445 -52.787 -1.626 1.00 79.11 121 GLU E C 1
ATOM 5800 O O . GLU E 1 121 ? -19.420 -53.962 -2.004 1.00 74.20 121 GLU E O 1
ATOM 5806 N N . GLY E 1 122 ? -20.452 -51.962 -1.894 1.00 81.15 122 GLY E N 1
ATOM 5807 C CA . GLY E 1 122 ? -21.591 -52.426 -2.663 1.00 81.10 122 GLY E CA 1
ATOM 5808 C C . GLY E 1 122 ? -22.839 -51.601 -2.445 1.00 79.65 122 GLY E C 1
ATOM 5809 O O . GLY E 1 122 ? -23.911 -51.962 -2.930 1.00 77.00 122 GLY E O 1
ATOM 5810 N N . LYS E 1 123 ? -22.707 -50.497 -1.713 1.00 79.00 123 LYS E N 1
ATOM 5811 C CA . LYS E 1 123 ? -23.841 -49.621 -1.444 1.00 82.04 123 LYS E CA 1
ATOM 5812 C C . LYS E 1 123 ? -24.253 -48.889 -2.718 1.00 82.27 123 LYS E C 1
ATOM 5813 O O . LYS E 1 123 ? -23.483 -48.107 -3.273 1.00 83.41 123 LYS E O 1
ATOM 5819 N N . GLY E 1 124 ? -25.470 -49.154 -3.181 1.00 79.95 124 GLY E N 1
ATOM 5820 C CA . GLY E 1 124 ? -25.951 -48.513 -4.388 1.00 78.44 124 GLY E CA 1
ATOM 5821 C C . GLY E 1 124 ? -27.227 -49.142 -4.911 1.00 80.56 124 GLY E C 1
ATOM 5822 O O . GLY E 1 124 ? -27.524 -50.303 -4.621 1.00 78.60 124 GLY E O 1
ATOM 5823 N N . GLU E 1 125 ? -27.982 -48.375 -5.690 1.00 72.75 125 GLU E N 1
ATOM 5824 C CA . GLU E 1 125 ? -29.233 -48.856 -6.252 1.00 68.51 125 GLU E CA 1
ATOM 5825 C C . GLU E 1 125 ? -29.106 -49.084 -7.757 1.00 71.21 125 GLU E C 1
ATOM 5826 O O . GLU E 1 125 ? -28.547 -48.254 -8.477 1.00 71.77 125 GLU E O 1
ATOM 5832 N N . VAL E 1 126 ? -29.623 -50.218 -8.222 1.00 67.58 126 VAL E N 1
ATOM 5833 C CA . VAL E 1 126 ? -29.576 -50.568 -9.639 1.00 67.53 126 VAL E CA 1
ATOM 5834 C C . VAL E 1 126 ? -30.955 -50.447 -10.296 1.00 71.90 126 VAL E C 1
ATOM 5835 O O . VAL E 1 126 ? -31.941 -50.991 -9.801 1.00 73.59 126 VAL E O 1
ATOM 5839 N N . ASP E 1 127 ? -31.007 -49.727 -11.414 1.00 74.75 127 ASP E N 1
ATOM 5840 C CA . ASP E 1 127 ? -32.245 -49.514 -12.158 1.00 73.17 127 ASP E CA 1
ATOM 5841 C C . ASP E 1 127 ? -33.285 -48.719 -11.374 1.00 67.82 127 ASP E C 1
ATOM 5842 O O . ASP E 1 127 ? -34.416 -49.167 -11.193 1.00 69.82 127 ASP E O 1
ATOM 5847 N N . VAL E 1 128 ? -32.897 -47.529 -10.925 1.00 68.36 128 VAL E N 1
ATOM 5848 C CA . VAL E 1 128 ? -33.787 -46.658 -10.163 1.00 73.66 128 VAL E CA 1
ATOM 5849 C C . VAL E 1 128 ? -33.880 -45.274 -10.812 1.00 77.34 128 VAL E C 1
ATOM 5850 O O . VAL E 1 128 ? -32.987 -44.865 -11.550 1.00 78.40 128 VAL E O 1
ATOM 5854 N N . PRO E 1 129 ? -34.965 -44.532 -10.542 1.00 77.94 129 PRO E N 1
ATOM 5855 C CA . PRO E 1 129 ? -35.119 -43.198 -11.128 1.00 76.91 129 PRO E CA 1
ATOM 5856 C C . PRO E 1 129 ? -34.084 -42.205 -10.604 1.00 76.73 129 PRO E C 1
ATOM 5857 O O . PRO E 1 129 ? -34.039 -41.909 -9.411 1.00 78.68 129 PRO E O 1
ATOM 5861 N N . LEU E 1 130 ? -33.254 -41.696 -11.510 1.00 77.39 130 LEU E N 1
ATOM 5862 C CA . LEU E 1 130 ? -32.213 -40.740 -11.158 1.00 70.25 130 LEU E CA 1
ATOM 5863 C C . LEU E 1 130 ? -32.783 -39.330 -11.122 1.00 68.78 130 LEU E C 1
ATOM 5864 O O . LEU E 1 130 ? -33.977 -39.138 -11.336 1.00 69.27 130 LEU E O 1
ATOM 5869 N N . LYS E 1 131 ? -31.926 -38.349 -10.855 1.00 69.76 131 LYS E N 1
ATOM 5870 C CA . LYS E 1 131 ? -32.358 -36.956 -10.784 1.00 71.54 131 LYS E CA 1
ATOM 5871 C C . LYS E 1 131 ? -31.147 -36.022 -10.901 1.00 70.47 131 LYS E C 1
ATOM 5872 O O . LYS E 1 131 ? -30.691 -35.457 -9.906 1.00 73.23 131 LYS E O 1
ATOM 5878 N N . VAL E 1 132 ? -30.640 -35.852 -12.120 1.00 64.47 132 VAL E N 1
ATOM 5879 C CA . VAL E 1 132 ? -29.467 -35.009 -12.350 1.00 57.52 132 VAL E CA 1
ATOM 5880 C C . VAL E 1 132 ? -29.751 -33.576 -12.809 1.00 53.00 132 VAL E C 1
ATOM 5881 O O . VAL E 1 132 ? -30.413 -33.347 -13.817 1.00 55.28 132 VAL E O 1
ATOM 5885 N N . LEU E 1 133 ? -29.225 -32.620 -12.052 1.00 56.70 133 LEU E N 1
ATOM 5886 C CA . LEU E 1 133 ? -29.377 -31.198 -12.336 1.00 61.44 133 LEU E CA 1
ATOM 5887 C C . LEU E 1 133 ? -30.788 -30.794 -12.751 1.00 63.36 133 LEU E C 1
ATOM 5888 O O . LEU E 1 133 ? -30.981 -30.171 -13.794 1.00 67.43 133 LEU E O 1
ATOM 5893 N N . GLY E 1 134 ? -31.769 -31.151 -11.928 1.00 65.16 134 GLY E N 1
ATOM 5894 C CA . GLY E 1 134 ? -33.149 -30.802 -12.215 1.00 62.44 134 GLY E CA 1
ATOM 5895 C C . GLY E 1 134 ? -33.818 -31.673 -13.259 1.00 59.24 134 GLY E C 1
ATOM 5896 O O . GLY E 1 134 ? -34.992 -31.483 -13.578 1.00 58.18 134 GLY E O 1
ATOM 5897 N N . VAL E 1 135 ? -33.078 -32.634 -13.793 1.00 55.59 135 VAL E N 1
ATOM 5898 C CA . VAL E 1 135 ? -33.630 -33.521 -14.806 1.00 70.59 135 VAL E CA 1
ATOM 5899 C C . VAL E 1 135 ? -33.924 -34.895 -14.226 1.00 76.46 135 VAL E C 1
ATOM 5900 O O . VAL E 1 135 ? -33.248 -35.349 -13.305 1.00 80.56 135 VAL E O 1
ATOM 5904 N N . GLU E 1 136 ? -34.940 -35.551 -14.775 1.00 81.96 136 GLU E N 1
ATOM 5905 C CA . GLU E 1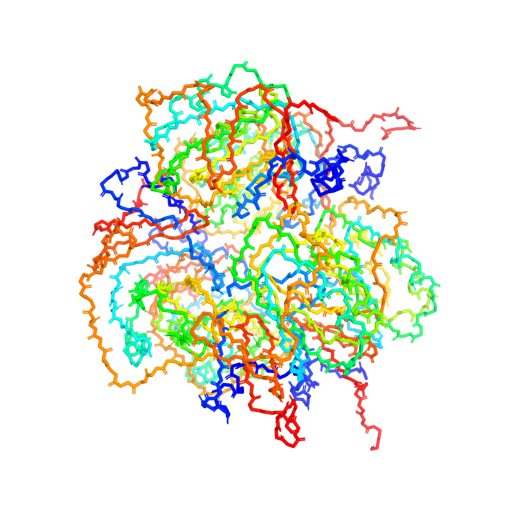 136 ? -35.336 -36.869 -14.311 1.00 81.58 136 GLU E CA 1
ATOM 5906 C C . GLU E 1 136 ? -35.010 -37.957 -15.318 1.00 82.48 136 GLU E C 1
ATOM 5907 O O . GLU E 1 136 ? -35.613 -38.023 -16.390 1.00 86.06 136 GLU E O 1
ATOM 5913 N N . VAL E 1 137 ? -34.048 -38.805 -14.971 1.00 77.51 137 VAL E N 1
ATOM 5914 C CA . VAL E 1 137 ? -33.663 -39.910 -15.835 1.00 80.58 137 VAL E CA 1
ATOM 5915 C C . VAL E 1 137 ? -34.517 -41.095 -15.388 1.00 82.35 137 VAL E C 1
ATOM 5916 O O . VAL E 1 137 ? -34.796 -41.237 -14.197 1.00 86.64 137 VAL E O 1
ATOM 5920 N N . LEU E 1 138 ? -34.946 -41.931 -16.330 1.00 77.57 138 LEU E N 1
ATOM 5921 C CA . LEU E 1 138 ? -35.788 -43.075 -15.989 1.00 73.67 138 LEU E CA 1
ATOM 5922 C C . LEU E 1 138 ? -35.474 -44.335 -16.785 1.00 80.08 138 LEU E C 1
ATOM 5923 O O . LEU E 1 138 ? -35.291 -44.286 -18.001 1.00 84.41 138 LEU E O 1
ATOM 5928 N N . PRO E 1 139 ? -35.407 -45.489 -16.103 1.00 86.98 139 PRO E N 1
ATOM 5929 C CA . PRO E 1 139 ? -35.117 -46.747 -16.795 1.00 90.11 139 PRO E CA 1
ATOM 5930 C C . PRO E 1 139 ? -36.171 -47.003 -17.867 1.00 93.37 139 PRO E C 1
ATOM 5931 O O . PRO E 1 139 ? -37.373 -46.941 -17.597 1.00 94.99 139 PRO E O 1
ATOM 5935 N N . GLY E 1 140 ? -35.713 -47.286 -19.082 1.00 95.11 140 GLY E N 1
ATOM 5936 C CA . GLY E 1 140 ? -36.628 -47.537 -20.180 1.00 93.67 140 GLY E CA 1
ATOM 5937 C C . GLY E 1 140 ? -36.507 -46.450 -21.229 1.00 88.98 140 GLY E C 1
ATOM 5938 O O . GLY E 1 140 ? -36.840 -46.656 -22.396 1.00 90.74 140 GLY E O 1
ATOM 5939 N N . SER E 1 141 ? -36.027 -45.286 -20.805 1.00 83.69 141 SER E N 1
ATOM 5940 C CA . SER E 1 141 ? -35.851 -44.158 -21.706 1.00 78.79 141 SER E CA 1
ATOM 5941 C C . SER E 1 141 ? -34.751 -44.445 -22.719 1.00 79.17 141 SER E C 1
ATOM 5942 O O . SER E 1 141 ? -33.941 -45.355 -22.530 1.00 81.91 141 SER E O 1
ATOM 5945 N N . PHE E 1 142 ? -34.735 -43.666 -23.796 1.00 73.29 142 PHE E N 1
ATOM 5946 C CA . PHE E 1 142 ? -33.734 -43.814 -24.842 1.00 67.76 142 PHE E CA 1
ATOM 5947 C C . PHE E 1 142 ? -32.935 -42.520 -24.927 1.00 65.02 142 PHE E C 1
ATOM 5948 O O . PHE E 1 142 ? -33.364 -41.549 -25.550 1.00 64.77 142 PHE E O 1
ATOM 5956 N N . LEU E 1 143 ? -31.768 -42.526 -24.293 1.00 56.94 143 LEU E N 1
ATOM 5957 C CA . LEU E 1 143 ? -30.895 -41.362 -24.249 1.00 56.43 143 LEU E CA 1
ATOM 5958 C C . LEU E 1 143 ? -30.043 -41.147 -25.496 1.00 55.19 143 LEU E C 1
ATOM 5959 O O . LEU E 1 143 ? -29.543 -42.096 -26.099 1.00 50.62 143 LEU E O 1
ATOM 5964 N N . LEU E 1 144 ? -29.877 -39.881 -25.866 1.00 50.23 144 LEU E N 1
ATOM 5965 C CA . LEU E 1 144 ? -29.057 -39.510 -27.014 1.00 46.92 144 LEU E CA 1
ATOM 5966 C C . LEU E 1 144 ? -28.029 -38.489 -26.547 1.00 45.35 144 LEU E C 1
ATOM 5967 O O . LEU E 1 144 ? -28.327 -37.638 -25.705 1.00 43.10 144 LEU E O 1
ATOM 5972 N N . ALA E 1 145 ? -26.825 -38.571 -27.102 1.00 43.90 145 ALA E N 1
ATOM 5973 C CA . ALA E 1 145 ? -25.751 -37.666 -26.726 1.00 44.90 145 ALA E CA 1
ATOM 5974 C C . ALA E 1 145 ? -24.938 -37.153 -27.914 1.00 43.39 145 ALA E C 1
ATOM 5975 O O . ALA E 1 145 ? -24.701 -37.874 -28.884 1.00 51.79 145 ALA E O 1
ATOM 5977 N N . ASP E 1 146 ? -24.515 -35.897 -27.821 1.00 41.52 146 ASP E N 1
ATOM 5978 C CA . ASP E 1 146 ? -23.700 -35.262 -28.847 1.00 39.39 146 ASP E CA 1
ATOM 5979 C C . ASP E 1 146 ? -23.101 -33.982 -28.268 1.00 34.04 146 ASP E C 1
ATOM 5980 O O . ASP E 1 146 ? -23.294 -33.685 -27.088 1.00 34.18 146 ASP E O 1
ATOM 5985 N N . GLU E 1 147 ? -22.371 -33.238 -29.093 1.00 32.73 147 GLU E N 1
ATOM 5986 C CA . GLU E 1 147 ? -21.721 -31.997 -28.671 1.00 31.10 147 GLU E CA 1
ATOM 5987 C C . GLU E 1 147 ? -22.649 -30.976 -28.012 1.00 30.79 147 GLU E C 1
ATOM 5988 O O . GLU E 1 147 ? -22.202 -30.121 -27.248 1.00 31.79 147 GLU E O 1
ATOM 5994 N N . ASP E 1 148 ? -23.939 -31.050 -28.315 1.00 31.10 148 ASP E N 1
ATOM 5995 C CA . ASP E 1 148 ? -24.886 -30.104 -27.746 1.00 34.58 148 ASP E CA 1
ATOM 5996 C C . ASP E 1 148 ? -25.502 -30.550 -26.426 1.00 34.63 148 ASP E C 1
ATOM 5997 O O . ASP E 1 148 ? -26.123 -29.743 -25.735 1.00 38.67 148 ASP E O 1
ATOM 6002 N N . GLY E 1 149 ? -25.331 -31.823 -26.078 1.00 34.23 149 GLY E N 1
ATOM 6003 C CA . GLY E 1 149 ? -25.882 -32.323 -24.829 1.00 41.92 149 GLY E CA 1
ATOM 6004 C C . GLY E 1 149 ? -26.514 -33.708 -24.860 1.00 48.91 149 GLY E C 1
ATOM 6005 O O . GLY E 1 149 ? -26.274 -34.514 -25.768 1.00 43.07 149 GLY E O 1
ATOM 6006 N N . LEU E 1 150 ? -27.329 -33.982 -23.845 1.00 43.27 150 LEU E N 1
ATOM 6007 C CA . LEU E 1 150 ? -28.007 -35.264 -23.734 1.00 44.82 150 LEU E CA 1
ATOM 6008 C C . LEU E 1 150 ? -29.512 -35.070 -23.727 1.00 45.29 150 LEU E C 1
ATOM 6009 O O . LEU E 1 150 ? -30.037 -34.221 -23.005 1.00 45.35 150 LEU E O 1
ATOM 6014 N N . LEU E 1 151 ? -30.209 -35.856 -24.535 1.00 42.94 151 LEU E N 1
ATOM 6015 C CA . LEU E 1 151 ? -31.656 -35.771 -24.571 1.00 47.17 151 LEU E CA 1
ATOM 6016 C C . LEU E 1 151 ? -32.188 -37.136 -24.171 1.00 49.38 151 LEU E C 1
ATOM 6017 O O . LEU E 1 151 ? -31.709 -38.165 -24.649 1.00 50.35 151 LEU E O 1
ATOM 6022 N N . LEU E 1 152 ? -33.170 -37.141 -23.281 1.00 53.66 152 LEU E N 1
ATOM 6023 C CA . LEU E 1 152 ? -33.768 -38.385 -22.816 1.00 56.31 152 LEU E CA 1
ATOM 6024 C C . LEU E 1 152 ? -35.186 -38.477 -23.357 1.00 53.08 152 LEU E C 1
ATOM 6025 O O . LEU E 1 152 ? -36.031 -37.634 -23.055 1.00 49.97 152 LEU E O 1
ATOM 6030 N N . LEU E 1 153 ? -35.435 -39.502 -24.165 1.00 52.67 153 LEU E N 1
ATOM 6031 C CA . LEU E 1 153 ? -36.749 -39.709 -24.761 1.00 56.17 153 LEU E CA 1
ATOM 6032 C C . LEU E 1 153 ? -37.480 -40.888 -24.147 1.00 59.99 153 LEU E C 1
ATOM 6033 O O . LEU E 1 153 ? -36.879 -41.934 -23.896 1.00 58.37 153 LEU E O 1
ATOM 6038 N N . PRO E 1 154 ? -38.793 -40.736 -23.906 1.00 64.25 154 PRO E N 1
ATOM 6039 C CA . PRO E 1 154 ? -39.618 -41.794 -23.322 1.00 69.18 154 PRO E CA 1
ATOM 6040 C C . PRO E 1 154 ? -39.218 -43.152 -23.877 1.00 71.61 154 PRO E C 1
ATOM 6041 O O . PRO E 1 154 ? -39.232 -44.152 -23.160 1.00 71.94 154 PRO E O 1
ATOM 6045 N N . GLU E 1 155 ? -38.856 -43.174 -25.158 1.00 72.73 155 GLU E N 1
ATOM 6046 C CA . GLU E 1 155 ? -38.417 -44.400 -25.816 1.00 77.10 155 GLU E CA 1
ATOM 6047 C C . GLU E 1 155 ? -37.864 -44.105 -27.213 1.00 77.85 155 GLU E C 1
ATOM 6048 O O . GLU E 1 155 ? -37.978 -42.984 -27.703 1.00 73.32 155 GLU E O 1
ATOM 6054 N N . PRO E 1 156 ? -37.241 -45.107 -27.861 1.00 84.97 156 PRO E N 1
ATOM 6055 C CA . PRO E 1 156 ? -36.662 -44.966 -29.202 1.00 88.62 156 PRO E CA 1
ATOM 6056 C C . PRO E 1 156 ? -37.441 -44.062 -30.160 1.00 91.56 156 PRO E C 1
ATOM 6057 O O . PRO E 1 156 ? -38.640 -43.838 -29.986 1.00 89.97 156 PRO E O 1
ATOM 6061 N N . PRO E 1 157 ? -36.760 -43.541 -31.196 1.00 94.72 157 PRO E N 1
ATOM 6062 C CA . PRO E 1 157 ? -37.350 -42.652 -32.203 1.00 98.00 157 PRO E CA 1
ATOM 6063 C C . PRO E 1 157 ? -38.596 -43.181 -32.912 1.00 102.46 157 PRO E C 1
ATOM 6064 O O . PRO E 1 157 ? -39.228 -44.136 -32.459 1.00 106.23 157 PRO E O 1
ATOM 6068 N N . SER E 1 158 ? -38.941 -42.544 -34.028 1.00 107.99 158 SER E N 1
ATOM 6069 C CA . SER E 1 158 ? -40.113 -42.915 -34.816 1.00 107.56 158 SER E CA 1
ATOM 6070 C C . SER E 1 158 ? -39.727 -43.439 -36.196 1.00 106.47 158 SER E C 1
ATOM 6071 O O . SER E 1 158 ? -39.027 -42.763 -36.950 1.00 104.46 158 SER E O 1
ATOM 6074 N N . GLY E 1 159 ? -40.192 -44.642 -36.521 1.00 107.98 159 GLY E N 1
ATOM 6075 C CA . GLY E 1 159 ? -39.891 -45.236 -37.813 1.00 110.60 159 GLY E CA 1
ATOM 6076 C C . GLY E 1 159 ? -38.405 -45.417 -38.057 1.00 113.77 159 GLY E C 1
ATOM 6077 O O . GLY E 1 159 ? -37.891 -46.538 -38.016 1.00 110.56 159 GLY E O 1
ATOM 6078 N N . VAL E 1 160 ? -37.715 -44.310 -38.317 1.00 115.99 160 VAL E N 1
ATOM 6079 C CA . VAL E 1 160 ? -36.279 -44.331 -38.566 1.00 116.13 160 VAL E CA 1
ATOM 6080 C C . VAL E 1 160 ? -35.547 -43.236 -37.783 1.00 115.10 160 VAL E C 1
ATOM 6081 O O . VAL E 1 160 ? -34.822 -43.524 -36.829 1.00 116.90 160 VAL E O 1
ATOM 6085 N N . ARG E 1 161 ? -35.749 -41.984 -38.185 1.00 113.80 161 ARG E N 1
ATOM 6086 C CA . ARG E 1 161 ? -35.111 -40.838 -37.542 1.00 111.60 161 ARG E CA 1
ATOM 6087 C C . ARG E 1 161 ? -33.593 -40.982 -37.576 1.00 111.31 161 ARG E C 1
ATOM 6088 O O . ARG E 1 161 ? -32.943 -41.170 -36.547 1.00 114.27 161 ARG E O 1
ATOM 6096 N N . SER E 1 162 ? -33.048 -40.894 -38.784 1.00 110.06 162 SER E N 1
ATOM 6097 C CA . SER E 1 162 ? -31.616 -41.005 -39.038 1.00 107.25 162 SER E CA 1
ATOM 6098 C C . SER E 1 162 ? -31.391 -40.253 -40.342 1.00 105.26 162 SER E C 1
ATOM 6099 O O . SER E 1 162 ? -30.698 -39.235 -40.390 1.00 101.43 162 SER E O 1
ATOM 6102 N N . GLY E 1 163 ? -32.005 -40.780 -41.394 1.00 103.56 163 GLY E N 1
ATOM 6103 C CA . GLY E 1 163 ? -31.926 -40.178 -42.707 1.00 103.03 163 GLY E CA 1
ATOM 6104 C C . GLY E 1 163 ? -33.354 -40.011 -43.178 1.00 105.52 163 GLY E C 1
ATOM 6105 O O . GLY E 1 163 ? -33.613 -39.681 -44.334 1.00 109.16 163 GLY E O 1
ATOM 6106 N N . GLY E 1 164 ? -34.285 -40.255 -42.259 1.00 107.78 164 GLY E N 1
ATOM 6107 C CA . GLY E 1 164 ? -35.699 -40.134 -42.560 1.00 111.78 164 GLY E CA 1
ATOM 6108 C C . GLY E 1 164 ? -36.273 -41.321 -43.312 1.00 112.21 164 GLY E C 1
ATOM 6109 O O . GLY E 1 164 ? -35.491 -42.194 -43.745 1.00 113.45 164 GLY E O 1
ATOM 6111 N N . MET F 1 1 ? 8.637 -38.462 -16.967 1.00 102.26 1 MET F N 1
ATOM 6112 C CA . MET F 1 1 ? 7.884 -39.310 -17.933 1.00 103.60 1 MET F CA 1
ATOM 6113 C C . MET F 1 1 ? 7.518 -40.652 -17.300 1.00 104.01 1 MET F C 1
ATOM 6114 O O . MET F 1 1 ? 7.741 -41.711 -17.889 1.00 106.60 1 MET F O 1
ATOM 6119 N N . GLU F 1 2 ? 6.956 -40.599 -16.097 1.00 102.33 2 GLU F N 1
ATOM 6120 C CA . GLU F 1 2 ? 6.558 -41.809 -15.385 1.00 100.65 2 GLU F CA 1
ATOM 6121 C C . GLU F 1 2 ? 5.785 -41.486 -14.102 1.00 100.25 2 GLU F C 1
ATOM 6122 O O . GLU F 1 2 ? 5.663 -40.322 -13.709 1.00 98.02 2 GLU F O 1
ATOM 6128 N N . ALA F 1 3 ? 5.264 -42.531 -13.462 1.00 95.68 3 ALA F N 1
ATOM 6129 C CA . ALA F 1 3 ? 4.500 -42.402 -12.229 1.00 91.38 3 ALA F CA 1
ATOM 6130 C C . ALA F 1 3 ? 3.189 -41.675 -12.482 1.00 91.02 3 ALA F C 1
ATOM 6131 O O . ALA F 1 3 ? 3.147 -40.445 -12.538 1.00 88.68 3 ALA F O 1
ATOM 6133 N N . ARG F 1 4 ? 2.119 -42.447 -12.648 1.00 87.74 4 ARG F N 1
ATOM 6134 C CA . ARG F 1 4 ? 0.804 -41.871 -12.883 1.00 81.58 4 ARG F CA 1
ATOM 6135 C C . ARG F 1 4 ? 0.310 -41.299 -11.560 1.00 81.75 4 ARG F C 1
ATOM 6136 O O . ARG F 1 4 ? 0.799 -41.675 -10.494 1.00 82.18 4 ARG F O 1
ATOM 6144 N N . THR F 1 5 ? -0.650 -40.385 -11.625 1.00 78.47 5 THR F N 1
ATOM 6145 C CA . THR F 1 5 ? -1.197 -39.792 -10.414 1.00 72.35 5 THR F CA 1
ATOM 6146 C C . THR F 1 5 ? -2.138 -40.797 -9.762 1.00 71.25 5 THR F C 1
ATOM 6147 O O . THR F 1 5 ? -2.278 -40.838 -8.539 1.00 67.49 5 THR F O 1
ATOM 6151 N N . THR F 1 6 ? -2.776 -41.611 -10.598 1.00 74.23 6 THR F N 1
ATOM 6152 C CA . THR F 1 6 ? -3.706 -42.630 -10.131 1.00 75.70 6 THR F CA 1
ATOM 6153 C C . THR F 1 6 ? -2.946 -43.874 -9.697 1.00 80.60 6 THR F C 1
ATOM 6154 O O . THR F 1 6 ? -3.135 -44.363 -8.586 1.00 83.69 6 THR F O 1
ATOM 6158 N N . ASP F 1 7 ? -2.089 -44.380 -10.579 1.00 82.78 7 ASP F N 1
ATOM 6159 C CA . ASP F 1 7 ? -1.294 -45.568 -10.288 1.00 86.57 7 ASP F CA 1
ATOM 6160 C C . ASP F 1 7 ? -0.659 -45.509 -8.902 1.00 89.06 7 ASP F C 1
ATOM 6161 O O . ASP F 1 7 ? -0.552 -46.528 -8.219 1.00 89.14 7 ASP F O 1
ATOM 6166 N N . LEU F 1 8 ? -0.243 -44.317 -8.485 1.00 89.51 8 LEU F N 1
ATOM 6167 C CA . LEU F 1 8 ? 0.368 -44.158 -7.172 1.00 92.57 8 LEU F CA 1
ATOM 6168 C C . LEU F 1 8 ? -0.685 -44.011 -6.079 1.00 97.05 8 LEU F C 1
ATOM 6169 O O . LEU F 1 8 ? -0.635 -44.721 -5.078 1.00 104.13 8 LEU F O 1
ATOM 6174 N N . SER F 1 9 ? -1.637 -43.099 -6.261 1.00 96.76 9 SER F N 1
ATOM 6175 C CA . SER F 1 9 ? -2.691 -42.920 -5.264 1.00 90.88 9 SER F CA 1
ATOM 6176 C C . SER F 1 9 ? -3.380 -44.259 -5.066 1.00 85.89 9 SER F C 1
ATOM 6177 O O . SER F 1 9 ? -3.830 -44.590 -3.971 1.00 86.02 9 SER F O 1
ATOM 6180 N N . ASP F 1 10 ? -3.457 -45.019 -6.151 1.00 83.07 10 ASP F N 1
ATOM 6181 C CA . ASP F 1 10 ? -4.073 -46.337 -6.152 1.00 83.95 10 ASP F CA 1
ATOM 6182 C C . ASP F 1 10 ? -3.182 -47.294 -5.359 1.00 84.01 10 ASP F C 1
ATOM 6183 O O . ASP F 1 10 ? -3.518 -48.463 -5.171 1.00 83.58 10 ASP F O 1
ATOM 6188 N N . LEU F 1 11 ? -2.044 -46.782 -4.896 1.00 84.33 11 LEU F N 1
ATOM 6189 C CA . LEU F 1 11 ? -1.090 -47.571 -4.123 1.00 84.14 11 LEU F CA 1
ATOM 6190 C C . LEU F 1 11 ? -0.727 -46.897 -2.804 1.00 81.53 11 LEU F C 1
ATOM 6191 O O . LEU F 1 11 ? 0.054 -47.432 -2.018 1.00 83.62 11 LEU F O 1
ATOM 6196 N N . TYR F 1 12 ? -1.282 -45.711 -2.579 1.00 80.15 12 TYR F N 1
ATOM 6197 C CA . TYR F 1 12 ? -1.050 -44.953 -1.350 1.00 81.72 12 TYR F CA 1
ATOM 6198 C C . TYR F 1 12 ? -2.384 -44.316 -0.955 1.00 84.83 12 TYR F C 1
ATOM 6199 O O . TYR F 1 12 ? -2.471 -43.101 -0.766 1.00 84.39 12 TYR F O 1
ATOM 6208 N N . PRO F 1 13 ? -3.441 -45.137 -0.819 1.00 85.46 13 PRO F N 1
ATOM 6209 C CA . PRO F 1 13 ? -4.788 -44.681 -0.453 1.00 82.66 13 PRO F CA 1
ATOM 6210 C C . PRO F 1 13 ? -4.826 -43.597 0.622 1.00 82.53 13 PRO F C 1
ATOM 6211 O O . PRO F 1 13 ? -5.836 -42.915 0.790 1.00 82.29 13 PRO F O 1
ATOM 6215 N N . GLU F 1 14 ? -3.723 -43.440 1.344 1.00 82.78 14 GLU F N 1
ATOM 6216 C CA . GLU F 1 14 ? -3.631 -42.444 2.402 1.00 86.30 14 GLU F CA 1
ATOM 6217 C C . GLU F 1 14 ? -3.094 -41.115 1.882 1.00 85.97 14 GLU F C 1
ATOM 6218 O O . GLU F 1 14 ? -2.670 -40.258 2.659 1.00 89.92 14 GLU F O 1
ATOM 6224 N N . GLY F 1 15 ? -3.119 -40.941 0.566 1.00 83.99 15 GLY F N 1
ATOM 6225 C CA . GLY F 1 15 ? -2.622 -39.707 -0.016 1.00 80.81 15 GLY F CA 1
ATOM 6226 C C . GLY F 1 15 ? -3.695 -38.750 -0.503 1.00 71.36 15 GLY F C 1
ATOM 6227 O O . GLY F 1 15 ? -4.710 -39.163 -1.066 1.00 65.30 15 GLY F O 1
ATOM 6228 N N . GLU F 1 16 ? -3.467 -37.462 -0.280 1.00 67.22 16 GLU F N 1
ATOM 6229 C CA . GLU F 1 16 ? -4.402 -36.435 -0.709 1.00 65.72 16 GLU F CA 1
ATOM 6230 C C . GLU F 1 16 ? -4.405 -36.351 -2.236 1.00 66.40 16 GLU F C 1
ATOM 6231 O O . GLU F 1 16 ? -3.418 -36.684 -2.893 1.00 59.98 16 GLU F O 1
ATOM 6237 N N . ALA F 1 17 ? -5.522 -35.908 -2.799 1.00 69.01 17 ALA F N 1
ATOM 6238 C CA . ALA F 1 17 ? -5.632 -35.780 -4.243 1.00 67.57 17 ALA F CA 1
ATOM 6239 C C . ALA F 1 17 ? -6.649 -34.719 -4.628 1.00 66.43 17 ALA F C 1
ATOM 6240 O O . ALA F 1 17 ? -7.683 -34.559 -3.980 1.00 60.49 17 ALA F O 1
ATOM 6242 N N . LEU F 1 18 ? -6.335 -33.992 -5.691 1.00 64.17 18 LEU F N 1
ATOM 6243 C CA . LEU F 1 18 ? -7.210 -32.951 -6.200 1.00 58.49 18 LEU F CA 1
ATOM 6244 C C . LEU F 1 18 ? -7.706 -33.395 -7.566 1.00 52.54 18 LEU F C 1
ATOM 6245 O O . LEU F 1 18 ? -6.959 -33.989 -8.345 1.00 57.16 18 LEU F O 1
ATOM 6250 N N . PRO F 1 19 ? -8.983 -33.130 -7.871 1.00 50.68 19 PRO F N 1
ATOM 6251 C CA . PRO F 1 19 ? -9.543 -33.523 -9.169 1.00 50.02 19 PRO F CA 1
ATOM 6252 C C . PRO F 1 19 ? -8.900 -32.711 -10.295 1.00 45.56 19 PRO F C 1
ATOM 6253 O O . PRO F 1 19 ? -8.329 -31.645 -10.053 1.00 43.35 19 PRO F O 1
ATOM 6265 N N . VAL F 1 21 ? -9.629 -30.406 -12.274 1.00 48.56 21 VAL F N 1
ATOM 6266 C CA . VAL F 1 21 ? -10.574 -29.336 -12.555 1.00 44.53 21 VAL F CA 1
ATOM 6267 C C . VAL F 1 21 ? -9.881 -28.069 -13.043 1.00 48.86 21 VAL F C 1
ATOM 6268 O O . VAL F 1 21 ? -10.540 -27.116 -13.459 1.00 51.82 21 VAL F O 1
ATOM 6272 N N . PHE F 1 22 ? -8.555 -28.052 -12.980 1.00 47.11 22 PHE F N 1
ATOM 6273 C CA . PHE F 1 22 ? -7.802 -26.893 -13.444 1.00 46.89 22 PHE F CA 1
ATOM 6274 C C . PHE F 1 22 ? -7.572 -27.049 -14.946 1.00 46.73 22 PHE F C 1
ATOM 6275 O O . PHE F 1 22 ? -7.765 -28.129 -15.504 1.00 43.92 22 PHE F O 1
ATOM 6283 N N . LYS F 1 23 ? -7.162 -25.970 -15.600 1.00 43.59 23 LYS F N 1
ATOM 6284 C CA . LYS F 1 23 ? -6.863 -26.029 -17.027 1.00 50.93 23 LYS F CA 1
ATOM 6285 C C . LYS F 1 23 ? -5.345 -26.030 -17.169 1.00 45.52 23 LYS F C 1
ATOM 6286 O O . LYS F 1 23 ? -4.644 -25.394 -16.379 1.00 48.98 23 LYS F O 1
ATOM 6292 N N . SER F 1 24 ? -4.833 -26.755 -18.156 1.00 46.53 24 SER F N 1
ATOM 6293 C CA . SER F 1 24 ? -3.389 -26.821 -18.363 1.00 50.10 24 SER F CA 1
ATOM 6294 C C . SER F 1 24 ? -2.956 -25.785 -19.395 1.00 47.20 24 SER F C 1
ATOM 6295 O O . SER F 1 24 ? -3.069 -26.011 -20.600 1.00 49.73 24 SER F O 1
ATOM 6298 N N . PHE F 1 25 ? -2.462 -24.650 -18.907 1.00 49.94 25 PHE F N 1
ATOM 6299 C CA . PHE F 1 25 ? -2.014 -23.555 -19.766 1.00 55.93 25 PHE F CA 1
ATOM 6300 C C . PHE F 1 25 ? -0.608 -23.753 -20.324 1.00 61.48 25 PHE F C 1
ATOM 6301 O O . PHE F 1 25 ? -0.288 -23.254 -21.403 1.00 59.94 25 PHE F O 1
ATOM 6309 N N . GLY F 1 26 ? 0.230 -24.466 -19.578 1.00 62.91 26 GLY F N 1
ATOM 6310 C CA . GLY F 1 26 ? 1.595 -24.698 -20.012 1.00 66.20 26 GLY F CA 1
ATOM 6311 C C . GLY F 1 26 ? 1.722 -25.718 -21.124 1.00 66.34 26 GLY F C 1
ATOM 6312 O O . GLY F 1 26 ? 0.723 -26.221 -21.641 1.00 70.57 26 GLY F O 1
ATOM 6313 N N . GLY F 1 27 ? 2.961 -26.024 -21.491 1.00 67.26 27 GLY F N 1
ATOM 6314 C CA . GLY F 1 27 ? 3.205 -26.988 -22.547 1.00 75.24 27 GLY F CA 1
ATOM 6315 C C . GLY F 1 27 ? 3.334 -28.406 -22.030 1.00 76.01 27 GLY F C 1
ATOM 6316 O O . GLY F 1 27 ? 3.496 -29.347 -22.810 1.00 80.61 27 GLY F O 1
ATOM 6317 N N . ARG F 1 28 ? 3.263 -28.566 -20.713 1.00 75.75 28 ARG F N 1
ATOM 6318 C CA . ARG F 1 28 ? 3.372 -29.886 -20.104 1.00 74.83 28 ARG F CA 1
ATOM 6319 C C . ARG F 1 28 ? 2.166 -30.229 -19.241 1.00 69.17 28 ARG F C 1
ATOM 6320 O O . ARG F 1 28 ? 1.788 -29.470 -18.345 1.00 61.29 28 ARG F O 1
ATOM 6328 N N . ALA F 1 29 ? 1.569 -31.382 -19.528 1.00 66.78 29 ALA F N 1
ATOM 6329 C CA . ALA F 1 29 ? 0.401 -31.873 -18.804 1.00 68.51 29 ALA F CA 1
ATOM 6330 C C . ALA F 1 29 ? 0.864 -32.648 -17.578 1.00 69.51 29 ALA F C 1
ATOM 6331 O O . ALA F 1 29 ? 0.284 -32.549 -16.493 1.00 66.69 29 ALA F O 1
ATOM 6333 N N . ARG F 1 30 ? 1.923 -33.422 -17.770 1.00 65.14 30 ARG F N 1
ATOM 6334 C CA . ARG F 1 30 ? 2.489 -34.224 -16.705 1.00 65.27 30 ARG F CA 1
ATOM 6335 C C . ARG F 1 30 ? 3.732 -33.551 -16.132 1.00 62.25 30 ARG F C 1
ATOM 6336 O O . ARG F 1 30 ? 4.605 -33.095 -16.871 1.00 64.40 30 ARG F O 1
ATOM 6344 N N . PHE F 1 31 ? 3.790 -33.477 -14.808 1.00 60.72 31 PHE F N 1
ATOM 6345 C CA . PHE F 1 31 ? 4.919 -32.875 -14.119 1.00 59.97 31 PHE F CA 1
ATOM 6346 C C . PHE F 1 31 ? 4.759 -33.102 -12.619 1.00 68.53 31 PHE F C 1
ATOM 6347 O O . PHE F 1 31 ? 3.642 -33.105 -12.100 1.00 73.24 31 PHE F O 1
ATOM 6355 N N . ALA F 1 32 ? 5.877 -33.295 -11.929 1.00 72.86 32 ALA F N 1
ATOM 6356 C CA . ALA F 1 32 ? 5.858 -33.529 -10.491 1.00 69.68 32 ALA F CA 1
ATOM 6357 C C . ALA F 1 32 ? 7.012 -32.798 -9.820 1.00 68.02 32 ALA F C 1
ATOM 6358 O O . ALA F 1 32 ? 7.824 -32.161 -10.491 1.00 73.96 32 ALA F O 1
ATOM 6360 N N . GLY F 1 33 ? 7.083 -32.889 -8.496 1.00 70.04 33 GLY F N 1
ATOM 6361 C CA . GLY F 1 33 ? 8.157 -32.231 -7.775 1.00 77.30 33 GLY F CA 1
ATOM 6362 C C . GLY F 1 33 ? 7.784 -31.824 -6.365 1.00 79.10 33 GLY F C 1
ATOM 6363 O O . GLY F 1 33 ? 6.635 -31.983 -5.953 1.00 75.94 33 GLY F O 1
ATOM 6364 N N . ARG F 1 34 ? 8.760 -31.308 -5.620 1.00 81.79 34 ARG F N 1
ATOM 6365 C CA . ARG F 1 34 ? 8.523 -30.859 -4.252 1.00 85.07 34 ARG F CA 1
ATOM 6366 C C . ARG F 1 34 ? 7.558 -29.679 -4.326 1.00 85.05 34 ARG F C 1
ATOM 6367 O O . ARG F 1 34 ? 7.355 -29.114 -5.400 1.00 89.70 34 ARG F O 1
ATOM 6375 N N . VAL F 1 35 ? 6.969 -29.297 -3.197 1.00 80.14 35 VAL F N 1
ATOM 6376 C CA . VAL F 1 35 ? 5.998 -28.213 -3.215 1.00 75.96 35 VAL F CA 1
ATOM 6377 C C . VAL F 1 35 ? 6.151 -27.097 -2.197 1.00 74.80 35 VAL F C 1
ATOM 6378 O O . VAL F 1 35 ? 6.060 -27.324 -0.993 1.00 81.69 35 VAL F O 1
ATOM 6382 N N . ARG F 1 36 ? 6.375 -25.887 -2.695 1.00 71.30 36 ARG F N 1
ATOM 6383 C CA . ARG F 1 36 ? 6.470 -24.714 -1.838 1.00 76.96 36 ARG F CA 1
ATOM 6384 C C . ARG F 1 36 ? 5.136 -24.007 -2.038 1.00 73.54 36 ARG F C 1
ATOM 6385 O O . ARG F 1 36 ? 4.768 -23.677 -3.162 1.00 79.79 36 ARG F O 1
ATOM 6393 N N . THR F 1 37 ? 4.401 -23.790 -0.958 1.00 71.57 37 THR F N 1
ATOM 6394 C CA . THR F 1 37 ? 3.107 -23.140 -1.070 1.00 64.98 37 THR F CA 1
ATOM 6395 C C . THR F 1 37 ? 3.201 -21.627 -0.984 1.00 59.38 37 THR F C 1
ATOM 6396 O O . THR F 1 37 ? 4.229 -21.073 -0.599 1.00 55.36 37 THR F O 1
ATOM 6400 N N . LEU F 1 38 ? 2.105 -20.974 -1.352 1.00 54.31 38 LEU F N 1
ATOM 6401 C CA . LEU F 1 38 ? 2.006 -19.524 -1.334 1.00 51.14 38 LEU F CA 1
ATOM 6402 C C . LEU F 1 38 ? 0.519 -19.206 -1.251 1.00 52.49 38 LEU F C 1
ATOM 6403 O O . LEU F 1 38 ? -0.298 -19.910 -1.844 1.00 55.02 38 LEU F O 1
ATOM 6408 N N . ARG F 1 39 ? 0.162 -18.167 -0.505 1.00 47.77 39 ARG F N 1
ATOM 6409 C CA . ARG F 1 39 ? -1.240 -17.789 -0.370 1.00 55.57 39 ARG F CA 1
ATOM 6410 C C . ARG F 1 39 ? -1.390 -16.289 -0.553 1.00 63.97 39 ARG F C 1
ATOM 6411 O O . ARG F 1 39 ? -0.881 -15.502 0.247 1.00 68.34 39 ARG F O 1
ATOM 6419 N N . VAL F 1 40 ? -2.095 -15.897 -1.610 1.00 66.60 40 VAL F N 1
ATOM 6420 C CA . VAL F 1 40 ? -2.308 -14.485 -1.911 1.00 66.30 40 VAL F CA 1
ATOM 6421 C C . VAL F 1 40 ? -3.717 -14.211 -2.425 1.00 64.72 40 VAL F C 1
ATOM 6422 O O . VAL F 1 40 ? -4.475 -15.137 -2.713 1.00 65.68 40 VAL F O 1
ATOM 6426 N N . PHE F 1 41 ? -4.060 -12.931 -2.535 1.00 64.19 41 PHE F N 1
ATOM 6427 C CA . PHE F 1 41 ? -5.371 -12.527 -3.029 1.00 64.96 41 PHE F CA 1
ATOM 6428 C C . PHE F 1 41 ? -5.264 -11.313 -3.958 1.00 65.31 41 PHE F C 1
ATOM 6429 O O . PHE F 1 41 ? -5.157 -10.172 -3.499 1.00 53.27 41 PHE F O 1
ATOM 6437 N N . GLU F 1 42 ? -5.285 -11.569 -5.263 1.00 65.57 42 GLU F N 1
ATOM 6438 C CA . GLU F 1 42 ? -5.205 -10.503 -6.259 1.00 68.24 42 GLU F CA 1
ATOM 6439 C C . GLU F 1 42 ? -3.989 -9.608 -6.010 1.00 66.50 42 GLU F C 1
ATOM 6440 O O . GLU F 1 42 ? -4.105 -8.386 -5.910 1.00 62.29 42 GLU F O 1
ATOM 6446 N N . ASP F 1 43 ? -2.827 -10.249 -5.911 1.00 63.33 43 ASP F N 1
ATOM 6447 C CA . ASP F 1 43 ? -1.547 -9.587 -5.675 1.00 61.98 43 ASP F CA 1
ATOM 6448 C C . ASP F 1 43 ? -0.500 -10.684 -5.875 1.00 63.83 43 ASP F C 1
ATOM 6449 O O . ASP F 1 43 ? -0.571 -11.734 -5.233 1.00 64.88 43 ASP F O 1
ATOM 6454 N N . ASN F 1 44 ? 0.461 -10.463 -6.765 1.00 63.82 44 ASN F N 1
ATOM 6455 C CA . ASN F 1 44 ? 1.468 -11.490 -7.013 1.00 64.33 44 ASN F CA 1
ATOM 6456 C C . ASN F 1 44 ? 2.911 -11.038 -6.847 1.00 63.46 44 ASN F C 1
ATOM 6457 O O . ASN F 1 44 ? 3.828 -11.705 -7.331 1.00 64.19 44 ASN F O 1
ATOM 6462 N N . ALA F 1 45 ? 3.121 -9.916 -6.169 1.00 61.76 45 ALA F N 1
ATOM 6463 C CA . ALA F 1 45 ? 4.477 -9.421 -5.956 1.00 66.83 45 ALA F CA 1
ATOM 6464 C C . ALA F 1 45 ? 5.334 -10.532 -5.348 1.00 71.03 45 ALA F C 1
ATOM 6465 O O . ALA F 1 45 ? 6.528 -10.633 -5.633 1.00 75.83 45 ALA F O 1
ATOM 6467 N N . LEU F 1 46 ? 4.714 -11.369 -4.520 1.00 72.96 46 LEU F N 1
ATOM 6468 C CA . LEU F 1 46 ? 5.417 -12.471 -3.870 1.00 72.49 46 LEU F CA 1
ATOM 6469 C C . LEU F 1 46 ? 5.570 -13.656 -4.815 1.00 74.48 46 LEU F C 1
ATOM 6470 O O . LEU F 1 46 ? 6.503 -14.448 -4.688 1.00 66.45 46 LEU F O 1
ATOM 6475 N N . VAL F 1 47 ? 4.641 -13.778 -5.757 1.00 80.55 47 VAL F N 1
ATOM 6476 C CA . VAL F 1 47 ? 4.673 -14.867 -6.726 1.00 83.37 47 VAL F CA 1
ATOM 6477 C C . VAL F 1 47 ? 5.840 -14.663 -7.686 1.00 84.75 47 VAL F C 1
ATOM 6478 O O . VAL F 1 47 ? 6.284 -15.595 -8.361 1.00 83.42 47 VAL F O 1
ATOM 6482 N N . ARG F 1 48 ? 6.332 -13.430 -7.738 1.00 79.99 48 ARG F N 1
ATOM 6483 C CA . ARG F 1 48 ? 7.453 -13.088 -8.600 1.00 82.84 48 ARG F CA 1
ATOM 6484 C C . ARG F 1 48 ? 8.738 -13.367 -7.834 1.00 80.59 48 ARG F C 1
ATOM 6485 O O . ARG F 1 48 ? 9.632 -14.058 -8.319 1.00 76.44 48 ARG F O 1
ATOM 6493 N N . LYS F 1 49 ? 8.803 -12.824 -6.623 1.00 77.30 49 LYS F N 1
ATOM 6494 C CA . LYS F 1 49 ? 9.957 -12.972 -5.748 1.00 75.55 49 LYS F CA 1
ATOM 6495 C C . LYS F 1 49 ? 10.355 -14.430 -5.534 1.00 74.90 49 LYS F C 1
ATOM 6496 O O . LYS F 1 49 ? 11.541 -14.753 -5.465 1.00 71.40 49 LYS F O 1
ATOM 6502 N N . VAL F 1 50 ? 9.362 -15.307 -5.436 1.00 75.53 50 VAL F N 1
ATOM 6503 C CA . VAL F 1 50 ? 9.617 -16.725 -5.217 1.00 73.84 50 VAL F CA 1
ATOM 6504 C C . VAL F 1 50 ? 10.137 -17.440 -6.457 1.00 78.52 50 VAL F C 1
ATOM 6505 O O . VAL F 1 50 ? 11.179 -18.091 -6.410 1.00 82.05 50 VAL F O 1
ATOM 6509 N N . LEU F 1 51 ? 9.409 -17.317 -7.562 1.00 83.74 51 LEU F N 1
ATOM 6510 C CA . LEU F 1 51 ? 9.793 -17.975 -8.805 1.00 85.85 51 LEU F CA 1
ATOM 6511 C C . LEU F 1 51 ? 11.089 -17.467 -9.423 1.00 88.97 51 LEU F C 1
ATOM 6512 O O . LEU F 1 51 ? 11.622 -18.086 -10.341 1.00 92.16 51 LEU F O 1
ATOM 6517 N N . GLU F 1 52 ? 11.603 -16.353 -8.918 1.00 94.17 52 GLU F N 1
ATOM 6518 C CA . GLU F 1 52 ? 12.835 -15.782 -9.456 1.00 101.08 52 GLU F CA 1
ATOM 6519 C C . GLU F 1 52 ? 14.094 -16.220 -8.712 1.00 104.06 52 GLU F C 1
ATOM 6520 O O . GLU F 1 52 ? 15.206 -15.897 -9.133 1.00 108.17 52 GLU F O 1
ATOM 6526 N N . GLU F 1 53 ? 13.927 -16.956 -7.616 1.00 98.84 53 GLU F N 1
ATOM 6527 C CA . GLU F 1 53 ? 15.073 -17.393 -6.824 1.00 94.30 53 GLU F CA 1
ATOM 6528 C C . GLU F 1 53 ? 15.719 -18.692 -7.309 1.00 93.12 53 GLU F C 1
ATOM 6529 O O . GLU F 1 53 ? 16.880 -18.691 -7.715 1.00 95.00 53 GLU F O 1
ATOM 6535 N N . GLU F 1 54 ? 14.977 -19.795 -7.270 1.00 92.42 54 GLU F N 1
ATOM 6536 C CA . GLU F 1 54 ? 15.506 -21.085 -7.714 1.00 91.22 54 GLU F CA 1
ATOM 6537 C C . GLU F 1 54 ? 14.508 -22.210 -7.468 1.00 91.34 54 GLU F C 1
ATOM 6538 O O . GLU F 1 54 ? 14.251 -22.587 -6.324 1.00 95.00 54 GLU F O 1
ATOM 6544 N N . GLY F 1 55 ? 13.962 -22.755 -8.549 1.00 90.91 55 GLY F N 1
ATOM 6545 C CA . GLY F 1 55 ? 12.981 -23.819 -8.430 1.00 94.45 55 GLY F CA 1
ATOM 6546 C C . GLY F 1 55 ? 13.528 -25.220 -8.263 1.00 95.67 55 GLY F C 1
ATOM 6547 O O . GLY F 1 55 ? 13.384 -25.826 -7.203 1.00 96.86 55 GLY F O 1
ATOM 6548 N N . ALA F 1 56 ? 14.152 -25.743 -9.311 1.00 93.27 56 ALA F N 1
ATOM 6549 C CA . ALA F 1 56 ? 14.711 -27.085 -9.261 1.00 91.86 56 ALA F CA 1
ATOM 6550 C C . ALA F 1 56 ? 13.614 -28.097 -8.956 1.00 87.08 56 ALA F C 1
ATOM 6551 O O . ALA F 1 56 ? 13.389 -28.456 -7.801 1.00 85.51 56 ALA F O 1
ATOM 6553 N N . GLY F 1 57 ? 12.925 -28.537 -10.003 1.00 83.75 57 GLY F N 1
ATOM 6554 C CA . GLY F 1 57 ? 11.864 -29.515 -9.850 1.00 81.40 57 GLY F CA 1
ATOM 6555 C C . GLY F 1 57 ? 10.729 -29.129 -8.922 1.00 80.01 57 GLY F C 1
ATOM 6556 O O . GLY F 1 57 ? 9.714 -29.823 -8.874 1.00 80.05 57 GLY F O 1
ATOM 6557 N N . GLN F 1 58 ? 10.887 -28.030 -8.188 1.00 83.08 58 GLN F N 1
ATOM 6558 C CA . GLN F 1 58 ? 9.854 -27.574 -7.260 1.00 83.19 58 GLN F CA 1
ATOM 6559 C C . GLN F 1 58 ? 8.611 -27.041 -7.967 1.00 80.16 58 GLN F C 1
ATOM 6560 O O . GLN F 1 58 ? 8.700 -26.187 -8.850 1.00 76.73 58 GLN F O 1
ATOM 6566 N N . VAL F 1 59 ? 7.452 -27.550 -7.559 1.00 77.43 59 VAL F N 1
ATOM 6567 C CA . VAL F 1 59 ? 6.177 -27.134 -8.127 1.00 74.66 59 VAL F CA 1
ATOM 6568 C C . VAL F 1 59 ? 5.487 -26.161 -7.175 1.00 74.18 59 VAL F C 1
ATOM 6569 O O . VAL F 1 59 ? 5.005 -26.556 -6.115 1.00 74.31 59 VAL F O 1
ATOM 6573 N N . LEU F 1 60 ? 5.443 -24.890 -7.562 1.00 73.37 60 LEU F N 1
ATOM 6574 C CA . LEU F 1 60 ? 4.823 -23.855 -6.743 1.00 72.05 60 LEU F CA 1
ATOM 6575 C C . LEU F 1 60 ? 3.299 -23.863 -6.812 1.00 73.49 60 LEU F C 1
ATOM 6576 O O . LEU F 1 60 ? 2.715 -23.529 -7.844 1.00 67.97 60 LEU F O 1
ATOM 6581 N N . PHE F 1 61 ? 2.663 -24.243 -5.707 1.00 70.71 61 PHE F N 1
ATOM 6582 C CA . PHE F 1 61 ? 1.207 -24.270 -5.630 1.00 67.19 61 PHE F CA 1
ATOM 6583 C C . PHE F 1 61 ? 0.793 -22.944 -5.000 1.00 63.47 61 PHE F C 1
ATOM 6584 O O . PHE F 1 61 ? 1.194 -22.639 -3.879 1.00 62.22 61 PHE F O 1
ATOM 6592 N N . VAL F 1 62 ? -0.004 -22.158 -5.720 1.00 60.75 62 VAL F N 1
ATOM 6593 C CA . VAL F 1 62 ? -0.441 -20.862 -5.214 1.00 59.24 62 VAL F CA 1
ATOM 6594 C C . VAL F 1 62 ? -1.934 -20.819 -4.920 1.00 61.35 62 VAL F C 1
ATOM 6595 O O . VAL F 1 62 ? -2.754 -21.114 -5.785 1.00 65.68 62 VAL F O 1
ATOM 6599 N N . ASP F 1 63 ? -2.275 -20.441 -3.693 1.00 61.60 63 ASP F N 1
ATOM 6600 C CA . ASP F 1 63 ? -3.664 -20.338 -3.270 1.00 57.99 63 ASP F CA 1
ATOM 6601 C C . ASP F 1 63 ? -4.116 -18.894 -3.425 1.00 57.71 63 ASP F C 1
ATOM 6602 O O . ASP F 1 63 ? -3.787 -18.044 -2.601 1.00 62.63 63 ASP F O 1
ATOM 6607 N N . GLY F 1 64 ? -4.866 -18.617 -4.484 1.00 56.48 64 GLY F N 1
ATOM 6608 C CA . GLY F 1 64 ? -5.331 -17.262 -4.711 1.00 58.68 64 GLY F CA 1
ATOM 6609 C C . GLY F 1 64 ? -6.717 -17.000 -4.158 1.00 63.47 64 GLY F C 1
ATOM 6610 O O . GLY F 1 64 ? -7.381 -16.039 -4.554 1.00 63.19 64 GLY F O 1
ATOM 6611 N N . GLY F 1 65 ? -7.155 -17.845 -3.231 1.00 65.37 65 GLY F N 1
ATOM 6612 C CA . GLY F 1 65 ? -8.478 -17.675 -2.660 1.00 61.77 65 GLY F CA 1
ATOM 6613 C C . GLY F 1 65 ? -9.554 -17.953 -3.698 1.00 57.56 65 GLY F C 1
ATOM 6614 O O . GLY F 1 65 ? -10.734 -17.683 -3.471 1.00 57.65 65 GLY F O 1
ATOM 6615 N N . GLY F 1 66 ? -9.141 -18.486 -4.845 1.00 50.88 66 GLY F N 1
ATOM 6616 C CA . GLY F 1 66 ? -10.084 -18.800 -5.903 1.00 49.00 66 GLY F CA 1
ATOM 6617 C C . GLY F 1 66 ? -10.554 -17.618 -6.735 1.00 51.89 66 GLY F C 1
ATOM 6618 O O . GLY F 1 66 ? -11.395 -17.783 -7.619 1.00 48.87 66 GLY F O 1
ATOM 6619 N N . SER F 1 67 ? -10.024 -16.427 -6.468 1.00 47.43 67 SER F N 1
ATOM 6620 C CA . SER F 1 67 ? -10.423 -15.244 -7.222 1.00 52.79 67 SER F CA 1
ATOM 6621 C C . SER F 1 67 ? -10.001 -15.381 -8.677 1.00 54.43 67 SER F C 1
ATOM 6622 O O . SER F 1 67 ? -8.979 -16.001 -8.981 1.00 53.78 67 SER F O 1
ATOM 6625 N N . LEU F 1 68 ? -10.795 -14.807 -9.575 1.00 50.21 68 LEU F N 1
ATOM 6626 C CA . LEU F 1 68 ? -10.502 -14.867 -11.001 1.00 52.52 68 LEU F CA 1
ATOM 6627 C C . LEU F 1 68 ? -10.379 -13.454 -11.562 1.00 49.80 68 LEU F C 1
ATOM 6628 O O . LEU F 1 68 ? -9.994 -13.264 -12.712 1.00 54.72 68 LEU F O 1
ATOM 6633 N N . ARG F 1 69 ? -10.695 -12.472 -10.726 1.00 45.27 69 ARG F N 1
ATOM 6634 C CA . ARG F 1 69 ? -10.665 -11.065 -11.108 1.00 50.76 69 ARG F CA 1
ATOM 6635 C C . ARG F 1 69 ? -9.311 -10.486 -11.523 1.00 53.10 69 ARG F C 1
ATOM 6636 O O . ARG F 1 69 ? -9.265 -9.425 -12.144 1.00 56.82 69 ARG F O 1
ATOM 6644 N N . THR F 1 70 ? -8.216 -11.157 -11.171 1.00 53.63 70 THR F N 1
ATOM 6645 C CA . THR F 1 70 ? -6.880 -10.687 -11.548 1.00 51.93 70 THR F CA 1
ATOM 6646 C C . THR F 1 70 ? -5.943 -11.880 -11.678 1.00 56.36 70 THR F C 1
ATOM 6647 O O . THR F 1 70 ? -5.990 -12.803 -10.868 1.00 61.52 70 THR F O 1
ATOM 6651 N N . ALA F 1 71 ? -5.089 -11.859 -12.694 1.00 54.07 71 ALA F N 1
ATOM 6652 C CA . ALA F 1 71 ? -4.148 -12.951 -12.916 1.00 52.27 71 ALA F CA 1
ATOM 6653 C C . ALA F 1 71 ? -3.075 -12.960 -11.834 1.00 52.60 71 ALA F C 1
ATOM 6654 O O . ALA F 1 71 ? -2.902 -11.982 -11.116 1.00 51.41 71 ALA F O 1
ATOM 6656 N N . LEU F 1 72 ? -2.361 -14.073 -11.715 1.00 56.11 72 LEU F N 1
ATOM 6657 C CA . LEU F 1 72 ? -1.306 -14.196 -10.715 1.00 59.51 72 LEU F CA 1
ATOM 6658 C C . LEU F 1 72 ? -0.005 -14.626 -11.366 1.00 56.17 72 LEU F C 1
ATOM 6659 O O . LEU F 1 72 ? 1.060 -14.551 -10.756 1.00 53.65 72 LEU F O 1
ATOM 6664 N N . LEU F 1 73 ? -0.112 -15.070 -12.614 1.00 58.74 73 LEU F N 1
ATOM 6665 C CA . LEU F 1 73 ? 1.030 -15.535 -13.396 1.00 61.25 73 LEU F CA 1
ATOM 6666 C C . LEU F 1 73 ? 0.814 -15.148 -14.855 1.00 60.54 73 LEU F C 1
ATOM 6667 O O . LEU F 1 73 ? -0.253 -15.404 -15.419 1.00 53.67 73 LEU F O 1
ATOM 6672 N N . GLY F 1 74 ? 1.826 -14.532 -15.458 1.00 64.94 74 GLY F N 1
ATOM 6673 C CA . GLY F 1 74 ? 1.728 -14.127 -16.849 1.00 61.35 74 GLY F CA 1
ATOM 6674 C C . GLY F 1 74 ? 2.792 -14.793 -17.702 1.00 68.81 74 GLY F C 1
ATOM 6675 O O . GLY F 1 74 ? 3.140 -15.954 -17.477 1.00 70.30 74 GLY F O 1
ATOM 6676 N N . GLY F 1 75 ? 3.312 -14.058 -18.682 1.00 64.59 75 GLY F N 1
ATOM 6677 C CA . GLY F 1 75 ? 4.339 -14.601 -19.553 1.00 64.90 75 GLY F CA 1
ATOM 6678 C C . GLY F 1 75 ? 5.732 -14.523 -18.954 1.00 62.97 75 GLY F C 1
ATOM 6679 O O . GLY F 1 75 ? 6.518 -15.463 -19.071 1.00 57.36 75 GLY F O 1
ATOM 6680 N N . ASN F 1 76 ? 6.040 -13.400 -18.312 1.00 66.64 76 ASN F N 1
ATOM 6681 C CA . ASN F 1 76 ? 7.347 -13.201 -17.691 1.00 71.49 76 ASN F CA 1
ATOM 6682 C C . ASN F 1 76 ? 7.586 -14.274 -16.636 1.00 76.13 76 ASN F C 1
ATOM 6683 O O . ASN F 1 76 ? 8.495 -15.098 -16.755 1.00 74.63 76 ASN F O 1
ATOM 6688 N N . LEU F 1 77 ? 6.754 -14.243 -15.600 1.00 78.15 77 LEU F N 1
ATOM 6689 C CA . LEU F 1 77 ? 6.843 -15.185 -14.494 1.00 79.89 77 LEU F CA 1
ATOM 6690 C C . LEU F 1 77 ? 6.851 -16.629 -14.986 1.00 79.48 77 LEU F C 1
ATOM 6691 O O . LEU F 1 77 ? 7.555 -17.474 -14.436 1.00 83.89 77 LEU F O 1
ATOM 6696 N N . ALA F 1 78 ? 6.074 -16.902 -16.030 1.00 78.97 78 ALA F N 1
ATOM 6697 C CA . ALA F 1 78 ? 5.986 -18.245 -16.592 1.00 77.93 78 ALA F CA 1
ATOM 6698 C C . ALA F 1 78 ? 7.305 -18.703 -17.203 1.00 78.22 78 ALA F C 1
ATOM 6699 O O . ALA F 1 78 ? 7.720 -19.844 -17.004 1.00 80.41 78 ALA F O 1
ATOM 6701 N N . ARG F 1 79 ? 7.956 -17.820 -17.955 1.00 76.26 79 ARG F N 1
ATOM 6702 C CA . ARG F 1 79 ? 9.229 -18.160 -18.581 1.00 70.83 79 ARG F CA 1
ATOM 6703 C C . ARG F 1 79 ? 10.334 -18.101 -17.534 1.00 73.59 79 ARG F C 1
ATOM 6704 O O . ARG F 1 79 ? 11.207 -18.965 -17.498 1.00 75.20 79 ARG F O 1
ATOM 6712 N N . ARG F 1 80 ? 10.293 -17.080 -16.683 1.00 74.44 80 ARG F N 1
ATOM 6713 C CA . ARG F 1 80 ? 11.288 -16.936 -15.625 1.00 80.70 80 ARG F CA 1
ATOM 6714 C C . ARG F 1 80 ? 11.293 -18.220 -14.796 1.00 77.97 80 ARG F C 1
ATOM 6715 O O . ARG F 1 80 ? 12.347 -18.802 -14.535 1.00 72.83 80 ARG F O 1
ATOM 6723 N N . ALA F 1 81 ? 10.100 -18.654 -14.396 1.00 78.01 81 ALA F N 1
ATOM 6724 C CA . ALA F 1 81 ? 9.937 -19.867 -13.604 1.00 78.76 81 ALA F CA 1
ATOM 6725 C C . ALA F 1 81 ? 10.598 -21.035 -14.316 1.00 83.11 81 ALA F C 1
ATOM 6726 O O . ALA F 1 81 ? 11.157 -21.929 -13.684 1.00 86.53 81 ALA F O 1
ATOM 6728 N N . TRP F 1 82 ? 10.524 -21.019 -15.642 1.00 87.78 82 TRP F N 1
ATOM 6729 C CA . TRP F 1 82 ? 11.121 -22.063 -16.464 1.00 90.65 82 TRP F CA 1
ATOM 6730 C C . TRP F 1 82 ? 12.602 -21.764 -16.677 1.00 92.87 82 TRP F C 1
ATOM 6731 O O . TRP F 1 82 ? 13.403 -22.669 -16.914 1.00 90.95 82 TRP F O 1
ATOM 6742 N N . GLU F 1 83 ? 12.954 -20.485 -16.586 1.00 93.76 83 GLU F N 1
ATOM 6743 C CA . GLU F 1 83 ? 14.330 -20.035 -16.763 1.00 96.53 83 GLU F CA 1
ATOM 6744 C C . GLU F 1 83 ? 15.147 -20.217 -15.490 1.00 97.14 83 GLU F C 1
ATOM 6745 O O . GLU F 1 83 ? 16.377 -20.258 -15.535 1.00 98.64 83 GLU F O 1
ATOM 6751 N N . LYS F 1 84 ? 14.461 -20.327 -14.357 1.00 93.00 84 LYS F N 1
ATOM 6752 C CA . LYS F 1 84 ? 15.136 -20.505 -13.080 1.00 88.18 84 LYS F CA 1
ATOM 6753 C C . LYS F 1 84 ? 14.971 -21.910 -12.520 1.00 85.77 84 LYS F C 1
ATOM 6754 O O . LYS F 1 84 ? 15.135 -22.128 -11.321 1.00 89.80 84 LYS F O 1
ATOM 6760 N N . GLY F 1 85 ? 14.641 -22.861 -13.389 1.00 84.26 85 GLY F N 1
ATOM 6761 C CA . GLY F 1 85 ? 14.490 -24.238 -12.952 1.00 83.55 85 GLY F CA 1
ATOM 6762 C C . GLY F 1 85 ? 13.076 -24.737 -12.726 1.00 82.06 85 GLY F C 1
ATOM 6763 O O . GLY F 1 85 ? 12.693 -25.771 -13.278 1.00 79.74 85 GLY F O 1
ATOM 6764 N N . TRP F 1 86 ? 12.308 -24.009 -11.914 1.00 82.51 86 TRP F N 1
ATOM 6765 C CA . TRP F 1 86 ? 10.929 -24.377 -11.589 1.00 79.19 86 TRP F CA 1
ATOM 6766 C C . TRP F 1 86 ? 10.258 -25.236 -12.656 1.00 77.11 86 TRP F C 1
ATOM 6767 O O . TRP F 1 86 ? 10.194 -24.859 -13.827 1.00 75.89 86 TRP F O 1
ATOM 6778 N N . ALA F 1 87 ? 9.760 -26.395 -12.242 1.00 70.92 87 ALA F N 1
ATOM 6779 C CA . ALA F 1 87 ? 9.085 -27.303 -13.155 1.00 71.64 87 ALA F CA 1
ATOM 6780 C C . ALA F 1 87 ? 7.617 -27.433 -12.755 1.00 71.60 87 ALA F C 1
ATOM 6781 O O . ALA F 1 87 ? 7.234 -28.367 -12.053 1.00 75.79 87 ALA F O 1
ATOM 6783 N N . GLY F 1 88 ? 6.802 -26.480 -13.198 1.00 74.44 88 GLY F N 1
ATOM 6784 C CA . GLY F 1 88 ? 5.385 -26.505 -12.881 1.00 73.71 88 GLY F CA 1
ATOM 6785 C C . GLY F 1 88 ? 4.955 -25.458 -11.868 1.00 74.34 88 GLY F C 1
ATOM 6786 O O . GLY F 1 88 ? 5.667 -25.191 -10.897 1.00 73.64 88 GLY F O 1
ATOM 6787 N N . VAL F 1 89 ? 3.788 -24.858 -12.098 1.00 74.76 89 VAL F N 1
ATOM 6788 C CA . VAL F 1 89 ? 3.239 -23.839 -11.198 1.00 75.12 89 VAL F CA 1
ATOM 6789 C C . VAL F 1 89 ? 1.714 -23.896 -11.180 1.00 76.24 89 VAL F C 1
ATOM 6790 O O . VAL F 1 89 ? 1.060 -23.588 -12.178 1.00 79.25 89 VAL F O 1
ATOM 6794 N N . VAL F 1 90 ? 1.152 -24.289 -10.043 1.00 75.15 90 VAL F N 1
ATOM 6795 C CA . VAL F 1 90 ? -0.296 -24.381 -9.900 1.00 72.65 90 VAL F CA 1
ATOM 6796 C C . VAL F 1 90 ? -0.837 -23.109 -9.258 1.00 70.89 90 VAL F C 1
ATOM 6797 O O . VAL F 1 90 ? -0.232 -22.555 -8.340 1.00 72.20 90 VAL F O 1
ATOM 6801 N N . VAL F 1 91 ? -1.981 -22.645 -9.747 1.00 66.01 91 VAL F N 1
ATOM 6802 C CA . VAL F 1 91 ? -2.587 -21.437 -9.215 1.00 65.77 91 VAL F CA 1
ATOM 6803 C C . VAL F 1 91 ? -4.070 -21.631 -8.927 1.00 65.10 91 VAL F C 1
ATOM 6804 O O . VAL F 1 91 ? -4.839 -21.993 -9.819 1.00 67.43 91 VAL F O 1
ATOM 6808 N N . HIS F 1 92 ? -4.468 -21.402 -7.678 1.00 58.51 92 HIS F N 1
ATOM 6809 C CA . HIS F 1 92 ? -5.870 -21.534 -7.309 1.00 54.97 92 HIS F CA 1
ATOM 6810 C C . HIS F 1 92 ? -6.515 -20.183 -7.578 1.00 50.43 92 HIS F C 1
ATOM 6811 O O . HIS F 1 92 ? -7.110 -19.562 -6.695 1.00 48.27 92 HIS F O 1
ATOM 6818 N N . GLY F 1 93 ? -6.368 -19.736 -8.818 1.00 48.70 93 GLY F N 1
ATOM 6819 C CA . GLY F 1 93 ? -6.921 -18.467 -9.241 1.00 49.20 93 GLY F CA 1
ATOM 6820 C C . GLY F 1 93 ? -6.801 -18.383 -10.748 1.00 41.59 93 GLY F C 1
ATOM 6821 O O . GLY F 1 93 ? -6.867 -19.397 -11.444 1.00 39.57 93 GLY F O 1
ATOM 6822 N N . ALA F 1 94 ? -6.601 -17.177 -11.256 1.00 52.12 94 ALA F N 1
ATOM 6823 C CA . ALA F 1 94 ? -6.481 -16.987 -12.691 1.00 61.41 94 ALA F CA 1
ATOM 6824 C C . ALA F 1 94 ? -5.050 -16.745 -13.161 1.00 61.94 94 ALA F C 1
ATOM 6825 O O . ALA F 1 94 ? -4.111 -16.653 -12.368 1.00 54.70 94 ALA F O 1
ATOM 6827 N N . VAL F 1 95 ? -4.908 -16.650 -14.475 1.00 62.23 95 VAL F N 1
ATOM 6828 C CA . VAL F 1 95 ? -3.630 -16.399 -15.117 1.00 59.28 95 VAL F C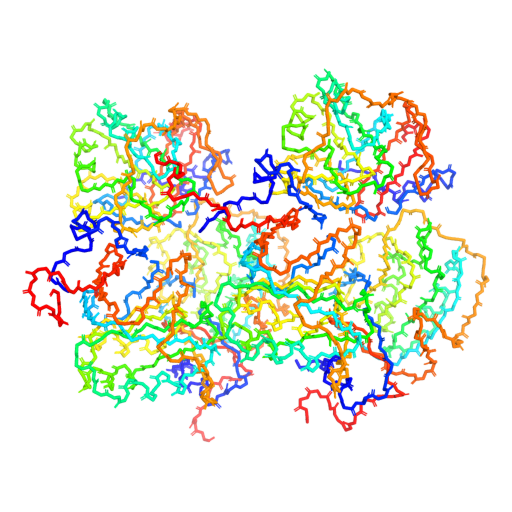A 1
ATOM 6829 C C . VAL F 1 95 ? -3.953 -15.641 -16.399 1.00 59.50 95 VAL F C 1
ATOM 6830 O O . VAL F 1 95 ? -5.124 -15.413 -16.705 1.00 60.18 95 VAL F O 1
ATOM 6834 N N . ARG F 1 96 ? -2.933 -15.226 -17.138 1.00 55.23 96 ARG F N 1
ATOM 6835 C CA . ARG F 1 96 ? -3.188 -14.528 -18.389 1.00 51.74 96 ARG F CA 1
ATOM 6836 C C . ARG F 1 96 ? -2.080 -14.758 -19.410 1.00 56.84 96 ARG F C 1
ATOM 6837 O O . ARG F 1 96 ? -0.996 -15.248 -19.070 1.00 47.12 96 ARG F O 1
ATOM 6845 N N . ASP F 1 97 ? -2.380 -14.419 -20.662 1.00 52.96 97 ASP F N 1
ATOM 6846 C CA . ASP F 1 97 ? -1.458 -14.589 -21.776 1.00 54.68 97 ASP F CA 1
ATOM 6847 C C . ASP F 1 97 ? -1.375 -16.072 -22.113 1.00 54.10 97 ASP F C 1
ATOM 6848 O O . ASP F 1 97 ? -0.291 -16.656 -22.171 1.00 54.61 97 ASP F O 1
ATOM 6853 N N . THR F 1 98 ? -2.541 -16.671 -22.329 1.00 58.01 98 THR F N 1
ATOM 6854 C CA . THR F 1 98 ? -2.645 -18.085 -22.659 1.00 53.49 98 THR F CA 1
ATOM 6855 C C . THR F 1 98 ? -1.700 -18.468 -23.787 1.00 58.24 98 THR F C 1
ATOM 6856 O O . THR F 1 98 ? -0.963 -19.449 -23.679 1.00 64.03 98 THR F O 1
ATOM 6860 N N . GLU F 1 99 ? -1.729 -17.688 -24.865 1.00 67.19 99 GLU F N 1
ATOM 6861 C CA . GLU F 1 99 ? -0.883 -17.934 -26.032 1.00 67.72 99 GLU F CA 1
ATOM 6862 C C . GLU F 1 99 ? 0.584 -18.106 -25.643 1.00 65.00 99 GLU F C 1
ATOM 6863 O O . GLU F 1 99 ? 1.284 -18.977 -26.168 1.00 60.61 99 GLU F O 1
ATOM 6869 N N . GLU F 1 100 ? 1.036 -17.275 -24.711 1.00 62.80 100 GLU F N 1
ATOM 6870 C CA . GLU F 1 100 ? 2.413 -17.318 -24.239 1.00 62.10 100 GLU F CA 1
ATOM 6871 C C . GLU F 1 100 ? 2.666 -18.495 -23.300 1.00 61.09 100 GLU F C 1
ATOM 6872 O O . GLU F 1 100 ? 3.619 -19.250 -23.496 1.00 58.22 100 GLU F O 1
ATOM 6878 N N . LEU F 1 101 ? 1.805 -18.653 -22.294 1.00 59.65 101 LEU F N 1
ATOM 6879 C CA . LEU F 1 101 ? 1.940 -19.733 -21.312 1.00 52.60 101 LEU F CA 1
ATOM 6880 C C . LEU F 1 101 ? 2.092 -21.106 -21.956 1.00 59.02 101 LEU F C 1
ATOM 6881 O O . LEU F 1 101 ? 2.792 -21.975 -21.429 1.00 59.66 101 LEU F O 1
ATOM 6886 N N . ARG F 1 102 ? 1.429 -21.296 -23.093 1.00 60.63 102 ARG F N 1
ATOM 6887 C CA . ARG F 1 102 ? 1.479 -22.560 -23.821 1.00 67.69 102 ARG F CA 1
ATOM 6888 C C . ARG F 1 102 ? 2.869 -22.872 -24.387 1.00 69.74 102 ARG F C 1
ATOM 6889 O O . ARG F 1 102 ? 3.181 -24.025 -24.685 1.00 67.91 102 ARG F O 1
ATOM 6897 N N . GLU F 1 103 ? 3.702 -21.845 -24.520 1.00 71.27 103 GLU F N 1
ATOM 6898 C CA . GLU F 1 103 ? 5.040 -22.014 -25.071 1.00 76.25 103 GLU F CA 1
ATOM 6899 C C . GLU F 1 103 ? 6.126 -22.449 -24.082 1.00 82.77 103 GLU F C 1
ATOM 6900 O O . GLU F 1 103 ? 7.263 -22.707 -24.487 1.00 82.77 103 GLU F O 1
ATOM 6906 N N . VAL F 1 104 ? 5.792 -22.527 -22.796 1.00 83.84 104 VAL F N 1
ATOM 6907 C CA . VAL F 1 104 ? 6.769 -22.949 -21.793 1.00 78.29 104 VAL F CA 1
ATOM 6908 C C . VAL F 1 104 ? 6.667 -24.462 -21.628 1.00 78.68 104 VAL F C 1
ATOM 6909 O O . VAL F 1 104 ? 5.587 -24.998 -21.388 1.00 74.98 104 VAL F O 1
ATOM 6913 N N . PRO F 1 105 ? 7.798 -25.173 -21.761 1.00 83.33 105 PRO F N 1
ATOM 6914 C CA . PRO F 1 105 ? 7.830 -26.634 -21.633 1.00 85.98 105 PRO F CA 1
ATOM 6915 C C . PRO F 1 105 ? 7.681 -27.151 -20.205 1.00 89.54 105 PRO F C 1
ATOM 6916 O O . PRO F 1 105 ? 8.327 -28.129 -19.822 1.00 94.63 105 PRO F O 1
ATOM 6920 N N . ILE F 1 106 ? 6.830 -26.497 -19.421 1.00 88.88 106 ILE F N 1
ATOM 6921 C CA . ILE F 1 106 ? 6.600 -26.913 -18.042 1.00 85.65 106 ILE F CA 1
ATOM 6922 C C . ILE F 1 106 ? 5.111 -27.017 -17.741 1.00 87.31 106 ILE F C 1
ATOM 6923 O O . ILE F 1 106 ? 4.275 -26.902 -18.639 1.00 86.60 106 ILE F O 1
ATOM 6928 N N . GLY F 1 107 ? 4.787 -27.243 -16.474 1.00 85.35 107 GLY F N 1
ATOM 6929 C CA . GLY F 1 107 ? 3.397 -27.353 -16.081 1.00 80.55 107 GLY F CA 1
ATOM 6930 C C . GLY F 1 107 ? 2.875 -26.042 -15.530 1.00 78.38 107 GLY F C 1
ATOM 6931 O O . GLY F 1 107 ? 3.558 -25.368 -14.761 1.00 76.19 107 GLY F O 1
ATOM 6932 N N . LEU F 1 108 ? 1.665 -25.674 -15.936 1.00 74.12 108 LEU F N 1
ATOM 6933 C CA . LEU F 1 108 ? 1.033 -24.444 -15.476 1.00 72.15 108 LEU F CA 1
ATOM 6934 C C . LEU F 1 108 ? -0.462 -24.677 -15.331 1.00 69.66 108 LEU F C 1
ATOM 6935 O O . LEU F 1 108 ? -1.193 -24.721 -16.322 1.00 69.18 108 LEU F O 1
ATOM 6940 N N . LEU F 1 109 ? -0.911 -24.823 -14.087 1.00 61.38 109 LEU F N 1
ATOM 6941 C CA . LEU F 1 109 ? -2.316 -25.078 -13.810 1.00 54.54 109 LEU F CA 1
ATOM 6942 C C . LEU F 1 109 ? -3.038 -23.883 -13.205 1.00 47.78 109 LEU F C 1
ATOM 6943 O O . LEU F 1 109 ? -2.512 -23.198 -12.326 1.00 46.19 109 LEU F O 1
ATOM 6948 N N . ALA F 1 110 ? -4.255 -23.643 -13.678 1.00 41.06 110 ALA F N 1
ATOM 6949 C CA . ALA F 1 110 ? -5.059 -22.535 -13.183 1.00 37.11 110 ALA F CA 1
ATOM 6950 C C . ALA F 1 110 ? -6.524 -22.771 -13.502 1.00 39.07 110 ALA F C 1
ATOM 6951 O O . ALA F 1 110 ? -6.859 -23.559 -14.385 1.00 36.75 110 ALA F O 1
ATOM 6953 N N . LEU F 1 111 ? -7.390 -22.081 -12.771 1.00 37.57 111 LEU F N 1
ATOM 6954 C CA . LEU F 1 111 ? -8.824 -22.218 -12.946 1.00 43.37 111 LEU F CA 1
ATOM 6955 C C . LEU F 1 111 ? -9.279 -21.646 -14.282 1.00 44.21 111 LEU F C 1
ATOM 6956 O O . LEU F 1 111 ? -10.022 -22.296 -15.019 1.00 50.70 111 LEU F O 1
ATOM 6961 N N . ALA F 1 112 ? -8.821 -20.435 -14.597 1.00 39.07 112 ALA F N 1
ATOM 6962 C CA . ALA F 1 112 ? -9.182 -19.791 -15.854 1.00 41.84 112 ALA F CA 1
ATOM 6963 C C . ALA F 1 112 ? -8.302 -18.581 -16.142 1.00 46.90 112 ALA F C 1
ATOM 6964 O O . ALA F 1 112 ? -7.661 -18.036 -15.241 1.00 42.61 112 ALA F O 1
ATOM 6966 N N . ALA F 1 113 ? -8.265 -18.169 -17.406 1.00 44.64 113 ALA F N 1
ATOM 6967 C CA . ALA F 1 113 ? -7.475 -17.008 -17.790 1.00 44.75 113 ALA F CA 1
ATOM 6968 C C . ALA F 1 113 ? -8.326 -15.759 -17.581 1.00 43.86 113 ALA F C 1
ATOM 6969 O O . ALA F 1 113 ? -9.544 -15.804 -17.747 1.00 45.53 113 ALA F O 1
ATOM 6971 N N . THR F 1 114 ? -7.686 -14.653 -17.206 1.00 48.13 114 THR F N 1
ATOM 6972 C CA . THR F 1 114 ? -8.388 -13.392 -16.972 1.00 48.72 114 THR F CA 1
ATOM 6973 C C . THR F 1 114 ? -7.502 -12.235 -17.448 1.00 54.20 114 THR F C 1
ATOM 6974 O O . THR F 1 114 ? -6.277 -12.341 -17.440 1.00 61.60 114 THR F O 1
ATOM 6978 N N . PRO F 1 115 ? -8.112 -11.117 -17.871 1.00 53.25 115 PRO F N 1
ATOM 6979 C CA . PRO F 1 115 ? -7.373 -9.947 -18.357 1.00 58.62 115 PRO F CA 1
ATOM 6980 C C . PRO F 1 115 ? -6.477 -9.221 -17.349 1.00 62.43 115 PRO F C 1
ATOM 6981 O O . PRO F 1 115 ? -5.254 -9.336 -17.397 1.00 63.39 115 PRO F O 1
ATOM 6985 N N . LYS F 1 116 ? -7.105 -8.467 -16.452 1.00 63.04 116 LYS F N 1
ATOM 6986 C CA . LYS F 1 116 ? -6.406 -7.675 -15.443 1.00 63.60 116 LYS F CA 1
ATOM 6987 C C . LYS F 1 116 ? -5.211 -8.317 -14.763 1.00 60.32 116 LYS F C 1
ATOM 6988 O O . LYS F 1 116 ? -5.277 -9.455 -14.307 1.00 62.11 116 LYS F O 1
ATOM 6994 N N . LYS F 1 117 ? -4.120 -7.562 -14.692 1.00 57.08 117 LYS F N 1
ATOM 6995 C CA . LYS F 1 117 ? -2.903 -8.024 -14.040 1.00 63.04 117 LYS F CA 1
ATOM 6996 C C . LYS F 1 117 ? -3.099 -7.817 -12.544 1.00 65.15 117 LYS F C 1
ATOM 6997 O O . LYS F 1 117 ? -3.835 -6.920 -12.123 1.00 60.17 117 LYS F O 1
ATOM 7003 N N . SER F 1 118 ? -2.435 -8.638 -11.740 1.00 65.37 118 SER F N 1
ATOM 7004 C CA . SER F 1 118 ? -2.568 -8.535 -10.296 1.00 67.02 118 SER F CA 1
ATOM 7005 C C . SER F 1 118 ? -1.741 -7.409 -9.698 1.00 66.22 118 SER F C 1
ATOM 7006 O O . SER F 1 118 ? -0.810 -6.901 -10.325 1.00 66.99 118 SER F O 1
ATOM 7009 N N . ALA F 1 119 ? -2.092 -7.025 -8.476 1.00 65.77 119 ALA F N 1
ATOM 7010 C CA . ALA F 1 119 ? -1.385 -5.969 -7.771 1.00 59.94 119 ALA F CA 1
ATOM 7011 C C . ALA F 1 119 ? 0.028 -6.450 -7.464 1.00 64.00 119 ALA F C 1
ATOM 7012 O O . ALA F 1 119 ? 0.355 -7.618 -7.692 1.00 61.29 119 ALA F O 1
ATOM 7014 N N . LYS F 1 120 ? 0.861 -5.549 -6.950 1.00 67.69 120 LYS F N 1
ATOM 7015 C CA . LYS F 1 120 ? 2.244 -5.883 -6.624 1.00 72.86 120 LYS F CA 1
ATOM 7016 C C . LYS F 1 120 ? 2.692 -5.152 -5.358 1.00 73.12 120 LYS F C 1
ATOM 7017 O O . LYS F 1 120 ? 3.761 -4.538 -5.320 1.00 71.56 120 LYS F O 1
ATOM 7023 N N . GLU F 1 121 ? 1.860 -5.236 -4.323 1.00 78.20 121 GLU F N 1
ATOM 7024 C CA . GLU F 1 121 ? 2.126 -4.592 -3.037 1.00 81.71 121 GLU F CA 1
ATOM 7025 C C . GLU F 1 121 ? 3.060 -5.439 -2.182 1.00 79.02 121 GLU F C 1
ATOM 7026 O O . GLU F 1 121 ? 3.850 -4.913 -1.400 1.00 84.58 121 GLU F O 1
ATOM 7032 N N . GLY F 1 122 ? 2.960 -6.754 -2.337 1.00 77.31 122 GLY F N 1
ATOM 7033 C CA . GLY F 1 122 ? 3.788 -7.660 -1.563 1.00 74.78 122 GLY F CA 1
ATOM 7034 C C . GLY F 1 122 ? 2.903 -8.480 -0.648 1.00 70.74 122 GLY F C 1
ATOM 7035 O O . GLY F 1 122 ? 3.325 -9.497 -0.102 1.00 74.25 122 GLY F O 1
ATOM 7036 N N . LYS F 1 123 ? 1.664 -8.024 -0.493 1.00 68.47 123 LYS F N 1
ATOM 7037 C CA . LYS F 1 123 ? 0.670 -8.682 0.348 1.00 72.07 123 LYS F CA 1
ATOM 7038 C C . LYS F 1 123 ? 0.643 -10.196 0.122 1.00 74.63 123 LYS F C 1
ATOM 7039 O O . LYS F 1 123 ? 0.789 -10.665 -1.006 1.00 81.04 123 LYS F O 1
ATOM 7045 N N . GLY F 1 124 ? 0.458 -10.954 1.199 1.00 74.30 124 GLY F N 1
ATOM 7046 C CA . GLY F 1 124 ? 0.414 -12.401 1.085 1.00 74.96 124 GLY F CA 1
ATOM 7047 C C . GLY F 1 124 ? 1.135 -13.114 2.215 1.00 76.90 124 GLY F C 1
ATOM 7048 O O . GLY F 1 124 ? 1.513 -12.497 3.210 1.00 78.25 124 GLY F O 1
ATOM 7049 N N . GLU F 1 125 ? 1.326 -14.421 2.057 1.00 73.64 125 GLU F N 1
ATOM 7050 C CA . GLU F 1 125 ? 2.002 -15.234 3.061 1.00 68.19 125 GLU F CA 1
ATOM 7051 C C . GLU F 1 125 ? 2.667 -16.452 2.424 1.00 72.21 125 GLU F C 1
ATOM 7052 O O . GLU F 1 125 ? 2.024 -17.234 1.721 1.00 66.29 125 GLU F O 1
ATOM 7058 N N . VAL F 1 126 ? 3.960 -16.608 2.690 1.00 75.69 126 VAL F N 1
ATOM 7059 C CA . VAL F 1 126 ? 4.755 -17.696 2.130 1.00 77.71 126 VAL F CA 1
ATOM 7060 C C . VAL F 1 126 ? 4.779 -18.989 2.945 1.00 80.57 126 VAL F C 1
ATOM 7061 O O . VAL F 1 126 ? 4.624 -18.976 4.165 1.00 85.63 126 VAL F O 1
ATOM 7065 N N . ASP F 1 127 ? 4.978 -20.101 2.241 1.00 79.30 127 ASP F N 1
ATOM 7066 C CA . ASP F 1 127 ? 5.065 -21.433 2.833 1.00 77.63 127 ASP F CA 1
ATOM 7067 C C . ASP F 1 127 ? 3.974 -21.815 3.830 1.00 78.63 127 ASP F C 1
ATOM 7068 O O . ASP F 1 127 ? 4.033 -22.886 4.428 1.00 84.94 127 ASP F O 1
ATOM 7073 N N . VAL F 1 128 ? 2.981 -20.954 4.015 1.00 76.02 128 VAL F N 1
ATOM 7074 C CA . VAL F 1 128 ? 1.890 -21.253 4.939 1.00 68.87 128 VAL F CA 1
ATOM 7075 C C . VAL F 1 128 ? 1.076 -22.431 4.410 1.00 71.37 128 VAL F C 1
ATOM 7076 O O . VAL F 1 128 ? 0.820 -22.525 3.212 1.00 71.92 128 VAL F O 1
ATOM 7080 N N . PRO F 1 129 ? 0.665 -23.352 5.296 1.00 75.65 129 PRO F N 1
ATOM 7081 C CA . PRO F 1 129 ? -0.126 -24.500 4.833 1.00 75.63 129 PRO F CA 1
ATOM 7082 C C . PRO F 1 129 ? -1.436 -24.046 4.178 1.00 72.67 129 PRO F C 1
ATOM 7083 O O . PRO F 1 129 ? -2.103 -23.133 4.671 1.00 69.12 129 PRO F O 1
ATOM 7087 N N . LEU F 1 130 ? -1.798 -24.679 3.066 1.00 66.17 130 LEU F N 1
ATOM 7088 C CA . LEU F 1 130 ? -3.013 -24.309 2.343 1.00 71.73 130 LEU F CA 1
ATOM 7089 C C . LEU F 1 130 ? -4.135 -25.337 2.445 1.00 77.29 130 LEU F C 1
ATOM 7090 O O . LEU F 1 130 ? -3.900 -26.513 2.725 1.00 83.20 130 LEU F O 1
ATOM 7095 N N . LYS F 1 131 ? -5.357 -24.873 2.208 1.00 79.54 131 LYS F N 1
ATOM 7096 C CA . LYS F 1 131 ? -6.541 -25.722 2.242 1.00 80.83 131 LYS F CA 1
ATOM 7097 C C . LYS F 1 131 ? -7.386 -25.327 1.027 1.00 82.27 131 LYS F C 1
ATOM 7098 O O . LYS F 1 131 ? -8.134 -24.349 1.065 1.00 87.91 131 LYS F O 1
ATOM 7104 N N . VAL F 1 132 ? -7.242 -26.092 -0.052 1.00 75.68 132 VAL F N 1
ATOM 7105 C CA . VAL F 1 132 ? -7.945 -25.836 -1.304 1.00 64.07 132 VAL F CA 1
ATOM 7106 C C . VAL F 1 132 ? -8.880 -26.980 -1.691 1.00 70.91 132 VAL F C 1
ATOM 7107 O O . VAL F 1 132 ? -8.434 -28.102 -1.933 1.00 74.14 132 VAL F O 1
ATOM 7111 N N . LEU F 1 133 ? -10.174 -26.687 -1.764 1.00 72.29 133 LEU F N 1
ATOM 7112 C CA . LEU F 1 133 ? -11.172 -27.692 -2.130 1.00 72.61 133 LEU F CA 1
ATOM 7113 C C . LEU F 1 133 ? -11.119 -28.919 -1.226 1.00 75.23 133 LEU F C 1
ATOM 7114 O O . LEU F 1 133 ? -11.460 -30.026 -1.645 1.00 73.01 133 LEU F O 1
ATOM 7119 N N . GLY F 1 134 ? -10.695 -28.718 0.017 1.00 81.76 134 GLY F N 1
ATOM 7120 C CA . GLY F 1 134 ? -10.599 -29.826 0.949 1.00 78.53 134 GLY F CA 1
ATOM 7121 C C . GLY F 1 134 ? -9.151 -30.221 1.141 1.00 75.26 134 GLY F C 1
ATOM 7122 O O . GLY F 1 134 ? -8.537 -29.876 2.151 1.00 80.96 134 GLY F O 1
ATOM 7123 N N . VAL F 1 135 ? -8.603 -30.940 0.167 1.00 69.72 135 VAL F N 1
ATOM 7124 C CA . VAL F 1 135 ? -7.214 -31.380 0.219 1.00 72.89 135 VAL F CA 1
ATOM 7125 C C . VAL F 1 135 ? -6.287 -30.249 0.649 1.00 76.02 135 VAL F C 1
ATOM 7126 O O . VAL F 1 135 ? -6.298 -29.164 0.062 1.00 73.48 135 VAL F O 1
ATOM 7130 N N . GLU F 1 136 ? -5.484 -30.506 1.678 1.00 79.02 136 GLU F N 1
ATOM 7131 C CA . GLU F 1 136 ? -4.555 -29.499 2.182 1.00 78.76 136 GLU F CA 1
ATOM 7132 C C . GLU F 1 136 ? -3.228 -29.565 1.439 1.00 75.14 136 GLU F C 1
ATOM 7133 O O . GLU F 1 136 ? -2.809 -30.628 0.983 1.00 76.62 136 GLU F O 1
ATOM 7139 N N . VAL F 1 137 ? -2.575 -28.417 1.319 1.00 77.36 137 VAL F N 1
ATOM 7140 C CA . VAL F 1 137 ? -1.293 -28.334 0.636 1.00 77.76 137 VAL F CA 1
ATOM 7141 C C . VAL F 1 137 ? -0.261 -27.755 1.595 1.00 77.76 137 VAL F C 1
ATOM 7142 O O . VAL F 1 137 ? -0.261 -26.554 1.874 1.00 73.54 137 VAL F O 1
ATOM 7146 N N . LEU F 1 138 ? 0.609 -28.623 2.101 1.00 80.60 138 LEU F N 1
ATOM 7147 C CA . LEU F 1 138 ? 1.647 -28.225 3.046 1.00 78.84 138 LEU F CA 1
ATOM 7148 C C . LEU F 1 138 ? 2.998 -28.127 2.348 1.00 74.00 138 LEU F C 1
ATOM 7149 O O . LEU F 1 138 ? 3.349 -28.986 1.538 1.00 67.92 138 LEU F O 1
ATOM 7154 N N . PRO F 1 139 ? 3.776 -27.076 2.659 1.00 74.33 139 PRO F N 1
ATOM 7155 C CA . PRO F 1 139 ? 5.097 -26.870 2.055 1.00 76.13 139 PRO F CA 1
ATOM 7156 C C . PRO F 1 139 ? 6.070 -28.006 2.367 1.00 77.41 139 PRO F C 1
ATOM 7157 O O . PRO F 1 139 ? 5.980 -28.648 3.416 1.00 80.80 139 PRO F O 1
ATOM 7161 N N . GLY F 1 140 ? 7.000 -28.248 1.450 1.00 73.67 140 GLY F N 1
ATOM 7162 C CA . GLY F 1 140 ? 7.969 -29.306 1.651 1.00 71.04 140 GLY F CA 1
ATOM 7163 C C . GLY F 1 140 ? 7.454 -30.653 1.186 1.00 69.63 140 GLY F C 1
ATOM 7164 O O . GLY F 1 140 ? 8.222 -31.612 1.093 1.00 66.49 140 GLY F O 1
ATOM 7165 N N . SER F 1 141 ? 6.157 -30.733 0.896 1.00 68.97 141 SER F N 1
ATOM 7166 C CA . SER F 1 141 ? 5.562 -31.984 0.434 1.00 71.79 141 SER F CA 1
ATOM 7167 C C . SER F 1 141 ? 5.818 -32.166 -1.057 1.00 72.84 141 SER F C 1
ATOM 7168 O O . SER F 1 141 ? 6.215 -31.226 -1.742 1.00 76.31 141 SER F O 1
ATOM 7171 N N . PHE F 1 142 ? 5.592 -33.378 -1.551 1.00 74.29 142 PHE F N 1
ATOM 7172 C CA . PHE F 1 142 ? 5.811 -33.696 -2.958 1.00 73.05 142 PHE F CA 1
ATOM 7173 C C . PHE F 1 142 ? 4.475 -33.749 -3.697 1.00 75.98 142 PHE F C 1
ATOM 7174 O O . PHE F 1 142 ? 3.467 -34.165 -3.128 1.00 79.43 142 PHE F O 1
ATOM 7182 N N . LEU F 1 143 ? 4.466 -33.334 -4.960 1.00 75.64 143 LEU F N 1
ATOM 7183 C CA . LEU F 1 143 ? 3.236 -33.339 -5.750 1.00 75.66 143 LEU F CA 1
ATOM 7184 C C . LEU F 1 143 ? 3.406 -33.977 -7.130 1.00 77.28 143 LEU F C 1
ATOM 7185 O O . LEU F 1 143 ? 4.461 -33.874 -7.756 1.00 77.75 143 LEU F O 1
ATOM 7190 N N . LEU F 1 144 ? 2.350 -34.633 -7.596 1.00 77.23 144 LEU F N 1
ATOM 7191 C CA . LEU F 1 144 ? 2.347 -35.281 -8.901 1.00 82.09 144 LEU F CA 1
ATOM 7192 C C . LEU F 1 144 ? 1.097 -34.801 -9.635 1.00 80.91 144 LEU F C 1
ATOM 7193 O O . LEU F 1 144 ? 0.027 -34.695 -9.037 1.00 82.46 144 LEU F O 1
ATOM 7198 N N . ALA F 1 145 ? 1.227 -34.514 -10.927 1.00 78.87 145 ALA F N 1
ATOM 7199 C CA . ALA F 1 145 ? 0.091 -34.028 -11.703 1.00 75.32 145 ALA F CA 1
ATOM 7200 C C . ALA F 1 145 ? 0.052 -34.510 -13.154 1.00 73.09 145 ALA F C 1
ATOM 7201 O O . ALA F 1 145 ? 1.089 -34.722 -13.783 1.00 70.05 145 ALA F O 1
ATOM 7203 N N . ASP F 1 146 ? -1.162 -34.681 -13.673 1.00 73.05 146 ASP F N 1
ATOM 7204 C CA . ASP F 1 146 ? -1.380 -35.113 -15.050 1.00 77.11 146 ASP F CA 1
ATOM 7205 C C . ASP F 1 146 ? -2.861 -35.058 -15.430 1.00 79.64 146 ASP F C 1
ATOM 7206 O O . ASP F 1 146 ? -3.687 -34.559 -14.666 1.00 75.57 146 ASP F O 1
ATOM 7211 N N . GLU F 1 147 ? -3.187 -35.575 -16.612 1.00 84.15 147 GLU F N 1
ATOM 7212 C CA . GLU F 1 147 ? -4.557 -35.567 -17.127 1.00 85.51 147 GLU F CA 1
ATOM 7213 C C . GLU F 1 147 ? -5.626 -36.141 -16.197 1.00 85.02 147 GLU F C 1
ATOM 7214 O O . GLU F 1 147 ? -6.812 -36.106 -16.523 1.00 88.51 147 GLU F O 1
ATOM 7220 N N . ASP F 1 148 ? -5.218 -36.666 -15.046 1.00 78.51 148 ASP F N 1
ATOM 7221 C CA . ASP F 1 148 ? -6.174 -37.232 -14.099 1.00 69.67 148 ASP F CA 1
ATOM 7222 C C . ASP F 1 148 ? -6.324 -36.377 -12.837 1.00 62.17 148 ASP F C 1
ATOM 7223 O O . ASP F 1 148 ? -7.313 -36.495 -12.113 1.00 58.31 148 ASP F O 1
ATOM 7228 N N . GLY F 1 149 ? -5.347 -35.517 -12.574 1.00 55.29 149 GLY F N 1
ATOM 7229 C CA . GLY F 1 149 ? -5.429 -34.673 -11.396 1.00 57.70 149 GLY F CA 1
ATOM 7230 C C . GLY F 1 149 ? -4.110 -34.482 -10.670 1.00 59.43 149 GLY F C 1
ATOM 7231 O O . GLY F 1 149 ? -3.040 -34.652 -11.252 1.00 60.21 149 GLY F O 1
ATOM 7232 N N . LEU F 1 150 ? -4.192 -34.124 -9.392 1.00 53.99 150 LEU F N 1
ATOM 7233 C CA . LEU F 1 150 ? -3.005 -33.898 -8.578 1.00 64.58 150 LEU F CA 1
ATOM 7234 C C . LEU F 1 150 ? -2.954 -34.879 -7.406 1.00 66.58 150 LEU F C 1
ATOM 7235 O O . LEU F 1 150 ? -3.994 -35.312 -6.908 1.00 68.32 150 LEU F O 1
ATOM 7240 N N . LEU F 1 151 ? -1.744 -35.226 -6.970 1.00 64.10 151 LEU F N 1
ATOM 7241 C CA . LEU F 1 151 ? -1.566 -36.141 -5.844 1.00 64.39 151 LEU F CA 1
ATOM 7242 C C . LEU F 1 151 ? -0.490 -35.588 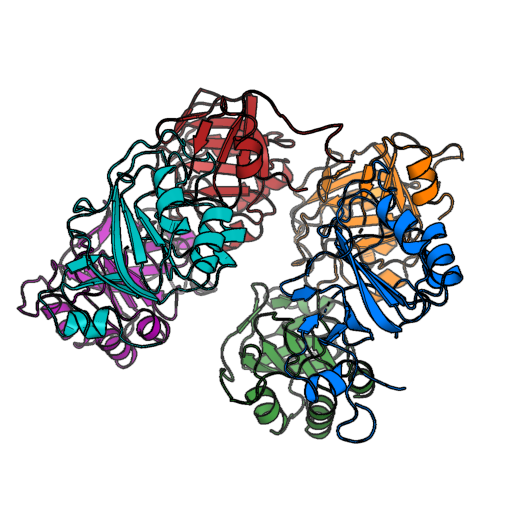-4.907 1.00 66.11 151 LEU F C 1
ATOM 7243 O O . LEU F 1 151 ? 0.685 -35.541 -5.264 1.00 71.94 151 LEU F O 1
ATOM 7248 N N . LEU F 1 152 ? -0.900 -35.167 -3.712 1.00 67.30 152 LEU F N 1
ATOM 7249 C CA . LEU F 1 152 ? 0.026 -34.599 -2.731 1.00 67.77 152 LEU F CA 1
ATOM 7250 C C . LEU F 1 152 ? 0.448 -35.601 -1.657 1.00 77.05 152 LEU F C 1
ATOM 7251 O O . LEU F 1 152 ? -0.319 -35.910 -0.743 1.00 78.78 152 LEU F O 1
ATOM 7256 N N . LEU F 1 153 ? 1.679 -36.096 -1.773 1.00 82.31 153 LEU F N 1
ATOM 7257 C CA . LEU F 1 153 ? 2.231 -37.069 -0.830 1.00 77.60 153 LEU F CA 1
ATOM 7258 C C . LEU F 1 153 ? 3.219 -36.413 0.127 1.00 79.21 153 LEU F C 1
ATOM 7259 O O . LEU F 1 153 ? 3.914 -35.461 -0.239 1.00 72.93 153 LEU F O 1
ATOM 7264 N N . PRO F 1 154 ? 3.293 -36.921 1.372 1.00 82.64 154 PRO F N 1
ATOM 7265 C CA . PRO F 1 154 ? 4.197 -36.403 2.408 1.00 82.40 154 PRO F CA 1
ATOM 7266 C C . PRO F 1 154 ? 5.668 -36.598 2.033 1.00 85.08 154 PRO F C 1
ATOM 7267 O O . PRO F 1 154 ? 6.532 -35.813 2.430 1.00 79.26 154 PRO F O 1
ATOM 7271 N N . GLU F 1 155 ? 5.935 -37.650 1.263 1.00 89.88 155 GLU F N 1
ATOM 7272 C CA . GLU F 1 155 ? 7.290 -37.979 0.825 1.00 100.25 155 GLU F CA 1
ATOM 7273 C C . GLU F 1 155 ? 7.266 -38.650 -0.552 1.00 99.62 155 GLU F C 1
ATOM 7274 O O . GLU F 1 155 ? 6.325 -39.373 -0.878 1.00 102.46 155 GLU F O 1
ATOM 7280 N N . PRO F 1 156 ? 8.301 -38.411 -1.379 1.00 98.55 156 PRO F N 1
ATOM 7281 C CA . PRO F 1 156 ? 8.400 -38.994 -2.722 1.00 98.85 156 PRO F CA 1
ATOM 7282 C C . PRO F 1 156 ? 8.074 -40.493 -2.754 1.00 102.63 156 PRO F C 1
ATOM 7283 O O . PRO F 1 156 ? 7.835 -41.107 -1.714 1.00 103.90 156 PRO F O 1
ATOM 7287 N N . PRO F 1 157 ? 8.060 -41.101 -3.953 1.00 104.20 157 PRO F N 1
ATOM 7288 C CA . PRO F 1 157 ? 7.757 -42.532 -4.058 1.00 103.89 157 PRO F CA 1
#

B-factor: mean 49.09, std 23.24, range [3.78, 132.62]

Organism: Thermus thermophilus (strain ATCC 27634 / DSM 579 / HB8) (NCBI:txid300852)

Nearest PDB structures (foldseek):
  1j3l-assembly1_A  TM=9.613E-01  e=4.934E-30  Thermus thermophilus
  3c8o-assembly1_B  TM=9.539E-01  e=7.552E-19  Pseudomonas aeruginosa
  2pcn-assembly1_A  TM=9.410E-01  e=1.501E-18  Geobacillus kaustophilus HTA426
  1nxj-assembly1_A  TM=9.726E-01  e=7.452E-18  Mycobacterium tuberculosis
  1vi4-assembly1_A  TM=9.431E-01  e=4.715E-18  Vibrio cholerae

Solvent-accessible surface area: 39658 Å² total

Foldseek 3Di:
DDDDQVVVCVVPVPKDWDFAWDWLAQDQKFKAQEKEKEEALAALVVQVVLQAQAARYEYEYEHVQEAAAANEELVSLQSSVVSHHQYYAYSYEHEPSVNRNPRNHTYIYNYYHPHHGHHPPDIDIQDWDQDPNDIAGRGWMWIGHNRGIITHNHPDDPPPHTD/DPDDLVVVCVVVVVWWWDAAWDWLAQDQWWKAAEKEWEAALAQQVVLVVLLAQQQLHEYEYENVQEAAAANEELVSLLNSLVSVNQEYAYSYEHEPSVSRHHRHHTYIYNYYDPHHGHHPPDIDIQDWDQDPNTIDHGRWMWTGHNRGIITHNDDPPPDHSTD/DPDDQVVVCVVVVVWDFDFAWDWLAQDQWAKAAEKEKEAALEQQVVLVVLLAAAQQYEYEYENVLEAAAANEELVSLVSSLVRNYQYYAYSYEHEPSVNRHPRHHTYIYNYYHDHHGHNDDDIDIQDWDADPRDIDHHCWMWTGHPRGIITHNDDDDDPD/DDDDPVVCCVVPVVKDWDFAWDWQALDQKAKAFEKEKEDELEQLVVQVVLLAAAARYEYEYENVQEAAAANEELVSLQSSVVSHHQYYAYSYEHEPSVSRNHRNHTYIYNYYDPHHGHYDDDIDIQDWDADPNDIDHGQWMWIGHPGGIITGNHDDDDPPPDD/DLFDPVVVCVVVVVWWWDFAWDWLALDFWWKFFEKEKEDELELAVVQVVLQVADARYEYEYEHVLEAAAANEELVSLVNSQVRHDAEYHYSYEHEHSVSRNPRPHTYIYNYYDDHHGHNDHDIDIQDWDAPPNTIAHGAWMWIGHPRGIITHNHDDDPDNGVD/DDDDQCVVCVVVVVWFWDFAWDWLEQDQWAKAFEKEWEAALAQLVVQVVLQPAAASYEYAYHHVQEAAAAREEQVSLVSSLVRHNAYYAYSYEHEDSVRRHPRNHTYTYNYHDDHHGHNPPDTDIQDWAADPHGIRGGRWMWIGHPGGMITHRDDD

CATH classification: 3.50.30.40

InterPro domains:
  IPR005493 Ribonuclease E inhibitor RraA/RraA-like protein [PF03737] (5-151)
  IPR005493 Ribonuclease E inhibitor RraA/RraA-like protein [cd16841] (6-151)
  IPR010203 Regulator of ribonuclease activity A [TIGR01935] (5-152)
  IPR036704 Ribonuclease E inhibitor RraA/RraA-like superfamily [SSF89562] (1-156)

Secondary structure (P-SEA, 3-state):
ccccaaaaaaacccccccccccccccccccccbbbbbbbccccaaaaaaaacccccbbbbbccccccccccccaaaaaaaaaacccbbbbcccccaaaaaaaccbbbbccccccbbbbcccccccccccccccccccccbbbbbcccbbbbcccccccccccc/ccccaaaaaaacccccccccccccccccccccbbbbbbbccccaaaaaaacccccbbbbbbccccccccccccaaaaaaaaaacccbbbbcccccaaaaaaaccccccccccccbbbbcccccccccccccccccccccbbbbbcccbbbbcccccccccccc/ccccaaaaaaacccccccccccccccccccccbbbbbbbccccaaaaaaaaccccbbbbbbccccccccccccaaaaaaaaaacccbbbbcccccaaaaaaaccbbbbcccccccccccccccccccccccccccccccbbbbbcccccccccccccccc/ccccaaaaaaacccccccccccccccccccccbbbbcccccccaaaaaaaaccccbbbbbbccccccccccccaaaaaaaaaacccbbbbcccccaaaaaaaccbbbbccccccbbbbcccccccccccccccccccccbbbbbcccbbbbcccbbbbccccc/ccccaaaaaaacccccccccccccccccccccbbbbbbbcccccaaaaaaccccccbbbbbbcccccccccccaaaaaaaaacccccccccccccaaaaaaaccbbbbccccccbbbbcccccccccccccccccccccbbbbbcccbbbbcccccccccccc/ccccaaaaaaaccccccccccccccccccbbbbbbbbbbccccaaaaaaaacccccbbbbbbcccccccccccaaaaaaaaaacccbbbbcbbbcaaaaaaaccbbbbccccccbbbbcccccccccccccccccccccbbbbbcccbbbbbcccc